Protein AF-A0A2V4DLW7-F1 (afdb_monomer)

Radius of gyration: 50.43 Å; Cα contacts (8 Å, |Δi|>4): 1066; chains: 1; bounding box: 105×83×145 Å

Sequence (759 aa):
MLANIICFIVIPALAFLVLRIGILTQKELDKLSQKKQAEIDPFIRENAIRQLTEEEILLLQPYLDNEDHIPPPYQWQSSLINYDVMRIKAYIEKDYPDKQNNNYYYKMGYIRLFFPYNMSYRILGLRDSFDSELPKNKSDYINTAEVVFTKSYAIVVKINTCELLEAGLNLSGRKEGQIEDYWQTGNLKPIGLSSAEKSNETITQLLTEESEKTPPFEIVNKREKNQFEIAMEDQSNSGKLMIFLFVLGVMGLLVLEHFQSLLLAFFSIICFILAMIVSHIKREIPTEYVNHIKAQKLGIESYFYVNTPEHWRMFISNKSETPIDMEVDINSRKLLSYGGYLSISEEVENYGAPKFIKHNVKLAITGLILVVLIYYFTNAGEKFDFSYQQLTSQATIWNIDDKTNLKKIAIQFMDRVNLDLSSVSCDIQNENEDHSQCNKIFVNTNPIGSTKLNLFSSWPQSTQAIYDSNILRMTKDSEVIVMTALANKYLNQRLENDSKYRNNPKYKQYTKNKNIVELIKIYNIETAIPTFDDSCKHLNLEPCDQIKNSLANLLSEISGVDLNNWSDVVAYAKSHYNIQKIVNLNSAQNIVQLIAQYRKNILKHFIFDAKEKVAMLQNDENNLSLQFTKLIPLYDKNYNYKYNNEIFKEQLDYYNGILMGNNAHLKITGVVTNVSYHNGTVSKLTISTDPIYSIDKNQLFSFLSPILINNFVFLFVILITLINCTLFIWKKAANQLRLEKIISNYSDKILKNHSMVGD

Mean predicted aligned error: 18.92 Å

Foldseek 3Di:
DVVCCCPVPVVVVVVVVVVCVVVVVPPVVPPPPDDDDDDDWDKDKDFQPDFDDPVLVLLCQLQLVDQVQDDPPDDGHNDFPGRGKIKIKTFWDWADPDPVDPGTFIDGPHATEDEPLCLVVPQFQDDPDPPDDRPRDRNVRMKMFIWTGDPHHTYTQDIRPDGSLCSLQVPLVQQLVQVLCCLQPVDRDQRDHDPSQVSRPVSVVVSRVSSPDDAQKHFPDKDWDDPLRVLQVQPQPLLVLLLVLQVQLLVLLLVCLVVVDPVSPVSSVVSNVVSVVSVPDGDDDPTWMKTWMWHFAADDPHSDHAAEDPLCPVVDDRGHPGTWIWIATSPRSYTQATHPFGHSSVLCVVQNHADDQPSLVVLLVSLVVSLVCLCPVVVLVLLVVLVVCVVVHVQEEDEAADPVVQFQDPHDFFHKYWYWYFLKAADPPDPPPDRFWHQKIFRQPDFDDPQVAPDLVNDDPLLNCLPPPVLKDKDCDPVQVVVLVVVLVVLLVVLCPDPVNVVPVVVSVVVSVVPRFHKIKIKNLLVNLVSLVVVCVVPVDPPSVVLLLLSLVQCVVPPPADSVDSVSVNVVSPVDPTDMGMDGPVSVVVSVVRSVVVNVVVLVVSLVVLVVVLNVSVPDLPTEMEGEPDIDGWDWPQDDDDDDPVVSSSSSVQSSCSSRSNTTIDGAIFTWNDFDHDPSTTRYTYTYRPPLRVDDPVCCPPPSHSSVSSNVSSVVSVVSSVVSVVVSVVSVVSSVVSSVVSSVSSVVVVVVVVVVVPD

Solvent-accessible surface area (backbone atoms only — not comparable to full-atom values): 42447 Å² total; per-residue (Å²): 109,69,66,55,42,42,66,68,42,46,50,52,47,50,55,48,44,58,51,38,60,72,46,51,83,74,57,61,80,76,70,76,79,79,80,91,75,94,75,84,82,68,70,47,75,54,65,75,74,46,67,66,50,74,67,58,48,62,71,43,40,41,54,35,78,33,59,89,61,45,61,71,74,58,77,70,53,74,56,63,77,52,60,50,28,26,43,36,35,22,44,70,46,80,44,59,89,42,92,89,47,94,46,48,42,40,28,43,80,92,43,41,46,42,53,60,65,64,43,59,81,64,45,58,77,62,72,96,54,99,82,64,80,74,68,92,55,60,81,84,24,62,37,42,34,32,28,34,40,38,96,84,38,27,42,46,53,27,41,67,89,46,39,57,67,56,31,57,57,40,57,70,65,54,48,39,52,39,51,52,48,22,68,77,68,76,51,81,61,72,72,86,74,54,73,52,42,64,68,30,67,69,55,40,51,55,47,50,60,57,47,69,54,79,68,79,52,46,81,77,47,75,45,72,63,50,75,44,52,52,51,67,64,76,69,63,72,36,51,59,59,22,50,51,26,41,53,51,17,52,51,26,51,58,51,25,52,79,67,72,40,67,68,36,47,54,50,16,51,51,24,45,52,50,19,56,52,38,68,68,57,75,70,88,74,77,93,50,49,28,38,32,32,37,32,36,59,65,50,90,85,48,92,53,76,68,46,66,54,76,89,47,59,89,78,58,70,66,68,45,100,54,70,36,49,31,31,29,32,65,88,77,28,34,54,44,30,47,51,98,78,42,42,50,44,59,47,24,71,77,65,45,58,74,58,84,42,71,55,34,50,51,49,22,54,52,26,50,53,47,47,55,48,46,40,68,76,65,43,41,63,62,44,41,53,44,52,51,44,56,75,76,40,88,63,50,77,44,79,41,59,48,74,73,56,56,28,69,50,90,75,53,70,56,22,35,39,36,39,45,35,64,18,30,41,64,63,81,85,58,89,62,90,62,81,51,54,36,44,37,36,36,41,50,85,76,53,50,61,74,91,82,45,95,43,77,89,68,46,59,68,39,54,51,48,64,71,44,85,62,40,59,38,75,47,78,47,73,66,36,53,52,51,26,53,50,52,42,49,53,51,51,52,53,50,62,70,36,70,80,30,62,79,31,65,69,61,36,51,52,50,47,68,74,65,59,59,52,52,31,30,40,31,42,49,31,57,35,51,50,31,52,51,55,28,37,73,75,65,70,50,67,50,45,70,60,48,51,52,54,57,38,58,70,49,71,87,52,90,90,60,53,68,89,40,63,69,49,48,38,52,51,28,72,78,46,78,86,42,67,43,80,40,49,42,68,62,55,51,48,52,52,50,43,52,54,47,29,57,51,44,54,46,51,52,55,34,50,56,37,47,52,54,48,51,54,55,72,66,36,69,88,38,38,35,42,33,40,80,54,75,39,78,51,69,52,86,74,75,76,98,61,100,51,81,64,42,58,51,44,52,36,51,48,40,48,21,47,44,48,28,65,49,20,62,47,77,52,51,23,32,24,76,39,68,41,70,45,96,88,24,44,19,35,38,28,34,38,64,53,72,80,62,66,53,55,70,72,56,56,71,35,94,81,8,48,54,54,49,50,46,53,51,51,54,48,39,48,50,54,18,51,53,23,47,50,51,31,54,52,34,51,53,52,42,49,57,43,48,54,52,52,52,50,51,49,54,52,52,53,54,50,57,58,62,66,73,75,114

Structure (mmCIF, N/CA/C/O backbone):
data_AF-A0A2V4DLW7-F1
#
_entry.id   AF-A0A2V4DLW7-F1
#
loop_
_atom_site.group_PDB
_atom_site.id
_atom_site.type_symbol
_atom_site.label_atom_id
_atom_site.label_alt_id
_atom_site.label_comp_id
_atom_site.label_asym_id
_atom_site.label_entity_id
_atom_site.label_seq_id
_atom_site.pdbx_PDB_ins_code
_atom_site.Cartn_x
_atom_site.Cartn_y
_atom_site.Cartn_z
_atom_site.occupancy
_atom_site.B_iso_or_equiv
_atom_site.auth_seq_id
_atom_site.auth_comp_id
_atom_site.auth_asym_id
_atom_site.auth_atom_id
_atom_site.pdbx_PDB_model_num
ATOM 1 N N . MET A 1 1 ? 0.558 10.036 15.810 1.00 33.50 1 MET A N 1
ATOM 2 C CA . MET A 1 1 ? 0.952 8.645 15.470 1.00 33.50 1 MET A CA 1
ATOM 3 C C . MET A 1 1 ? 0.763 8.348 13.980 1.00 33.50 1 MET A C 1
ATOM 5 O O . MET A 1 1 ? 1.741 7.984 13.344 1.00 33.50 1 MET A O 1
ATOM 9 N N . LEU A 1 2 ? -0.414 8.609 13.389 1.00 28.41 2 LEU A N 1
ATOM 10 C CA . LEU A 1 2 ? -0.670 8.427 11.945 1.00 28.41 2 LEU A CA 1
ATOM 11 C C . LEU A 1 2 ? 0.252 9.265 11.030 1.00 28.41 2 LEU A C 1
ATOM 13 O O . LEU A 1 2 ? 0.776 8.745 10.055 1.00 28.41 2 LEU A O 1
ATOM 17 N N . ALA A 1 3 ? 0.534 10.526 11.385 1.00 35.06 3 ALA A N 1
ATOM 18 C CA . ALA A 1 3 ? 1.449 11.390 10.628 1.00 35.06 3 ALA A CA 1
ATOM 19 C C . ALA A 1 3 ? 2.908 10.890 10.632 1.00 35.06 3 ALA A C 1
ATOM 21 O O . ALA A 1 3 ? 3.599 10.999 9.625 1.00 35.06 3 ALA A O 1
ATOM 22 N N . ASN A 1 4 ? 3.358 10.256 11.724 1.00 37.72 4 ASN A N 1
ATOM 23 C CA . ASN A 1 4 ? 4.677 9.615 11.767 1.00 37.72 4 ASN A CA 1
ATOM 24 C C . ASN A 1 4 ? 4.700 8.324 10.941 1.00 37.72 4 ASN A C 1
ATOM 26 O O . ASN A 1 4 ? 5.697 8.036 10.292 1.00 37.72 4 ASN A O 1
ATOM 30 N N . ILE A 1 5 ? 3.595 7.576 10.907 1.00 41.41 5 ILE A N 1
ATOM 31 C CA . ILE A 1 5 ? 3.462 6.391 10.053 1.00 41.41 5 ILE A CA 1
ATOM 32 C C . ILE A 1 5 ? 3.477 6.807 8.575 1.00 41.41 5 ILE A C 1
ATOM 34 O O . ILE A 1 5 ? 4.191 6.209 7.780 1.00 41.41 5 ILE A O 1
ATOM 38 N N . ILE A 1 6 ? 2.779 7.877 8.194 1.00 40.25 6 ILE A N 1
ATOM 39 C CA . ILE A 1 6 ? 2.758 8.341 6.802 1.00 40.25 6 ILE A CA 1
ATOM 40 C C . ILE A 1 6 ? 4.129 8.905 6.391 1.00 40.25 6 ILE A C 1
ATOM 42 O O . ILE A 1 6 ? 4.684 8.461 5.387 1.00 40.25 6 ILE A O 1
ATOM 46 N N . CYS A 1 7 ? 4.722 9.804 7.187 1.00 38.44 7 CYS A N 1
ATOM 47 C CA . CYS A 1 7 ? 5.992 10.451 6.842 1.00 38.44 7 CYS A CA 1
ATOM 48 C C . CYS A 1 7 ? 7.223 9.535 6.940 1.00 38.44 7 CYS A C 1
ATOM 50 O O . CYS A 1 7 ? 8.116 9.655 6.104 1.00 38.44 7 CYS A O 1
ATOM 52 N N . PHE A 1 8 ? 7.288 8.622 7.918 1.00 40.53 8 PHE A N 1
ATOM 53 C CA . PHE A 1 8 ? 8.473 7.776 8.143 1.00 40.53 8 PHE A CA 1
ATOM 54 C C . PHE A 1 8 ? 8.319 6.328 7.675 1.00 40.53 8 PHE A C 1
ATOM 56 O O . PHE A 1 8 ? 9.327 5.641 7.536 1.00 40.53 8 PHE A O 1
ATOM 63 N N . ILE A 1 9 ? 7.096 5.851 7.420 1.00 47.16 9 ILE A N 1
ATOM 64 C CA . ILE A 1 9 ? 6.861 4.461 7.004 1.00 47.16 9 ILE A CA 1
ATOM 65 C C . ILE A 1 9 ? 6.266 4.419 5.603 1.00 47.16 9 ILE A C 1
ATOM 67 O O . ILE A 1 9 ? 6.861 3.796 4.736 1.00 47.16 9 ILE A O 1
ATOM 71 N N . VAL A 1 10 ? 5.158 5.113 5.329 1.00 48.25 10 VAL A N 1
ATOM 72 C CA . VAL A 1 10 ? 4.470 5.007 4.030 1.00 48.25 10 VAL A CA 1
ATOM 73 C C . VAL A 1 10 ? 5.257 5.689 2.915 1.00 48.25 10 VAL A C 1
ATOM 75 O O . VAL A 1 10 ? 5.441 5.073 1.874 1.00 48.25 10 VAL A O 1
ATOM 78 N N . ILE A 1 11 ? 5.777 6.906 3.109 1.00 46.84 11 ILE A N 1
ATOM 79 C CA . ILE A 1 11 ? 6.548 7.613 2.067 1.00 46.84 11 ILE A CA 1
ATOM 80 C C . ILE A 1 11 ? 7.848 6.866 1.718 1.00 46.84 11 ILE A C 1
ATOM 82 O O . ILE A 1 11 ? 8.072 6.607 0.530 1.00 46.84 11 ILE A O 1
ATOM 86 N N . PRO A 1 12 ? 8.677 6.436 2.692 1.00 52.81 12 PRO A N 1
ATOM 87 C CA . PRO A 1 12 ? 9.842 5.616 2.395 1.00 52.81 12 PRO A CA 1
ATOM 88 C C . PRO A 1 12 ? 9.445 4.250 1.851 1.00 52.81 12 PRO A C 1
ATOM 90 O O . PRO A 1 12 ? 10.067 3.816 0.897 1.00 52.81 12 PRO A O 1
ATOM 93 N N . ALA A 1 13 ? 8.396 3.595 2.364 1.00 47.16 13 ALA A N 1
ATOM 94 C CA . ALA A 1 13 ? 7.959 2.297 1.852 1.00 47.16 13 ALA A CA 1
ATOM 95 C C . ALA A 1 13 ? 7.419 2.384 0.426 1.00 47.16 13 ALA A C 1
ATOM 97 O O . ALA A 1 13 ? 7.713 1.489 -0.348 1.00 47.16 13 ALA A O 1
ATOM 98 N N . LEU A 1 14 ? 6.701 3.440 0.032 1.00 45.16 14 LEU A N 1
ATOM 99 C CA . LEU A 1 14 ? 6.214 3.618 -1.339 1.00 45.16 14 LEU A CA 1
ATOM 100 C C . LEU A 1 14 ? 7.366 3.968 -2.287 1.00 45.16 14 LEU A C 1
ATOM 102 O O . LEU A 1 14 ? 7.453 3.409 -3.377 1.00 45.16 14 LEU A O 1
ATOM 106 N N . ALA A 1 15 ? 8.294 4.831 -1.856 1.00 50.22 15 ALA A N 1
ATOM 107 C CA . ALA A 1 15 ? 9.520 5.116 -2.598 1.00 50.22 15 ALA A CA 1
ATOM 108 C C . ALA A 1 15 ? 10.373 3.848 -2.756 1.00 50.22 15 ALA A C 1
ATOM 110 O O . ALA A 1 15 ? 10.852 3.563 -3.851 1.00 50.22 15 ALA A O 1
ATOM 111 N N . PHE A 1 16 ? 10.485 3.043 -1.698 1.00 49.47 16 PHE A N 1
ATOM 112 C CA . PHE A 1 16 ? 11.191 1.767 -1.674 1.00 49.47 16 PHE A CA 1
ATOM 113 C C . PHE A 1 16 ? 10.439 0.675 -2.434 1.00 49.47 16 PHE A C 1
ATOM 115 O O . PHE A 1 16 ? 11.103 -0.185 -2.985 1.00 49.47 16 PHE A O 1
ATOM 122 N N . LEU A 1 17 ? 9.103 0.712 -2.527 1.00 46.31 17 LEU A N 1
ATOM 123 C CA . LEU A 1 17 ? 8.262 -0.208 -3.304 1.00 46.31 17 LEU A CA 1
ATOM 124 C C . LEU A 1 17 ? 8.334 0.119 -4.796 1.00 46.31 17 LEU A C 1
ATOM 126 O O . LEU A 1 17 ? 8.421 -0.791 -5.604 1.00 46.31 17 LEU A O 1
ATOM 130 N N . VAL A 1 18 ? 8.392 1.396 -5.178 1.00 48.84 18 VAL A N 1
ATOM 131 C CA . VAL A 1 18 ? 8.657 1.820 -6.563 1.00 48.84 18 VAL A CA 1
ATOM 132 C C . VAL A 1 18 ? 10.104 1.498 -6.960 1.00 48.84 18 VAL A C 1
ATOM 134 O O . VAL A 1 18 ? 10.338 1.011 -8.067 1.00 48.84 18 VAL A O 1
ATOM 137 N N . LEU A 1 19 ? 11.068 1.676 -6.044 1.00 43.75 19 LEU A N 1
ATOM 138 C CA . LEU A 1 19 ? 12.453 1.224 -6.231 1.00 43.75 19 LEU A CA 1
ATOM 139 C C . LEU A 1 19 ? 12.525 -0.309 -6.328 1.00 43.75 19 LEU A C 1
ATOM 141 O O . LEU A 1 19 ? 13.192 -0.841 -7.207 1.00 43.75 19 LEU A O 1
ATOM 145 N N . ARG A 1 20 ? 11.800 -1.023 -5.456 1.00 40.81 20 ARG A N 1
ATOM 146 C CA . ARG A 1 20 ? 11.720 -2.487 -5.394 1.00 40.81 20 ARG A CA 1
ATOM 147 C C . ARG A 1 20 ? 11.015 -3.053 -6.606 1.00 40.81 20 ARG A C 1
ATOM 149 O O . ARG A 1 20 ? 11.556 -3.990 -7.137 1.00 40.81 20 ARG A O 1
ATOM 156 N N . ILE A 1 21 ? 9.908 -2.513 -7.104 1.00 45.25 21 ILE A N 1
ATOM 157 C CA . ILE A 1 21 ? 9.259 -2.988 -8.340 1.00 45.25 21 ILE A CA 1
ATOM 158 C C . ILE A 1 21 ? 10.194 -2.783 -9.542 1.00 45.25 21 ILE A C 1
ATOM 160 O O . ILE A 1 21 ? 10.248 -3.636 -10.419 1.00 45.25 21 ILE A O 1
ATOM 164 N N . GLY A 1 22 ? 11.008 -1.719 -9.538 1.00 38.44 22 GLY A N 1
ATOM 165 C CA . GLY A 1 22 ? 12.081 -1.525 -10.520 1.00 38.44 22 GLY A CA 1
ATOM 166 C C . GLY A 1 22 ? 13.290 -2.465 -10.369 1.00 38.44 22 GLY A C 1
ATOM 167 O O . GLY A 1 22 ? 14.062 -2.591 -11.313 1.00 38.44 22 GLY A O 1
ATOM 168 N N . ILE A 1 23 ? 13.466 -3.120 -9.214 1.00 41.84 23 ILE A N 1
ATOM 169 C CA . ILE A 1 23 ? 14.594 -4.023 -8.901 1.00 41.84 23 ILE A CA 1
ATOM 170 C C . ILE A 1 23 ? 14.150 -5.507 -8.835 1.00 41.84 23 ILE A C 1
ATOM 172 O O . ILE A 1 23 ? 14.937 -6.403 -9.132 1.00 41.84 23 ILE A O 1
ATOM 176 N N . LEU A 1 24 ? 12.892 -5.798 -8.484 1.00 32.41 24 LEU A N 1
ATOM 177 C CA . LEU A 1 24 ? 12.307 -7.134 -8.289 1.00 32.41 24 LEU A CA 1
ATOM 178 C C . LEU A 1 24 ? 12.041 -7.848 -9.606 1.00 32.41 24 LEU A C 1
ATOM 180 O O . LEU A 1 24 ? 12.097 -9.071 -9.627 1.00 32.41 24 LEU A O 1
ATOM 184 N N . THR A 1 25 ? 11.835 -7.121 -10.706 1.00 41.66 25 THR A N 1
ATOM 185 C CA . THR A 1 25 ? 11.739 -7.738 -12.036 1.00 41.66 25 THR A CA 1
ATOM 186 C C . THR A 1 25 ? 13.057 -8.368 -12.495 1.00 41.66 25 THR A C 1
ATOM 188 O O . THR A 1 25 ? 13.044 -9.132 -13.450 1.00 41.66 25 THR A O 1
ATOM 191 N N . GLN A 1 26 ? 14.180 -8.090 -11.816 1.00 39.34 26 GLN A N 1
ATOM 192 C CA . GLN A 1 26 ? 15.503 -8.601 -12.190 1.00 39.34 26 GLN A CA 1
ATOM 193 C C . GLN A 1 26 ? 16.103 -9.589 -11.172 1.00 39.34 26 GLN A C 1
ATOM 195 O O . GLN A 1 26 ? 16.951 -10.385 -11.544 1.00 39.34 26 GLN A O 1
ATOM 200 N N . LYS A 1 27 ? 15.723 -9.530 -9.883 1.00 35.16 27 LYS A N 1
ATOM 201 C CA . LYS A 1 27 ? 16.508 -10.152 -8.790 1.00 35.16 27 LYS A CA 1
ATOM 202 C C . LYS A 1 27 ? 15.872 -11.363 -8.097 1.00 35.16 27 LYS A C 1
ATOM 204 O O . LYS A 1 27 ? 16.579 -12.048 -7.360 1.00 35.16 27 LYS A O 1
ATOM 209 N N . GLU A 1 28 ? 14.573 -11.619 -8.277 1.00 38.16 28 GLU A N 1
ATOM 210 C CA . GLU A 1 28 ? 13.884 -12.740 -7.604 1.00 38.16 28 GLU A CA 1
ATOM 211 C C . GLU A 1 28 ? 13.761 -14.025 -8.432 1.00 38.16 28 GLU A C 1
ATOM 213 O O . GLU A 1 28 ? 13.506 -15.074 -7.846 1.00 38.16 28 GLU A O 1
ATOM 218 N N . LEU A 1 29 ? 14.042 -14.004 -9.741 1.00 40.78 29 LEU A N 1
ATOM 219 C CA . LEU A 1 29 ? 14.107 -15.245 -10.526 1.00 40.78 29 LEU A CA 1
ATOM 220 C C . LEU A 1 29 ? 15.394 -16.048 -10.238 1.00 40.78 29 LEU A C 1
ATOM 222 O O . LEU A 1 29 ? 15.366 -17.275 -10.223 1.00 40.78 29 LEU A O 1
ATOM 226 N N . ASP A 1 30 ? 16.496 -15.367 -9.905 1.00 38.53 30 ASP A N 1
ATOM 227 C CA . ASP A 1 30 ? 17.817 -15.999 -9.742 1.00 38.53 30 ASP A CA 1
ATOM 228 C C . ASP A 1 30 ? 18.088 -16.549 -8.332 1.00 38.53 30 ASP A C 1
ATOM 230 O O . ASP A 1 30 ? 18.996 -17.356 -8.131 1.00 38.53 30 ASP A O 1
ATOM 234 N N . LYS A 1 31 ? 17.302 -16.144 -7.325 1.00 33.28 31 LYS A N 1
ATOM 235 C CA . LYS A 1 31 ? 17.575 -16.476 -5.912 1.00 33.28 31 LYS A CA 1
ATOM 236 C C . LYS A 1 31 ? 16.906 -17.747 -5.387 1.00 33.28 31 LYS A C 1
ATOM 238 O O . LYS A 1 31 ? 17.206 -18.149 -4.264 1.00 33.28 31 LYS A O 1
ATOM 243 N N . LEU A 1 32 ? 16.044 -18.396 -6.169 1.00 36.31 32 LEU A N 1
ATOM 244 C CA . LEU A 1 32 ? 15.303 -19.592 -5.740 1.00 36.31 32 LEU A CA 1
ATOM 245 C C . LEU A 1 32 ? 15.962 -20.933 -6.118 1.00 36.31 32 LEU A C 1
ATOM 247 O O . LEU A 1 32 ? 15.463 -21.969 -5.688 1.00 36.31 32 LEU A O 1
ATOM 251 N N . SER A 1 33 ? 17.082 -20.960 -6.857 1.00 37.56 33 SER A N 1
ATOM 252 C CA . SER A 1 33 ? 17.592 -22.223 -7.427 1.00 37.56 33 SER A CA 1
ATOM 253 C C . SER A 1 33 ? 18.700 -22.954 -6.661 1.00 37.56 33 SER A C 1
ATOM 255 O O . SER A 1 33 ? 19.124 -24.005 -7.129 1.00 37.56 33 SER A O 1
ATOM 257 N N . GLN A 1 34 ? 19.188 -22.492 -5.500 1.00 35.19 34 GLN A N 1
ATOM 258 C CA . GLN A 1 34 ? 20.386 -23.114 -4.898 1.00 35.19 34 GLN A CA 1
ATOM 259 C C . GLN A 1 34 ? 20.291 -23.455 -3.425 1.00 35.19 34 GLN A C 1
ATOM 261 O O . GLN A 1 34 ? 20.687 -22.704 -2.531 1.00 35.19 34 GLN A O 1
ATOM 266 N N . LYS A 1 35 ? 19.875 -24.700 -3.207 1.00 33.31 35 LYS A N 1
ATOM 267 C CA . LYS A 1 35 ? 20.256 -25.489 -2.044 1.00 33.31 35 LYS A CA 1
ATOM 268 C C . LYS A 1 35 ? 21.469 -26.341 -2.428 1.00 33.31 35 LYS A C 1
ATOM 270 O O . LYS A 1 35 ? 21.441 -27.089 -3.394 1.00 33.31 35 LYS A O 1
ATOM 275 N N . LYS A 1 36 ? 22.536 -26.156 -1.658 1.00 35.00 36 LYS A N 1
ATOM 276 C CA . LYS A 1 36 ? 23.867 -26.761 -1.770 1.00 35.00 36 LYS A CA 1
ATOM 277 C C . LYS A 1 36 ? 23.792 -28.291 -1.663 1.00 35.00 36 LYS A C 1
ATOM 279 O O . LYS A 1 36 ? 23.319 -28.794 -0.644 1.00 35.00 36 LYS A O 1
ATOM 284 N N . GLN A 1 37 ? 24.320 -29.006 -2.651 1.00 34.00 37 GLN A N 1
ATOM 285 C CA . GLN A 1 37 ? 24.604 -30.439 -2.569 1.00 34.00 37 GLN A CA 1
ATOM 286 C C . GLN A 1 37 ? 26.103 -30.617 -2.832 1.00 34.00 37 GLN A C 1
ATOM 288 O O . GLN A 1 37 ? 26.644 -30.037 -3.767 1.00 34.00 37 GLN A O 1
ATOM 293 N N . ALA A 1 38 ? 26.798 -31.299 -1.922 1.00 41.09 38 ALA A N 1
ATOM 294 C CA . ALA A 1 38 ? 28.220 -31.581 -2.063 1.00 41.09 38 ALA A CA 1
ATOM 295 C C . ALA A 1 38 ? 28.373 -32.763 -3.026 1.00 41.09 38 ALA A C 1
ATOM 297 O O . ALA A 1 38 ? 27.991 -33.880 -2.679 1.00 41.09 38 ALA A O 1
ATOM 298 N N . GLU A 1 39 ? 28.887 -32.502 -4.225 1.00 42.25 39 GLU A N 1
ATOM 299 C CA . GLU A 1 39 ? 29.129 -33.508 -5.258 1.00 42.25 39 GLU A CA 1
ATOM 300 C C . GLU A 1 39 ? 30.636 -33.754 -5.413 1.00 42.25 39 GLU A C 1
ATOM 302 O O . GLU A 1 39 ? 31.453 -32.839 -5.305 1.00 42.25 39 GLU A O 1
ATOM 307 N N . ILE A 1 40 ? 30.999 -35.023 -5.581 1.00 47.34 40 ILE A N 1
ATOM 308 C CA . ILE A 1 40 ? 32.373 -35.520 -5.684 1.00 47.34 40 ILE A CA 1
ATOM 309 C C . ILE A 1 40 ? 32.867 -35.241 -7.111 1.00 47.34 40 ILE A C 1
ATOM 311 O O . ILE A 1 40 ? 32.284 -35.762 -8.057 1.00 47.34 40 ILE A O 1
ATOM 315 N N . ASP A 1 41 ? 33.930 -34.443 -7.268 1.00 55.38 41 ASP A N 1
ATOM 316 C CA . ASP A 1 41 ? 34.517 -34.106 -8.577 1.00 55.38 41 ASP A CA 1
ATOM 317 C C . ASP A 1 41 ? 35.078 -35.370 -9.282 1.00 55.38 41 ASP A C 1
ATOM 319 O O . ASP A 1 41 ? 36.009 -35.998 -8.761 1.00 55.38 41 ASP A O 1
ATOM 323 N N . PRO A 1 42 ? 34.581 -35.759 -10.474 1.00 64.19 42 PRO A N 1
ATOM 324 C CA . PRO A 1 42 ? 35.137 -36.872 -11.237 1.00 64.19 42 PRO A CA 1
ATOM 325 C C . PRO A 1 42 ? 36.411 -36.427 -11.973 1.00 64.19 42 PRO A C 1
ATOM 327 O O . PRO A 1 42 ? 36.353 -35.709 -12.969 1.00 64.19 42 PRO A O 1
ATOM 330 N N . PHE A 1 43 ? 37.578 -36.866 -11.495 1.00 78.69 43 PHE A N 1
ATOM 331 C CA . PHE A 1 43 ? 38.841 -36.774 -12.235 1.00 78.69 43 PHE A CA 1
ATOM 332 C C . PHE A 1 43 ? 39.139 -38.116 -12.913 1.00 78.69 43 PHE A C 1
ATOM 334 O O . PHE A 1 43 ? 39.358 -39.120 -12.235 1.00 78.69 43 PHE A O 1
ATOM 341 N N . ILE A 1 44 ? 39.168 -38.134 -14.247 1.00 79.31 44 ILE A N 1
ATOM 342 C CA . ILE A 1 44 ? 39.485 -39.323 -15.050 1.00 79.31 44 ILE A CA 1
ATOM 343 C C . ILE A 1 44 ? 40.773 -39.062 -15.830 1.00 79.31 44 ILE A C 1
ATOM 345 O O . ILE A 1 44 ? 40.874 -38.074 -16.555 1.00 79.31 44 ILE A O 1
ATOM 349 N N . ARG A 1 45 ? 41.742 -39.974 -15.717 1.00 83.19 45 ARG A N 1
ATOM 350 C CA . ARG A 1 45 ? 42.965 -39.997 -16.528 1.00 83.19 45 ARG A CA 1
ATOM 351 C C . ARG A 1 45 ? 43.013 -41.306 -17.308 1.00 83.19 45 ARG A C 1
ATOM 353 O O . ARG A 1 45 ? 43.120 -42.371 -16.708 1.00 83.19 45 ARG A O 1
ATOM 360 N N . GLU A 1 46 ? 42.916 -41.214 -18.628 1.00 85.50 46 GLU A N 1
ATOM 361 C CA . GLU A 1 46 ? 43.084 -42.346 -19.542 1.00 85.50 46 GLU A CA 1
ATOM 362 C C . GLU A 1 46 ? 44.591 -42.609 -19.763 1.00 85.50 46 GLU A C 1
ATOM 364 O O . GLU A 1 46 ? 45.423 -41.721 -19.552 1.00 85.50 46 GLU A O 1
ATOM 369 N N . ASN A 1 47 ? 44.959 -43.831 -20.167 1.00 78.69 47 ASN A N 1
ATOM 370 C CA . ASN A 1 47 ? 46.334 -44.156 -20.577 1.00 78.69 47 ASN A CA 1
ATOM 371 C C . ASN A 1 47 ? 46.707 -43.429 -21.885 1.00 78.69 47 ASN A C 1
ATOM 373 O O . ASN A 1 47 ? 45.881 -42.722 -22.458 1.00 78.69 47 ASN A O 1
ATOM 377 N N . ALA A 1 48 ? 47.948 -43.590 -22.360 1.00 85.19 48 ALA A N 1
ATOM 378 C CA . ALA A 1 48 ? 48.357 -43.081 -23.670 1.00 85.19 48 ALA A CA 1
ATOM 379 C C . ALA A 1 48 ? 47.362 -43.540 -24.753 1.00 85.19 48 ALA A C 1
ATOM 381 O O . ALA A 1 48 ? 47.165 -44.740 -24.951 1.00 85.19 48 ALA A O 1
ATOM 382 N N . ILE A 1 49 ? 46.703 -42.579 -25.406 1.00 90.38 49 ILE A N 1
ATOM 383 C CA . ILE A 1 49 ? 45.652 -42.839 -26.402 1.00 90.38 49 ILE A CA 1
ATOM 384 C C . ILE A 1 49 ? 46.191 -42.811 -27.837 1.00 90.38 49 ILE A C 1
ATOM 386 O O . ILE A 1 49 ? 45.607 -43.447 -28.710 1.00 90.38 49 ILE A O 1
ATOM 390 N N . ARG A 1 50 ? 47.282 -42.073 -28.084 1.00 93.19 50 ARG A N 1
ATOM 391 C CA . ARG A 1 50 ? 47.983 -41.939 -29.376 1.00 93.19 50 ARG A CA 1
ATOM 392 C C . ARG A 1 50 ? 49.341 -41.247 -29.186 1.00 93.19 50 ARG A C 1
ATOM 394 O O . ARG A 1 50 ? 49.620 -40.756 -28.098 1.00 93.19 50 ARG A O 1
ATOM 401 N N . GLN A 1 51 ? 50.148 -41.169 -30.244 1.00 92.81 51 GLN A N 1
ATOM 402 C CA . GLN A 1 51 ? 51.319 -40.281 -30.319 1.00 92.81 51 GLN A CA 1
ATOM 403 C C . GLN A 1 51 ? 50.920 -38.891 -30.841 1.00 92.81 51 GLN A C 1
ATOM 405 O O . GLN A 1 51 ? 49.878 -38.745 -31.495 1.00 92.81 51 GLN A O 1
ATOM 410 N N . LEU A 1 52 ? 51.759 -37.889 -30.575 1.00 92.19 52 LEU A N 1
ATOM 411 C CA . LEU A 1 52 ? 51.693 -36.598 -31.257 1.00 92.19 52 LEU A CA 1
ATOM 412 C C . LEU A 1 52 ? 51.857 -36.777 -32.767 1.00 92.19 52 LEU A C 1
ATOM 414 O O . LEU A 1 52 ? 52.693 -37.553 -33.232 1.00 92.19 52 LEU A O 1
ATOM 418 N N . THR A 1 53 ? 51.058 -36.036 -33.521 1.00 92.81 53 THR A N 1
ATOM 419 C CA . THR A 1 53 ? 51.211 -35.920 -34.972 1.00 92.81 53 THR A CA 1
ATOM 420 C C . THR A 1 53 ? 52.358 -34.968 -35.319 1.00 92.81 53 THR A C 1
ATOM 422 O O . THR A 1 53 ? 52.742 -34.125 -34.507 1.00 92.81 53 THR A O 1
ATOM 425 N N . GLU A 1 54 ? 52.905 -35.075 -36.532 1.00 89.69 54 GLU A N 1
ATOM 426 C CA . GLU A 1 54 ? 53.968 -34.173 -37.009 1.00 89.69 54 GLU A CA 1
ATOM 427 C C . GLU A 1 54 ? 53.527 -32.702 -36.974 1.00 89.69 54 GLU A C 1
ATOM 429 O O . GLU A 1 54 ? 54.290 -31.833 -36.560 1.00 89.69 54 GLU A O 1
ATOM 434 N N . GLU A 1 55 ? 52.268 -32.431 -37.319 1.00 88.62 55 GLU A N 1
ATOM 435 C CA . GLU A 1 55 ? 51.676 -31.093 -37.274 1.00 88.62 55 GLU A CA 1
ATOM 436 C C . GLU A 1 55 ? 51.600 -30.534 -35.844 1.00 88.62 55 GLU A C 1
ATOM 438 O O . GLU A 1 55 ? 52.015 -29.402 -35.597 1.00 88.62 55 GLU A O 1
ATOM 443 N N . GLU A 1 56 ? 51.147 -31.330 -34.869 1.00 91.94 56 GLU A N 1
ATOM 444 C CA . GLU A 1 56 ? 51.132 -30.911 -33.461 1.00 91.94 56 GLU A CA 1
ATOM 445 C C . GLU A 1 56 ? 52.548 -30.661 -32.925 1.00 91.94 56 GLU A C 1
ATOM 447 O O . GLU A 1 56 ? 52.745 -29.737 -32.140 1.00 91.94 56 GLU A O 1
ATOM 452 N N . ILE A 1 57 ? 53.547 -31.439 -33.359 1.00 90.56 57 ILE A N 1
ATOM 453 C CA . ILE A 1 57 ? 54.950 -31.215 -32.979 1.00 90.56 57 ILE A CA 1
ATOM 454 C C . ILE A 1 57 ? 55.426 -29.852 -33.494 1.00 90.56 57 ILE A C 1
ATOM 456 O O . ILE 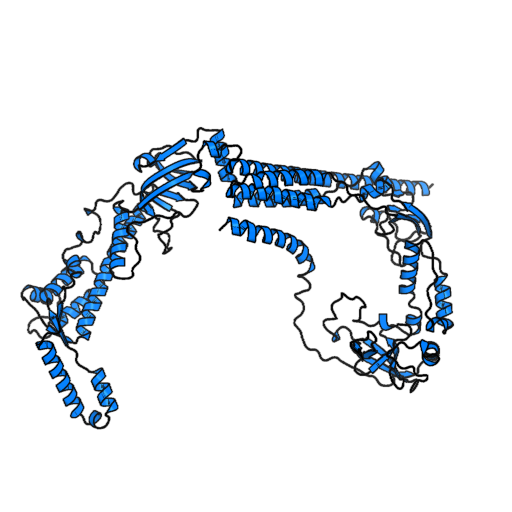A 1 57 ? 55.973 -29.075 -32.711 1.00 90.56 57 ILE A O 1
ATOM 460 N N . LEU A 1 58 ? 55.168 -29.532 -34.766 1.00 90.00 58 LEU A N 1
ATOM 461 C CA . LEU A 1 58 ? 55.510 -28.233 -35.360 1.00 90.00 58 LEU A CA 1
ATOM 462 C C . LEU A 1 58 ? 54.782 -27.064 -34.670 1.00 90.00 58 LEU A C 1
ATOM 464 O O . LEU A 1 58 ? 55.358 -25.995 -34.475 1.00 90.00 58 LEU A O 1
ATOM 468 N N . LEU A 1 59 ? 53.528 -27.256 -34.253 1.00 90.75 59 LEU A N 1
ATOM 469 C CA . LEU A 1 59 ? 52.756 -26.254 -33.504 1.00 90.75 59 LEU A CA 1
ATOM 470 C C . LEU A 1 59 ? 53.246 -26.081 -32.055 1.00 90.75 59 LEU A C 1
ATOM 472 O O . LEU A 1 59 ? 53.053 -25.028 -31.454 1.00 90.75 59 LEU A O 1
ATOM 476 N N . LEU A 1 60 ? 53.898 -27.083 -31.466 1.00 92.00 60 LEU A N 1
ATOM 477 C CA . LEU A 1 60 ? 54.465 -26.975 -30.119 1.00 92.00 60 LEU A CA 1
ATOM 478 C C . LEU A 1 60 ? 55.907 -26.458 -30.098 1.00 92.00 60 LEU A C 1
ATOM 480 O O . LEU A 1 60 ? 56.314 -25.898 -29.079 1.00 92.00 60 LEU A O 1
ATOM 484 N N . GLN A 1 61 ? 56.661 -26.596 -31.194 1.00 90.50 61 GLN A N 1
ATOM 485 C CA . GLN A 1 61 ? 58.056 -26.146 -31.307 1.00 90.50 61 GLN A CA 1
ATOM 486 C C . GLN A 1 61 ? 58.301 -24.723 -30.783 1.00 90.50 61 GLN A C 1
ATOM 488 O O . GLN A 1 61 ? 59.195 -24.573 -29.953 1.00 90.50 61 GLN A O 1
ATOM 493 N N . PRO A 1 62 ? 57.488 -23.692 -31.112 1.00 90.25 62 PRO A N 1
ATOM 494 C CA . PRO A 1 62 ? 57.714 -22.345 -30.589 1.00 90.25 62 PRO A CA 1
ATOM 495 C C . PRO A 1 62 ? 57.776 -22.284 -29.058 1.00 90.25 62 PRO A C 1
ATOM 497 O O . PRO A 1 62 ? 58.537 -21.494 -28.509 1.00 90.25 62 PRO A O 1
ATOM 500 N N . TYR A 1 63 ? 56.995 -23.114 -28.365 1.00 90.75 63 TYR A N 1
ATOM 501 C CA . TYR A 1 63 ? 56.943 -23.167 -26.901 1.00 90.75 63 TYR A CA 1
ATOM 502 C C . TYR A 1 63 ? 58.055 -24.027 -26.286 1.00 90.75 63 TYR A C 1
ATOM 504 O O . TYR A 1 63 ? 58.379 -23.858 -25.110 1.00 90.75 63 TYR A O 1
ATOM 512 N N . LEU A 1 64 ? 58.632 -24.946 -27.063 1.00 90.31 64 LEU A N 1
ATOM 513 C CA . LEU A 1 64 ? 59.744 -25.801 -26.644 1.00 90.31 64 LEU A CA 1
ATOM 514 C C . LEU A 1 64 ? 61.105 -25.161 -26.941 1.00 90.31 64 LEU A C 1
ATOM 516 O O . LEU A 1 64 ? 62.036 -25.365 -26.173 1.00 90.31 64 LEU A O 1
ATOM 520 N N . ASP A 1 65 ? 61.209 -24.340 -27.984 1.00 90.31 65 ASP A N 1
ATOM 521 C CA . ASP A 1 65 ? 62.478 -23.764 -28.439 1.00 90.31 65 ASP A CA 1
ATOM 522 C C . ASP A 1 65 ? 62.789 -22.402 -27.799 1.00 90.31 65 ASP A C 1
ATOM 524 O O . ASP A 1 65 ? 63.953 -22.001 -27.752 1.00 90.31 65 ASP A O 1
ATOM 528 N N . ASN A 1 66 ? 61.776 -21.689 -27.286 1.00 87.81 66 ASN A N 1
ATOM 529 C CA . ASN A 1 66 ? 61.942 -20.349 -26.720 1.00 87.81 66 ASN A CA 1
ATOM 530 C C . ASN A 1 66 ? 61.237 -20.181 -25.360 1.00 87.81 66 ASN A C 1
ATOM 532 O O . ASN A 1 66 ? 60.016 -20.316 -25.257 1.00 87.81 66 ASN A O 1
ATOM 536 N N . GLU A 1 67 ? 62.009 -19.819 -24.331 1.00 88.94 67 GLU A N 1
ATOM 537 C CA . GLU A 1 67 ? 61.519 -19.544 -22.973 1.00 88.94 67 GLU A CA 1
ATOM 538 C C . GLU A 1 67 ? 60.538 -18.368 -22.920 1.00 88.94 67 GLU A C 1
ATOM 540 O O . GLU A 1 67 ? 59.556 -18.433 -22.179 1.00 88.94 67 GLU A O 1
ATOM 545 N N . ASP A 1 68 ? 60.720 -17.348 -23.763 1.00 86.81 68 ASP A N 1
ATOM 546 C CA . ASP A 1 68 ? 59.880 -16.142 -23.770 1.00 86.81 68 ASP A CA 1
ATOM 547 C C . ASP A 1 68 ? 58.412 -16.430 -24.135 1.00 86.81 68 ASP A C 1
ATOM 549 O O . ASP A 1 68 ? 57.522 -15.610 -23.895 1.00 86.81 68 ASP A O 1
ATOM 553 N N . HIS A 1 69 ? 58.133 -17.593 -24.730 1.00 88.19 69 HIS A N 1
ATOM 554 C CA . HIS A 1 69 ? 56.779 -18.019 -25.082 1.00 88.19 69 HIS A CA 1
ATOM 555 C C . HIS A 1 69 ? 56.040 -18.701 -23.919 1.00 88.19 69 HIS A C 1
ATOM 557 O O . HIS A 1 69 ? 54.841 -18.980 -24.035 1.00 88.19 69 HIS A O 1
ATOM 563 N N . ILE A 1 70 ? 56.719 -18.945 -22.792 1.00 88.75 70 ILE A N 1
ATOM 564 C CA . ILE A 1 70 ? 56.148 -19.530 -21.580 1.00 88.75 70 ILE A CA 1
ATOM 565 C C . ILE A 1 70 ? 55.957 -18.435 -20.516 1.00 88.75 70 ILE A C 1
ATOM 567 O O . ILE A 1 70 ? 56.928 -17.921 -19.964 1.00 88.75 70 ILE A O 1
ATOM 571 N N . PRO A 1 71 ? 54.709 -18.068 -20.177 1.00 86.56 71 PRO A N 1
ATOM 572 C CA . PRO A 1 71 ? 54.450 -17.054 -19.168 1.00 86.56 71 PRO A CA 1
ATOM 573 C C . PRO A 1 71 ? 54.707 -17.593 -17.748 1.00 86.56 71 PRO A C 1
ATOM 575 O O . PRO A 1 71 ? 54.464 -18.775 -17.474 1.00 86.56 71 PRO A O 1
ATOM 578 N N . PRO A 1 72 ? 55.097 -16.735 -16.788 1.00 85.00 72 PRO A N 1
ATOM 579 C CA . PRO A 1 72 ? 55.085 -17.112 -15.379 1.00 85.00 72 PRO A CA 1
ATOM 580 C C . PRO A 1 72 ? 53.648 -17.483 -14.951 1.00 85.00 72 PRO A C 1
ATOM 582 O O . PRO A 1 72 ? 52.689 -16.869 -15.418 1.00 85.00 72 PRO A O 1
ATOM 585 N N . PRO A 1 73 ? 53.453 -18.470 -14.057 1.00 88.12 73 PRO A N 1
ATOM 586 C CA . PRO A 1 73 ? 54.451 -19.086 -13.183 1.00 88.12 73 PRO A CA 1
ATOM 587 C C . PRO A 1 73 ? 55.131 -20.344 -13.758 1.00 88.12 73 PRO A C 1
ATOM 589 O O . PRO A 1 73 ? 55.888 -20.992 -13.037 1.00 88.12 73 PRO A O 1
ATOM 592 N N . TYR A 1 74 ? 54.866 -20.718 -15.013 1.00 89.44 74 TYR A N 1
ATOM 593 C CA . TYR A 1 74 ? 55.434 -21.919 -15.629 1.00 89.44 74 TYR A CA 1
ATOM 594 C C . TYR A 1 74 ? 56.951 -21.778 -15.816 1.00 89.44 74 TYR A C 1
ATOM 596 O O . TYR A 1 74 ? 57.445 -20.724 -16.197 1.00 89.44 74 TYR A O 1
ATOM 604 N N . GLN A 1 75 ? 57.693 -22.853 -15.549 1.00 89.25 75 GLN A N 1
ATOM 605 C CA . GLN A 1 75 ? 59.136 -22.915 -15.796 1.00 89.25 75 GLN A CA 1
ATOM 606 C C . GLN A 1 75 ? 59.377 -23.539 -17.165 1.00 89.25 75 GLN A C 1
ATOM 608 O O . GLN A 1 75 ? 58.987 -24.689 -17.357 1.00 89.25 75 GLN A O 1
ATOM 613 N N . TRP A 1 76 ? 60.005 -22.832 -18.103 1.00 92.31 76 TRP A N 1
ATOM 614 C CA . TRP A 1 76 ? 60.235 -23.358 -19.451 1.00 92.31 76 TRP A CA 1
ATOM 615 C C . TRP A 1 76 ? 60.970 -24.709 -19.443 1.00 92.31 76 TRP A C 1
ATOM 617 O O . TRP A 1 76 ? 61.781 -25.011 -18.562 1.00 92.31 76 TRP A O 1
ATOM 627 N N . GLN A 1 77 ? 60.615 -25.565 -20.401 1.00 88.31 77 GLN A N 1
ATOM 628 C CA . GLN A 1 77 ? 61.181 -26.898 -20.583 1.00 88.31 77 GLN A CA 1
ATOM 629 C C . GLN A 1 77 ? 61.428 -27.108 -22.074 1.00 88.31 77 GLN A C 1
ATOM 631 O O . GLN A 1 77 ? 60.488 -27.073 -22.862 1.00 88.31 77 GLN A O 1
ATOM 636 N N . SER A 1 78 ? 62.675 -27.392 -22.443 1.00 85.31 78 SER A N 1
ATOM 637 C CA . SER A 1 78 ? 63.082 -27.560 -23.842 1.00 85.31 78 SER A CA 1
ATOM 638 C C . SER A 1 78 ? 62.729 -28.920 -24.456 1.00 85.31 78 SER A C 1
ATOM 640 O O . SER A 1 78 ? 63.044 -29.186 -25.611 1.00 85.31 78 SER A O 1
ATOM 642 N N . SER A 1 79 ? 62.127 -29.836 -23.688 1.00 87.69 79 SER A N 1
ATOM 643 C CA . SER A 1 79 ? 61.782 -31.183 -24.162 1.00 87.69 79 SER A CA 1
ATOM 644 C C . SER A 1 79 ? 60.591 -31.792 -23.420 1.00 87.69 79 SER A C 1
ATOM 646 O O . SER A 1 79 ? 60.347 -31.516 -22.240 1.00 87.69 79 SER A O 1
ATOM 648 N N . LEU A 1 80 ? 59.860 -32.657 -24.128 1.00 91.06 80 LEU A N 1
ATOM 649 C CA . LEU A 1 80 ? 58.793 -33.496 -23.580 1.00 91.06 80 LEU A CA 1
ATOM 650 C C . LEU A 1 80 ? 59.381 -34.764 -22.935 1.00 91.06 80 LEU A C 1
ATOM 652 O O . LEU A 1 80 ? 60.453 -35.225 -23.321 1.00 91.06 80 LEU A O 1
ATOM 656 N N . ILE A 1 81 ? 58.675 -35.352 -21.963 1.00 88.25 81 ILE A N 1
ATOM 657 C CA . ILE A 1 81 ? 59.050 -36.653 -21.372 1.00 88.25 81 ILE A CA 1
ATOM 658 C C . ILE A 1 81 ? 58.928 -37.767 -22.422 1.00 88.25 81 ILE A C 1
ATOM 660 O O . ILE A 1 81 ? 59.785 -38.644 -22.507 1.00 88.25 81 ILE A O 1
ATOM 664 N N . ASN A 1 82 ? 57.847 -37.728 -23.198 1.00 86.38 82 ASN A N 1
ATOM 665 C CA . ASN A 1 82 ? 57.544 -38.597 -24.327 1.00 86.38 82 ASN A CA 1
ATOM 666 C C . ASN A 1 82 ? 56.570 -37.870 -25.270 1.00 86.38 82 ASN A C 1
ATOM 668 O O . ASN A 1 82 ? 56.040 -36.808 -24.943 1.00 86.38 82 ASN A O 1
ATOM 672 N N . TYR A 1 83 ? 56.327 -38.465 -26.435 1.00 90.19 83 TYR A N 1
ATOM 673 C CA . TYR A 1 83 ? 55.355 -37.970 -27.414 1.00 90.19 83 TYR A CA 1
ATOM 674 C C . TYR A 1 83 ? 53.961 -38.604 -27.228 1.00 90.19 83 TYR A C 1
ATOM 676 O O . TYR A 1 83 ? 53.067 -38.392 -28.048 1.00 90.19 83 TYR A O 1
ATOM 684 N N . ASP A 1 84 ? 53.756 -39.355 -26.136 1.00 91.94 84 ASP A N 1
ATOM 685 C CA . ASP A 1 84 ? 52.484 -40.002 -25.816 1.00 91.94 84 ASP A CA 1
ATOM 686 C C . ASP A 1 84 ? 51.441 -38.960 -25.391 1.00 91.94 84 ASP A C 1
ATOM 688 O O . ASP A 1 84 ? 51.587 -38.273 -24.376 1.00 91.94 84 ASP A O 1
ATOM 692 N N . VAL A 1 85 ? 50.337 -38.893 -26.128 1.00 93.38 85 VAL A N 1
ATOM 693 C CA . VAL A 1 85 ? 49.184 -38.055 -25.801 1.00 93.38 85 VAL A CA 1
ATOM 694 C C . VAL A 1 85 ? 48.282 -38.802 -24.826 1.00 93.38 85 VAL A C 1
ATOM 696 O O . VAL A 1 85 ? 47.850 -39.931 -25.081 1.00 93.38 85 VAL A O 1
ATOM 699 N N . MET A 1 86 ? 47.954 -38.158 -23.709 1.00 92.56 86 MET A N 1
ATOM 700 C CA . MET A 1 86 ? 47.027 -38.678 -22.704 1.00 92.56 86 MET A CA 1
ATOM 701 C C . MET A 1 86 ? 45.752 -37.845 -22.666 1.00 92.56 86 MET A C 1
ATOM 703 O O . MET A 1 86 ? 45.807 -36.621 -22.755 1.00 92.56 86 MET A O 1
ATOM 707 N N . ARG A 1 87 ? 44.606 -38.493 -22.447 1.00 92.75 87 ARG A N 1
ATOM 708 C CA . ARG A 1 87 ? 43.334 -37.796 -22.234 1.00 92.75 87 ARG A CA 1
ATOM 709 C C . ARG A 1 87 ? 43.006 -37.699 -20.748 1.00 92.75 87 ARG A C 1
ATOM 711 O O . ARG A 1 87 ? 42.996 -38.700 -20.033 1.00 92.75 87 ARG A O 1
ATOM 718 N N . ILE A 1 88 ? 42.699 -36.491 -20.295 1.00 93.00 88 ILE A N 1
ATOM 719 C CA . ILE A 1 88 ? 42.241 -36.186 -18.939 1.00 93.00 88 ILE A CA 1
ATOM 720 C C . ILE A 1 88 ? 40.873 -35.502 -18.998 1.00 93.00 88 ILE A C 1
ATOM 722 O O . ILE A 1 88 ? 40.602 -34.706 -19.897 1.00 93.00 88 ILE A O 1
ATOM 726 N N . LYS A 1 89 ? 39.986 -35.836 -18.060 1.00 90.06 89 LYS A N 1
ATOM 727 C CA . LYS A 1 89 ? 38.644 -35.254 -17.953 1.00 90.06 89 LYS A CA 1
ATOM 728 C C . LYS A 1 89 ? 38.389 -34.824 -16.520 1.00 90.06 89 LYS A C 1
ATOM 730 O O . LYS A 1 89 ? 38.431 -35.667 -15.625 1.00 90.06 89 LYS A O 1
ATOM 735 N N . ALA A 1 90 ? 38.155 -33.532 -16.312 1.00 87.94 90 ALA A N 1
ATOM 736 C CA . ALA A 1 90 ? 37.746 -32.971 -15.026 1.00 87.94 90 ALA A CA 1
ATOM 737 C C . ALA A 1 90 ? 37.344 -31.494 -15.172 1.00 87.94 90 ALA A C 1
ATOM 739 O O . ALA A 1 90 ? 37.458 -30.894 -16.243 1.00 87.94 90 ALA A O 1
ATOM 740 N N . TYR A 1 91 ? 36.913 -30.890 -14.070 1.00 87.12 91 TYR A N 1
ATOM 741 C CA . TYR A 1 91 ? 36.830 -29.438 -13.952 1.00 87.12 91 TYR A CA 1
ATOM 742 C C . TYR A 1 91 ? 38.239 -28.811 -13.952 1.00 87.12 91 TYR A C 1
ATOM 744 O O . TYR A 1 91 ? 39.170 -29.368 -13.361 1.00 87.12 91 TYR A O 1
ATOM 752 N N . ILE A 1 92 ? 38.398 -27.658 -14.610 1.00 88.81 92 ILE A N 1
ATOM 753 C CA . ILE A 1 92 ? 39.649 -26.886 -14.609 1.00 88.81 92 ILE A CA 1
ATOM 754 C C . ILE A 1 92 ? 39.509 -25.716 -13.638 1.00 88.81 92 ILE A C 1
ATOM 756 O O . ILE A 1 92 ? 38.533 -24.973 -13.689 1.00 88.81 92 ILE A O 1
ATOM 760 N N . GLU A 1 93 ? 40.504 -25.517 -12.781 1.00 87.12 93 GLU A N 1
ATOM 761 C CA . GLU A 1 93 ? 40.565 -24.397 -11.839 1.00 87.12 93 GLU A CA 1
ATOM 762 C C . GLU A 1 93 ? 41.872 -23.603 -11.970 1.00 87.12 93 GLU A C 1
ATOM 764 O O . GLU A 1 93 ? 42.874 -24.110 -12.481 1.00 87.12 93 GLU A O 1
ATOM 769 N N . LYS A 1 94 ? 41.853 -22.340 -11.524 1.00 87.75 94 LYS A N 1
ATOM 770 C CA . LYS A 1 94 ? 43.053 -21.499 -11.407 1.00 87.75 94 LYS A CA 1
ATOM 771 C C . LYS A 1 94 ? 43.712 -21.771 -10.045 1.00 87.75 94 LYS A C 1
ATOM 773 O O . LYS A 1 94 ? 43.100 -21.529 -9.006 1.00 87.75 94 LYS A O 1
ATOM 778 N N . ASP A 1 95 ? 44.936 -22.288 -10.059 1.00 85.81 95 ASP A N 1
ATOM 779 C CA . ASP A 1 95 ? 45.778 -22.583 -8.894 1.00 85.81 95 ASP A CA 1
ATOM 780 C C . ASP A 1 95 ? 46.810 -21.461 -8.710 1.00 85.81 95 ASP A C 1
ATOM 782 O O . ASP A 1 95 ? 47.730 -21.311 -9.517 1.00 85.81 95 ASP A O 1
ATOM 786 N N . TYR A 1 96 ? 46.632 -20.646 -7.670 1.00 84.69 96 TYR A N 1
ATOM 787 C CA . TYR A 1 96 ? 47.485 -19.492 -7.378 1.00 84.69 96 TYR A CA 1
ATOM 788 C C . TYR A 1 96 ? 48.631 -19.908 -6.440 1.00 84.69 96 TYR A C 1
ATOM 790 O O . TYR A 1 96 ? 48.374 -20.156 -5.258 1.00 84.69 96 TYR A O 1
ATOM 798 N N . PRO A 1 97 ? 49.891 -19.974 -6.918 1.00 78.00 97 PRO A N 1
ATOM 799 C CA . PRO A 1 97 ? 51.037 -20.330 -6.081 1.00 78.00 97 PRO A CA 1
ATOM 800 C C . PRO A 1 97 ? 51.343 -19.277 -5.003 1.00 78.00 97 PRO A C 1
ATOM 802 O O . PRO A 1 97 ? 51.875 -19.628 -3.952 1.00 78.00 97 PRO A O 1
ATOM 805 N N . ASP A 1 98 ? 50.985 -18.011 -5.237 1.00 75.56 98 ASP A N 1
ATOM 806 C CA . ASP A 1 98 ? 51.063 -16.914 -4.270 1.00 75.56 98 ASP A CA 1
ATOM 807 C C . ASP A 1 98 ? 49.769 -16.089 -4.338 1.00 75.56 98 ASP A C 1
ATOM 809 O O . ASP A 1 98 ? 49.311 -15.735 -5.421 1.00 75.56 98 ASP A O 1
ATOM 813 N N . LYS A 1 99 ? 49.172 -15.771 -3.184 1.00 64.25 99 LYS A N 1
ATOM 814 C CA . LYS A 1 99 ? 47.939 -14.970 -3.100 1.00 64.25 99 LYS A CA 1
ATOM 815 C C . LYS A 1 99 ? 48.154 -13.483 -3.401 1.00 64.25 99 LYS A C 1
ATOM 817 O O . LYS A 1 99 ? 47.166 -12.784 -3.607 1.00 64.25 99 LYS A O 1
ATOM 822 N N . GLN A 1 100 ? 49.394 -12.986 -3.374 1.00 64.44 100 GLN A N 1
ATOM 823 C CA . GLN A 1 100 ? 49.707 -11.577 -3.656 1.00 64.44 100 GLN A CA 1
ATOM 824 C C . GLN A 1 100 ? 50.031 -11.305 -5.130 1.00 64.44 100 GLN A C 1
ATOM 826 O O . GLN A 1 100 ? 49.979 -10.153 -5.557 1.00 64.44 100 GLN A O 1
ATOM 831 N N . ASN A 1 101 ? 50.347 -12.343 -5.910 1.00 66.75 101 ASN A N 1
ATOM 832 C CA . ASN A 1 101 ? 50.691 -12.224 -7.321 1.00 66.75 101 ASN A CA 1
ATOM 833 C C . ASN A 1 101 ? 49.551 -12.773 -8.191 1.00 66.75 101 ASN A C 1
ATOM 835 O O . ASN A 1 101 ? 49.004 -13.836 -7.912 1.00 66.75 101 ASN A O 1
ATOM 839 N N . ASN A 1 102 ? 49.203 -12.077 -9.274 1.00 73.75 102 ASN A N 1
ATOM 840 C CA . ASN A 1 102 ? 48.098 -12.476 -10.155 1.00 73.75 102 ASN A CA 1
ATOM 841 C C . ASN A 1 102 ? 48.455 -13.640 -11.101 1.00 73.75 102 ASN A C 1
ATOM 843 O O . ASN A 1 102 ? 47.628 -14.024 -11.926 1.00 73.75 102 ASN A O 1
ATOM 847 N N . ASN A 1 103 ? 49.658 -14.208 -10.988 1.00 82.50 103 ASN A N 1
ATOM 848 C CA . ASN A 1 103 ? 50.106 -15.358 -11.771 1.00 82.50 103 ASN A CA 1
ATOM 849 C C . ASN A 1 103 ? 49.508 -16.655 -11.213 1.00 82.50 103 ASN A C 1
ATOM 851 O O . ASN A 1 103 ? 49.569 -16.901 -10.011 1.00 82.50 103 ASN A O 1
ATOM 855 N N . TYR A 1 104 ? 48.978 -17.512 -12.082 1.00 88.12 104 TYR A N 1
ATOM 856 C CA . TYR A 1 104 ? 48.349 -18.777 -11.700 1.00 88.12 104 TYR A CA 1
ATOM 857 C C . TYR A 1 104 ? 48.683 -19.888 -12.692 1.00 88.12 104 TYR A C 1
ATOM 859 O O . TYR A 1 104 ? 48.982 -19.637 -13.859 1.00 88.12 104 TYR A O 1
ATOM 867 N N . TYR A 1 105 ? 48.602 -21.128 -12.220 1.00 90.31 105 TYR A N 1
ATOM 868 C CA . TYR A 1 105 ? 48.537 -22.302 -13.077 1.00 90.31 105 TYR A CA 1
ATOM 869 C C . TYR A 1 105 ? 47.079 -22.626 -13.374 1.00 90.31 105 TYR A C 1
ATOM 871 O O . TYR A 1 105 ? 46.221 -22.505 -12.503 1.00 90.31 105 TYR A O 1
ATOM 879 N N . TYR A 1 106 ? 46.787 -23.128 -14.564 1.00 91.62 106 TYR A N 1
ATOM 880 C CA . TYR A 1 106 ? 45.577 -23.921 -14.732 1.00 91.62 106 TYR A CA 1
ATOM 881 C C . TYR A 1 106 ? 45.812 -25.330 -14.203 1.00 91.62 106 TYR A C 1
ATOM 883 O O . TYR A 1 106 ? 46.881 -25.907 -14.407 1.00 91.62 106 TYR A O 1
ATOM 891 N N . LYS A 1 107 ? 44.816 -25.900 -13.534 1.00 89.69 107 LYS A N 1
ATOM 892 C CA . LYS A 1 107 ? 44.918 -27.218 -12.916 1.00 89.69 107 LYS A CA 1
ATOM 893 C C . LYS A 1 107 ? 43.689 -28.055 -13.229 1.00 89.69 107 LYS A C 1
ATOM 895 O O . LYS A 1 107 ? 42.566 -27.580 -13.098 1.00 89.69 107 LYS A O 1
ATOM 900 N N . MET A 1 108 ? 43.914 -29.311 -13.599 1.00 89.62 108 MET A N 1
ATOM 901 C CA . MET A 1 108 ? 42.876 -30.332 -13.709 1.00 89.62 108 MET A CA 1
ATOM 902 C C . MET A 1 108 ? 43.247 -31.480 -12.764 1.00 89.62 108 MET A C 1
ATOM 904 O O . MET A 1 108 ? 44.262 -32.157 -12.950 1.00 89.62 108 MET A O 1
ATOM 908 N N . GLY A 1 109 ? 42.473 -31.656 -11.689 1.00 84.00 109 GLY A N 1
ATOM 909 C CA . GLY A 1 109 ? 42.823 -32.572 -10.599 1.00 84.00 109 GLY A CA 1
ATOM 910 C C . GLY A 1 109 ? 44.106 -32.140 -9.885 1.00 84.00 109 GLY A C 1
ATOM 911 O O . GLY A 1 109 ? 44.123 -31.117 -9.209 1.00 84.00 109 GLY A O 1
ATOM 912 N N . TYR A 1 110 ? 45.185 -32.913 -10.022 1.00 84.88 110 TYR A N 1
ATOM 913 C CA . TYR A 1 110 ? 46.525 -32.601 -9.491 1.00 84.88 110 TYR A CA 1
ATOM 914 C C . TYR A 1 110 ? 47.537 -32.207 -10.584 1.00 84.88 110 TYR A C 1
ATOM 916 O O . TYR A 1 110 ? 48.703 -31.965 -10.277 1.00 84.88 110 TYR A O 1
ATOM 924 N N . ILE A 1 111 ? 47.113 -32.138 -11.849 1.00 89.62 111 ILE A N 1
ATOM 925 C CA . ILE A 1 111 ? 47.985 -31.862 -12.996 1.00 89.62 111 ILE A CA 1
ATOM 926 C C . ILE A 1 111 ? 47.894 -30.379 -13.354 1.00 89.62 111 ILE A C 1
ATOM 928 O O . ILE A 1 111 ? 46.799 -29.862 -13.575 1.00 89.62 111 ILE A O 1
ATOM 932 N N . ARG A 1 112 ? 49.045 -29.703 -13.440 1.00 93.38 112 ARG A N 1
ATOM 933 C CA . ARG A 1 112 ? 49.152 -28.335 -13.965 1.00 93.38 112 ARG A CA 1
ATOM 934 C C . ARG A 1 112 ? 49.166 -28.368 -15.488 1.00 93.38 112 ARG A C 1
ATOM 936 O O . ARG A 1 112 ? 49.912 -29.152 -16.070 1.00 93.38 112 ARG A O 1
ATOM 943 N N . LEU A 1 113 ? 48.353 -27.525 -16.107 1.00 93.88 113 LEU A N 1
ATOM 944 C CA . LEU A 1 113 ? 48.118 -27.466 -17.543 1.00 93.88 113 LEU A CA 1
ATOM 945 C C . LEU A 1 113 ? 48.624 -26.145 -18.098 1.00 93.88 113 LEU A C 1
ATOM 947 O O . LEU A 1 113 ? 48.231 -25.097 -17.599 1.00 93.88 113 LEU A O 1
ATOM 951 N N . PHE A 1 114 ? 49.460 -26.182 -19.124 1.00 93.94 114 PHE A N 1
ATOM 952 C CA . PHE A 1 114 ? 49.790 -25.026 -19.947 1.00 93.94 114 PHE A CA 1
ATOM 953 C C . PHE A 1 114 ? 48.940 -25.060 -21.217 1.00 93.94 114 PHE A C 1
ATOM 955 O O . PHE A 1 114 ? 48.778 -26.121 -21.815 1.00 93.94 114 PHE A O 1
ATOM 962 N N . PHE A 1 115 ? 48.406 -23.908 -21.616 1.00 92.69 115 PHE A N 1
ATOM 963 C CA . PHE A 1 115 ? 47.524 -23.758 -22.771 1.00 92.69 115 PHE A CA 1
ATOM 964 C C . PHE A 1 115 ? 48.231 -22.929 -23.857 1.00 92.69 115 PHE A C 1
ATOM 966 O O . PHE A 1 115 ? 48.161 -21.696 -23.808 1.00 92.69 115 PHE A O 1
ATOM 973 N N . PRO A 1 116 ? 48.906 -23.581 -24.824 1.00 91.56 116 PRO A N 1
ATOM 974 C CA . PRO A 1 116 ? 49.472 -22.925 -25.998 1.00 91.56 116 PRO A CA 1
ATOM 975 C C . PRO A 1 116 ? 48.440 -22.076 -26.740 1.00 91.56 116 PRO A C 1
ATOM 977 O O . PRO A 1 116 ? 47.234 -22.322 -26.657 1.00 91.56 116 PRO A O 1
ATOM 980 N N . TYR A 1 117 ? 48.917 -21.060 -27.455 1.00 89.19 117 TYR A N 1
ATOM 981 C CA . TYR A 1 117 ? 48.109 -20.151 -28.273 1.00 89.19 117 TYR A CA 1
ATOM 982 C C . TYR A 1 117 ? 46.926 -19.515 -27.533 1.00 89.19 117 TYR A C 1
ATOM 984 O O . TYR A 1 117 ? 45.899 -19.181 -28.119 1.00 89.19 117 TYR A O 1
ATOM 992 N N . ASN A 1 118 ? 47.060 -19.373 -26.211 1.00 83.25 118 ASN A N 1
ATOM 993 C CA . ASN A 1 118 ? 45.997 -18.927 -25.323 1.00 83.25 118 ASN A CA 1
ATOM 994 C C . ASN A 1 118 ? 44.681 -19.708 -25.508 1.00 83.25 118 ASN A C 1
ATOM 996 O O . ASN A 1 118 ? 43.600 -19.151 -25.335 1.00 83.25 118 ASN A O 1
ATOM 1000 N N . MET A 1 119 ? 44.739 -21.014 -25.798 1.00 88.62 119 MET A N 1
ATOM 1001 C CA . MET A 1 119 ? 43.547 -21.854 -26.012 1.00 88.62 119 MET A CA 1
ATOM 1002 C C . MET A 1 119 ? 42.647 -21.998 -24.760 1.00 88.62 119 MET A C 1
ATOM 1004 O O . MET A 1 119 ? 41.614 -22.666 -24.792 1.00 88.62 119 MET A O 1
ATOM 1008 N N . SER A 1 120 ? 43.016 -21.332 -23.659 1.00 86.12 120 SER A N 1
ATOM 1009 C CA . SER A 1 120 ? 42.270 -21.246 -22.405 1.00 86.12 120 SER A CA 1
ATOM 1010 C C . SER A 1 120 ? 40.864 -20.637 -22.552 1.00 86.12 120 SER A C 1
ATOM 1012 O O . SER A 1 120 ? 39.975 -20.984 -21.778 1.00 86.12 120 SER A O 1
ATOM 1014 N N . TYR A 1 121 ? 40.602 -19.834 -23.595 1.00 81.81 121 TYR A N 1
ATOM 1015 C CA . TYR A 1 121 ? 39.269 -19.265 -23.873 1.00 81.81 121 TYR A CA 1
ATOM 1016 C C . TYR A 1 121 ? 38.183 -20.319 -24.178 1.00 81.81 121 TYR A C 1
ATOM 1018 O O . TYR A 1 121 ? 36.991 -20.011 -24.171 1.00 81.81 121 TYR A O 1
ATOM 1026 N N . ARG A 1 122 ? 38.580 -21.568 -24.461 1.00 85.25 122 ARG A N 1
ATOM 1027 C CA . ARG A 1 122 ? 37.682 -22.704 -24.743 1.00 85.25 122 ARG A CA 1
ATOM 1028 C C . ARG A 1 122 ? 37.383 -23.569 -23.519 1.00 85.25 122 ARG A C 1
ATOM 1030 O O . ARG A 1 122 ? 36.714 -24.598 -23.649 1.00 85.25 122 ARG A O 1
ATOM 1037 N N . ILE A 1 123 ? 37.866 -23.173 -22.344 1.00 87.50 123 ILE A N 1
ATOM 1038 C CA . ILE A 1 123 ? 37.557 -23.858 -21.093 1.00 87.50 123 ILE A CA 1
ATOM 1039 C C . ILE A 1 123 ? 36.106 -23.553 -20.701 1.00 87.50 123 ILE A C 1
ATOM 1041 O O . ILE A 1 123 ? 35.710 -22.405 -20.505 1.00 87.50 123 ILE A O 1
ATOM 1045 N N . LEU A 1 124 ? 35.300 -24.599 -20.556 1.00 83.12 124 LEU A N 1
ATOM 1046 C CA . LEU A 1 124 ? 33.934 -24.499 -20.056 1.00 83.12 124 LEU A CA 1
ATOM 1047 C C . LEU A 1 124 ? 33.965 -24.160 -18.560 1.00 83.12 124 LEU A C 1
ATOM 1049 O O . LEU A 1 124 ? 34.714 -24.774 -17.802 1.00 83.12 124 LEU A O 1
ATOM 1053 N N . GLY A 1 125 ? 33.142 -23.197 -18.136 1.00 74.50 125 GLY A N 1
ATOM 1054 C CA . GLY A 1 125 ? 33.003 -22.801 -16.726 1.00 74.50 125 GLY A CA 1
ATOM 1055 C C . GLY A 1 125 ? 33.976 -21.717 -16.239 1.00 74.50 125 GLY A C 1
ATOM 1056 O O . GLY A 1 125 ? 33.847 -21.258 -15.107 1.00 74.50 125 GLY A O 1
ATOM 1057 N N . LEU A 1 126 ? 34.897 -21.250 -17.086 1.00 71.81 126 LEU A N 1
ATOM 1058 C CA . LEU A 1 126 ? 35.813 -20.137 -16.811 1.00 71.81 126 LEU A CA 1
ATOM 1059 C C . LEU A 1 126 ? 35.491 -18.968 -17.762 1.00 71.81 126 LEU A C 1
ATOM 1061 O O . LEU A 1 126 ? 35.862 -19.003 -18.928 1.00 71.81 126 LEU A O 1
ATOM 1065 N N . ARG A 1 127 ? 34.772 -17.934 -17.294 1.00 57.34 127 ARG A N 1
ATOM 1066 C CA . ARG A 1 127 ? 34.601 -16.661 -18.031 1.00 57.34 127 ARG A CA 1
ATOM 1067 C C . ARG A 1 127 ? 35.405 -15.555 -17.354 1.00 57.34 127 ARG A C 1
ATOM 1069 O O . ARG A 1 127 ? 35.295 -15.373 -16.147 1.00 57.34 127 ARG A O 1
ATOM 1076 N N . ASP A 1 128 ? 36.146 -14.781 -18.141 1.00 47.06 128 ASP A N 1
ATOM 1077 C CA . ASP A 1 128 ? 37.053 -13.715 -17.680 1.00 47.06 128 ASP A CA 1
ATOM 1078 C C . ASP A 1 128 ? 36.360 -12.424 -17.185 1.00 47.06 128 ASP A C 1
ATOM 1080 O O . ASP A 1 128 ? 36.999 -11.379 -17.070 1.00 47.06 128 ASP A O 1
ATOM 1084 N N . SER A 1 129 ? 35.059 -12.447 -16.865 1.00 39.66 129 SER A N 1
ATOM 1085 C CA . SER A 1 129 ? 34.373 -11.248 -16.363 1.00 39.66 129 SER A CA 1
ATOM 1086 C C . SER A 1 129 ? 34.463 -11.160 -14.839 1.00 39.66 129 SER A C 1
ATOM 1088 O O . SER A 1 129 ? 34.046 -12.078 -14.134 1.00 39.66 129 SER A O 1
ATOM 1090 N N . PHE A 1 130 ? 34.963 -10.030 -14.333 1.00 42.72 130 PHE A N 1
ATOM 1091 C CA . PHE A 1 130 ? 35.082 -9.716 -12.902 1.00 42.72 130 PHE A CA 1
ATOM 1092 C C . PHE A 1 130 ? 33.739 -9.702 -12.132 1.00 42.72 130 PHE A C 1
ATOM 1094 O O . PHE A 1 130 ? 33.761 -9.588 -10.911 1.00 42.72 130 PHE A O 1
ATOM 1101 N N . ASP A 1 131 ? 32.595 -9.874 -12.812 1.00 36.66 131 ASP A N 1
ATOM 1102 C CA . ASP A 1 131 ? 31.243 -9.779 -12.237 1.00 36.66 131 ASP A CA 1
ATOM 1103 C C . ASP A 1 131 ? 30.338 -11.012 -12.465 1.00 36.66 131 ASP A C 1
ATOM 1105 O O . ASP A 1 131 ? 29.160 -10.989 -12.106 1.00 36.66 131 ASP A O 1
ATOM 1109 N N . SER A 1 132 ? 30.838 -12.119 -13.027 1.00 43.34 132 SER A N 1
ATOM 1110 C CA . SER A 1 132 ? 30.023 -13.337 -13.189 1.00 43.34 132 SER A CA 1
ATOM 1111 C C . SER A 1 132 ? 30.212 -14.305 -12.021 1.00 43.34 132 SER A C 1
ATOM 1113 O O . SER A 1 132 ? 31.327 -14.757 -11.768 1.00 43.34 132 SER A O 1
ATOM 1115 N N . GLU A 1 133 ? 29.115 -14.644 -11.331 1.00 45.44 133 GLU A N 1
ATOM 1116 C CA . GLU A 1 133 ? 29.077 -15.656 -10.267 1.00 45.44 133 GLU A CA 1
ATOM 1117 C C . GLU A 1 133 ? 29.808 -16.942 -10.703 1.00 45.44 133 GLU A C 1
ATOM 1119 O O . GLU A 1 133 ? 29.493 -17.512 -11.748 1.00 45.44 133 GLU A O 1
ATOM 1124 N N . LEU A 1 134 ? 30.778 -17.402 -9.898 1.00 55.59 134 LEU A N 1
ATOM 1125 C CA . LEU A 1 134 ? 31.444 -18.699 -10.083 1.00 55.59 134 LEU A CA 1
ATOM 1126 C C . LEU A 1 134 ? 30.392 -19.806 -10.306 1.00 55.59 134 LEU A C 1
ATOM 1128 O O . LEU A 1 134 ? 29.375 -19.816 -9.599 1.00 55.59 134 LEU A O 1
ATOM 1132 N N . PRO A 1 135 ? 30.617 -20.743 -11.248 1.00 56.47 135 PRO A N 1
ATOM 1133 C CA . PRO A 1 135 ? 29.668 -21.809 -11.532 1.00 56.47 135 PRO A CA 1
ATOM 1134 C C . PRO A 1 135 ? 29.328 -22.586 -10.259 1.00 56.47 135 PRO A C 1
ATOM 1136 O O . PRO A 1 135 ? 30.191 -22.980 -9.475 1.00 56.47 135 PRO A O 1
ATOM 1139 N N . LYS A 1 136 ? 28.026 -22.754 -10.040 1.00 56.75 136 LYS A N 1
ATOM 1140 C CA . LYS A 1 136 ? 27.449 -23.203 -8.768 1.00 56.75 136 LYS A CA 1
ATOM 1141 C C . LYS A 1 136 ? 27.623 -24.712 -8.561 1.00 56.75 136 LYS A C 1
ATOM 1143 O O . LYS A 1 136 ? 27.604 -25.160 -7.417 1.00 56.75 136 LYS A O 1
ATOM 1148 N N . ASN A 1 137 ? 27.839 -25.456 -9.649 1.00 65.25 137 ASN A N 1
ATOM 1149 C CA . ASN A 1 137 ? 28.190 -26.869 -9.649 1.00 65.25 137 ASN A CA 1
ATOM 1150 C C . ASN A 1 137 ? 29.370 -27.114 -10.607 1.00 65.25 137 ASN A C 1
ATOM 1152 O O . ASN A 1 137 ? 29.301 -26.734 -11.775 1.00 65.25 137 ASN A O 1
ATOM 1156 N N . LYS A 1 138 ? 30.469 -27.705 -10.118 1.00 68.88 138 LYS A N 1
ATOM 1157 C CA . LYS A 1 138 ? 31.673 -27.985 -10.931 1.00 68.88 138 LYS A CA 1
ATOM 1158 C C . LYS A 1 138 ? 31.454 -29.151 -11.905 1.00 68.88 138 LYS A C 1
ATOM 1160 O O . LYS A 1 138 ? 32.061 -29.171 -12.976 1.00 68.88 138 LYS A O 1
ATOM 1165 N N . SER A 1 139 ? 30.560 -30.081 -11.561 1.00 65.94 139 SER A N 1
ATOM 1166 C CA . SER A 1 139 ? 30.210 -31.256 -12.371 1.00 65.94 139 SER A CA 1
ATOM 1167 C C . SER A 1 139 ? 29.501 -30.906 -13.686 1.00 65.94 139 SER A C 1
ATOM 1169 O O . SER A 1 139 ? 29.603 -31.667 -14.644 1.00 65.94 139 SER A O 1
ATOM 1171 N N . ASP A 1 140 ? 28.887 -29.724 -13.788 1.00 70.00 140 ASP A N 1
ATOM 1172 C CA . ASP A 1 140 ? 28.256 -29.240 -15.025 1.00 70.00 140 ASP A CA 1
ATOM 1173 C C . ASP A 1 140 ? 29.280 -28.753 -16.074 1.00 70.00 140 ASP A C 1
ATOM 1175 O O . ASP A 1 140 ? 28.935 -28.534 -17.235 1.00 70.00 140 ASP A O 1
ATOM 1179 N N . TYR A 1 141 ? 30.551 -28.589 -15.683 1.00 81.94 141 TYR A N 1
ATOM 1180 C CA . TYR A 1 141 ? 31.612 -27.998 -16.509 1.00 81.94 141 TYR A CA 1
ATOM 1181 C C . TYR A 1 141 ? 32.850 -28.905 -16.600 1.00 81.94 141 TYR A C 1
ATOM 1183 O O . TYR A 1 141 ? 33.994 -28.460 -16.457 1.00 81.94 141 TYR A O 1
ATOM 1191 N N . ILE A 1 142 ? 32.635 -30.201 -16.841 1.00 86.06 142 ILE A N 1
ATOM 1192 C CA . ILE A 1 142 ? 33.729 -31.146 -17.098 1.00 86.06 142 ILE A CA 1
ATOM 1193 C C . ILE A 1 142 ? 34.344 -30.859 -18.468 1.00 86.06 142 ILE A C 1
ATOM 1195 O O . ILE A 1 142 ? 33.688 -30.942 -19.504 1.00 86.06 142 ILE A O 1
ATOM 1199 N N . ASN A 1 143 ? 35.636 -30.550 -18.459 1.00 89.94 143 ASN A N 1
ATOM 1200 C CA . ASN A 1 143 ? 36.430 -30.337 -19.655 1.00 89.94 143 ASN A CA 1
ATOM 1201 C C . ASN A 1 143 ? 37.195 -31.618 -20.001 1.00 89.94 143 ASN A C 1
ATOM 1203 O O . ASN A 1 143 ? 37.649 -32.335 -19.108 1.00 89.94 143 ASN A O 1
ATOM 1207 N N . THR A 1 144 ? 37.375 -31.892 -21.291 1.00 92.00 144 THR A N 1
ATOM 1208 C CA . THR A 1 144 ? 38.232 -32.982 -21.784 1.00 92.00 144 THR A CA 1
ATOM 1209 C C . THR A 1 144 ? 39.492 -32.381 -22.386 1.00 92.00 144 THR A C 1
ATOM 1211 O O . THR A 1 144 ? 39.393 -31.686 -23.389 1.00 92.00 144 THR A O 1
ATOM 1214 N N . ALA A 1 145 ? 40.665 -32.641 -21.815 1.00 93.56 145 ALA A N 1
ATOM 1215 C CA . ALA A 1 145 ? 41.937 -32.200 -22.380 1.00 93.56 145 ALA A CA 1
ATOM 1216 C C . ALA A 1 145 ? 42.760 -33.396 -22.875 1.00 93.56 145 ALA A C 1
ATOM 1218 O O . ALA A 1 145 ? 42.890 -34.398 -22.172 1.00 93.56 145 ALA A O 1
ATOM 1219 N N . GLU A 1 146 ? 43.333 -33.291 -24.070 1.00 94.88 146 GLU A N 1
ATOM 1220 C CA . GLU A 1 146 ? 44.441 -34.141 -24.506 1.00 94.88 146 GLU A CA 1
ATOM 1221 C C . GLU A 1 146 ? 45.743 -33.392 -24.227 1.00 94.88 146 GLU A C 1
ATOM 1223 O O . GLU A 1 146 ? 45.863 -32.205 -24.544 1.00 94.88 146 GLU A O 1
ATOM 1228 N N . VAL A 1 147 ? 46.690 -34.058 -23.572 1.00 94.62 147 VAL A N 1
ATOM 1229 C CA . VAL A 1 147 ? 47.891 -33.424 -23.026 1.00 94.62 147 VAL A CA 1
ATOM 1230 C C . VAL A 1 147 ? 49.133 -34.275 -23.255 1.00 94.62 147 VAL A C 1
ATOM 1232 O O . VAL A 1 147 ? 49.060 -35.506 -23.266 1.00 94.62 147 VAL A O 1
ATOM 1235 N N . VAL A 1 148 ? 50.278 -33.607 -23.354 1.00 94.88 148 VAL A N 1
ATOM 1236 C CA . VAL A 1 148 ? 51.617 -34.212 -23.319 1.00 94.88 148 VAL A CA 1
ATOM 1237 C C . VAL A 1 148 ? 52.397 -33.672 -22.132 1.00 94.88 148 VAL A C 1
ATOM 1239 O O . VAL A 1 148 ? 52.181 -32.540 -21.699 1.00 94.88 148 VAL A O 1
ATOM 1242 N N . PHE A 1 149 ? 53.284 -34.476 -21.557 1.00 92.00 149 PHE A N 1
ATOM 1243 C CA . PHE A 1 149 ? 53.933 -34.125 -20.294 1.00 92.00 149 PHE A CA 1
ATOM 1244 C C . PHE A 1 149 ? 55.346 -33.588 -20.502 1.00 92.00 149 PHE A C 1
ATOM 1246 O O . PHE A 1 149 ? 56.184 -34.219 -21.143 1.00 92.00 149 PHE A O 1
ATOM 1253 N N . THR A 1 150 ? 55.630 -32.451 -19.870 1.00 92.38 150 THR A N 1
ATOM 1254 C CA . THR A 1 150 ? 56.996 -32.048 -19.517 1.00 92.38 150 THR A CA 1
ATOM 1255 C C . THR A 1 150 ? 57.332 -32.586 -18.123 1.00 92.38 150 THR A C 1
ATOM 1257 O O . THR A 1 150 ? 56.477 -33.157 -17.440 1.00 92.38 150 THR A O 1
ATOM 1260 N N . LYS A 1 151 ? 58.563 -32.361 -17.651 1.00 87.00 151 LYS A N 1
ATOM 1261 C CA . LYS A 1 151 ? 58.968 -32.714 -16.278 1.00 87.00 151 LYS A CA 1
ATOM 1262 C C . LYS A 1 151 ? 58.169 -31.983 -15.187 1.00 87.00 151 LYS A C 1
ATOM 1264 O O . LYS A 1 151 ? 58.107 -32.490 -14.070 1.00 87.00 151 LYS A O 1
ATOM 1269 N N . SER A 1 152 ? 57.554 -30.837 -15.500 1.00 86.06 152 SER A N 1
ATOM 1270 C CA . SER A 1 152 ? 56.983 -29.924 -14.494 1.00 86.06 152 SER A CA 1
ATOM 1271 C C . SER A 1 152 ? 55.482 -29.648 -14.659 1.00 86.06 152 SER A C 1
ATOM 1273 O O . SER A 1 152 ? 54.795 -29.368 -13.677 1.00 86.06 152 SER A O 1
ATOM 1275 N N . TYR A 1 153 ? 54.951 -29.717 -15.879 1.00 92.12 153 TYR A N 1
ATOM 1276 C CA . TYR A 1 153 ? 53.533 -29.499 -16.196 1.00 92.12 153 TYR A CA 1
ATOM 1277 C C . TYR A 1 153 ? 53.151 -30.212 -17.499 1.00 92.12 153 TYR A C 1
ATOM 1279 O O . TYR A 1 153 ? 54.016 -30.644 -18.263 1.00 92.12 153 TYR A O 1
ATOM 1287 N N . ALA A 1 154 ? 51.856 -30.335 -17.770 1.00 93.00 154 ALA A N 1
ATOM 1288 C CA . ALA A 1 154 ? 51.366 -30.882 -19.026 1.00 93.00 154 ALA A CA 1
ATOM 1289 C C . ALA A 1 154 ? 51.034 -29.753 -20.008 1.00 93.00 154 ALA A C 1
ATOM 1291 O O . ALA A 1 154 ? 50.404 -28.766 -19.629 1.00 93.00 154 ALA A O 1
ATOM 1292 N N . ILE A 1 155 ? 51.451 -29.895 -21.259 1.00 94.88 155 ILE A N 1
ATOM 1293 C CA . ILE A 1 155 ? 51.068 -29.010 -22.356 1.00 94.88 155 ILE A CA 1
ATOM 1294 C C . ILE A 1 155 ? 49.785 -29.562 -22.966 1.00 94.88 155 ILE A C 1
ATOM 1296 O O . ILE A 1 155 ? 49.710 -30.744 -23.308 1.00 94.88 155 ILE A O 1
ATOM 1300 N N . VAL A 1 156 ? 48.766 -28.717 -23.074 1.00 95.38 156 VAL A N 1
ATOM 1301 C CA . VAL A 1 156 ? 47.483 -29.083 -23.669 1.00 95.38 156 VAL A CA 1
ATOM 1302 C C . VAL A 1 156 ? 47.594 -29.005 -25.186 1.00 95.38 156 VAL A C 1
ATOM 1304 O O . VAL A 1 156 ? 47.986 -27.977 -25.726 1.00 95.38 156 VAL A O 1
ATOM 1307 N N . VAL A 1 157 ? 47.240 -30.096 -25.860 1.00 94.56 157 VAL A N 1
ATOM 1308 C CA . VAL A 1 157 ? 47.239 -30.196 -27.330 1.00 94.56 157 VAL A CA 1
ATOM 1309 C C . VAL A 1 157 ? 45.825 -30.170 -27.904 1.00 94.56 157 VAL A C 1
ATOM 1311 O O . VAL A 1 157 ? 45.602 -29.786 -29.048 1.00 94.56 157 VAL A O 1
ATOM 1314 N N . LYS A 1 158 ? 44.835 -30.509 -27.079 1.00 94.69 158 LYS A N 1
ATOM 1315 C CA . LYS A 1 158 ? 43.421 -30.352 -27.409 1.00 94.69 158 LYS A CA 1
ATOM 1316 C C . LYS A 1 158 ? 42.630 -30.069 -26.146 1.00 94.69 158 LYS A C 1
ATOM 1318 O O . LYS A 1 158 ? 42.833 -30.746 -25.141 1.00 94.69 158 LYS A O 1
ATOM 1323 N N . ILE A 1 159 ? 41.712 -29.111 -26.191 1.00 93.38 159 ILE A N 1
ATOM 1324 C CA . ILE A 1 159 ? 40.756 -28.851 -25.108 1.00 93.38 159 ILE A CA 1
ATOM 1325 C C . ILE A 1 159 ? 39.339 -28.865 -25.665 1.00 93.38 159 ILE A C 1
ATOM 1327 O O . ILE A 1 159 ? 38.979 -28.075 -26.534 1.00 93.38 159 ILE A O 1
ATOM 1331 N N . ASN A 1 160 ? 38.514 -29.770 -25.151 1.00 90.62 160 ASN A N 1
ATOM 1332 C CA . ASN A 1 160 ? 37.171 -30.044 -25.640 1.00 90.62 160 ASN A CA 1
ATOM 1333 C C . ASN A 1 160 ? 37.199 -30.318 -27.154 1.00 90.62 160 ASN A C 1
ATOM 1335 O O . ASN A 1 160 ? 37.729 -31.340 -27.590 1.00 90.62 160 ASN A O 1
ATOM 1339 N N . THR A 1 161 ? 36.656 -29.405 -27.955 1.00 87.31 161 THR A N 1
ATOM 1340 C CA . THR A 1 161 ? 36.659 -29.487 -29.420 1.00 87.31 161 THR A CA 1
ATOM 1341 C C . THR A 1 161 ? 37.787 -28.693 -30.079 1.00 87.31 161 THR A C 1
ATOM 1343 O O . THR A 1 161 ? 37.949 -28.821 -31.282 1.00 87.31 161 THR A O 1
ATOM 1346 N N . CYS A 1 162 ? 38.550 -27.896 -29.324 1.00 89.06 162 CYS A N 1
ATOM 1347 C CA . CYS A 1 162 ? 39.546 -26.963 -29.848 1.00 89.06 162 CYS A CA 1
ATOM 1348 C C . CYS A 1 162 ? 40.946 -27.586 -29.899 1.00 89.06 162 CYS A C 1
ATOM 1350 O O . CYS A 1 162 ? 41.485 -28.010 -28.871 1.00 89.06 162 CYS A O 1
ATOM 1352 N N . GLU A 1 163 ? 41.527 -27.611 -31.093 1.00 92.19 163 GLU A N 1
ATOM 1353 C CA . GLU A 1 163 ? 42.873 -28.118 -31.385 1.00 92.19 163 GLU A CA 1
ATOM 1354 C C . GLU A 1 163 ? 43.906 -26.978 -31.435 1.00 92.19 163 GLU A C 1
ATOM 1356 O O . GLU A 1 163 ? 43.542 -25.801 -31.488 1.00 92.19 163 GLU A O 1
ATOM 1361 N N . LEU A 1 164 ? 45.204 -27.309 -31.416 1.00 90.19 164 LEU A N 1
ATOM 1362 C CA . LEU A 1 164 ? 46.291 -26.314 -31.428 1.00 90.19 164 LEU A CA 1
ATOM 1363 C C . LEU A 1 164 ? 46.201 -25.342 -32.610 1.00 90.19 164 LEU A C 1
ATOM 1365 O O . LEU A 1 164 ? 46.337 -24.136 -32.408 1.00 90.19 164 LEU A O 1
ATOM 1369 N N . LEU A 1 165 ? 45.936 -25.849 -33.819 1.00 89.50 165 LEU A N 1
ATOM 1370 C CA . LEU A 1 165 ? 45.817 -25.010 -35.012 1.00 89.50 165 LEU A CA 1
ATOM 1371 C C . LEU A 1 165 ? 44.608 -24.069 -34.908 1.00 89.50 165 LEU A C 1
ATOM 1373 O O . LEU A 1 165 ? 44.740 -22.868 -35.131 1.00 89.50 165 LEU A O 1
ATOM 1377 N N . GLU A 1 166 ? 43.441 -24.584 -34.504 1.00 86.50 166 GLU A N 1
ATOM 1378 C CA . GLU A 1 166 ? 42.234 -23.766 -34.312 1.00 86.50 166 GLU A CA 1
ATOM 1379 C C . GLU A 1 166 ? 42.465 -22.660 -33.270 1.00 86.50 166 GLU A C 1
ATOM 1381 O O . GLU A 1 166 ? 42.055 -21.515 -33.475 1.00 86.50 166 GLU A O 1
ATOM 1386 N N . ALA A 1 167 ? 43.151 -22.974 -32.168 1.00 86.31 167 ALA A N 1
ATOM 1387 C CA . ALA A 1 167 ? 43.499 -21.999 -31.141 1.00 86.31 167 ALA A CA 1
ATOM 1388 C C . ALA A 1 167 ? 44.497 -20.941 -31.632 1.00 86.31 167 ALA A C 1
ATOM 1390 O O . ALA A 1 167 ? 44.294 -19.755 -31.368 1.00 86.31 167 ALA A O 1
ATOM 1391 N N . GLY A 1 168 ? 45.536 -21.366 -32.359 1.00 84.44 168 GLY A N 1
ATOM 1392 C CA . GLY A 1 168 ? 46.526 -20.487 -32.986 1.00 84.44 168 GLY A CA 1
ATOM 1393 C C . GLY A 1 168 ? 45.892 -19.488 -33.945 1.00 84.44 168 GLY A C 1
ATOM 1394 O O . GLY A 1 168 ? 46.230 -18.305 -33.922 1.00 84.44 168 GLY A O 1
ATOM 1395 N N . LEU A 1 169 ? 44.914 -19.942 -34.729 1.00 85.56 169 LEU A N 1
ATOM 1396 C CA . LEU A 1 169 ? 44.199 -19.093 -35.672 1.00 85.56 169 LEU A CA 1
ATOM 1397 C C . LEU A 1 169 ? 43.152 -18.200 -34.976 1.00 85.56 169 LEU A C 1
ATOM 1399 O O . LEU A 1 169 ? 43.133 -16.992 -35.199 1.00 85.56 169 LEU A O 1
ATOM 1403 N N . ASN A 1 170 ? 42.270 -18.759 -34.136 1.00 81.12 170 ASN A N 1
ATOM 1404 C CA . ASN A 1 170 ? 41.150 -18.057 -33.478 1.00 81.12 170 ASN A CA 1
ATOM 1405 C C . ASN A 1 170 ? 40.429 -17.045 -34.404 1.00 81.12 170 ASN A C 1
ATOM 1407 O O . ASN A 1 170 ? 40.179 -15.890 -34.039 1.00 81.12 170 ASN A O 1
ATOM 1411 N N . LEU A 1 171 ? 40.146 -17.467 -35.644 1.00 76.12 171 LEU A N 1
ATOM 1412 C CA . LEU A 1 171 ? 39.753 -16.554 -36.723 1.00 76.12 171 LEU A CA 1
ATOM 1413 C C . LEU A 1 171 ? 38.480 -15.777 -36.400 1.00 76.12 171 LEU A C 1
ATOM 1415 O O . LEU A 1 171 ? 38.423 -14.580 -36.659 1.00 76.12 171 LEU A O 1
ATOM 1419 N N . SER A 1 172 ? 37.480 -16.426 -35.797 1.00 73.31 172 SER A N 1
ATOM 1420 C CA . SER A 1 172 ? 36.186 -15.801 -35.509 1.00 73.31 172 SER A CA 1
ATOM 1421 C C . SER A 1 172 ? 36.310 -14.607 -34.561 1.00 73.31 172 SER A C 1
ATOM 1423 O O . SER A 1 172 ? 35.786 -13.537 -34.857 1.00 73.31 172 SER A O 1
ATOM 1425 N N . GLY A 1 173 ? 37.045 -14.758 -33.453 1.00 76.44 173 GLY A N 1
ATOM 1426 C CA . GLY A 1 173 ? 37.213 -13.685 -32.468 1.00 76.44 173 GLY A CA 1
ATOM 1427 C C . GLY A 1 173 ? 38.106 -12.554 -32.981 1.00 76.44 173 GLY A C 1
ATOM 1428 O O . GLY A 1 173 ? 37.808 -11.378 -32.772 1.00 76.44 173 GLY A O 1
ATOM 1429 N N . ARG A 1 174 ? 39.179 -12.890 -33.710 1.00 81.25 174 ARG A N 1
ATOM 1430 C CA . ARG A 1 174 ? 40.078 -11.888 -34.306 1.00 81.25 174 ARG A CA 1
ATOM 1431 C C . ARG A 1 174 ? 39.385 -11.093 -35.414 1.00 81.25 174 ARG A C 1
ATOM 1433 O O . ARG A 1 174 ? 39.573 -9.881 -35.492 1.00 81.25 174 ARG A O 1
ATOM 1440 N N . LYS A 1 175 ? 38.554 -11.748 -36.232 1.00 80.44 175 LYS A N 1
ATOM 1441 C CA . LYS A 1 175 ? 37.758 -11.090 -37.276 1.00 80.44 175 LYS A CA 1
ATOM 1442 C C . LYS A 1 175 ? 36.686 -10.178 -36.705 1.00 80.44 175 LYS A C 1
ATOM 1444 O O . LYS A 1 175 ? 36.528 -9.074 -37.212 1.00 80.44 175 LYS A O 1
ATOM 1449 N N . GLU A 1 176 ? 35.995 -10.597 -35.649 1.00 80.94 176 GLU A N 1
ATOM 1450 C CA . GLU A 1 176 ? 35.028 -9.742 -34.958 1.00 80.94 176 GLU A CA 1
ATOM 1451 C C . GLU A 1 176 ? 35.698 -8.471 -34.412 1.00 80.94 176 GLU A C 1
ATOM 1453 O O . GLU A 1 176 ? 35.225 -7.368 -34.682 1.00 80.94 176 GLU A O 1
ATOM 1458 N N . GLY A 1 177 ? 36.850 -8.609 -33.744 1.00 82.12 177 GLY A N 1
ATOM 1459 C CA . GLY A 1 177 ? 37.626 -7.464 -33.256 1.00 82.12 177 GLY A CA 1
ATOM 1460 C C . GLY A 1 177 ? 38.121 -6.547 -34.380 1.00 82.12 177 GLY A C 1
ATOM 1461 O O . GLY A 1 177 ? 37.989 -5.330 -34.285 1.00 82.12 177 GLY A O 1
ATOM 1462 N N . GLN A 1 178 ? 38.631 -7.117 -35.476 1.00 85.19 178 GLN A N 1
ATOM 1463 C CA . GLN A 1 178 ? 39.069 -6.360 -36.655 1.00 85.19 178 GLN A CA 1
ATOM 1464 C C . GLN A 1 178 ? 37.910 -5.582 -37.306 1.00 85.19 178 GLN A C 1
ATOM 1466 O O . GLN A 1 178 ? 38.089 -4.430 -37.706 1.00 85.19 178 GLN A O 1
ATOM 1471 N N . ILE A 1 179 ? 36.726 -6.196 -37.408 1.00 85.81 179 ILE A N 1
ATOM 1472 C CA . ILE A 1 179 ? 35.522 -5.575 -37.974 1.00 85.81 179 ILE A CA 1
ATOM 1473 C C . ILE A 1 179 ? 34.992 -4.467 -37.059 1.00 85.81 179 ILE A C 1
ATOM 1475 O O . ILE A 1 179 ? 34.571 -3.434 -37.572 1.00 85.81 179 ILE A O 1
ATOM 1479 N N . GLU A 1 180 ? 35.040 -4.635 -35.734 1.00 85.38 180 GLU A N 1
ATOM 1480 C CA . GLU A 1 180 ? 34.642 -3.581 -34.791 1.00 85.38 180 GLU A CA 1
ATOM 1481 C C . GLU A 1 180 ? 35.595 -2.380 -34.842 1.00 85.38 180 GLU A C 1
ATOM 1483 O O . GLU A 1 180 ? 35.151 -1.233 -34.917 1.00 85.38 180 GLU A O 1
ATOM 1488 N N . ASP A 1 181 ? 36.906 -2.627 -34.892 1.00 85.81 181 ASP A N 1
ATOM 1489 C CA . ASP A 1 181 ? 37.901 -1.568 -35.075 1.00 85.81 181 ASP A CA 1
ATOM 1490 C C . ASP A 1 181 ? 37.671 -0.816 -36.397 1.00 85.81 181 ASP A C 1
ATOM 1492 O O . ASP A 1 181 ? 37.698 0.421 -36.426 1.00 85.81 181 ASP A O 1
ATOM 1496 N N . TYR A 1 182 ? 37.395 -1.545 -37.484 1.00 87.50 182 TYR A N 1
ATOM 1497 C CA . TYR A 1 182 ? 37.059 -0.957 -38.781 1.00 87.50 182 TYR A CA 1
ATOM 1498 C C . TYR A 1 182 ? 35.758 -0.144 -38.719 1.00 87.50 182 TYR A C 1
ATOM 1500 O O . TYR A 1 182 ? 35.717 0.978 -39.220 1.00 87.50 182 TYR A O 1
ATOM 1508 N N . TRP A 1 183 ? 34.727 -0.653 -38.042 1.00 87.38 183 TRP A N 1
ATOM 1509 C CA . TRP A 1 183 ? 33.437 0.012 -37.857 1.00 87.38 183 TRP A CA 1
ATOM 1510 C C . TRP A 1 183 ? 33.560 1.371 -37.152 1.00 87.38 183 TRP A C 1
ATOM 1512 O O . TRP A 1 183 ? 32.954 2.358 -37.579 1.00 87.38 183 TRP A O 1
ATOM 1522 N N . GLN A 1 184 ? 34.378 1.439 -36.099 1.00 85.75 184 GLN A N 1
ATOM 1523 C CA . GLN A 1 184 ? 34.571 2.653 -35.301 1.00 85.75 184 GLN A CA 1
ATOM 1524 C C . GLN A 1 184 ? 35.502 3.666 -35.980 1.00 85.75 184 GLN A C 1
ATOM 1526 O O . GLN A 1 184 ? 35.249 4.878 -35.958 1.00 85.75 184 GLN A O 1
ATOM 1531 N N . THR A 1 185 ? 36.604 3.178 -36.561 1.00 84.50 185 THR A N 1
ATOM 1532 C CA . THR A 1 185 ? 37.716 4.028 -37.020 1.00 84.50 185 THR A CA 1
ATOM 1533 C C . THR A 1 185 ? 37.730 4.287 -38.522 1.00 84.50 185 THR A C 1
ATOM 1535 O O . THR A 1 185 ? 38.399 5.222 -38.958 1.00 84.50 185 THR A O 1
ATOM 1538 N N . GLY A 1 186 ? 37.034 3.470 -39.314 1.00 82.75 186 GLY A N 1
ATOM 1539 C CA . GLY A 1 186 ? 37.119 3.473 -40.775 1.00 82.75 186 GLY A CA 1
ATOM 1540 C C . GLY A 1 186 ? 38.407 2.858 -41.333 1.00 82.75 186 GLY A C 1
ATOM 1541 O O . GLY A 1 186 ? 38.556 2.781 -42.549 1.00 82.75 186 GLY A O 1
ATOM 1542 N N . ASN A 1 187 ? 39.335 2.403 -40.480 1.00 84.88 187 ASN A N 1
ATOM 1543 C CA . ASN A 1 187 ? 40.638 1.881 -40.893 1.00 84.88 187 ASN A CA 1
ATOM 1544 C C . ASN A 1 187 ? 40.742 0.384 -40.602 1.00 84.88 187 ASN A C 1
ATOM 1546 O O . ASN A 1 187 ? 40.673 -0.041 -39.447 1.00 84.88 187 ASN A O 1
ATOM 1550 N N . LEU A 1 188 ? 40.932 -0.421 -41.651 1.00 84.06 188 LEU A N 1
ATOM 1551 C CA . LEU A 1 188 ? 41.126 -1.860 -41.506 1.00 84.06 188 LEU A CA 1
ATOM 1552 C C . LEU A 1 188 ? 42.559 -2.120 -41.035 1.00 84.06 188 LEU A C 1
ATOM 1554 O O . LEU A 1 188 ? 43.513 -1.994 -41.802 1.00 84.06 188 LEU A O 1
ATOM 1558 N N . LYS A 1 189 ? 42.719 -2.452 -39.755 1.00 85.19 189 LYS A N 1
ATOM 1559 C CA . LYS A 1 189 ? 44.021 -2.821 -39.191 1.00 85.19 189 LYS A CA 1
ATOM 1560 C C . LYS A 1 189 ? 44.300 -4.307 -39.416 1.00 85.19 189 LYS A C 1
ATOM 1562 O O . LYS A 1 189 ? 43.364 -5.102 -39.329 1.00 85.19 189 LYS A O 1
ATOM 1567 N N . PRO A 1 190 ? 45.558 -4.705 -39.657 1.00 84.06 190 PRO A N 1
ATOM 1568 C CA . PRO A 1 190 ? 45.904 -6.113 -39.776 1.00 84.06 190 PRO A CA 1
ATOM 1569 C C . PRO A 1 190 ? 45.707 -6.851 -38.447 1.00 84.06 190 PRO A C 1
ATOM 1571 O O . PRO A 1 190 ? 45.840 -6.262 -37.370 1.00 84.06 190 PRO A O 1
ATOM 1574 N N . ILE A 1 191 ? 45.413 -8.148 -38.526 1.00 85.38 191 ILE A N 1
ATOM 1575 C CA . ILE A 1 191 ? 45.309 -9.007 -37.344 1.00 85.38 191 ILE A CA 1
ATOM 1576 C C . ILE A 1 191 ? 46.669 -9.045 -36.629 1.00 85.38 191 ILE A C 1
ATOM 1578 O O . ILE A 1 191 ? 47.692 -9.390 -37.218 1.00 85.38 191 ILE A O 1
ATOM 1582 N N . GLY A 1 192 ? 46.682 -8.682 -35.344 1.00 82.00 192 GLY A N 1
ATOM 1583 C CA . GLY A 1 192 ? 47.884 -8.744 -34.517 1.00 82.00 192 GLY A CA 1
ATOM 1584 C C . GLY A 1 192 ? 48.335 -10.187 -34.274 1.00 82.00 192 GLY A C 1
ATOM 1585 O O . GLY A 1 192 ? 47.512 -11.053 -33.981 1.00 82.00 192 GLY A O 1
ATOM 1586 N N . LEU A 1 193 ? 49.646 -10.420 -34.370 1.00 83.81 193 LEU A N 1
ATOM 1587 C CA . LEU A 1 193 ? 50.290 -11.716 -34.135 1.00 83.81 193 LEU A CA 1
ATOM 1588 C C . LEU A 1 193 ? 51.126 -11.673 -32.851 1.00 83.81 193 LEU A C 1
ATOM 1590 O O . LEU A 1 193 ? 51.922 -10.741 -32.663 1.00 83.81 193 LEU A O 1
ATOM 1594 N N . SER A 1 194 ? 50.987 -12.689 -31.999 1.00 83.62 194 SER A N 1
ATOM 1595 C CA . SER A 1 194 ? 51.875 -12.886 -30.844 1.00 83.62 194 SER A CA 1
ATOM 1596 C C . SER A 1 194 ? 53.281 -13.325 -31.284 1.00 83.62 194 SER A C 1
ATOM 1598 O O . SER A 1 194 ? 53.489 -13.729 -32.427 1.00 83.62 194 SER A O 1
ATOM 1600 N N . SER A 1 195 ? 54.277 -13.234 -30.397 1.00 82.19 195 SER A N 1
ATOM 1601 C CA . SER A 1 195 ? 55.644 -13.697 -30.695 1.00 82.19 195 SER A CA 1
ATOM 1602 C C . SER A 1 195 ? 55.680 -15.182 -31.071 1.00 82.19 195 SER A C 1
ATOM 1604 O O . SER A 1 195 ? 56.263 -15.528 -32.094 1.00 82.19 195 SER A O 1
ATOM 1606 N N . ALA A 1 196 ? 54.966 -16.028 -30.322 1.00 83.12 196 ALA A N 1
ATOM 1607 C CA . ALA A 1 196 ? 54.868 -17.463 -30.588 1.00 83.12 196 ALA A CA 1
ATOM 1608 C C . ALA A 1 196 ? 54.187 -17.786 -31.931 1.00 83.12 196 ALA A C 1
ATOM 1610 O O . ALA A 1 196 ? 54.573 -18.737 -32.606 1.00 83.12 196 ALA A O 1
ATOM 1611 N N . GLU A 1 197 ? 53.197 -16.987 -32.340 1.00 85.19 197 GLU A N 1
ATOM 1612 C CA . GLU A 1 197 ? 52.538 -17.129 -33.646 1.00 85.19 197 GLU A CA 1
ATOM 1613 C C . GLU A 1 197 ? 53.467 -16.738 -34.795 1.00 85.19 197 GLU A C 1
ATOM 1615 O O . GLU A 1 197 ? 53.532 -17.462 -35.782 1.00 85.19 197 GLU A O 1
ATOM 1620 N N . LYS A 1 198 ? 54.236 -15.649 -34.645 1.00 85.44 198 LYS A N 1
ATOM 1621 C CA . LYS A 1 198 ? 55.226 -15.213 -35.648 1.00 85.44 198 LYS A CA 1
ATOM 1622 C C . LYS A 1 198 ? 56.327 -16.245 -35.880 1.00 85.44 198 LYS A C 1
ATOM 1624 O O . LYS A 1 198 ? 56.885 -16.302 -36.969 1.00 85.44 198 LYS A O 1
ATOM 1629 N N . SER A 1 199 ? 56.655 -17.035 -34.858 1.00 83.69 199 SER A N 1
ATOM 1630 C CA . SER A 1 199 ? 57.626 -18.128 -34.955 1.00 83.69 199 SER A CA 1
ATOM 1631 C C . SER A 1 199 ? 57.077 -19.376 -35.656 1.00 83.69 199 SER A C 1
ATOM 1633 O O . SER A 1 199 ? 57.847 -20.298 -35.906 1.00 83.69 199 SER A O 1
ATOM 1635 N N . ASN A 1 200 ? 55.779 -19.425 -35.979 1.00 86.69 200 ASN A N 1
ATOM 1636 C CA . ASN A 1 200 ? 55.170 -20.505 -36.748 1.00 86.69 200 ASN A CA 1
ATOM 1637 C C . ASN A 1 200 ? 54.727 -19.990 -38.130 1.00 86.69 200 ASN A C 1
ATOM 1639 O O . ASN A 1 200 ? 53.799 -19.183 -38.248 1.00 86.69 200 ASN A O 1
ATOM 1643 N N . GLU A 1 201 ? 55.383 -20.477 -39.186 1.00 83.69 201 GLU A N 1
ATOM 1644 C CA . GLU A 1 201 ? 55.146 -20.028 -40.566 1.00 83.69 201 GLU A CA 1
ATOM 1645 C C . GLU A 1 201 ? 53.711 -20.308 -41.038 1.00 83.69 201 GLU A C 1
ATOM 1647 O O . GLU A 1 201 ? 53.098 -19.450 -41.671 1.00 83.69 201 GLU A O 1
ATOM 1652 N N . THR A 1 202 ? 53.137 -21.457 -40.659 1.00 84.75 202 THR A N 1
ATOM 1653 C CA . THR A 1 202 ? 51.783 -21.869 -41.078 1.00 84.75 202 THR A CA 1
ATOM 1654 C C . THR A 1 202 ? 50.711 -20.951 -40.487 1.00 84.75 202 THR A C 1
ATOM 1656 O O . THR A 1 202 ? 49.840 -20.461 -41.205 1.00 84.75 202 THR A O 1
ATOM 1659 N N . ILE A 1 203 ? 50.788 -20.666 -39.181 1.00 85.75 203 ILE A N 1
ATOM 1660 C CA . ILE A 1 203 ? 49.851 -19.753 -38.508 1.00 85.75 203 ILE A CA 1
ATOM 1661 C C . ILE A 1 203 ? 50.000 -18.330 -39.053 1.00 85.75 203 ILE A C 1
ATOM 1663 O O . ILE A 1 203 ? 48.996 -17.664 -39.309 1.00 85.75 203 ILE A O 1
ATOM 1667 N N . THR A 1 204 ? 51.240 -17.873 -39.248 1.00 86.69 204 THR A N 1
ATOM 1668 C CA . THR A 1 204 ? 51.519 -16.534 -39.780 1.00 86.69 204 THR A CA 1
ATOM 1669 C C . THR A 1 204 ? 50.912 -16.365 -41.170 1.00 86.69 204 THR A C 1
ATOM 1671 O O . THR A 1 204 ? 50.170 -15.410 -41.384 1.00 86.69 204 THR A O 1
ATOM 1674 N N . GLN A 1 205 ? 51.149 -17.311 -42.084 1.00 86.94 205 GLN A N 1
ATOM 1675 C CA . GLN A 1 205 ? 50.622 -17.252 -43.446 1.00 86.94 205 GLN A CA 1
ATOM 1676 C C . GLN A 1 205 ? 49.087 -17.222 -43.465 1.00 86.94 205 GLN A C 1
ATOM 1678 O O . GLN A 1 205 ? 48.503 -16.315 -44.056 1.00 86.94 205 GLN A O 1
ATOM 1683 N N . LEU A 1 206 ? 48.431 -18.158 -42.769 1.00 85.88 206 LEU A N 1
ATOM 1684 C CA . LEU A 1 206 ? 46.967 -18.248 -42.748 1.00 85.88 206 LEU A CA 1
ATOM 1685 C C . LEU A 1 206 ? 46.312 -16.998 -42.143 1.00 85.88 206 LEU A C 1
ATOM 1687 O O . LEU A 1 206 ? 45.273 -16.549 -42.626 1.00 85.88 206 LEU A O 1
ATOM 1691 N N . LEU A 1 207 ? 46.909 -16.407 -41.102 1.00 85.44 207 LEU A N 1
ATOM 1692 C CA . LEU A 1 207 ? 46.396 -15.176 -40.495 1.00 85.44 207 LEU A CA 1
ATOM 1693 C C . LEU A 1 207 ? 46.631 -13.942 -41.363 1.00 85.44 207 LEU A C 1
ATOM 1695 O O . LEU A 1 207 ? 45.771 -13.059 -41.383 1.00 85.44 207 LEU A O 1
ATOM 1699 N N . THR A 1 208 ? 47.754 -13.866 -42.078 1.00 84.00 208 THR A N 1
ATOM 1700 C CA . THR A 1 208 ? 48.010 -12.789 -43.041 1.00 84.00 208 THR A CA 1
ATOM 1701 C C . THR A 1 208 ? 47.034 -12.869 -44.214 1.00 84.00 208 THR A C 1
ATOM 1703 O O . THR A 1 208 ? 46.351 -11.881 -44.480 1.00 84.00 208 THR A O 1
ATOM 1706 N N . GLU A 1 209 ? 46.870 -14.046 -44.827 1.00 85.00 209 GLU A N 1
ATOM 1707 C CA . GLU A 1 209 ? 45.901 -14.277 -45.912 1.00 85.00 209 GLU A CA 1
ATOM 1708 C C . GLU A 1 209 ? 44.472 -13.933 -45.475 1.00 85.00 209 GLU A C 1
ATOM 1710 O O . GLU A 1 209 ? 43.726 -13.256 -46.185 1.00 85.00 209 GLU A O 1
ATOM 1715 N N . GLU A 1 210 ? 44.080 -14.356 -44.272 1.00 83.25 210 GLU A N 1
ATOM 1716 C CA . GLU A 1 210 ? 42.760 -14.053 -43.735 1.00 83.25 210 GLU A CA 1
ATOM 1717 C C . GLU A 1 210 ? 42.614 -12.556 -43.424 1.00 83.25 210 GLU A C 1
ATOM 1719 O O . GLU A 1 210 ? 41.565 -11.975 -43.699 1.00 83.25 210 GLU A O 1
ATOM 1724 N N . SER A 1 211 ? 43.648 -11.895 -42.896 1.00 82.19 211 SER A N 1
ATOM 1725 C CA . SER A 1 211 ? 43.649 -10.456 -42.598 1.00 82.19 211 SER A CA 1
ATOM 1726 C C . SER A 1 211 ? 43.514 -9.576 -43.845 1.00 82.19 211 SER A C 1
ATOM 1728 O O . SER A 1 211 ? 43.003 -8.462 -43.722 1.00 82.19 211 SER A O 1
ATOM 1730 N N . GLU A 1 212 ? 43.958 -10.050 -45.010 1.00 81.56 212 GLU A N 1
ATOM 1731 C CA . GLU A 1 212 ? 43.867 -9.344 -46.295 1.00 81.56 212 GLU A CA 1
ATOM 1732 C C . GLU A 1 212 ? 42.483 -9.456 -46.954 1.00 81.56 212 GLU A C 1
ATOM 1734 O O . GLU A 1 212 ? 42.159 -8.675 -47.852 1.00 81.56 212 GLU A O 1
ATOM 1739 N N . LYS A 1 213 ? 41.626 -10.380 -46.496 1.00 81.06 213 LYS A N 1
ATOM 1740 C CA . LYS A 1 213 ? 40.259 -10.502 -47.018 1.00 81.06 213 LYS A CA 1
ATOM 1741 C C . LYS A 1 213 ? 39.449 -9.240 -46.745 1.00 81.06 213 LYS A C 1
ATOM 1743 O O . LYS A 1 213 ? 39.374 -8.757 -45.612 1.00 81.06 213 LYS A O 1
ATOM 1748 N N . THR A 1 214 ? 38.772 -8.763 -47.786 1.00 73.00 214 THR A N 1
ATOM 1749 C CA . THR A 1 214 ? 37.904 -7.588 -47.722 1.00 73.00 214 THR A CA 1
ATOM 1750 C C . THR A 1 214 ? 36.778 -7.783 -46.700 1.00 73.00 214 THR A C 1
ATOM 1752 O O . THR A 1 214 ? 36.160 -8.854 -46.677 1.00 73.00 214 THR A O 1
ATOM 1755 N N . PRO A 1 215 ? 36.475 -6.768 -45.871 1.00 78.56 215 PRO A N 1
ATOM 1756 C CA . PRO A 1 215 ? 35.355 -6.825 -44.943 1.00 78.56 215 PRO A CA 1
ATOM 1757 C C . PRO A 1 215 ? 34.019 -7.000 -45.689 1.00 78.56 215 PRO A C 1
ATOM 1759 O O . PRO A 1 215 ? 33.908 -6.662 -46.867 1.00 78.56 215 PRO A O 1
ATOM 1762 N N . PRO A 1 216 ? 32.974 -7.504 -45.008 1.00 77.12 216 PRO A N 1
ATOM 1763 C CA . PRO A 1 216 ? 31.669 -7.764 -45.626 1.00 77.12 216 PRO A CA 1
ATOM 1764 C C . PRO A 1 216 ? 30.896 -6.491 -46.023 1.00 77.12 216 PRO A C 1
ATOM 1766 O O . PRO A 1 216 ? 29.809 -6.585 -46.595 1.00 77.12 216 PRO A O 1
ATOM 1769 N N . PHE A 1 217 ? 31.431 -5.312 -45.699 1.00 84.31 217 PHE A N 1
ATOM 1770 C CA . PHE A 1 217 ? 30.891 -4.006 -46.052 1.00 84.31 217 PHE A CA 1
ATOM 1771 C C . PHE A 1 217 ? 32.026 -3.001 -46.279 1.00 84.31 217 PHE A C 1
ATOM 1773 O O . PHE A 1 217 ? 33.104 -3.127 -45.699 1.00 84.31 217 PHE A O 1
ATOM 1780 N N . GLU A 1 218 ? 31.750 -1.978 -47.081 1.00 87.25 218 GLU A N 1
ATOM 1781 C CA . GLU A 1 218 ? 32.640 -0.840 -47.323 1.00 87.25 218 GLU A CA 1
ATOM 1782 C C . GLU A 1 218 ? 32.063 0.408 -46.650 1.00 87.25 218 GLU A C 1
ATOM 1784 O O . GLU A 1 218 ? 30.887 0.708 -46.851 1.00 87.25 218 GLU A O 1
ATOM 1789 N N . ILE A 1 219 ? 32.869 1.140 -45.873 1.00 87.75 219 ILE A N 1
ATOM 1790 C CA . ILE A 1 219 ? 32.490 2.461 -45.345 1.00 87.75 219 ILE A CA 1
ATOM 1791 C C . ILE A 1 219 ? 32.797 3.517 -46.411 1.00 87.75 219 ILE A C 1
ATOM 1793 O O . ILE A 1 219 ? 33.957 3.814 -46.684 1.00 87.75 219 ILE A O 1
ATOM 1797 N N . VAL A 1 220 ? 31.748 4.091 -46.996 1.00 88.88 220 VAL A N 1
ATOM 1798 C CA . VAL A 1 220 ? 31.826 5.094 -48.067 1.00 88.88 220 VAL A CA 1
ATOM 1799 C C . VAL A 1 220 ? 32.121 6.478 -47.496 1.00 88.88 220 VAL A C 1
ATOM 1801 O O . VAL A 1 220 ? 32.972 7.206 -48.004 1.00 88.88 220 VAL A O 1
ATOM 1804 N N . ASN A 1 221 ? 31.398 6.865 -46.444 1.00 89.38 221 ASN A N 1
ATOM 1805 C CA . ASN A 1 221 ? 31.608 8.125 -45.745 1.00 89.38 221 ASN A CA 1
ATOM 1806 C C . ASN A 1 221 ? 31.097 8.048 -44.300 1.00 89.38 221 ASN A C 1
ATOM 1808 O O . ASN A 1 221 ? 30.406 7.108 -43.900 1.00 89.38 221 ASN A O 1
ATOM 1812 N N . LYS A 1 222 ? 31.443 9.075 -43.525 1.00 89.75 222 LYS A N 1
ATOM 1813 C CA . LYS A 1 222 ? 30.951 9.292 -42.169 1.00 89.75 222 LYS A CA 1
ATOM 1814 C C . LYS A 1 222 ? 30.365 10.695 -42.082 1.00 89.75 222 LYS A C 1
ATOM 1816 O O . LYS A 1 222 ? 31.019 11.657 -42.486 1.00 89.75 222 LYS A O 1
ATOM 1821 N N . ARG A 1 223 ? 29.152 10.807 -41.544 1.00 90.50 223 ARG A N 1
ATOM 1822 C CA . ARG A 1 223 ? 28.454 12.085 -41.336 1.00 90.50 223 ARG A CA 1
ATOM 1823 C C . ARG A 1 223 ? 27.854 12.175 -39.940 1.00 90.50 223 ARG A C 1
ATOM 1825 O O . ARG A 1 223 ? 27.695 11.169 -39.255 1.00 90.50 223 ARG A O 1
ATOM 1832 N N . GLU A 1 224 ? 27.506 13.382 -39.520 1.00 89.25 224 GLU A N 1
ATOM 1833 C CA . GLU A 1 224 ? 26.688 13.586 -38.323 1.00 89.25 224 GLU A CA 1
ATOM 1834 C C . GLU A 1 224 ? 25.224 13.213 -38.606 1.00 89.25 224 GLU A C 1
ATOM 1836 O O . GLU A 1 224 ? 24.755 13.285 -39.754 1.00 89.25 224 GLU A O 1
ATOM 1841 N N . LYS A 1 225 ? 24.489 12.809 -37.561 1.00 86.62 225 LYS A N 1
ATOM 1842 C CA . LYS A 1 225 ? 23.032 12.654 -37.659 1.00 86.62 225 LYS A CA 1
ATOM 1843 C C . LYS A 1 225 ? 22.386 13.968 -38.081 1.00 86.62 225 LYS A C 1
ATOM 1845 O O . LYS A 1 225 ? 22.717 15.037 -37.571 1.00 86.62 225 LYS A O 1
ATOM 1850 N N . ASN A 1 226 ? 21.413 13.884 -38.977 1.00 86.88 226 ASN A N 1
ATOM 1851 C CA . ASN A 1 226 ? 20.637 15.050 -39.372 1.00 86.88 226 ASN A CA 1
ATOM 1852 C C . ASN A 1 226 ? 19.518 15.355 -38.358 1.00 86.88 226 ASN A C 1
ATOM 1854 O O . ASN A 1 226 ? 19.166 14.540 -37.502 1.00 86.88 226 ASN A O 1
ATOM 1858 N N . GLN A 1 227 ? 18.919 16.543 -38.472 1.00 85.06 227 GLN A N 1
ATOM 1859 C CA . GLN A 1 227 ? 17.870 17.007 -37.554 1.00 85.06 227 GLN A CA 1
ATOM 1860 C C . GLN A 1 227 ? 16.655 16.064 -37.459 1.00 85.06 227 GLN A C 1
ATOM 1862 O O . GLN A 1 227 ? 16.019 15.984 -36.408 1.00 85.06 227 GLN A O 1
ATOM 1867 N N . PHE A 1 228 ? 16.335 15.335 -38.531 1.00 86.44 228 PHE A N 1
ATOM 1868 C CA . PHE A 1 228 ? 15.195 14.420 -38.579 1.00 86.44 228 PHE A CA 1
ATOM 1869 C C . PHE A 1 228 ? 15.489 13.098 -37.856 1.00 86.44 228 PHE A C 1
ATOM 1871 O O . PHE A 1 228 ? 14.634 12.582 -37.137 1.00 86.44 228 PHE A O 1
ATOM 1878 N N . GLU A 1 229 ? 16.711 12.583 -37.987 1.00 86.44 229 GLU A N 1
ATOM 1879 C CA . GLU A 1 229 ? 17.195 11.402 -37.260 1.00 86.44 229 GLU A CA 1
ATOM 1880 C C . GLU A 1 229 ? 17.279 11.679 -35.756 1.00 86.44 229 GLU A C 1
ATOM 1882 O O . GLU A 1 229 ? 16.799 10.876 -34.954 1.00 86.44 229 GLU A O 1
ATOM 1887 N N . ILE A 1 230 ? 17.788 12.857 -35.377 1.00 82.00 230 ILE A N 1
ATOM 1888 C CA . ILE A 1 230 ? 17.857 13.308 -33.977 1.00 82.00 230 ILE A CA 1
ATOM 1889 C C . ILE A 1 230 ? 16.448 13.442 -33.381 1.00 82.00 230 ILE A C 1
ATOM 1891 O O . ILE A 1 230 ? 16.201 13.028 -32.246 1.00 82.00 230 ILE A O 1
ATOM 1895 N N . ALA A 1 231 ? 15.483 13.958 -34.150 1.00 78.56 231 ALA A N 1
ATOM 1896 C CA . ALA A 1 231 ? 14.095 14.086 -33.703 1.00 78.56 231 ALA A CA 1
ATOM 1897 C C . ALA A 1 231 ? 13.425 12.732 -33.392 1.00 78.56 231 ALA A C 1
ATOM 1899 O O . ALA A 1 231 ? 12.428 12.694 -32.666 1.00 78.56 231 ALA A O 1
ATOM 1900 N N . MET A 1 232 ? 13.964 11.616 -33.898 1.00 77.69 232 MET A N 1
ATOM 1901 C CA . MET A 1 232 ? 13.488 10.269 -33.575 1.00 77.69 232 MET A CA 1
ATOM 1902 C C . MET A 1 232 ? 13.929 9.785 -32.182 1.00 77.69 232 MET A C 1
ATOM 1904 O O . MET A 1 232 ? 13.331 8.850 -31.641 1.00 77.69 232 MET A O 1
ATOM 1908 N N . GLU A 1 233 ? 14.960 10.405 -31.603 1.00 68.12 233 GLU A N 1
ATOM 1909 C CA . GLU A 1 233 ? 15.638 9.967 -30.377 1.00 68.12 233 GLU A CA 1
ATOM 1910 C C . GLU A 1 233 ? 15.399 10.862 -29.161 1.00 68.12 233 GLU A C 1
ATOM 1912 O O . GLU A 1 233 ? 15.824 10.494 -28.064 1.00 68.12 233 GLU A O 1
ATOM 1917 N N . ASP A 1 234 ? 14.684 11.985 -29.303 1.00 62.16 234 ASP A N 1
ATOM 1918 C CA . ASP A 1 234 ? 14.387 12.887 -28.183 1.00 62.16 234 ASP A CA 1
ATOM 1919 C C . ASP A 1 234 ? 13.495 12.206 -27.123 1.00 62.16 234 ASP A C 1
ATOM 1921 O O . ASP A 1 234 ? 12.260 12.251 -27.123 1.00 62.16 234 ASP A O 1
ATOM 1925 N N . GLN A 1 235 ? 14.164 11.519 -26.199 1.00 59.31 235 GLN A N 1
ATOM 1926 C CA . GLN A 1 235 ? 13.617 10.885 -25.012 1.00 59.31 235 GLN A CA 1
ATOM 1927 C C . GLN A 1 235 ? 13.991 11.742 -23.803 1.00 59.31 235 GLN A C 1
ATOM 1929 O O . GLN A 1 235 ? 14.866 11.371 -23.011 1.00 59.31 235 GLN A O 1
ATOM 1934 N N . SER A 1 236 ? 13.359 12.907 -23.646 1.00 55.22 236 SER A N 1
ATOM 1935 C CA . SER A 1 236 ? 13.652 13.784 -22.510 1.00 55.22 236 SER A CA 1
ATOM 1936 C C . SER A 1 236 ? 13.501 13.025 -21.173 1.00 55.22 236 SER A C 1
ATOM 1938 O O . SER A 1 236 ? 12.442 12.527 -20.778 1.00 55.22 236 SER A O 1
ATOM 1940 N N . ASN A 1 237 ? 14.621 12.869 -20.460 1.00 55.16 237 ASN A N 1
ATOM 1941 C CA . ASN A 1 237 ? 14.688 12.137 -19.187 1.00 55.16 237 ASN A CA 1
ATOM 1942 C C . ASN A 1 237 ? 14.158 12.989 -18.009 1.00 55.16 237 ASN A C 1
ATOM 1944 O O . ASN A 1 237 ? 14.064 12.510 -16.876 1.00 55.16 237 ASN A O 1
ATOM 1948 N N . SER A 1 238 ? 13.769 14.243 -18.281 1.00 61.56 238 SER A N 1
ATOM 1949 C CA . SER A 1 238 ? 13.197 15.199 -17.324 1.00 61.56 238 SER A CA 1
ATOM 1950 C C . SER A 1 238 ? 11.879 14.716 -16.711 1.00 61.56 238 SER A C 1
ATOM 1952 O O . SER A 1 238 ? 11.534 15.099 -15.593 1.00 61.56 238 SER A O 1
ATOM 1954 N N . GLY A 1 239 ? 11.188 13.780 -17.370 1.00 68.94 239 GLY A N 1
ATOM 1955 C CA . GLY A 1 239 ? 9.936 13.220 -16.875 1.00 68.94 239 GLY A CA 1
ATOM 1956 C C . GLY A 1 239 ? 10.034 12.546 -15.501 1.00 68.94 239 GLY A C 1
ATOM 1957 O O . GLY A 1 239 ? 9.055 12.564 -14.762 1.00 68.94 239 GLY A O 1
ATOM 1958 N N . LYS A 1 240 ? 11.190 11.977 -15.117 1.00 79.19 240 LYS A N 1
ATOM 1959 C CA . LYS A 1 240 ? 11.369 11.390 -13.771 1.00 79.19 240 LYS A CA 1
ATOM 1960 C C . LYS A 1 240 ? 11.442 12.465 -12.684 1.00 79.19 240 LYS A C 1
ATOM 1962 O O . LYS A 1 240 ? 10.778 12.334 -11.660 1.00 79.19 240 LYS A O 1
ATOM 1967 N N . LEU A 1 241 ? 12.224 13.519 -12.921 1.00 81.38 241 LEU A N 1
ATOM 1968 C CA . LEU A 1 241 ? 12.384 14.634 -11.986 1.00 81.38 241 LEU A CA 1
ATOM 1969 C C . LEU A 1 241 ? 11.076 15.422 -11.840 1.00 81.38 241 LEU A C 1
ATOM 1971 O O . LEU A 1 241 ? 10.689 15.753 -10.725 1.00 81.38 241 LEU A O 1
ATOM 1975 N N . MET A 1 242 ? 10.351 15.636 -12.942 1.00 83.75 242 MET A N 1
ATOM 1976 C CA . MET A 1 242 ? 9.020 16.247 -12.912 1.00 83.75 242 MET A CA 1
ATOM 1977 C C . MET A 1 242 ? 8.044 15.443 -12.043 1.00 83.75 242 MET A C 1
ATOM 1979 O O . MET A 1 242 ? 7.374 16.023 -11.196 1.00 83.75 242 MET A O 1
ATOM 1983 N N . ILE A 1 243 ? 7.971 14.118 -12.230 1.00 86.38 243 ILE A N 1
ATOM 1984 C CA . ILE A 1 243 ? 7.095 13.252 -11.423 1.00 86.38 243 ILE A CA 1
ATOM 1985 C C . ILE A 1 243 ? 7.470 13.340 -9.944 1.00 86.38 243 ILE A C 1
ATOM 1987 O O . ILE A 1 243 ? 6.588 13.462 -9.099 1.00 86.38 243 ILE A O 1
ATOM 1991 N N . PHE A 1 244 ? 8.766 13.307 -9.631 1.00 87.62 244 PHE A N 1
ATOM 1992 C CA . PHE A 1 244 ? 9.245 13.433 -8.259 1.00 87.62 244 PHE A CA 1
ATOM 1993 C C . PHE A 1 244 ? 8.809 14.759 -7.621 1.00 87.62 244 PHE A C 1
ATOM 1995 O O . PHE A 1 244 ? 8.210 14.749 -6.550 1.00 87.62 244 PHE A O 1
ATOM 2002 N N . LEU A 1 245 ? 9.037 15.885 -8.303 1.00 87.81 245 LEU A N 1
ATOM 2003 C CA . LEU A 1 245 ? 8.638 17.214 -7.832 1.00 87.81 245 LEU A CA 1
ATOM 2004 C C . LEU A 1 245 ? 7.115 17.351 -7.696 1.00 87.81 245 LEU A C 1
ATOM 2006 O O . LEU A 1 245 ? 6.638 17.941 -6.730 1.00 87.81 245 LEU A O 1
ATOM 2010 N N . PHE A 1 246 ? 6.349 16.761 -8.617 1.00 88.38 246 PHE A N 1
ATOM 2011 C CA . PHE A 1 246 ? 4.888 16.732 -8.5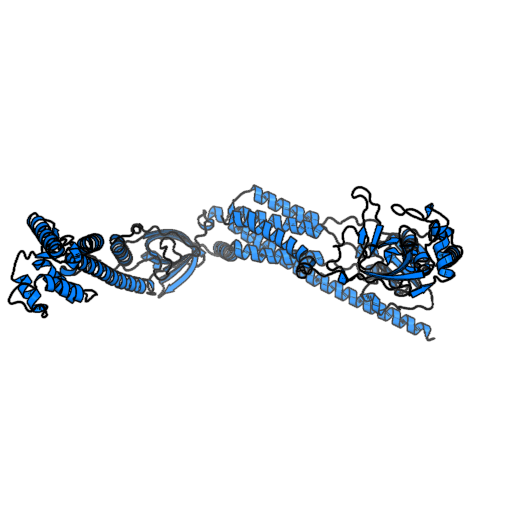51 1.00 88.38 246 PHE A CA 1
ATOM 2012 C C . PHE A 1 246 ? 4.384 15.974 -7.317 1.00 88.38 246 PHE A C 1
ATOM 2014 O O . PHE A 1 246 ? 3.581 16.509 -6.556 1.00 88.38 246 PHE A O 1
ATOM 2021 N N . VAL A 1 247 ? 4.891 14.758 -7.082 1.00 89.69 247 VAL A N 1
ATOM 2022 C CA . VAL A 1 247 ? 4.547 13.959 -5.893 1.00 89.69 247 VAL A CA 1
ATOM 2023 C C . VAL A 1 247 ? 4.909 14.720 -4.622 1.00 89.69 247 VAL A C 1
ATOM 2025 O O . VAL A 1 247 ? 4.107 14.791 -3.695 1.00 89.69 247 VAL A O 1
ATOM 2028 N N . LEU A 1 248 ? 6.094 15.326 -4.585 1.00 88.44 248 LEU A N 1
ATOM 2029 C CA . LEU A 1 248 ? 6.581 16.062 -3.425 1.00 88.44 248 LEU A CA 1
ATOM 2030 C C . LEU A 1 248 ? 5.722 17.302 -3.119 1.00 88.44 248 LEU A C 1
ATOM 2032 O O . LEU A 1 248 ? 5.411 17.553 -1.956 1.00 88.44 248 LEU A O 1
ATOM 2036 N N . GLY A 1 249 ? 5.268 18.017 -4.153 1.00 86.50 249 GLY A N 1
ATOM 2037 C CA . GLY A 1 249 ? 4.320 19.125 -4.017 1.00 86.50 249 GLY A CA 1
ATOM 2038 C C . GLY A 1 249 ? 2.954 18.681 -3.483 1.00 86.50 249 GLY A C 1
ATOM 2039 O O . GLY A 1 249 ? 2.414 19.313 -2.578 1.00 86.50 249 GLY A O 1
ATOM 2040 N N . VAL A 1 250 ? 2.418 17.559 -3.975 1.00 86.88 250 VAL A N 1
ATOM 2041 C CA . VAL A 1 250 ? 1.156 16.990 -3.462 1.00 86.88 250 VAL A CA 1
ATOM 2042 C C . VAL A 1 250 ? 1.305 16.576 -1.998 1.00 86.88 250 VAL A C 1
ATOM 2044 O O . VAL A 1 250 ? 0.478 16.946 -1.168 1.00 86.88 250 VAL A O 1
ATOM 2047 N N . MET A 1 251 ? 2.385 15.871 -1.650 1.00 82.50 251 MET A N 1
ATOM 2048 C CA . MET A 1 251 ? 2.632 15.444 -0.271 1.00 82.50 251 MET A CA 1
ATOM 2049 C C . MET A 1 251 ? 2.816 16.629 0.679 1.00 82.50 251 MET A C 1
ATOM 2051 O O . MET A 1 251 ? 2.297 16.591 1.792 1.00 82.50 251 MET A O 1
ATOM 2055 N N . GLY A 1 252 ? 3.501 17.693 0.254 1.00 79.81 252 GLY A N 1
ATOM 2056 C CA . GLY A 1 252 ? 3.653 18.903 1.062 1.00 79.81 252 GLY A CA 1
ATOM 2057 C C . GLY A 1 252 ? 2.310 19.561 1.405 1.00 79.81 252 GLY A C 1
ATOM 2058 O O . GLY A 1 252 ? 2.110 19.964 2.552 1.00 79.81 252 GLY A O 1
ATOM 2059 N N . LEU A 1 253 ? 1.355 19.582 0.466 1.00 76.62 253 LEU A N 1
ATOM 2060 C CA . LEU A 1 253 ? 0.002 20.098 0.713 1.00 76.62 253 LEU A CA 1
ATOM 2061 C C . LEU A 1 253 ? -0.860 19.162 1.572 1.00 76.62 253 LEU A C 1
ATOM 2063 O O . LEU A 1 253 ? -1.703 19.639 2.327 1.00 76.62 253 LEU A O 1
ATOM 2067 N N . LEU A 1 254 ? -0.627 17.850 1.529 1.00 74.56 254 LEU A N 1
ATOM 2068 C CA . LEU A 1 254 ? -1.283 16.908 2.444 1.00 74.56 254 LEU A CA 1
ATOM 2069 C C . LEU A 1 254 ? -0.742 17.019 3.873 1.00 74.56 254 LEU A C 1
ATOM 2071 O O . LEU A 1 254 ? -1.493 16.942 4.840 1.00 74.56 254 LEU A O 1
ATOM 2075 N N . VAL A 1 255 ? 0.562 17.243 4.031 1.00 72.69 255 VAL A N 1
ATOM 2076 C CA . VAL A 1 255 ? 1.180 17.472 5.347 1.00 72.69 255 VAL A CA 1
ATOM 2077 C C . VAL A 1 255 ? 0.756 18.828 5.922 1.00 72.69 255 VAL A C 1
ATOM 2079 O O . VAL A 1 255 ? 0.554 18.946 7.133 1.00 72.69 255 VAL A O 1
ATOM 2082 N N . LEU A 1 256 ? 0.553 19.837 5.068 1.00 71.94 256 LEU A N 1
ATOM 2083 C CA . LEU A 1 256 ? -0.041 21.119 5.450 1.00 71.94 256 LEU A CA 1
ATOM 2084 C C . LEU A 1 256 ? -1.410 20.941 6.119 1.00 71.94 256 LEU A C 1
ATOM 2086 O O . LEU A 1 256 ? -1.692 21.651 7.081 1.00 71.94 256 LEU A O 1
ATOM 2090 N N . GLU A 1 257 ? -2.217 19.974 5.675 1.00 66.12 257 GLU A N 1
ATOM 2091 C CA . GLU A 1 257 ? -3.513 19.674 6.290 1.00 66.12 257 GLU A CA 1
ATOM 2092 C C . GLU A 1 257 ? -3.385 19.349 7.788 1.00 66.12 257 GLU A C 1
ATOM 2094 O O . GLU A 1 257 ? -4.212 19.765 8.597 1.00 66.12 257 GLU A O 1
ATOM 2099 N N . HIS A 1 258 ? -2.316 18.645 8.167 1.00 65.44 258 HIS A N 1
ATOM 2100 C CA . HIS A 1 258 ? -2.103 18.193 9.539 1.00 65.44 258 HIS A CA 1
ATOM 2101 C C . HIS A 1 258 ? -1.418 19.236 10.431 1.00 65.44 258 HIS A C 1
ATOM 2103 O O . HIS A 1 258 ? -1.701 19.299 11.625 1.00 65.44 258 HIS A O 1
ATOM 2109 N N . PHE A 1 259 ? -0.505 20.038 9.871 1.00 67.00 259 PHE A N 1
ATOM 2110 C CA . PHE A 1 259 ? 0.353 20.944 10.649 1.00 67.00 259 PHE A CA 1
ATOM 2111 C C . PHE A 1 259 ? 0.053 22.436 10.458 1.00 67.00 259 PHE A C 1
ATOM 2113 O O . PHE A 1 259 ? 0.649 23.251 11.158 1.00 67.00 259 PHE A O 1
ATOM 2120 N N . GLN A 1 260 ? -0.813 22.811 9.507 1.00 68.38 260 GLN A N 1
ATOM 2121 C CA . GLN A 1 260 ? -1.168 24.205 9.191 1.00 68.38 260 GLN A CA 1
ATOM 2122 C C . GLN A 1 260 ? 0.054 25.132 8.980 1.00 68.38 260 GLN A C 1
ATOM 2124 O O . GLN A 1 260 ? 0.034 26.319 9.299 1.00 68.38 260 GLN A O 1
ATOM 2129 N N . SER A 1 261 ? 1.154 24.596 8.441 1.00 72.62 261 SER A N 1
ATOM 2130 C CA . SER A 1 261 ? 2.421 25.317 8.268 1.00 72.62 261 SER A CA 1
ATOM 2131 C C . SER A 1 261 ? 2.530 26.023 6.914 1.00 72.62 261 SER A C 1
ATOM 2133 O O . SER A 1 261 ? 2.727 25.386 5.881 1.00 72.62 261 SER A O 1
ATOM 2135 N N . LEU A 1 262 ? 2.520 27.359 6.913 1.00 71.69 262 LEU A N 1
ATOM 2136 C CA . LEU A 1 262 ? 2.714 28.175 5.702 1.00 71.69 262 LEU A CA 1
ATOM 2137 C C . LEU A 1 262 ? 3.996 27.828 4.922 1.00 71.69 262 LEU A C 1
ATOM 2139 O O . LEU A 1 262 ? 4.002 27.881 3.694 1.00 71.69 262 LEU A O 1
ATOM 2143 N N . LEU A 1 263 ? 5.068 27.424 5.610 1.00 76.56 263 LEU A N 1
ATOM 2144 C CA .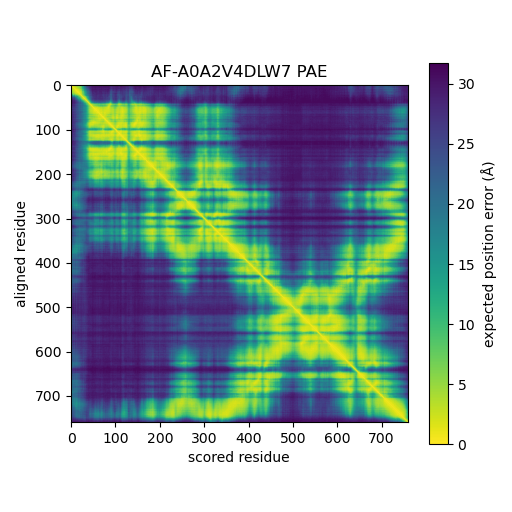 LEU A 1 263 ? 6.336 27.045 4.977 1.00 76.56 263 LEU A CA 1
ATOM 2145 C C . LEU A 1 263 ? 6.185 25.809 4.071 1.00 76.56 263 LEU A C 1
ATOM 2147 O O . LEU A 1 263 ? 6.756 25.767 2.982 1.00 76.56 263 LEU A O 1
ATOM 2151 N N . LEU A 1 264 ? 5.362 24.837 4.478 1.00 77.62 264 LEU A N 1
ATOM 2152 C CA . LEU A 1 264 ? 5.026 23.658 3.671 1.00 77.62 264 LEU A CA 1
ATOM 2153 C C . LEU A 1 264 ? 4.192 24.026 2.434 1.00 77.62 264 LEU A C 1
ATOM 2155 O O . LEU A 1 264 ? 4.389 23.438 1.368 1.00 77.62 264 LEU A O 1
ATOM 2159 N N . ALA A 1 265 ? 3.319 25.033 2.540 1.00 75.38 265 ALA A N 1
ATOM 2160 C CA . ALA A 1 265 ? 2.571 25.555 1.397 1.00 75.38 265 ALA A CA 1
ATOM 2161 C C . ALA A 1 265 ? 3.511 26.183 0.353 1.00 75.38 265 ALA A C 1
ATOM 2163 O O . ALA A 1 265 ? 3.468 25.809 -0.821 1.00 75.38 265 ALA A O 1
ATOM 2164 N N . PHE A 1 266 ? 4.418 27.071 0.783 1.00 81.56 266 PHE A N 1
ATOM 2165 C CA . PHE A 1 266 ? 5.419 27.685 -0.099 1.00 81.56 266 PHE A CA 1
ATOM 2166 C C . PHE A 1 266 ? 6.315 26.644 -0.766 1.00 81.56 266 PHE A C 1
ATOM 2168 O O . PHE A 1 266 ? 6.527 26.692 -1.977 1.00 81.56 266 PHE A O 1
ATOM 2175 N N . PHE A 1 267 ? 6.793 25.669 0.006 1.00 84.88 267 PHE A N 1
ATOM 2176 C CA . PHE A 1 267 ? 7.603 24.576 -0.516 1.00 84.88 267 PHE A CA 1
ATOM 2177 C C . PHE A 1 267 ? 6.867 23.778 -1.599 1.00 84.88 267 PHE A C 1
ATOM 2179 O O . PHE A 1 267 ? 7.433 23.491 -2.654 1.00 84.88 267 PHE A O 1
ATOM 2186 N N . SER A 1 268 ? 5.584 23.484 -1.383 1.00 86.06 268 SER A N 1
ATOM 2187 C CA . SER A 1 268 ? 4.760 22.759 -2.353 1.00 86.06 268 SER A CA 1
ATOM 2188 C C . SER A 1 268 ? 4.572 23.541 -3.653 1.00 86.06 268 SER A C 1
ATOM 2190 O O . SER A 1 268 ? 4.729 22.981 -4.737 1.00 86.06 268 SER A O 1
ATOM 2192 N N . ILE A 1 269 ? 4.308 24.849 -3.557 1.00 85.25 269 ILE A N 1
ATOM 2193 C CA . ILE A 1 269 ? 4.187 25.746 -4.718 1.00 85.25 269 ILE A CA 1
ATOM 2194 C C . ILE A 1 269 ? 5.497 25.777 -5.513 1.00 85.25 269 ILE A C 1
ATOM 2196 O O . ILE A 1 269 ? 5.475 25.615 -6.734 1.00 85.25 269 ILE A O 1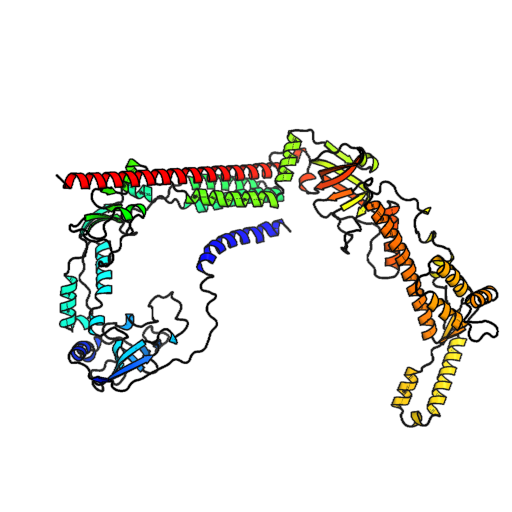
ATOM 2200 N N . ILE A 1 270 ? 6.641 25.916 -4.832 1.00 88.88 270 ILE A N 1
ATOM 2201 C CA . ILE A 1 270 ? 7.966 25.878 -5.468 1.00 88.88 270 ILE A CA 1
ATOM 2202 C C . ILE A 1 270 ? 8.160 24.555 -6.217 1.00 88.88 270 ILE A C 1
ATOM 2204 O O . ILE A 1 270 ? 8.625 24.559 -7.355 1.00 88.88 270 ILE A O 1
ATOM 2208 N N . CYS A 1 271 ? 7.751 23.429 -5.631 1.00 89.50 271 CYS A N 1
ATOM 2209 C CA . CYS A 1 271 ? 7.866 22.124 -6.280 1.00 89.50 271 CYS A CA 1
ATOM 2210 C C . CYS A 1 271 ? 7.017 22.019 -7.551 1.00 89.50 271 CYS A C 1
ATOM 2212 O O . CYS A 1 271 ? 7.506 21.505 -8.557 1.00 89.50 271 CYS A O 1
ATOM 2214 N N . PHE A 1 272 ? 5.794 22.555 -7.557 1.00 87.44 272 PHE A N 1
ATOM 2215 C CA . PHE A 1 272 ? 4.974 22.597 -8.772 1.00 87.44 272 PHE A CA 1
ATOM 2216 C C . PHE A 1 272 ? 5.573 23.506 -9.854 1.00 87.44 272 PHE A C 1
ATOM 2218 O O . PHE A 1 272 ? 5.597 23.118 -11.024 1.00 87.44 272 PHE A O 1
ATOM 2225 N N . ILE A 1 273 ? 6.117 24.670 -9.481 1.00 88.00 273 ILE A N 1
ATOM 2226 C CA . ILE A 1 273 ? 6.803 25.574 -10.421 1.00 88.00 273 ILE A CA 1
ATOM 2227 C C . ILE A 1 273 ? 8.032 24.884 -11.025 1.00 88.00 273 ILE A C 1
ATOM 2229 O O . ILE A 1 273 ? 8.205 24.878 -12.244 1.00 88.00 273 ILE A O 1
ATOM 2233 N N . LEU A 1 274 ? 8.859 24.242 -10.196 1.00 87.50 274 LEU A N 1
ATOM 2234 C CA . LEU A 1 274 ? 10.026 23.495 -10.663 1.00 87.50 274 LEU A CA 1
ATOM 2235 C C . LEU A 1 274 ? 9.621 22.315 -11.554 1.00 87.50 274 LEU A C 1
ATOM 2237 O O . LEU A 1 274 ? 10.267 22.087 -12.574 1.00 87.50 274 LEU A O 1
ATOM 2241 N N . ALA A 1 275 ? 8.539 21.599 -11.231 1.00 86.19 275 ALA A N 1
ATOM 2242 C CA . ALA A 1 275 ? 8.018 20.527 -12.080 1.00 86.19 275 ALA A CA 1
ATOM 2243 C C . ALA A 1 275 ? 7.621 21.054 -13.471 1.00 86.19 275 ALA A C 1
ATOM 2245 O O . ALA A 1 275 ? 7.960 20.438 -14.484 1.00 86.19 275 ALA A O 1
ATOM 2246 N N . MET A 1 276 ? 6.968 22.220 -13.532 1.00 82.75 276 MET A N 1
ATOM 2247 C CA . MET A 1 276 ? 6.614 22.884 -14.791 1.00 82.75 276 MET A CA 1
ATOM 2248 C C . MET A 1 276 ? 7.853 23.291 -15.594 1.00 82.75 276 MET A C 1
ATOM 2250 O O . MET A 1 276 ? 7.925 22.977 -16.782 1.00 82.75 276 MET A O 1
ATOM 2254 N N . ILE A 1 277 ? 8.856 23.905 -14.963 1.00 84.12 277 ILE A N 1
ATOM 2255 C CA . ILE A 1 277 ? 10.107 24.295 -15.636 1.00 84.12 277 ILE A CA 1
ATOM 2256 C C . ILE A 1 277 ? 10.827 23.059 -16.189 1.00 84.12 277 ILE A C 1
ATOM 2258 O O . ILE A 1 277 ? 11.160 23.007 -17.372 1.00 84.12 277 ILE A O 1
ATOM 2262 N N . VAL A 1 278 ? 10.996 22.021 -15.367 1.00 81.06 278 VAL A N 1
ATOM 2263 C CA . VAL A 1 278 ? 11.660 20.765 -15.752 1.00 81.06 278 VAL A CA 1
ATOM 2264 C C . VAL A 1 278 ? 10.946 20.078 -16.920 1.00 81.06 278 VAL A C 1
ATOM 2266 O O . VAL A 1 278 ? 11.608 19.471 -17.761 1.00 81.06 278 VAL A O 1
ATOM 2269 N N . SER A 1 279 ? 9.620 20.206 -17.027 1.00 74.62 279 SER A N 1
ATOM 2270 C CA . SER A 1 279 ? 8.862 19.648 -18.156 1.00 74.62 279 SER A CA 1
ATOM 2271 C C . SER A 1 279 ? 9.175 20.310 -19.509 1.00 74.62 279 SER A C 1
ATOM 2273 O O . SER A 1 279 ? 8.964 19.680 -20.544 1.00 74.62 279 SER A O 1
ATOM 2275 N N . HIS A 1 280 ? 9.707 21.539 -19.510 1.00 71.44 280 HIS A N 1
ATOM 2276 C CA . HIS A 1 280 ? 10.025 22.310 -20.720 1.00 71.44 280 HIS A CA 1
ATOM 2277 C C . HIS A 1 280 ? 11.515 22.290 -21.094 1.00 71.44 280 HIS A C 1
ATOM 2279 O O . HIS A 1 280 ? 11.865 22.670 -22.212 1.00 71.44 280 HIS A O 1
ATOM 2285 N N . ILE A 1 281 ? 12.399 21.839 -20.198 1.00 70.25 281 ILE A N 1
ATOM 2286 C CA . ILE A 1 281 ? 13.834 21.738 -20.486 1.00 70.25 281 ILE A CA 1
ATOM 2287 C C . ILE A 1 281 ? 14.070 20.580 -21.465 1.00 70.25 281 ILE A C 1
ATOM 2289 O O . ILE A 1 281 ? 13.887 19.406 -21.124 1.00 70.25 281 ILE A O 1
ATOM 2293 N N . LYS A 1 282 ? 14.498 20.920 -22.685 1.00 62.72 282 LYS A N 1
ATOM 2294 C CA . LYS A 1 282 ? 14.995 19.959 -23.676 1.00 62.72 282 LYS A CA 1
ATOM 2295 C C . LYS A 1 282 ? 16.423 19.554 -23.318 1.00 62.72 282 LYS A C 1
ATOM 2297 O O . LYS A 1 282 ? 17.216 20.390 -22.894 1.00 62.72 282 LYS A O 1
ATOM 2302 N N . ARG A 1 283 ? 16.741 18.267 -23.459 1.00 63.25 283 ARG A N 1
ATOM 2303 C CA . ARG A 1 283 ? 18.099 17.761 -23.236 1.00 63.25 283 ARG A CA 1
ATOM 2304 C C . ARG A 1 283 ? 18.941 18.044 -24.479 1.00 63.25 283 ARG A C 1
ATOM 2306 O O . ARG A 1 283 ? 18.476 17.802 -25.586 1.00 63.25 283 ARG A O 1
ATOM 2313 N N . GLU A 1 284 ? 20.181 18.482 -24.288 1.00 60.94 284 GLU A N 1
ATOM 2314 C CA . GLU A 1 284 ? 21.186 18.444 -25.351 1.00 60.94 284 GLU A CA 1
ATOM 2315 C C . GLU A 1 284 ? 21.535 16.981 -25.649 1.00 60.94 284 GLU A C 1
ATOM 2317 O O . GLU A 1 284 ? 22.005 16.240 -24.778 1.00 60.94 284 GLU A O 1
ATOM 2322 N N . ILE A 1 285 ? 21.220 16.541 -26.864 1.00 63.72 285 ILE A N 1
ATOM 2323 C CA . ILE A 1 285 ? 21.581 15.213 -27.356 1.00 63.72 285 ILE A CA 1
ATOM 2324 C C . ILE A 1 285 ? 23.027 15.327 -27.858 1.00 63.72 285 ILE A C 1
ATOM 2326 O O . ILE A 1 285 ? 23.304 16.240 -28.639 1.00 63.72 285 ILE A O 1
ATOM 2330 N N . PRO A 1 286 ? 23.961 14.481 -27.383 1.00 63.06 286 PRO A N 1
ATOM 2331 C CA . PRO A 1 286 ? 25.333 14.502 -27.879 1.00 63.06 286 PRO A CA 1
ATOM 2332 C C . PRO A 1 286 ? 25.349 14.263 -29.391 1.00 63.06 286 PRO A C 1
ATOM 2334 O O . PRO A 1 286 ? 24.484 13.568 -29.923 1.00 63.06 286 PRO A O 1
ATOM 2337 N N . THR A 1 287 ? 26.328 14.838 -30.086 1.00 65.88 287 THR A N 1
ATOM 2338 C CA . THR A 1 287 ? 26.503 14.598 -31.518 1.00 65.88 287 THR A CA 1
ATOM 2339 C C . THR A 1 287 ? 26.850 13.131 -31.752 1.00 65.88 287 THR A C 1
ATOM 2341 O O . THR A 1 287 ? 27.871 12.625 -31.288 1.00 65.88 287 THR A O 1
ATOM 2344 N N . GLU A 1 288 ? 25.965 12.434 -32.458 1.00 79.38 288 GLU A N 1
ATOM 2345 C CA . GLU A 1 288 ? 26.150 11.043 -32.856 1.00 79.38 288 GLU A CA 1
ATOM 2346 C C . GLU A 1 288 ? 26.443 10.966 -34.358 1.00 79.38 288 GLU A C 1
ATOM 2348 O O . GLU A 1 288 ? 25.952 11.771 -35.156 1.00 79.38 288 GLU A O 1
ATOM 2353 N N . TYR A 1 289 ? 27.283 10.000 -34.732 1.00 86.94 289 TYR A N 1
ATOM 2354 C CA . TYR A 1 289 ? 27.776 9.827 -36.094 1.00 86.94 289 TYR A CA 1
ATOM 2355 C C . TYR A 1 289 ? 27.133 8.617 -36.769 1.00 86.94 289 TYR A C 1
ATOM 2357 O O . TYR A 1 289 ? 26.792 7.620 -36.129 1.00 86.94 289 TYR A O 1
ATOM 2365 N N . VAL A 1 290 ? 27.041 8.705 -38.088 1.00 89.75 290 VAL A N 1
ATOM 2366 C CA . VAL A 1 290 ? 26.444 7.718 -38.980 1.00 89.75 290 VAL A CA 1
ATOM 2367 C C . VAL A 1 290 ? 27.490 7.305 -40.009 1.00 89.75 290 VAL A C 1
ATOM 2369 O O . VAL A 1 290 ? 28.127 8.164 -40.624 1.00 89.75 290 VAL A O 1
ATOM 2372 N N . ASN A 1 291 ? 27.656 5.998 -40.199 1.00 91.06 291 ASN A N 1
ATOM 2373 C CA . ASN A 1 291 ? 28.441 5.451 -41.301 1.00 91.06 291 ASN A CA 1
ATOM 2374 C C . ASN A 1 291 ? 27.511 5.204 -42.494 1.00 91.06 291 ASN A C 1
ATOM 2376 O O . ASN A 1 291 ? 26.515 4.486 -42.368 1.00 91.06 291 ASN A O 1
ATOM 2380 N N . HIS A 1 292 ? 27.857 5.760 -43.654 1.00 91.12 292 HIS A N 1
ATOM 2381 C CA . HIS A 1 292 ? 27.309 5.325 -44.937 1.00 91.12 292 HIS A CA 1
ATOM 2382 C C . HIS A 1 292 ? 28.122 4.123 -45.399 1.00 91.12 292 HIS A C 1
ATOM 2384 O O . HIS A 1 292 ? 29.333 4.229 -45.600 1.00 91.12 292 HIS A O 1
ATOM 2390 N N . ILE A 1 293 ? 27.462 2.979 -45.540 1.00 89.38 293 ILE A N 1
ATOM 2391 C CA . ILE A 1 293 ? 28.081 1.726 -45.949 1.00 89.38 293 ILE A CA 1
ATOM 2392 C C . ILE A 1 293 ? 27.452 1.153 -47.215 1.00 89.38 293 ILE A C 1
ATOM 2394 O O . ILE A 1 293 ? 26.272 1.365 -47.489 1.00 89.38 293 ILE A O 1
ATOM 2398 N N . LYS A 1 294 ? 28.231 0.352 -47.941 1.00 87.81 294 LYS A N 1
ATOM 2399 C CA . LYS A 1 294 ? 27.739 -0.553 -48.985 1.00 87.81 294 LYS A CA 1
ATOM 2400 C C . LYS A 1 294 ? 27.896 -1.993 -48.527 1.00 87.81 294 LYS A C 1
ATOM 2402 O O . LYS A 1 294 ? 29.004 -2.417 -48.203 1.00 87.81 294 LYS A O 1
ATOM 2407 N N . ALA A 1 295 ? 26.796 -2.745 -48.506 1.00 84.12 295 ALA A N 1
ATOM 2408 C CA . ALA A 1 295 ? 26.794 -4.141 -48.067 1.00 84.12 295 ALA A CA 1
ATOM 2409 C C . ALA A 1 295 ? 25.841 -5.009 -48.905 1.00 84.12 295 ALA A C 1
ATOM 2411 O O . ALA A 1 295 ? 24.759 -4.570 -49.290 1.00 84.12 295 ALA A O 1
ATOM 2412 N N . GLN A 1 296 ? 26.227 -6.260 -49.178 1.00 75.50 296 GLN A N 1
ATOM 2413 C CA . GLN A 1 296 ? 25.406 -7.226 -49.936 1.00 75.50 296 GLN A CA 1
ATOM 2414 C C . GLN A 1 296 ? 24.473 -8.067 -49.046 1.00 75.50 296 GLN A C 1
ATOM 2416 O O . GLN A 1 296 ? 23.485 -8.629 -49.525 1.00 75.50 296 GLN A O 1
ATOM 2421 N N . LYS A 1 297 ? 24.770 -8.170 -47.744 1.00 70.06 297 LYS A N 1
ATOM 2422 C CA . LYS A 1 297 ? 24.045 -9.033 -46.805 1.00 70.06 297 LYS A CA 1
ATOM 2423 C C . LYS A 1 297 ? 23.885 -8.370 -45.440 1.00 70.06 297 LYS A C 1
ATOM 2425 O O . LYS A 1 297 ? 24.844 -7.839 -44.887 1.00 70.06 297 LYS A O 1
ATOM 2430 N N . LEU A 1 298 ? 22.676 -8.462 -44.887 1.00 64.25 298 LEU A N 1
ATOM 2431 C CA . LEU A 1 298 ? 22.357 -8.095 -43.508 1.00 64.25 298 LEU A CA 1
ATOM 2432 C C . LEU A 1 298 ? 22.266 -9.372 -42.660 1.00 64.25 298 LEU A C 1
ATOM 2434 O O . LEU A 1 298 ? 21.252 -10.064 -42.671 1.00 64.25 298 LEU A O 1
ATOM 2438 N N . GLY A 1 299 ? 23.329 -9.675 -41.914 1.00 56.03 299 GLY A N 1
ATOM 2439 C CA . GLY A 1 299 ? 23.313 -10.653 -40.822 1.00 56.03 299 GLY A CA 1
ATOM 2440 C C . GLY A 1 299 ? 23.438 -12.148 -41.181 1.00 56.03 299 GLY A C 1
ATOM 2441 O O . GLY A 1 299 ? 23.098 -12.618 -42.266 1.00 56.03 299 GLY A O 1
ATOM 2442 N N . ILE A 1 300 ? 23.914 -12.891 -40.172 1.00 38.44 300 ILE A N 1
ATOM 2443 C CA . ILE A 1 300 ? 24.091 -14.353 -40.001 1.00 38.44 300 ILE A CA 1
ATOM 2444 C C . ILE A 1 300 ? 25.392 -14.968 -40.550 1.00 38.44 300 ILE A C 1
ATOM 2446 O O . ILE A 1 300 ? 25.963 -15.808 -39.867 1.00 38.44 300 ILE A O 1
ATOM 2450 N N . GLU A 1 301 ? 25.935 -14.532 -41.688 1.00 44.84 301 GLU A N 1
ATOM 2451 C CA . GLU A 1 301 ? 27.272 -15.004 -42.143 1.00 44.84 301 GLU A CA 1
ATOM 2452 C C . GLU A 1 301 ? 28.373 -13.943 -42.014 1.00 44.84 301 GLU A C 1
ATOM 2454 O O . GLU A 1 301 ? 29.556 -14.264 -42.021 1.00 44.84 301 GLU A O 1
ATOM 2459 N N . SER A 1 302 ? 27.992 -12.675 -41.858 1.00 53.12 302 SER A N 1
ATOM 2460 C CA . SER A 1 302 ? 28.900 -11.577 -41.547 1.00 53.12 302 SER A CA 1
ATOM 2461 C C . SER A 1 302 ? 28.915 -11.362 -40.035 1.00 53.12 302 SER A C 1
ATOM 2463 O O . SER A 1 302 ? 27.848 -11.221 -39.437 1.00 53.12 302 SER A O 1
ATOM 2465 N N . TYR A 1 303 ? 30.092 -11.240 -39.418 1.00 61.53 303 TYR A N 1
ATOM 2466 C CA . TYR A 1 303 ? 30.300 -10.819 -38.017 1.00 61.53 303 TYR A CA 1
ATOM 2467 C C . TYR A 1 303 ? 29.826 -9.369 -37.724 1.00 61.53 303 TYR A C 1
ATOM 2469 O O . TYR A 1 303 ? 30.335 -8.684 -36.845 1.00 61.53 303 TYR A O 1
ATOM 2477 N N . PHE A 1 304 ? 28.856 -8.871 -38.491 1.00 68.56 304 PHE A N 1
ATOM 2478 C CA . PHE A 1 304 ? 28.319 -7.522 -38.490 1.00 68.56 304 PHE A CA 1
ATOM 2479 C C . PHE A 1 304 ? 26.791 -7.596 -38.387 1.00 68.56 304 PHE A C 1
ATOM 2481 O O . PHE A 1 304 ? 26.123 -8.128 -39.278 1.00 68.56 304 PHE A O 1
ATOM 2488 N N . TYR A 1 305 ? 26.247 -7.092 -37.277 1.00 74.12 305 TYR A N 1
ATOM 2489 C CA . TYR A 1 305 ? 24.814 -7.097 -36.975 1.00 74.12 305 TYR A CA 1
ATOM 2490 C C . TYR A 1 305 ? 24.290 -5.668 -36.851 1.00 74.12 305 TYR A C 1
ATOM 2492 O O . TYR A 1 305 ? 24.843 -4.872 -36.087 1.00 74.12 305 TYR A O 1
ATOM 2500 N N . VAL A 1 306 ? 23.207 -5.378 -37.577 1.00 80.38 306 VAL A N 1
ATOM 2501 C CA . VAL A 1 306 ? 22.554 -4.066 -37.635 1.00 80.38 306 VAL A CA 1
ATOM 2502 C C . VAL A 1 306 ? 21.135 -4.167 -37.076 1.00 80.38 306 VAL A C 1
ATOM 2504 O O . VAL A 1 306 ? 20.336 -5.019 -37.475 1.00 80.38 306 VAL A O 1
ATOM 2507 N N . ASN A 1 307 ? 20.798 -3.253 -36.170 1.00 85.19 307 ASN A N 1
ATOM 2508 C CA . ASN A 1 307 ? 19.481 -3.121 -35.567 1.00 85.19 307 ASN A CA 1
ATOM 2509 C C . ASN A 1 307 ? 18.500 -2.483 -36.555 1.00 85.19 307 ASN A C 1
ATOM 2511 O O . ASN A 1 307 ? 18.466 -1.268 -36.749 1.00 85.19 307 ASN A O 1
ATOM 2515 N N . THR A 1 308 ? 17.673 -3.322 -37.167 1.00 84.62 308 THR A N 1
ATOM 2516 C CA . THR A 1 308 ? 16.683 -2.898 -38.161 1.00 84.62 308 THR A CA 1
ATOM 2517 C C . THR A 1 308 ? 15.373 -2.459 -37.490 1.00 84.62 308 THR A C 1
ATOM 2519 O O . THR A 1 308 ? 14.867 -3.205 -36.642 1.00 84.62 308 THR A O 1
ATOM 2522 N N . PRO A 1 309 ? 14.786 -1.298 -37.861 1.00 87.94 309 PRO A N 1
ATOM 2523 C CA . PRO A 1 309 ? 13.447 -0.905 -37.428 1.00 87.94 309 PRO A CA 1
ATOM 2524 C C . PRO A 1 309 ? 12.412 -2.000 -37.697 1.00 87.94 309 PRO A C 1
ATOM 2526 O O . PRO A 1 309 ? 12.379 -2.609 -38.763 1.00 87.94 309 PRO A O 1
ATOM 2529 N N . GLU A 1 310 ? 11.547 -2.264 -36.723 1.00 86.19 310 GLU A N 1
ATOM 2530 C CA . GLU A 1 310 ? 10.671 -3.437 -36.765 1.00 86.19 310 GLU A CA 1
ATOM 2531 C C . GLU A 1 310 ? 9.679 -3.393 -37.937 1.00 86.19 310 GLU A C 1
ATOM 2533 O O . GLU A 1 310 ? 9.457 -4.410 -38.593 1.00 86.19 310 GLU A O 1
ATOM 2538 N N . HIS A 1 311 ? 9.171 -2.203 -38.275 1.00 87.19 311 HIS A N 1
ATOM 2539 C CA . HIS A 1 311 ? 8.275 -1.991 -39.416 1.00 87.19 311 HIS A CA 1
ATOM 2540 C C . HIS A 1 311 ? 8.965 -2.073 -40.782 1.00 87.19 311 HIS A C 1
ATOM 2542 O O . HIS A 1 311 ? 8.275 -2.113 -41.796 1.00 87.19 311 HIS A O 1
ATOM 2548 N N . TRP A 1 312 ? 10.300 -2.126 -40.829 1.00 88.31 312 TRP A N 1
ATOM 2549 C CA . TRP A 1 312 ? 11.064 -2.316 -42.068 1.00 88.31 312 TRP A CA 1
ATOM 2550 C C . TRP A 1 312 ? 11.345 -3.779 -42.387 1.00 88.31 312 TRP A C 1
ATOM 2552 O O . TRP A 1 312 ? 11.672 -4.100 -43.526 1.00 88.31 312 TRP A O 1
ATOM 2562 N N . ARG A 1 313 ? 11.200 -4.687 -41.412 1.00 84.62 313 ARG A N 1
ATOM 2563 C CA . ARG A 1 313 ? 11.591 -6.099 -41.565 1.00 84.62 313 ARG A CA 1
ATOM 2564 C C . ARG A 1 313 ? 10.928 -6.801 -42.750 1.00 84.62 313 ARG A C 1
ATOM 2566 O O . ARG A 1 313 ? 11.543 -7.676 -43.338 1.00 84.62 313 ARG A O 1
ATOM 2573 N N . MET A 1 314 ? 9.701 -6.421 -43.106 1.00 83.31 314 MET A N 1
ATOM 2574 C CA . MET A 1 314 ? 8.978 -7.007 -44.243 1.00 83.31 314 MET A CA 1
ATOM 2575 C C . MET A 1 314 ? 9.394 -6.451 -45.613 1.00 83.31 314 MET A C 1
ATOM 2577 O O . MET A 1 314 ? 8.995 -7.002 -46.632 1.00 83.31 314 MET A O 1
ATOM 2581 N N . PHE A 1 315 ? 10.180 -5.373 -45.638 1.00 83.19 315 PHE A N 1
ATOM 2582 C CA . PHE A 1 315 ? 10.636 -4.696 -46.854 1.00 83.19 315 PHE A CA 1
ATOM 2583 C C . PHE A 1 315 ? 12.122 -4.925 -47.153 1.00 83.19 315 PHE A C 1
ATOM 2585 O O . PHE A 1 315 ? 12.598 -4.542 -48.217 1.00 83.19 315 PHE A O 1
ATOM 2592 N N . ILE A 1 316 ? 12.863 -5.526 -46.221 1.00 81.44 316 ILE A N 1
ATOM 2593 C CA . ILE A 1 316 ? 14.303 -5.757 -46.341 1.00 81.44 316 ILE A CA 1
ATOM 2594 C C . ILE A 1 316 ? 14.546 -7.205 -46.760 1.00 81.44 316 ILE A C 1
ATOM 2596 O O . ILE A 1 316 ? 14.053 -8.138 -46.126 1.00 81.44 316 ILE A O 1
ATOM 2600 N N . SER A 1 317 ? 15.342 -7.395 -47.814 1.00 69.44 317 SER A N 1
ATOM 2601 C CA . SER A 1 317 ? 15.809 -8.723 -48.216 1.00 69.44 317 SER A CA 1
ATOM 2602 C C . SER A 1 317 ? 17.065 -9.113 -47.437 1.00 69.44 317 SER A C 1
ATOM 2604 O O . SER A 1 317 ? 18.004 -8.326 -47.304 1.00 69.44 317 SER A O 1
ATOM 2606 N N . ASN A 1 318 ? 17.122 -10.369 -46.991 1.00 63.34 318 ASN A N 1
ATOM 2607 C CA . ASN A 1 318 ? 18.300 -10.936 -46.327 1.00 63.34 318 ASN A CA 1
ATOM 2608 C C . ASN A 1 318 ? 19.456 -11.234 -47.300 1.00 63.34 318 ASN A C 1
ATOM 2610 O O . ASN A 1 318 ? 20.560 -11.545 -46.854 1.00 63.34 318 ASN A O 1
ATOM 2614 N N . LYS A 1 319 ? 19.220 -11.183 -48.618 1.00 63.22 319 LYS A N 1
ATOM 2615 C CA . LYS A 1 319 ? 20.242 -11.382 -49.656 1.00 63.22 319 LYS A CA 1
ATOM 2616 C C . LYS A 1 319 ? 19.994 -10.427 -50.821 1.00 63.22 319 LYS A C 1
ATOM 2618 O O . LYS A 1 319 ? 18.877 -10.367 -51.334 1.00 63.22 319 LYS A O 1
ATOM 2623 N N . SER A 1 320 ? 21.033 -9.714 -51.235 1.00 64.75 320 SER A N 1
ATOM 2624 C CA . SER A 1 320 ? 21.032 -8.894 -52.444 1.00 64.75 320 SER A CA 1
ATOM 2625 C C . SER A 1 320 ? 22.181 -9.325 -53.348 1.00 64.75 320 SER A C 1
ATOM 2627 O O . SER A 1 320 ? 23.287 -9.553 -52.864 1.00 64.75 320 SER A O 1
ATOM 2629 N N . GLU A 1 321 ? 21.924 -9.443 -54.651 1.00 67.00 321 GLU A N 1
ATOM 2630 C CA . GLU A 1 321 ? 22.962 -9.747 -55.649 1.00 67.00 321 GLU A CA 1
ATOM 2631 C C . GLU A 1 321 ? 23.918 -8.560 -55.849 1.00 67.00 321 GLU A C 1
ATOM 2633 O O . GLU A 1 321 ? 25.091 -8.742 -56.170 1.00 67.00 321 GLU A O 1
ATOM 2638 N N . THR A 1 322 ? 23.442 -7.339 -55.590 1.00 77.75 322 THR A N 1
ATOM 2639 C CA . THR A 1 322 ? 24.230 -6.105 -55.668 1.00 77.75 322 THR A CA 1
ATOM 2640 C C . THR A 1 322 ? 24.421 -5.479 -54.285 1.00 77.75 322 THR A C 1
ATOM 2642 O O . THR A 1 322 ? 23.500 -5.540 -53.464 1.00 77.75 322 THR A O 1
ATOM 2645 N N . PRO A 1 323 ? 25.570 -4.835 -53.999 1.00 79.94 323 PRO A N 1
ATOM 2646 C CA . PRO A 1 323 ? 25.735 -4.052 -52.777 1.00 79.94 323 PRO A CA 1
ATOM 2647 C C . PRO A 1 323 ? 24.643 -2.981 -52.660 1.00 79.94 323 PRO A C 1
ATOM 2649 O O . PRO A 1 323 ? 24.383 -2.257 -53.619 1.00 79.94 323 PRO A O 1
ATOM 2652 N N . ILE A 1 324 ? 24.008 -2.892 -51.493 1.00 84.56 324 ILE A N 1
ATOM 2653 C CA . ILE A 1 324 ? 22.981 -1.896 -51.182 1.00 84.56 324 ILE A CA 1
ATOM 2654 C C . ILE A 1 324 ? 23.614 -0.802 -50.323 1.00 84.56 324 ILE A C 1
ATOM 2656 O O . ILE A 1 324 ? 24.323 -1.102 -49.359 1.00 84.56 324 ILE A O 1
ATOM 2660 N N . ASP A 1 325 ? 23.339 0.455 -50.672 1.00 88.69 325 ASP A N 1
ATOM 2661 C CA . ASP A 1 325 ? 23.686 1.622 -49.861 1.00 88.69 325 ASP A CA 1
ATOM 2662 C C . ASP A 1 325 ? 22.837 1.664 -48.584 1.00 88.69 325 ASP A C 1
ATOM 2664 O O . ASP A 1 325 ? 21.611 1.541 -48.631 1.00 88.69 325 ASP A O 1
ATOM 2668 N N . MET A 1 326 ? 23.483 1.834 -47.435 1.00 89.81 326 MET A N 1
ATOM 2669 C CA . MET A 1 326 ? 22.830 1.895 -46.130 1.00 89.81 326 MET A CA 1
ATOM 2670 C C . MET A 1 326 ? 23.471 2.972 -45.269 1.00 89.81 326 MET A C 1
ATOM 2672 O O . MET A 1 326 ? 24.681 3.182 -45.321 1.00 89.81 326 MET A O 1
ATOM 2676 N N . GLU A 1 327 ? 22.684 3.593 -44.404 1.00 91.00 327 GLU A N 1
ATOM 2677 C CA . GLU A 1 327 ? 23.205 4.460 -43.352 1.00 91.00 327 GLU A CA 1
ATOM 2678 C C . GLU A 1 327 ? 22.890 3.848 -41.996 1.00 91.00 327 GLU A C 1
ATOM 2680 O O . GLU A 1 327 ? 21.745 3.491 -41.706 1.00 91.00 327 GLU A O 1
ATOM 2685 N N . VAL A 1 328 ? 23.916 3.697 -41.164 1.00 90.06 328 VAL A N 1
ATOM 2686 C CA . VAL A 1 328 ? 23.813 3.004 -39.881 1.00 90.06 328 VAL A CA 1
ATOM 2687 C C . VAL A 1 328 ? 24.511 3.822 -38.800 1.00 90.06 328 VAL A C 1
ATOM 2689 O O . VAL A 1 328 ? 25.639 4.289 -38.964 1.00 90.06 328 VAL A O 1
ATOM 2692 N N . ASP A 1 329 ? 23.822 3.987 -37.678 1.00 89.06 329 ASP A N 1
ATOM 2693 C CA . ASP A 1 329 ? 24.346 4.667 -36.499 1.00 89.06 329 ASP A CA 1
ATOM 2694 C C . ASP A 1 329 ? 25.539 3.913 -35.895 1.00 89.06 329 ASP A C 1
ATOM 2696 O O . ASP A 1 329 ? 25.455 2.706 -35.665 1.00 89.06 329 ASP A O 1
ATOM 2700 N N . ILE A 1 330 ? 26.635 4.613 -35.592 1.00 87.50 330 ILE A N 1
ATOM 2701 C CA . ILE A 1 330 ? 27.884 3.969 -35.153 1.00 87.50 330 ILE A CA 1
ATOM 2702 C C . ILE A 1 330 ? 27.734 3.264 -33.797 1.00 87.50 330 ILE A C 1
ATOM 2704 O O . ILE A 1 330 ? 28.235 2.152 -33.627 1.00 87.50 330 ILE A O 1
ATOM 2708 N N . ASN A 1 331 ? 27.025 3.871 -32.842 1.00 84.38 331 ASN A N 1
ATOM 2709 C CA . ASN A 1 331 ? 26.977 3.391 -31.458 1.00 84.38 331 ASN A CA 1
ATOM 2710 C C . ASN A 1 331 ? 25.891 2.330 -31.249 1.00 84.38 331 ASN A C 1
ATOM 2712 O O . ASN A 1 331 ? 26.135 1.242 -30.735 1.00 84.38 331 ASN A O 1
ATOM 2716 N N . SER A 1 332 ? 24.664 2.656 -31.641 1.00 82.81 332 SER A N 1
ATOM 2717 C CA . SER A 1 332 ? 23.480 1.808 -31.492 1.00 82.81 332 SER A CA 1
ATOM 2718 C C . SER A 1 332 ? 23.353 0.757 -32.595 1.00 82.81 332 SER A C 1
ATOM 2720 O O . SER A 1 332 ? 22.499 -0.131 -32.492 1.00 82.81 332 SER A O 1
ATOM 2722 N N . ARG A 1 333 ? 24.160 0.868 -33.662 1.00 86.25 333 ARG A N 1
ATOM 2723 C CA . ARG A 1 333 ? 24.067 0.058 -34.885 1.00 86.25 333 ARG A CA 1
ATOM 2724 C C . ARG A 1 333 ? 22.668 0.059 -35.495 1.00 86.25 333 ARG A C 1
ATOM 2726 O O . ARG A 1 333 ? 22.261 -0.922 -36.112 1.00 86.25 333 ARG A O 1
ATOM 2733 N N . LYS A 1 334 ? 21.889 1.119 -35.281 1.00 88.50 334 LYS A N 1
ATOM 2734 C CA . LYS A 1 334 ? 20.528 1.243 -35.806 1.00 88.50 334 LYS A CA 1
ATOM 2735 C C . LYS A 1 334 ? 20.566 1.636 -37.280 1.00 88.50 334 LYS A C 1
ATOM 2737 O O . LYS A 1 334 ? 21.253 2.585 -37.643 1.00 88.50 334 LYS A O 1
ATOM 2742 N N . LEU A 1 335 ? 19.801 0.929 -38.107 1.00 89.69 335 LEU A N 1
ATOM 2743 C CA . LEU A 1 335 ? 19.627 1.247 -39.524 1.00 89.69 335 LEU A CA 1
ATOM 2744 C C . LEU A 1 335 ? 18.773 2.516 -39.669 1.00 89.69 335 LEU A C 1
ATOM 2746 O O . LEU A 1 335 ? 17.653 2.575 -39.152 1.00 89.69 335 LEU A O 1
ATOM 2750 N N . LEU A 1 336 ? 19.323 3.522 -40.346 1.00 90.00 336 LEU A N 1
ATOM 2751 C CA . LEU A 1 336 ? 18.708 4.830 -40.591 1.00 90.00 336 LEU A CA 1
ATOM 2752 C C . LEU A 1 336 ? 18.234 4.984 -42.038 1.00 90.00 336 LEU A C 1
ATOM 2754 O O . LEU A 1 336 ? 17.230 5.657 -42.271 1.00 90.00 336 LEU A O 1
ATOM 2758 N N . SER A 1 337 ? 18.887 4.321 -42.992 1.00 89.94 337 SER A N 1
ATOM 2759 C CA . SER A 1 337 ? 18.407 4.193 -44.370 1.00 89.94 337 SER A CA 1
ATOM 2760 C C . SER A 1 337 ? 18.851 2.876 -45.006 1.00 89.94 337 SER A C 1
ATOM 2762 O O . SER A 1 337 ? 19.856 2.284 -44.604 1.00 89.94 337 SER A O 1
ATOM 2764 N N . TYR A 1 338 ? 18.062 2.390 -45.964 1.00 87.94 338 TYR A N 1
ATOM 2765 C CA . TYR A 1 338 ? 18.316 1.159 -46.710 1.00 87.94 338 TYR A CA 1
ATOM 2766 C C . TYR A 1 338 ? 17.877 1.323 -48.168 1.00 87.94 338 TYR A C 1
ATOM 2768 O O . TYR A 1 338 ? 16.686 1.450 -48.474 1.00 87.94 338 TYR A O 1
ATOM 2776 N N . GLY A 1 339 ? 18.857 1.317 -49.070 1.00 84.38 339 GLY A N 1
ATOM 2777 C CA . GLY A 1 339 ? 18.665 1.599 -50.486 1.00 84.38 339 GLY A CA 1
ATOM 2778 C C . GLY A 1 339 ? 18.078 2.991 -50.739 1.00 84.38 339 GLY A C 1
ATOM 2779 O O . GLY A 1 339 ? 18.096 3.871 -49.885 1.00 84.38 339 GLY A O 1
ATOM 2780 N N . GLY A 1 340 ? 17.516 3.187 -51.933 1.00 78.06 340 GLY A N 1
ATOM 2781 C CA . GLY A 1 340 ? 16.893 4.457 -52.329 1.00 78.06 340 GLY A CA 1
ATOM 2782 C C . GLY A 1 340 ? 15.433 4.635 -51.897 1.00 78.06 340 GLY A C 1
ATOM 2783 O O . GLY A 1 340 ? 14.774 5.538 -52.404 1.00 78.06 340 GLY A O 1
ATOM 2784 N N . TYR A 1 341 ? 14.884 3.754 -51.050 1.00 77.88 341 TYR A N 1
ATOM 2785 C CA . TYR A 1 341 ? 13.437 3.715 -50.786 1.00 77.88 341 TYR A CA 1
ATOM 2786 C C . TYR A 1 341 ? 13.022 3.600 -49.313 1.00 77.88 341 TYR A C 1
ATOM 2788 O O . TYR A 1 341 ? 11.861 3.890 -49.028 1.00 77.88 341 TYR A O 1
ATOM 2796 N N . LEU A 1 342 ? 13.919 3.232 -48.386 1.00 88.44 342 LEU A N 1
ATOM 2797 C CA . LEU A 1 342 ? 13.667 3.274 -46.938 1.00 88.44 342 LEU A CA 1
ATOM 2798 C C . LEU A 1 342 ? 14.588 4.305 -46.281 1.00 88.44 342 LEU A C 1
ATOM 2800 O O . LEU A 1 342 ? 15.811 4.187 -46.358 1.00 88.44 342 LEU A O 1
ATOM 2804 N N . SER A 1 343 ? 14.015 5.298 -45.604 1.00 91.12 343 SER A N 1
ATOM 2805 C CA . SER A 1 343 ? 14.787 6.328 -44.902 1.00 91.12 343 SER A CA 1
ATOM 2806 C C . SER A 1 343 ? 14.018 6.876 -43.706 1.00 91.12 343 SER A C 1
ATOM 2808 O O . SER A 1 343 ? 12.902 7.374 -43.844 1.00 91.12 343 SER A O 1
ATOM 2810 N N . ILE A 1 344 ? 14.632 6.832 -42.521 1.00 90.12 344 ILE A N 1
ATOM 2811 C CA . ILE A 1 344 ? 14.068 7.419 -41.299 1.00 90.12 344 ILE A CA 1
ATOM 2812 C C . ILE A 1 344 ? 13.920 8.935 -41.446 1.00 90.12 344 ILE A C 1
ATOM 2814 O O . ILE A 1 344 ? 12.936 9.498 -40.964 1.00 90.12 344 ILE A O 1
ATOM 2818 N N . SER A 1 345 ? 14.855 9.602 -42.127 1.00 89.75 345 SER A N 1
ATOM 2819 C CA . SER A 1 345 ? 14.752 11.040 -42.387 1.00 89.75 345 SER A CA 1
ATOM 2820 C C . SER A 1 345 ? 13.531 11.363 -43.242 1.00 89.75 345 SER A C 1
ATOM 2822 O O . SER A 1 345 ? 12.762 12.243 -42.867 1.00 89.75 345 SER A O 1
ATOM 2824 N N . GLU A 1 346 ? 13.291 10.595 -44.310 1.00 89.19 346 GLU A N 1
ATOM 2825 C CA . GLU A 1 346 ? 12.121 10.775 -45.180 1.00 89.19 346 GLU A CA 1
ATOM 2826 C C . GLU A 1 346 ? 10.801 10.479 -44.435 1.00 89.19 346 GLU A C 1
ATOM 2828 O O . GLU A 1 346 ? 9.798 11.169 -44.639 1.00 89.19 346 GLU A O 1
ATOM 2833 N N . GLU A 1 347 ? 10.778 9.495 -43.526 1.00 91.25 347 GLU A N 1
ATOM 2834 C CA . GLU A 1 347 ? 9.605 9.237 -42.677 1.00 91.25 347 GLU A CA 1
ATOM 2835 C C . GLU A 1 347 ? 9.272 10.415 -41.768 1.00 91.25 347 GLU A C 1
ATOM 2837 O O . GLU A 1 347 ? 8.101 10.759 -41.582 1.00 91.25 347 GLU A O 1
ATOM 2842 N N . VAL A 1 348 ? 10.292 10.980 -41.125 1.00 89.25 348 VAL A N 1
ATOM 2843 C CA . VAL A 1 348 ? 10.119 12.076 -40.172 1.00 89.25 348 VAL A CA 1
ATOM 2844 C C . VAL A 1 348 ? 9.789 13.374 -40.902 1.00 89.25 348 VAL A C 1
ATOM 2846 O O . VAL A 1 348 ? 8.960 14.135 -40.409 1.00 89.25 348 VAL A O 1
ATOM 2849 N N . GLU A 1 349 ? 10.360 13.605 -42.080 1.00 90.31 349 GLU A N 1
ATOM 2850 C CA . GLU A 1 349 ? 10.049 14.758 -42.924 1.00 90.31 349 GLU A CA 1
ATOM 2851 C C . GLU A 1 349 ? 8.592 14.726 -43.416 1.00 90.31 349 GLU A C 1
ATOM 2853 O O . GLU A 1 349 ? 7.858 15.698 -43.236 1.00 90.31 349 GLU A O 1
ATOM 2858 N N . ASN A 1 350 ? 8.131 13.589 -43.951 1.00 89.44 350 ASN A N 1
ATOM 2859 C CA . ASN A 1 350 ? 6.793 13.481 -44.546 1.00 89.44 350 ASN A CA 1
ATOM 2860 C C . ASN A 1 350 ? 5.664 13.253 -43.529 1.00 89.44 350 ASN A C 1
ATOM 2862 O O . ASN A 1 350 ? 4.526 13.671 -43.758 1.00 89.44 350 ASN A O 1
ATOM 2866 N N . TYR A 1 351 ? 5.941 12.570 -42.413 1.00 89.75 351 TYR A N 1
ATOM 2867 C CA . TYR A 1 351 ? 4.913 12.164 -41.442 1.00 89.75 351 TYR A CA 1
ATOM 2868 C C . TYR A 1 351 ? 5.154 12.681 -40.018 1.00 89.75 351 TYR A C 1
ATOM 2870 O O . TYR A 1 351 ? 4.361 12.391 -39.114 1.00 89.75 351 TYR A O 1
ATOM 2878 N N . GLY A 1 352 ? 6.222 13.450 -39.800 1.00 87.12 352 GLY A N 1
ATOM 2879 C CA . GLY A 1 352 ? 6.625 13.956 -38.492 1.00 87.12 352 GLY A CA 1
ATOM 2880 C C . GLY A 1 352 ? 7.335 12.915 -37.621 1.00 87.12 352 GLY A C 1
ATOM 2881 O O . GLY A 1 352 ? 7.324 11.709 -37.886 1.00 87.12 352 GLY A O 1
ATOM 2882 N N . ALA A 1 353 ? 7.943 13.382 -36.528 1.00 85.31 353 ALA A N 1
ATOM 2883 C CA . ALA A 1 353 ? 8.587 12.524 -35.535 1.00 85.31 353 ALA A CA 1
ATOM 2884 C C . ALA A 1 353 ? 7.556 11.737 -34.693 1.00 85.31 353 ALA A C 1
ATOM 2886 O O . ALA A 1 353 ? 6.443 12.224 -34.451 1.00 85.31 353 ALA A O 1
ATOM 2887 N N . PRO A 1 354 ? 7.897 10.527 -34.208 1.00 84.69 354 PRO A N 1
ATOM 2888 C CA . PRO A 1 354 ? 7.016 9.768 -33.326 1.00 84.69 354 PRO A CA 1
ATOM 2889 C C . PRO A 1 354 ? 6.751 10.529 -32.019 1.00 84.69 354 PRO A C 1
ATOM 2891 O O . PRO A 1 354 ? 7.659 11.037 -31.363 1.00 84.69 354 PRO A O 1
ATOM 2894 N N . LYS A 1 355 ? 5.489 10.574 -31.585 1.00 84.56 355 LYS A N 1
ATOM 2895 C CA . LYS A 1 355 ? 5.109 11.250 -30.341 1.00 84.56 355 LYS A CA 1
ATOM 2896 C C . LYS A 1 355 ? 5.509 10.408 -29.133 1.00 84.56 355 LYS A C 1
ATOM 2898 O O . LYS A 1 355 ? 5.047 9.278 -28.972 1.00 84.56 355 LYS A O 1
ATOM 2903 N N . PHE A 1 356 ? 6.290 10.977 -28.220 1.00 79.50 356 PHE A N 1
ATOM 2904 C CA . PHE A 1 356 ? 6.717 10.273 -27.011 1.00 79.50 356 PHE A CA 1
ATOM 2905 C C . PHE A 1 356 ? 5.570 10.101 -25.998 1.00 79.50 356 PHE A C 1
ATOM 2907 O O . PHE A 1 356 ? 5.008 11.086 -25.504 1.00 79.50 356 PHE A O 1
ATOM 2914 N N . ILE A 1 357 ? 5.236 8.844 -25.672 1.00 81.62 357 ILE A N 1
ATOM 2915 C CA . ILE A 1 357 ? 4.123 8.474 -24.772 1.00 81.62 357 ILE A CA 1
ATOM 2916 C C . ILE A 1 357 ? 4.553 8.136 -23.341 1.00 81.62 357 ILE A C 1
ATOM 2918 O O . ILE A 1 357 ? 3.761 8.265 -22.409 1.00 81.62 357 ILE A O 1
ATOM 2922 N N . LYS A 1 358 ? 5.805 7.706 -23.141 1.00 80.00 358 LYS A N 1
ATOM 2923 C CA . LYS A 1 358 ? 6.266 7.076 -21.890 1.00 80.00 358 LYS A CA 1
ATOM 2924 C C . LYS A 1 358 ? 6.120 7.995 -20.676 1.00 80.00 358 LYS A C 1
ATOM 2926 O O . LYS A 1 358 ? 5.839 7.519 -19.581 1.00 80.00 358 LYS A O 1
ATOM 2931 N N . HIS A 1 359 ? 6.298 9.302 -20.858 1.00 77.81 359 HIS A N 1
ATOM 2932 C CA . HIS A 1 359 ? 6.137 10.280 -19.785 1.00 77.81 359 HIS A CA 1
ATOM 2933 C C . HIS A 1 359 ? 4.671 10.463 -19.362 1.00 77.81 359 HIS A C 1
ATOM 2935 O O . HIS A 1 359 ? 4.377 10.363 -18.173 1.00 77.81 359 HIS A O 1
ATOM 2941 N N . ASN A 1 360 ? 3.754 10.646 -20.320 1.00 83.75 360 ASN A N 1
ATOM 2942 C CA . ASN A 1 360 ? 2.325 10.798 -20.029 1.00 83.75 360 ASN A CA 1
ATOM 2943 C C . ASN A 1 360 ? 1.752 9.548 -19.354 1.00 83.75 360 ASN A C 1
ATOM 2945 O O . ASN A 1 360 ? 0.981 9.676 -18.411 1.00 83.75 360 ASN A O 1
ATOM 2949 N N . VAL A 1 361 ? 2.188 8.352 -19.770 1.00 84.75 361 VAL A N 1
ATOM 2950 C CA . VAL A 1 361 ? 1.806 7.090 -19.110 1.00 84.75 361 VAL A CA 1
ATOM 2951 C C . VAL A 1 361 ? 2.244 7.083 -17.648 1.00 84.75 361 VAL A C 1
ATOM 2953 O O . VAL A 1 361 ? 1.446 6.781 -16.766 1.00 84.75 361 VAL A O 1
ATOM 2956 N N . LYS A 1 362 ? 3.502 7.447 -17.368 1.00 85.44 362 LYS A N 1
ATOM 2957 C CA . LYS A 1 362 ? 4.006 7.486 -15.992 1.00 85.44 362 LYS A CA 1
ATOM 2958 C C . LYS A 1 362 ? 3.257 8.508 -15.135 1.00 85.44 362 LYS A C 1
ATOM 2960 O O . LYS A 1 362 ? 2.865 8.164 -14.029 1.00 85.44 362 LYS A O 1
ATOM 2965 N N . LEU A 1 363 ? 3.015 9.718 -15.646 1.00 84.75 363 LEU A N 1
ATOM 2966 C CA . LEU A 1 363 ? 2.236 10.739 -14.935 1.00 84.75 363 LEU A CA 1
ATOM 2967 C C . LEU A 1 363 ? 0.789 10.308 -14.690 1.00 84.75 363 LEU A C 1
ATOM 2969 O O . LEU A 1 363 ? 0.280 10.536 -13.599 1.00 84.75 363 LEU A O 1
ATOM 2973 N N . ALA A 1 364 ? 0.141 9.670 -15.666 1.00 86.88 364 ALA A N 1
ATOM 2974 C CA . ALA A 1 364 ? -1.216 9.155 -15.514 1.00 86.88 364 ALA A CA 1
ATOM 2975 C C . ALA A 1 364 ? -1.295 8.089 -14.410 1.00 86.88 364 ALA A C 1
ATOM 2977 O O . ALA A 1 364 ? -2.156 8.169 -13.539 1.00 86.88 364 ALA A O 1
ATOM 2978 N N . ILE A 1 365 ? -0.361 7.131 -14.397 1.00 88.81 365 ILE A N 1
ATOM 2979 C CA . ILE A 1 365 ? -0.302 6.092 -13.357 1.00 88.81 365 ILE A CA 1
ATOM 2980 C C . ILE A 1 365 ? -0.025 6.716 -11.985 1.00 88.81 365 ILE A C 1
ATOM 2982 O O . ILE A 1 365 ? -0.727 6.413 -11.022 1.00 88.81 365 ILE A O 1
ATOM 2986 N N . THR A 1 366 ? 0.969 7.604 -11.880 1.00 89.12 366 THR A N 1
ATOM 2987 C CA . THR A 1 366 ? 1.287 8.277 -10.612 1.00 89.12 366 THR A CA 1
ATOM 2988 C C . THR A 1 366 ? 0.118 9.121 -10.112 1.00 89.12 366 THR A C 1
ATOM 2990 O O . THR A 1 366 ? -0.208 9.061 -8.930 1.00 89.12 366 THR A O 1
ATOM 2993 N N . GLY A 1 367 ? -0.535 9.872 -10.999 1.00 89.12 367 GLY A N 1
ATOM 2994 C CA . GLY A 1 367 ? -1.710 10.669 -10.675 1.00 89.12 367 GLY A CA 1
ATOM 2995 C C . GLY A 1 367 ? -2.868 9.810 -10.168 1.00 89.12 367 GLY A C 1
ATOM 2996 O O . GLY A 1 367 ? -3.411 10.106 -9.110 1.00 89.12 367 GLY A O 1
ATOM 2997 N N . LEU A 1 368 ? -3.169 8.688 -10.829 1.00 90.06 368 LEU A N 1
ATOM 2998 C CA . LEU A 1 368 ? -4.217 7.755 -10.397 1.00 90.06 368 LEU A CA 1
ATOM 2999 C C . LEU A 1 368 ? -3.936 7.179 -9.003 1.00 90.06 368 LEU A C 1
ATOM 3001 O O . LEU A 1 368 ? -4.834 7.149 -8.162 1.00 90.06 368 LEU A O 1
ATOM 3005 N N . ILE A 1 369 ? -2.688 6.782 -8.731 1.00 89.31 369 ILE A N 1
ATOM 3006 C CA . ILE A 1 369 ? -2.273 6.329 -7.394 1.00 89.31 369 ILE A CA 1
ATOM 3007 C C . ILE A 1 369 ? -2.49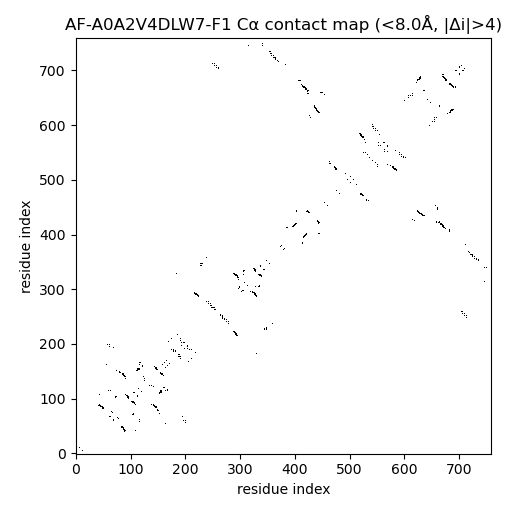5 7.443 -6.363 1.00 89.31 369 ILE A C 1
ATOM 3009 O O . ILE A 1 369 ? -3.069 7.189 -5.307 1.00 89.31 369 ILE A O 1
ATOM 3013 N N . LEU A 1 370 ? -2.090 8.680 -6.667 1.00 88.38 370 LEU A N 1
ATOM 3014 C CA . LEU A 1 370 ? -2.279 9.819 -5.765 1.00 88.38 370 LEU A CA 1
ATOM 3015 C C . LEU A 1 370 ? -3.759 10.134 -5.516 1.00 88.38 370 LEU A C 1
ATOM 3017 O O . LEU A 1 370 ? -4.109 10.394 -4.371 1.00 88.38 370 LEU A O 1
ATOM 3021 N N . VAL A 1 371 ? -4.635 10.063 -6.526 1.00 90.19 371 VAL A N 1
ATOM 3022 C CA . VAL A 1 371 ? -6.091 10.235 -6.345 1.00 90.19 371 VAL A CA 1
ATOM 3023 C C . VAL A 1 371 ? -6.622 9.226 -5.330 1.00 90.19 371 VAL A C 1
ATOM 3025 O O . VAL A 1 371 ? -7.293 9.615 -4.377 1.00 90.19 371 VAL A O 1
ATOM 3028 N N . VAL A 1 372 ? -6.285 7.943 -5.490 1.00 86.12 372 VAL A N 1
ATOM 3029 C CA . VAL A 1 372 ? -6.722 6.886 -4.565 1.00 86.12 372 VAL A CA 1
ATOM 3030 C C . VAL A 1 372 ? -6.194 7.146 -3.154 1.00 86.12 372 VAL A C 1
ATOM 3032 O O . VAL A 1 372 ? -6.957 7.087 -2.190 1.00 86.12 372 VAL A O 1
ATOM 3035 N N . LEU A 1 373 ? -4.907 7.482 -3.021 1.00 85.50 373 LEU A N 1
ATOM 3036 C CA . LEU A 1 373 ? -4.301 7.773 -1.722 1.00 85.50 373 LEU A CA 1
ATOM 3037 C C . LEU A 1 373 ? -4.967 8.974 -1.042 1.00 85.50 373 LEU A C 1
ATOM 3039 O O . LEU A 1 373 ? -5.341 8.875 0.123 1.00 85.50 373 LEU A O 1
ATOM 3043 N N . ILE A 1 374 ? -5.165 10.083 -1.757 1.00 85.69 374 ILE A N 1
ATOM 3044 C CA . ILE A 1 374 ? -5.827 11.273 -1.209 1.00 85.69 374 ILE A CA 1
ATOM 3045 C C . ILE A 1 374 ? -7.251 10.921 -0.781 1.00 85.69 374 ILE A C 1
ATOM 3047 O O . ILE A 1 374 ? -7.633 11.231 0.346 1.00 85.69 374 ILE A O 1
ATOM 3051 N N . TYR A 1 375 ? -8.017 10.226 -1.626 1.00 85.75 375 TYR A N 1
ATOM 3052 C CA . TYR A 1 375 ? -9.402 9.865 -1.332 1.00 85.75 375 TYR A CA 1
ATOM 3053 C C . TYR A 1 375 ? -9.539 9.107 -0.003 1.00 85.75 375 TYR A C 1
ATOM 3055 O O . TYR A 1 375 ? -10.336 9.510 0.845 1.00 85.75 375 TYR A O 1
ATOM 3063 N N . TYR A 1 376 ? -8.716 8.073 0.207 1.00 81.25 376 TYR A N 1
ATOM 3064 C CA . TYR A 1 376 ? -8.768 7.244 1.414 1.00 81.25 376 TYR A CA 1
ATOM 3065 C C . TYR A 1 376 ? -8.122 7.890 2.643 1.00 81.25 376 TYR A C 1
ATOM 3067 O O . TYR A 1 376 ? -8.686 7.815 3.730 1.00 81.25 376 TYR A O 1
ATOM 3075 N N . PHE A 1 377 ? -6.941 8.503 2.513 1.00 80.69 377 PHE A N 1
ATOM 3076 C CA . PHE A 1 377 ? -6.207 9.004 3.683 1.00 80.69 377 PHE A CA 1
ATOM 3077 C C . PHE A 1 377 ? -6.729 10.341 4.201 1.00 80.69 377 PHE A C 1
ATOM 3079 O O . PHE A 1 377 ? -6.522 10.655 5.372 1.00 80.69 377 PHE A O 1
ATOM 3086 N N . THR A 1 378 ? -7.400 11.121 3.353 1.00 78.69 378 THR A N 1
ATOM 3087 C CA . THR A 1 378 ? -7.907 12.448 3.727 1.00 78.69 378 THR A CA 1
ATOM 3088 C C . THR A 1 378 ? -9.423 12.484 3.887 1.00 78.69 378 THR A C 1
ATOM 3090 O O . THR A 1 378 ? -9.945 13.534 4.247 1.00 78.69 378 THR A O 1
ATOM 3093 N N . ASN A 1 379 ? -10.147 11.392 3.619 1.00 80.75 379 ASN A N 1
ATOM 3094 C CA . ASN A 1 379 ? -11.609 11.405 3.484 1.00 80.75 379 ASN A CA 1
ATOM 3095 C C . ASN A 1 379 ? -12.080 12.515 2.525 1.00 80.75 379 ASN A C 1
ATOM 3097 O O . ASN A 1 379 ? -12.974 13.301 2.845 1.00 80.75 379 ASN A O 1
ATOM 3101 N N . ALA A 1 380 ? -11.450 12.603 1.346 1.00 83.69 380 ALA A N 1
ATOM 3102 C CA . ALA A 1 380 ? -11.701 13.688 0.396 1.00 83.69 380 ALA A CA 1
ATOM 3103 C C . ALA A 1 380 ? -13.180 13.789 -0.010 1.00 83.69 380 ALA A C 1
ATOM 3105 O O . ALA A 1 380 ? -13.667 14.896 -0.198 1.00 83.69 380 ALA A O 1
ATOM 3106 N N . GLY A 1 381 ? -13.900 12.661 -0.086 1.00 83.25 381 GLY A N 1
ATOM 3107 C CA . GLY A 1 381 ? -15.344 12.643 -0.348 1.00 83.25 381 GLY A CA 1
ATOM 3108 C C . GLY A 1 381 ? -16.148 13.413 0.703 1.00 83.25 381 GLY A C 1
ATOM 3109 O O . GLY A 1 381 ? -16.854 14.351 0.359 1.00 83.25 381 GLY A O 1
ATOM 3110 N N . GLU A 1 382 ? -15.956 13.104 1.990 1.00 83.25 382 GLU A N 1
ATOM 3111 C CA . GLU A 1 382 ? -16.645 13.786 3.100 1.00 83.25 382 GLU A CA 1
ATOM 3112 C C . GLU A 1 382 ? -16.336 15.293 3.122 1.00 83.25 382 GLU A C 1
ATOM 3114 O O . GLU A 1 382 ? -17.224 16.127 3.287 1.00 83.25 382 GLU A O 1
ATOM 3119 N N . LYS A 1 383 ? -15.071 15.659 2.884 1.00 84.00 383 LYS A N 1
ATOM 3120 C CA . LYS A 1 383 ? -14.624 17.059 2.799 1.00 84.00 383 LYS A CA 1
ATOM 3121 C C . LYS A 1 383 ? -15.199 17.800 1.595 1.00 84.00 383 LYS A C 1
ATOM 3123 O O . LYS A 1 383 ? -15.446 19.012 1.674 1.00 84.00 383 LYS A O 1
ATOM 3128 N N . PHE A 1 384 ? -15.367 17.103 0.476 1.00 84.56 384 PHE A N 1
ATOM 3129 C CA . PHE A 1 384 ? -15.978 17.644 -0.729 1.00 84.56 384 PHE A CA 1
ATOM 3130 C C . PHE A 1 384 ? -17.470 17.884 -0.506 1.00 84.56 384 PHE A C 1
ATOM 3132 O O . PHE A 1 384 ? -17.925 19.006 -0.720 1.00 84.56 384 PHE A O 1
ATOM 3139 N N . ASP A 1 385 ? -18.187 16.895 0.030 1.00 83.25 385 ASP A N 1
ATOM 3140 C CA . ASP A 1 385 ? -19.606 16.991 0.387 1.00 83.25 385 ASP A CA 1
ATOM 3141 C C . ASP A 1 385 ? -19.856 18.122 1.392 1.00 83.25 385 ASP A C 1
ATOM 3143 O O . ASP A 1 385 ? -20.737 18.960 1.185 1.00 83.25 385 ASP A O 1
ATOM 3147 N N . PHE A 1 386 ? -19.019 18.221 2.430 1.00 81.25 386 PHE A N 1
ATOM 3148 C CA . PHE A 1 386 ? -19.081 19.304 3.409 1.00 81.25 386 PHE A CA 1
ATOM 3149 C C . PHE A 1 386 ? -18.903 20.683 2.755 1.00 81.25 386 PHE A C 1
ATOM 3151 O O . PHE A 1 386 ? -19.667 21.611 3.028 1.00 81.25 386 PHE A O 1
ATOM 3158 N N . SER A 1 387 ? -17.910 20.832 1.871 1.00 80.75 387 SER A N 1
ATOM 3159 C CA . SER A 1 387 ? -17.660 22.104 1.174 1.00 80.75 387 SER A CA 1
ATOM 3160 C C . SER A 1 387 ? -18.787 22.454 0.206 1.00 80.75 387 SER A C 1
ATOM 3162 O O . SER A 1 387 ? -19.233 23.600 0.172 1.00 80.75 387 SER A O 1
ATOM 3164 N N . TYR A 1 388 ? -19.270 21.473 -0.555 1.00 82.56 388 TYR A N 1
ATOM 3165 C CA . TYR A 1 388 ? -20.377 21.636 -1.489 1.00 82.56 388 TYR A CA 1
ATOM 3166 C C . TYR A 1 388 ? -21.649 22.081 -0.766 1.00 82.56 388 TYR A C 1
ATOM 3168 O O . TYR A 1 388 ? -22.284 23.057 -1.169 1.00 82.56 388 TYR A O 1
ATOM 3176 N N . GLN A 1 389 ? -21.997 21.426 0.341 1.00 78.25 389 GLN A N 1
ATOM 3177 C CA . GLN A 1 389 ? -23.202 21.764 1.085 1.00 78.25 389 GLN A CA 1
ATOM 3178 C C . GLN A 1 389 ? -23.138 23.162 1.702 1.00 78.25 389 GLN A C 1
ATOM 3180 O O . GLN A 1 389 ? -24.128 23.885 1.681 1.00 78.25 389 GLN A O 1
ATOM 3185 N N . GLN A 1 390 ? -21.979 23.578 2.204 1.00 74.50 390 GLN A N 1
ATOM 3186 C CA . GLN A 1 390 ? -21.803 24.914 2.780 1.00 74.50 390 GLN A CA 1
ATOM 3187 C C . GLN A 1 390 ? -21.851 26.033 1.732 1.00 74.50 390 GLN A C 1
ATOM 3189 O O . GLN A 1 390 ? -22.226 27.159 2.056 1.00 74.50 390 GLN A O 1
ATOM 3194 N N . LEU A 1 391 ? -21.487 25.733 0.482 1.00 76.00 391 LEU A N 1
ATOM 3195 C CA . LEU A 1 391 ? -21.620 26.662 -0.642 1.00 76.00 391 LEU A CA 1
ATOM 3196 C C . LEU A 1 391 ? -23.054 26.731 -1.182 1.00 76.00 391 LEU A C 1
ATOM 3198 O O . LEU A 1 391 ? -23.462 27.772 -1.689 1.00 76.00 391 LEU A O 1
ATOM 3202 N N . THR A 1 392 ? -23.807 25.632 -1.101 1.00 78.12 392 THR A N 1
ATOM 3203 C CA . THR A 1 392 ? -25.142 25.510 -1.714 1.00 78.12 392 THR A CA 1
ATOM 3204 C C . THR A 1 392 ? -26.305 25.690 -0.737 1.00 78.12 392 THR A C 1
ATOM 3206 O O . THR A 1 392 ? -27.420 25.977 -1.166 1.00 78.12 392 THR A O 1
ATOM 3209 N N . SER A 1 393 ? -26.066 25.575 0.570 1.00 68.38 393 SER A N 1
ATOM 3210 C CA . SER A 1 393 ? -27.077 25.710 1.621 1.00 68.38 393 SER A CA 1
ATOM 3211 C C . SER A 1 393 ? -26.508 26.405 2.863 1.00 68.38 393 SER A C 1
ATOM 3213 O O . SER A 1 393 ? -25.308 26.346 3.138 1.00 68.38 393 SER A O 1
ATOM 3215 N N . GLN A 1 394 ? -27.367 27.059 3.654 1.00 63.88 394 GLN A N 1
ATOM 3216 C CA . GLN A 1 394 ? -26.983 27.514 4.992 1.00 63.88 394 GLN A CA 1
ATOM 3217 C C . GLN A 1 394 ? -26.840 26.293 5.903 1.00 63.88 394 GLN A C 1
ATOM 3219 O O . GLN A 1 394 ? -27.795 25.875 6.551 1.00 63.88 394 GLN A O 1
ATOM 3224 N N . ALA A 1 395 ? -25.640 25.718 5.962 1.00 64.81 395 ALA A N 1
ATOM 3225 C CA . ALA A 1 395 ? -25.356 24.686 6.945 1.00 64.81 395 ALA A CA 1
ATOM 3226 C C . ALA A 1 395 ? -25.568 25.258 8.350 1.00 64.81 395 ALA A C 1
ATOM 3228 O O . ALA A 1 395 ? -24.979 26.293 8.718 1.00 64.81 395 ALA A O 1
ATOM 3229 N N . THR A 1 396 ? -26.422 24.584 9.110 1.00 76.94 396 THR A N 1
ATOM 3230 C CA . THR A 1 396 ? -26.836 25.046 10.428 1.00 76.94 396 THR A CA 1
ATOM 3231 C C . THR A 1 396 ? -25.899 24.451 11.471 1.00 76.94 396 THR A C 1
ATOM 3233 O O . THR A 1 396 ? -25.460 23.303 11.371 1.00 76.94 396 THR A O 1
ATOM 3236 N N . ILE A 1 397 ? -25.520 25.270 12.452 1.00 81.44 397 ILE A N 1
ATOM 3237 C CA . ILE A 1 397 ? -24.786 24.804 13.627 1.00 81.44 397 ILE A CA 1
ATOM 3238 C C . ILE A 1 397 ? -25.823 24.572 14.715 1.00 81.44 397 ILE A C 1
ATOM 3240 O O . ILE A 1 397 ? -26.407 25.524 15.233 1.00 81.44 397 ILE A O 1
ATOM 3244 N N . TRP A 1 398 ? -26.046 23.310 15.053 1.00 84.75 398 TRP A N 1
ATOM 3245 C CA . TRP A 1 398 ? -26.960 22.913 16.108 1.00 84.75 398 TRP A CA 1
ATOM 3246 C C . TRP A 1 398 ? -26.194 22.735 17.414 1.00 84.75 398 TRP A C 1
ATOM 3248 O O . TRP A 1 398 ? -25.357 21.841 17.530 1.00 84.75 398 TRP A O 1
ATOM 3258 N N . ASN A 1 399 ? -26.493 23.570 18.406 1.00 85.69 399 ASN A N 1
ATOM 3259 C CA . ASN A 1 399 ? -26.091 23.329 19.789 1.00 85.69 399 ASN A CA 1
ATOM 3260 C C . ASN A 1 399 ? -27.235 22.585 20.476 1.00 85.69 399 ASN A C 1
ATOM 3262 O O . ASN A 1 399 ? -28.337 23.124 20.574 1.00 85.69 399 ASN A O 1
ATOM 3266 N N . ILE A 1 400 ? -26.990 21.343 20.881 1.00 85.69 400 ILE A N 1
ATOM 3267 C CA . ILE A 1 400 ? -28.023 20.439 21.381 1.00 85.69 400 ILE A CA 1
ATOM 3268 C C . ILE A 1 400 ? -27.574 19.892 22.730 1.00 85.69 400 ILE A C 1
ATOM 3270 O O . ILE A 1 400 ? -26.694 19.038 22.809 1.00 85.69 400 ILE A O 1
ATOM 3274 N N . ASP A 1 401 ? -28.215 20.382 23.779 1.00 83.25 401 ASP A N 1
ATOM 3275 C CA . ASP A 1 401 ? -28.031 19.979 25.174 1.00 83.25 401 ASP A CA 1
ATOM 3276 C C . ASP A 1 401 ? -29.164 19.066 25.684 1.00 83.25 401 ASP A C 1
ATOM 3278 O O . ASP A 1 401 ? -29.011 18.332 26.661 1.00 83.25 401 ASP A O 1
ATOM 3282 N N . ASP A 1 402 ? -30.306 19.064 24.992 1.00 79.81 402 ASP A N 1
ATOM 3283 C CA . ASP A 1 402 ? -31.475 18.264 25.346 1.00 79.81 402 ASP A CA 1
ATOM 3284 C C . ASP A 1 402 ? -31.783 17.151 24.329 1.00 79.81 402 ASP A C 1
ATOM 3286 O O . ASP A 1 402 ? -31.982 17.369 23.128 1.00 79.81 402 ASP A O 1
ATOM 3290 N N . LYS A 1 403 ? -31.923 15.930 24.855 1.00 78.25 403 LYS A N 1
ATOM 3291 C CA . LYS A 1 403 ? -32.317 14.725 24.116 1.00 78.25 403 LYS A CA 1
ATOM 3292 C C . LYS A 1 403 ? -33.710 14.822 23.486 1.00 78.25 403 LYS A C 1
ATOM 3294 O O . LYS A 1 403 ? -33.940 14.194 22.451 1.00 78.25 403 LYS A O 1
ATOM 3299 N N . THR A 1 404 ? -34.643 15.582 24.072 1.00 77.12 404 THR A N 1
ATOM 3300 C CA . THR A 1 404 ? -35.989 15.739 23.486 1.00 77.12 404 THR A CA 1
ATOM 3301 C C . THR A 1 404 ? -35.991 16.706 22.307 1.00 77.12 404 THR A C 1
ATOM 3303 O O . THR A 1 404 ? -36.675 16.449 21.312 1.00 77.12 404 THR A O 1
ATOM 3306 N N . ASN A 1 405 ? -35.163 17.752 22.374 1.00 80.31 405 ASN A N 1
ATOM 3307 C CA . ASN A 1 405 ? -34.902 18.646 21.251 1.00 80.31 405 ASN A CA 1
ATOM 3308 C C . ASN A 1 405 ? -34.229 17.898 20.094 1.00 80.31 405 ASN A C 1
ATOM 3310 O O . ASN A 1 405 ? -34.704 17.992 18.965 1.00 80.31 405 ASN A O 1
ATOM 3314 N N . LEU A 1 406 ? -33.219 17.065 20.367 1.00 81.81 406 LEU A N 1
ATOM 3315 C CA . LEU A 1 406 ? -32.515 16.282 19.339 1.00 81.81 406 LEU A CA 1
ATOM 3316 C C . LEU A 1 406 ? -33.454 15.441 18.457 1.00 81.81 406 LEU A C 1
ATOM 3318 O O . LEU A 1 406 ? -33.280 15.391 17.244 1.00 81.81 406 LEU A O 1
ATOM 3322 N N . LYS A 1 407 ? -34.488 14.823 19.043 1.00 81.19 407 LYS A N 1
ATOM 3323 C CA . LYS A 1 407 ? -35.473 14.017 18.299 1.00 81.19 407 LYS A CA 1
ATOM 3324 C C . LYS A 1 407 ? -36.369 14.831 17.362 1.00 81.19 407 LYS A C 1
ATOM 3326 O O . LYS A 1 407 ? -36.884 14.270 16.397 1.00 81.19 407 LYS A O 1
ATOM 3331 N N . LYS A 1 408 ? -36.595 16.112 17.666 1.00 80.31 408 LYS A N 1
ATOM 3332 C CA . LYS A 1 408 ? -37.543 16.992 16.959 1.00 80.31 408 LYS A CA 1
ATOM 3333 C C . LYS A 1 408 ? -36.875 17.902 15.929 1.00 80.31 408 LYS A C 1
ATOM 3335 O O . LYS A 1 408 ? -37.572 18.507 15.120 1.00 80.31 408 LYS A O 1
ATOM 3340 N N . ILE A 1 409 ? -35.551 18.030 15.976 1.00 82.62 409 ILE A N 1
ATOM 3341 C CA . ILE A 1 409 ? -34.801 18.876 15.049 1.00 82.62 409 ILE A CA 1
ATOM 3342 C C . ILE A 1 409 ? -34.695 18.180 13.688 1.00 82.62 409 ILE A C 1
ATOM 3344 O O . ILE A 1 409 ? -34.372 16.997 13.597 1.00 82.62 409 ILE A O 1
ATOM 3348 N N . ALA A 1 410 ? -34.926 18.943 12.620 1.00 83.75 410 ALA A N 1
ATOM 3349 C CA . ALA A 1 410 ? -34.720 18.506 11.243 1.00 83.75 410 ALA A CA 1
ATOM 3350 C C . ALA A 1 410 ? -33.234 18.623 10.862 1.00 83.75 410 ALA A C 1
ATOM 3352 O O . ALA A 1 410 ? -32.843 19.510 10.105 1.00 83.75 410 ALA A O 1
ATOM 3353 N N . ILE A 1 411 ? -32.404 17.750 11.435 1.00 85.75 411 ILE A N 1
ATOM 3354 C CA . ILE A 1 411 ? -30.967 17.703 11.155 1.00 85.75 411 ILE A CA 1
ATOM 3355 C C . ILE A 1 411 ? -30.744 17.174 9.739 1.00 85.75 411 ILE A C 1
ATOM 3357 O O . ILE A 1 411 ? -31.257 16.113 9.370 1.00 85.75 411 ILE A O 1
ATOM 3361 N N . GLN A 1 412 ? -29.956 17.888 8.945 1.00 85.38 412 GLN A N 1
ATOM 3362 C CA . GLN A 1 412 ? -29.614 17.468 7.592 1.00 85.38 412 GLN A CA 1
ATOM 3363 C C . GLN A 1 412 ? -28.245 16.781 7.551 1.00 85.38 412 GLN A C 1
ATOM 3365 O O . GLN A 1 412 ? -27.431 16.879 8.471 1.00 85.38 412 GLN A O 1
ATOM 3370 N N . PHE A 1 413 ? -27.988 16.060 6.458 1.00 85.44 413 PHE A N 1
ATOM 3371 C CA . PHE A 1 413 ? -26.635 15.629 6.102 1.00 85.44 413 PHE A CA 1
ATOM 3372 C C . PHE A 1 413 ? -25.682 16.840 6.138 1.00 85.44 413 PHE A C 1
ATOM 3374 O O . PHE A 1 413 ? -26.127 17.952 5.914 1.00 85.44 413 PHE A O 1
ATOM 3381 N N . MET A 1 414 ? -24.423 16.650 6.521 1.00 85.06 414 MET A N 1
ATOM 3382 C CA . MET A 1 414 ? -23.366 17.650 6.770 1.00 85.06 414 MET A CA 1
ATOM 3383 C C . MET A 1 414 ? -23.689 18.846 7.684 1.00 85.06 414 MET A C 1
ATOM 3385 O O . MET A 1 414 ? -22.867 19.766 7.791 1.00 85.06 414 MET A O 1
ATOM 3389 N N . ASP A 1 415 ? -24.809 18.833 8.411 1.00 85.81 415 ASP A N 1
ATOM 3390 C CA . ASP A 1 415 ? -25.021 19.798 9.488 1.00 85.81 415 ASP A CA 1
ATOM 3391 C C . ASP A 1 415 ? -23.964 19.623 10.582 1.00 85.81 415 ASP A C 1
ATOM 3393 O O . ASP A 1 415 ? -23.488 18.518 10.877 1.00 85.81 415 ASP A O 1
ATOM 3397 N N . ARG A 1 416 ? -23.600 20.742 11.210 1.00 85.19 416 ARG A N 1
ATOM 3398 C CA . ARG A 1 416 ? -22.703 20.732 12.363 1.00 85.19 416 ARG A CA 1
ATOM 3399 C C . ARG A 1 416 ? -23.510 20.542 13.620 1.00 85.19 416 ARG A C 1
ATOM 3401 O O . ARG A 1 416 ? -24.460 21.280 13.869 1.00 85.19 416 ARG A O 1
ATOM 3408 N N . VAL A 1 417 ? -23.078 19.598 14.438 1.00 88.06 417 VAL A N 1
ATOM 3409 C CA . VAL A 1 417 ? -23.706 19.310 15.720 1.00 88.06 417 VAL A CA 1
ATOM 3410 C C . VAL A 1 417 ? -22.682 19.468 16.830 1.00 88.06 417 VAL A C 1
ATOM 3412 O O . VAL A 1 417 ? -21.576 18.927 16.778 1.00 88.06 417 VAL A O 1
ATOM 3415 N N . ASN A 1 418 ? -23.063 20.238 17.835 1.00 87.62 418 ASN A N 1
ATOM 3416 C CA . ASN A 1 418 ? -22.400 20.320 19.118 1.00 87.62 418 ASN A CA 1
ATOM 3417 C C . ASN A 1 418 ? -23.352 19.691 20.132 1.00 87.62 418 ASN A C 1
ATOM 3419 O O . ASN A 1 418 ? -24.364 20.292 20.493 1.00 87.62 418 ASN A O 1
ATOM 3423 N N . LEU A 1 419 ? -23.070 18.442 20.492 1.00 88.06 419 LEU A N 1
ATOM 3424 C CA . LEU A 1 419 ? -23.905 17.652 21.383 1.00 88.06 419 LEU A CA 1
ATOM 3425 C C . LEU A 1 419 ? -23.334 17.716 22.795 1.00 88.06 419 LEU A C 1
ATOM 3427 O O . LEU A 1 419 ? -22.162 17.388 22.992 1.00 88.06 419 LEU A O 1
ATOM 3431 N N . ASP A 1 420 ? -24.180 18.084 23.751 1.00 88.31 420 ASP A N 1
ATOM 3432 C CA . ASP A 1 420 ? -23.892 18.091 25.185 1.00 88.31 420 ASP A CA 1
ATOM 3433 C C . ASP A 1 420 ? -24.988 17.303 25.919 1.00 88.31 420 ASP A C 1
ATOM 3435 O O . ASP A 1 420 ? -25.902 17.856 26.521 1.00 88.31 420 ASP A O 1
ATOM 3439 N N . LEU A 1 421 ? -24.977 15.978 25.758 1.00 86.31 421 LEU A N 1
ATOM 3440 C CA . LEU A 1 421 ? -26.087 15.106 26.143 1.00 86.31 421 LEU A CA 1
ATOM 3441 C C . LEU A 1 421 ? -25.796 14.347 27.435 1.00 86.31 421 LEU A C 1
ATOM 3443 O O . LEU A 1 421 ? -24.745 13.728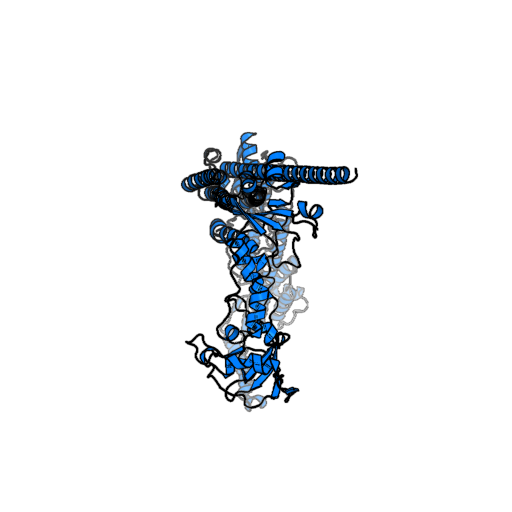 27.600 1.00 86.31 421 LEU A O 1
ATOM 3447 N N . SER A 1 422 ? -26.786 14.298 28.321 1.00 82.44 422 SER A N 1
ATOM 3448 C CA . SER A 1 422 ? -26.794 13.431 29.503 1.00 82.44 422 SER A CA 1
ATOM 3449 C C . SER A 1 422 ? -27.531 12.109 29.241 1.00 82.44 422 SER A C 1
ATOM 3451 O O . SER A 1 422 ? -28.204 11.942 28.221 1.00 82.44 422 SER A O 1
ATOM 3453 N N . SER A 1 423 ? -27.415 11.156 30.173 1.00 81.62 423 SER A N 1
ATOM 3454 C CA . SER A 1 423 ? -28.097 9.850 30.108 1.00 81.62 423 SER A CA 1
ATOM 3455 C C . SER A 1 423 ? -27.685 8.990 28.909 1.00 81.62 423 SER A C 1
ATOM 3457 O O . SER A 1 423 ? -28.518 8.305 28.306 1.00 81.62 423 SER A O 1
ATOM 3459 N N . VAL A 1 424 ? -26.401 9.027 28.555 1.00 83.56 424 VAL A N 1
ATOM 3460 C CA . VAL A 1 424 ? -25.849 8.245 27.447 1.00 83.56 424 VAL A CA 1
ATOM 3461 C C . VAL A 1 424 ? -25.173 6.965 27.928 1.00 83.56 424 VAL A C 1
ATOM 3463 O O . VAL A 1 424 ? -24.645 6.900 29.040 1.00 83.56 424 VAL A O 1
ATOM 3466 N N . SER A 1 425 ? -25.183 5.943 27.076 1.00 82.75 425 SER A N 1
ATOM 3467 C CA . SER A 1 425 ? -24.545 4.649 27.336 1.00 82.75 425 SER A CA 1
ATOM 3468 C C . SER A 1 425 ? -23.982 4.045 26.055 1.00 82.75 425 SER A C 1
ATOM 3470 O O . SER A 1 425 ? -24.468 4.338 24.964 1.00 82.75 425 SER A O 1
ATOM 3472 N N . CYS A 1 426 ? -22.959 3.208 26.183 1.00 81.19 426 CYS A N 1
ATOM 3473 C CA . CYS A 1 426 ? -22.396 2.483 25.051 1.00 81.19 426 CYS A CA 1
ATOM 3474 C C . CYS A 1 426 ? -23.244 1.269 24.676 1.00 81.19 426 CYS A C 1
ATOM 3476 O O . CYS A 1 426 ? -23.958 0.714 25.513 1.00 81.19 426 CYS A O 1
ATOM 3478 N N . ASP A 1 427 ? -23.154 0.856 23.414 1.00 77.94 427 ASP A N 1
ATOM 3479 C CA . ASP A 1 427 ? -23.752 -0.396 22.951 1.00 77.94 427 ASP A CA 1
ATOM 3480 C C . ASP A 1 427 ? -23.170 -1.592 23.719 1.00 77.94 427 ASP A C 1
ATOM 3482 O O . ASP A 1 427 ? -21.952 -1.783 23.755 1.00 77.94 427 ASP A O 1
ATOM 3486 N N . ILE A 1 428 ? -24.045 -2.383 24.340 1.00 73.38 428 ILE A N 1
ATOM 3487 C CA . ILE A 1 428 ? -23.656 -3.544 25.150 1.00 73.38 428 ILE A CA 1
ATOM 3488 C C . ILE A 1 428 ? -23.531 -4.838 24.326 1.00 73.38 428 ILE A C 1
ATOM 3490 O O . ILE A 1 428 ? -23.155 -5.872 24.882 1.00 73.38 428 ILE A O 1
ATOM 3494 N N . GLN A 1 429 ? -23.861 -4.811 23.027 1.00 64.50 429 GLN A N 1
ATOM 3495 C CA . GLN A 1 429 ? -23.805 -5.986 22.142 1.00 64.50 429 GLN A CA 1
ATOM 3496 C C . GLN A 1 429 ? -22.409 -6.265 21.560 1.00 64.50 429 GLN A C 1
ATOM 3498 O O . GLN A 1 429 ? -22.203 -7.331 20.987 1.00 64.50 429 GLN A O 1
ATOM 3503 N N . ASN A 1 430 ? -21.435 -5.362 21.726 1.00 53.75 430 ASN A N 1
ATOM 3504 C CA . ASN A 1 430 ? -20.047 -5.633 21.343 1.00 53.75 430 ASN A CA 1
ATOM 3505 C C . ASN A 1 430 ? -19.316 -6.337 22.495 1.00 53.75 430 ASN A C 1
ATOM 3507 O O . ASN A 1 430 ? -19.070 -5.733 23.534 1.00 53.75 430 ASN A O 1
ATOM 3511 N N . GLU A 1 431 ? -18.931 -7.599 22.292 1.00 47.28 431 GLU A N 1
ATOM 3512 C CA . GLU A 1 431 ? -18.226 -8.470 23.255 1.00 47.28 431 GLU A CA 1
ATOM 3513 C C . GLU A 1 431 ? -16.799 -8.012 23.633 1.00 47.28 431 GLU A C 1
ATOM 3515 O O . GLU A 1 431 ? -16.053 -8.759 24.262 1.00 47.28 431 GLU A O 1
ATOM 3520 N N . ASN A 1 432 ? -16.390 -6.793 23.271 1.00 45.88 432 ASN A N 1
ATOM 3521 C CA . ASN A 1 432 ? -15.089 -6.274 23.673 1.00 45.88 432 ASN A CA 1
ATOM 3522 C C . ASN A 1 432 ? -15.148 -5.852 25.145 1.00 45.88 432 ASN A C 1
ATOM 3524 O O . ASN A 1 432 ? -15.910 -4.963 25.515 1.00 45.88 432 ASN A O 1
ATOM 3528 N N . GLU A 1 433 ? -14.304 -6.475 25.969 1.00 48.09 433 GLU A N 1
ATOM 3529 C CA . GLU A 1 433 ? -14.215 -6.275 27.426 1.00 48.09 433 GLU A CA 1
ATOM 3530 C C . GLU A 1 433 ? -13.856 -4.833 27.850 1.00 48.09 433 GLU A C 1
ATOM 3532 O O . GLU A 1 433 ? -13.913 -4.504 29.035 1.00 48.09 433 GLU A O 1
ATOM 3537 N N . ASP A 1 434 ? -13.507 -3.958 26.901 1.00 52.31 434 ASP A N 1
ATOM 3538 C CA . ASP A 1 434 ? -13.103 -2.578 27.153 1.00 52.31 434 ASP A CA 1
ATOM 3539 C C . ASP A 1 434 ? -14.240 -1.589 26.830 1.00 52.31 434 ASP A C 1
ATOM 3541 O O . ASP A 1 434 ? -14.343 -1.038 25.733 1.00 52.31 434 ASP A O 1
ATOM 3545 N N . HIS A 1 435 ? -15.115 -1.356 27.813 1.00 57.50 435 HIS A N 1
ATOM 3546 C CA . HIS A 1 435 ? -16.246 -0.417 27.732 1.00 57.50 435 HIS A CA 1
ATOM 3547 C C . HIS A 1 435 ? -15.839 1.071 27.689 1.00 57.50 435 HIS A C 1
ATOM 3549 O O . HIS A 1 435 ? -16.704 1.946 27.705 1.00 57.50 435 HIS A O 1
ATOM 3555 N N . SER A 1 436 ? -14.540 1.386 27.658 1.00 60.31 436 SER A N 1
ATOM 3556 C CA . SER A 1 436 ? -14.043 2.768 27.712 1.00 60.31 436 SER A CA 1
ATOM 3557 C C . SER A 1 436 ? -14.149 3.525 26.381 1.00 60.31 436 SER A C 1
ATOM 3559 O O . SER A 1 436 ? -14.176 4.760 26.383 1.00 60.31 436 SER A O 1
ATOM 3561 N N . GLN A 1 437 ? -14.233 2.816 25.248 1.00 69.44 437 GLN A N 1
ATOM 3562 C CA . GLN A 1 437 ? -14.304 3.402 23.907 1.00 69.44 437 GLN A CA 1
ATOM 3563 C C . GLN A 1 437 ? -15.480 2.851 23.112 1.00 69.44 437 GLN A C 1
ATOM 3565 O O . GLN A 1 437 ? -15.646 1.643 22.960 1.00 69.44 437 GLN A O 1
ATOM 3570 N N . CYS A 1 438 ? -16.280 3.755 22.555 1.00 76.06 438 CYS A N 1
ATOM 3571 C CA . CYS A 1 438 ? -17.568 3.409 21.979 1.00 76.06 438 CYS A CA 1
ATOM 3572 C C . CYS A 1 438 ? -17.701 3.997 20.576 1.00 76.06 438 CYS A C 1
ATOM 3574 O O . CYS A 1 438 ? -17.385 5.160 20.330 1.00 76.06 438 CYS A O 1
ATOM 3576 N N . ASN A 1 439 ? -18.160 3.177 19.633 1.00 78.31 439 ASN A N 1
ATOM 3577 C CA . ASN A 1 439 ? -18.515 3.599 18.274 1.00 78.31 439 ASN A CA 1
ATOM 3578 C C . ASN A 1 439 ? -20.020 3.870 18.134 1.00 78.31 439 ASN A C 1
ATOM 3580 O O . ASN A 1 439 ? -20.447 4.513 17.177 1.00 78.31 439 ASN A O 1
ATOM 3584 N N . LYS A 1 440 ? -20.824 3.378 19.079 1.00 85.38 440 LYS A N 1
ATOM 3585 C CA . LYS A 1 440 ? -22.272 3.525 19.102 1.00 85.38 440 LYS A CA 1
ATOM 3586 C C . LYS A 1 440 ? -22.725 3.833 20.523 1.00 85.38 440 LYS A C 1
ATOM 3588 O O . LYS A 1 440 ? -22.417 3.100 21.463 1.00 85.38 440 LYS A O 1
ATOM 3593 N N . ILE A 1 441 ? -23.417 4.955 20.652 1.00 86.12 441 ILE A N 1
ATOM 3594 C CA . ILE A 1 441 ? -23.980 5.466 21.892 1.00 86.12 441 ILE A CA 1
ATOM 3595 C C . ILE A 1 441 ? -25.493 5.469 21.772 1.00 86.12 441 ILE A C 1
ATOM 3597 O O . ILE A 1 441 ? -26.051 5.870 20.754 1.00 86.12 441 ILE A O 1
ATOM 3601 N N . PHE A 1 442 ? -26.154 5.090 22.850 1.00 85.69 442 PHE A N 1
ATOM 3602 C CA . PHE A 1 442 ? -27.589 5.208 23.002 1.00 85.69 442 PHE A CA 1
ATOM 3603 C C . PHE A 1 442 ? -27.924 6.290 24.009 1.00 85.69 442 PHE A C 1
ATOM 3605 O O . PHE A 1 442 ? -27.346 6.348 25.099 1.00 85.69 442 PHE A O 1
ATOM 3612 N N . VAL A 1 443 ? -28.884 7.132 23.640 1.00 84.19 443 VAL A N 1
ATOM 3613 C CA . VAL A 1 443 ? -29.434 8.163 24.515 1.00 84.19 443 VAL A CA 1
ATOM 3614 C C . VAL A 1 443 ? -30.706 7.600 25.136 1.00 84.19 443 VAL A C 1
ATOM 3616 O O . VAL A 1 443 ? -31.695 7.372 24.435 1.00 84.19 443 VAL A O 1
ATOM 3619 N N . ASN A 1 444 ? -30.705 7.377 26.452 1.00 82.25 444 ASN A N 1
ATOM 3620 C CA . ASN A 1 444 ? -31.907 6.901 27.128 1.00 82.25 444 ASN A CA 1
ATOM 3621 C C . ASN A 1 444 ? -32.941 8.036 27.199 1.00 82.25 444 ASN A C 1
ATOM 3623 O O . ASN A 1 444 ? -32.831 8.964 28.010 1.00 82.25 444 ASN A O 1
ATOM 3627 N N . THR A 1 445 ? -33.951 7.968 26.330 1.00 75.56 445 THR A N 1
ATOM 3628 C CA . THR A 1 445 ? -35.012 8.984 26.264 1.00 75.56 445 THR A CA 1
ATOM 3629 C C . THR A 1 445 ? -36.155 8.743 27.247 1.00 75.56 445 THR A C 1
ATOM 3631 O O . THR A 1 445 ? -36.788 9.714 27.652 1.00 75.56 445 THR A O 1
ATOM 3634 N N . ASN A 1 446 ? -36.340 7.504 27.713 1.00 78.69 446 ASN A N 1
ATOM 3635 C CA . ASN A 1 446 ? -37.425 7.089 28.603 1.00 78.69 446 ASN A CA 1
ATOM 3636 C C . ASN A 1 446 ? -36.857 6.305 29.802 1.00 78.69 446 ASN A C 1
ATOM 3638 O O . ASN A 1 446 ? -36.921 5.073 29.815 1.00 78.69 446 ASN A O 1
ATOM 3642 N N . PRO A 1 447 ? -36.280 6.990 30.806 1.00 80.00 447 PRO A N 1
ATOM 3643 C CA . PRO A 1 447 ? -35.695 6.315 31.954 1.00 80.00 447 PRO A CA 1
ATOM 3644 C C . PRO A 1 447 ? -36.753 5.526 32.729 1.00 80.00 447 PRO A C 1
ATOM 3646 O O . PRO A 1 447 ? -37.872 5.990 32.964 1.00 80.00 447 PRO A O 1
ATOM 3649 N N . ILE A 1 448 ? -36.384 4.319 33.144 1.00 82.06 448 ILE A N 1
ATOM 3650 C CA . ILE A 1 448 ? -37.234 3.451 33.950 1.00 82.06 448 ILE A CA 1
ATOM 3651 C C . ILE A 1 448 ? -37.159 3.923 35.404 1.00 82.06 448 ILE A C 1
ATOM 3653 O O . ILE A 1 448 ? -36.078 4.113 35.960 1.00 82.06 448 ILE A O 1
ATOM 3657 N N . GLY A 1 449 ? -38.322 4.104 36.035 1.00 76.00 449 GLY A N 1
ATOM 3658 C CA . GLY A 1 449 ? -38.399 4.455 37.452 1.00 76.00 449 GLY A CA 1
ATOM 3659 C C . GLY A 1 449 ? -37.736 3.399 38.343 1.00 76.00 449 GLY A C 1
ATOM 3660 O O . GLY A 1 449 ? -37.858 2.200 38.093 1.00 76.00 449 GLY A O 1
ATOM 3661 N N . SER A 1 450 ? -37.081 3.844 39.417 1.00 73.19 450 SER A N 1
ATOM 3662 C CA . SER A 1 450 ? -36.319 2.996 40.348 1.00 73.19 450 SER A CA 1
ATOM 3663 C C . SER A 1 450 ? -37.108 1.823 40.935 1.00 73.19 450 SER A C 1
ATOM 3665 O O . SER A 1 450 ? -36.525 0.790 41.243 1.00 73.19 450 SER A O 1
ATOM 3667 N N . THR A 1 451 ? -38.432 1.947 41.041 1.00 72.81 451 THR A N 1
ATOM 3668 C CA . THR A 1 451 ? -39.336 0.906 41.554 1.00 72.81 451 THR A CA 1
ATOM 3669 C C . THR A 1 451 ? -39.516 -0.291 40.619 1.00 72.81 451 THR A C 1
ATOM 3671 O O . THR A 1 451 ? -40.004 -1.327 41.057 1.00 72.81 451 THR A O 1
ATOM 3674 N N . LYS A 1 452 ? -39.144 -0.165 39.339 1.00 74.50 452 LYS A N 1
ATOM 3675 C CA . LYS A 1 452 ? -39.240 -1.231 38.325 1.00 74.50 452 LYS A CA 1
ATOM 3676 C C . LYS A 1 452 ? -37.887 -1.892 38.021 1.00 74.50 452 LYS A C 1
ATOM 3678 O O . LYS A 1 452 ? -37.793 -2.695 37.092 1.00 74.50 452 LYS A O 1
ATOM 3683 N N . LEU A 1 453 ? -36.841 -1.526 38.761 1.00 78.62 453 LEU A N 1
ATOM 3684 C CA . LEU A 1 453 ? -35.468 -1.989 38.563 1.00 78.62 453 LEU A CA 1
ATOM 3685 C C . LEU A 1 453 ? -35.041 -2.915 39.696 1.00 78.62 453 LEU A C 1
ATOM 3687 O O . LEU A 1 453 ? -35.494 -2.762 40.826 1.00 78.62 453 LEU A O 1
ATOM 3691 N N . ASN A 1 454 ? -34.117 -3.831 39.402 1.00 75.25 454 ASN A N 1
ATOM 3692 C CA . ASN A 1 454 ? -33.582 -4.776 40.384 1.00 75.25 454 ASN A CA 1
ATOM 3693 C C . ASN A 1 454 ? -32.493 -4.119 41.236 1.00 75.25 454 ASN A C 1
ATOM 3695 O O . ASN A 1 454 ? -31.339 -4.554 41.251 1.00 75.25 454 ASN A O 1
ATOM 3699 N N . LEU A 1 455 ? -32.850 -3.050 41.938 1.00 78.19 455 LEU A N 1
ATOM 3700 C CA . LEU A 1 455 ? -31.968 -2.427 42.915 1.00 78.19 455 LEU A CA 1
ATOM 3701 C C . LEU A 1 455 ? -31.813 -3.345 44.117 1.00 78.19 455 LEU A C 1
ATOM 3703 O O . LEU A 1 455 ? -32.784 -3.967 44.540 1.00 78.19 455 LEU A O 1
ATOM 3707 N N . PHE A 1 456 ? -30.633 -3.368 44.730 1.00 78.12 456 PHE A N 1
ATOM 3708 C CA . PHE A 1 456 ? -30.405 -4.186 45.923 1.00 78.12 456 PHE A CA 1
ATOM 3709 C C . PHE A 1 456 ? -31.456 -3.933 47.024 1.00 78.12 456 PHE A C 1
ATOM 3711 O O . PHE A 1 456 ? -31.949 -4.871 47.641 1.00 78.12 456 PHE A O 1
ATOM 3718 N N . SER A 1 457 ? -31.872 -2.674 47.209 1.00 74.88 457 SER A N 1
ATOM 3719 C CA . SER A 1 457 ? -32.922 -2.277 48.161 1.00 74.88 457 SER A CA 1
ATOM 3720 C C . SER A 1 457 ? -34.325 -2.792 47.816 1.00 74.88 457 SER A C 1
ATOM 3722 O O . SER A 1 457 ? -35.181 -2.847 48.695 1.00 74.88 457 SER A O 1
ATOM 3724 N N . SER A 1 458 ? -34.567 -3.157 46.556 1.00 77.94 458 SER A N 1
ATOM 3725 C CA . SER A 1 458 ? -35.846 -3.684 46.061 1.00 77.94 458 SER A CA 1
ATOM 3726 C C . SER A 1 458 ? -35.938 -5.211 46.113 1.00 77.94 458 SER A C 1
ATOM 3728 O O . SER A 1 458 ? -37.007 -5.770 45.877 1.00 77.94 458 SER A O 1
ATOM 3730 N N . TRP A 1 459 ? -34.835 -5.903 46.417 1.00 83.62 459 TRP A N 1
ATOM 3731 C CA . TRP A 1 459 ? -34.830 -7.362 46.500 1.00 83.62 459 TRP A CA 1
ATOM 3732 C C . TRP A 1 459 ? -35.687 -7.849 47.675 1.00 83.62 459 TRP A C 1
ATOM 3734 O O . TRP A 1 459 ? -35.806 -7.134 48.673 1.00 83.62 459 TRP A O 1
ATOM 3744 N N . PRO A 1 460 ? -36.237 -9.077 47.629 1.00 85.25 460 PRO A N 1
ATOM 3745 C CA . PRO A 1 460 ? -36.923 -9.656 48.780 1.00 85.25 460 PRO A CA 1
ATOM 3746 C C . PRO A 1 460 ? -36.044 -9.595 50.036 1.00 85.25 460 PRO A C 1
ATOM 3748 O O . PRO A 1 460 ? -34.844 -9.872 49.965 1.00 85.25 460 PRO A O 1
ATOM 3751 N N . GLN A 1 461 ? -36.629 -9.267 51.192 1.00 84.31 461 GLN A N 1
ATOM 3752 C CA . GLN A 1 461 ? -35.883 -9.070 52.444 1.00 84.31 461 GLN A CA 1
ATOM 3753 C C . GLN A 1 461 ? -35.024 -10.292 52.818 1.00 84.31 461 GLN A C 1
ATOM 3755 O O . GLN A 1 461 ? -33.889 -10.138 53.262 1.00 84.31 461 GLN A O 1
ATOM 3760 N N . SER A 1 462 ? -35.520 -11.504 52.554 1.00 84.12 462 SER A N 1
ATOM 3761 C CA . SER A 1 462 ? -34.780 -12.762 52.726 1.00 84.12 462 SER A CA 1
ATOM 3762 C C . SER A 1 462 ? -33.540 -12.861 51.830 1.00 84.12 462 SER A C 1
ATOM 3764 O O . SER A 1 462 ? -32.501 -13.363 52.249 1.00 84.12 462 SER A O 1
ATOM 3766 N N . THR A 1 463 ? -33.613 -12.332 50.608 1.00 86.25 463 THR A N 1
ATOM 3767 C CA . THR A 1 463 ? -32.491 -12.307 49.659 1.00 86.25 463 THR A CA 1
ATOM 3768 C C . THR A 1 463 ? -31.446 -11.273 50.068 1.00 86.25 463 THR A C 1
ATOM 3770 O O . THR A 1 463 ? -30.252 -11.553 49.988 1.00 86.25 463 THR A O 1
ATOM 3773 N N . GLN A 1 464 ? -31.871 -10.112 50.577 1.00 86.25 464 GLN A N 1
ATOM 3774 C CA . GLN A 1 464 ? -30.956 -9.113 51.141 1.00 86.25 464 GLN A CA 1
ATOM 3775 C C . GLN A 1 464 ? -30.230 -9.655 52.382 1.00 86.25 464 GLN A C 1
ATOM 3777 O O . GLN A 1 464 ? -29.012 -9.519 52.492 1.00 86.25 464 GLN A O 1
ATOM 3782 N N . ALA A 1 465 ? -30.960 -10.325 53.280 1.00 86.81 465 ALA A N 1
ATOM 3783 C CA . ALA A 1 465 ? -30.431 -10.873 54.530 1.00 86.81 465 ALA A CA 1
ATOM 3784 C C . ALA A 1 465 ? -29.319 -11.914 54.318 1.00 86.81 465 ALA A C 1
ATOM 3786 O O . ALA A 1 465 ? -28.414 -12.024 55.143 1.00 86.81 465 ALA A O 1
ATOM 3787 N N . ILE A 1 466 ? -29.304 -12.621 53.182 1.00 88.25 466 ILE A N 1
ATOM 3788 C CA . ILE A 1 466 ? -28.201 -13.533 52.846 1.00 88.25 466 ILE A CA 1
ATOM 3789 C C . ILE A 1 466 ? -26.871 -12.801 52.731 1.00 88.25 466 ILE A C 1
ATOM 3791 O O . ILE A 1 466 ? -25.845 -13.427 52.973 1.00 88.25 466 ILE A O 1
ATOM 3795 N N . TYR A 1 467 ? -26.842 -11.516 52.371 1.00 86.44 467 TYR A N 1
ATOM 3796 C CA . TYR A 1 467 ? -25.604 -10.736 52.261 1.00 86.44 467 TYR A CA 1
ATOM 3797 C C . TYR A 1 467 ? -25.106 -10.193 53.602 1.00 86.44 467 TYR A C 1
ATOM 3799 O O . TYR A 1 467 ? -23.999 -9.655 53.641 1.00 86.44 467 TYR A O 1
ATOM 3807 N N . ASP A 1 468 ? -25.850 -10.380 54.697 1.00 83.38 468 ASP A N 1
ATOM 3808 C CA . ASP A 1 468 ? -25.365 -10.064 56.038 1.00 83.38 468 ASP A CA 1
ATOM 3809 C C . ASP A 1 468 ? -24.106 -10.896 56.342 1.00 83.38 468 ASP A C 1
ATOM 3811 O O . ASP A 1 468 ? -24.065 -12.122 56.166 1.00 83.38 468 ASP A O 1
ATOM 3815 N N . SER A 1 469 ? -23.044 -10.229 56.791 1.00 75.88 469 SER A N 1
ATOM 3816 C CA . SER A 1 469 ? -21.800 -10.883 57.201 1.00 75.88 469 SER A CA 1
ATOM 3817 C C . SER A 1 469 ? -21.997 -11.802 58.413 1.00 75.88 469 SER A C 1
ATOM 3819 O O . SER A 1 469 ? -21.189 -12.708 58.612 1.00 75.88 469 SER A O 1
ATOM 3821 N N . ASN A 1 470 ? -23.088 -11.627 59.165 1.00 81.25 470 ASN A N 1
ATOM 3822 C CA . ASN A 1 470 ? -23.450 -12.416 60.340 1.00 81.25 470 ASN A CA 1
ATOM 3823 C C . ASN A 1 470 ? -24.534 -13.475 60.083 1.00 81.25 470 ASN A C 1
ATOM 3825 O O . ASN A 1 470 ? -25.009 -14.072 61.054 1.00 81.25 470 ASN A O 1
ATOM 3829 N N . ILE A 1 471 ? -24.908 -13.746 58.821 1.00 88.56 471 ILE A N 1
ATOM 3830 C CA . ILE A 1 471 ? -25.910 -14.781 58.493 1.00 88.56 471 ILE A CA 1
ATOM 3831 C C . ILE A 1 471 ? -25.564 -16.138 59.123 1.00 88.56 471 ILE A C 1
ATOM 3833 O O . ILE A 1 471 ? -26.439 -16.843 59.604 1.00 88.56 471 ILE A O 1
ATOM 3837 N N . LEU A 1 472 ? -24.270 -16.463 59.188 1.00 87.94 472 LEU A N 1
ATOM 3838 C CA . LEU A 1 472 ? -23.710 -17.507 60.038 1.00 87.94 472 LEU A CA 1
ATOM 3839 C C . LEU A 1 472 ? -22.460 -16.942 60.698 1.00 87.94 472 LEU A C 1
ATOM 3841 O O . LEU A 1 472 ? -21.471 -16.646 60.023 1.00 87.94 472 LEU A O 1
ATOM 3845 N N . ARG A 1 473 ? -22.480 -16.799 62.022 1.00 88.12 473 ARG A N 1
ATOM 3846 C CA . ARG A 1 473 ? -21.318 -16.308 62.766 1.00 88.12 473 ARG A CA 1
ATOM 3847 C C . ARG A 1 473 ? -20.484 -17.494 63.230 1.00 88.12 473 ARG A C 1
ATOM 3849 O O . ARG A 1 473 ? -20.973 -18.354 63.951 1.00 88.12 473 ARG A O 1
ATOM 3856 N N . MET A 1 474 ? -19.214 -17.527 62.839 1.00 89.44 474 MET A N 1
ATOM 3857 C CA . MET A 1 474 ? -18.277 -18.577 63.244 1.00 89.44 474 MET A CA 1
ATOM 3858 C C . MET A 1 474 ? -17.270 -18.032 64.256 1.00 89.44 474 MET A C 1
ATOM 3860 O O . MET A 1 474 ? -16.694 -16.965 64.046 1.00 89.44 474 MET A O 1
ATOM 3864 N N . THR A 1 475 ? -17.047 -18.718 65.375 1.00 89.44 475 THR A N 1
ATOM 3865 C CA . THR A 1 475 ? -16.130 -18.245 66.427 1.00 89.44 475 THR A CA 1
ATOM 3866 C C . THR A 1 475 ? -15.369 -19.406 67.071 1.00 89.44 475 THR A C 1
ATOM 3868 O O . THR A 1 475 ? -15.890 -20.513 67.212 1.00 89.44 475 THR A O 1
ATOM 3871 N N . LYS A 1 476 ? -14.110 -19.151 67.448 1.00 87.25 476 LYS A N 1
ATOM 3872 C CA . LYS A 1 476 ? -13.296 -20.032 68.298 1.00 87.25 476 LYS A CA 1
ATOM 3873 C C . LYS A 1 476 ? -13.342 -19.494 69.727 1.00 87.25 476 LYS A C 1
ATOM 3875 O O . LYS A 1 476 ? -12.494 -18.694 70.110 1.00 87.25 476 LYS A O 1
ATOM 3880 N N . ASP A 1 477 ? -14.380 -19.860 70.470 1.00 86.12 477 ASP A N 1
ATOM 3881 C CA . ASP A 1 477 ? -14.510 -19.500 71.883 1.00 86.12 477 ASP A CA 1
ATOM 3882 C C . ASP A 1 477 ? -13.717 -20.468 72.785 1.00 86.12 477 ASP A C 1
ATOM 3884 O O . ASP A 1 477 ? -13.078 -21.417 72.316 1.00 86.12 477 ASP A O 1
ATOM 3888 N N . SER A 1 478 ? -13.710 -20.210 74.096 1.00 85.56 478 SER A N 1
ATOM 3889 C CA . SER A 1 478 ? -12.983 -21.040 75.067 1.00 85.56 478 SER A CA 1
ATOM 3890 C C . SER A 1 478 ? -13.451 -22.499 75.061 1.00 85.56 478 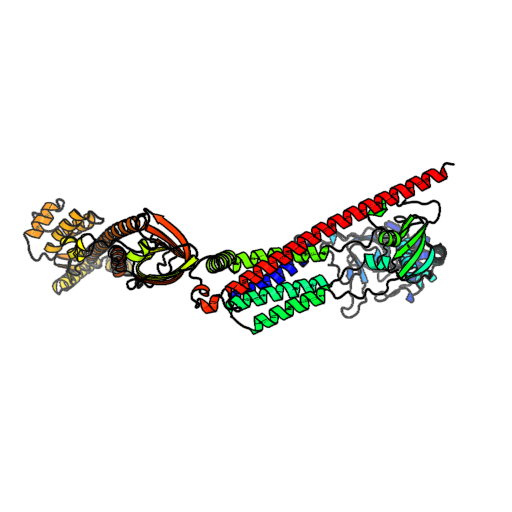SER A C 1
ATOM 3892 O O . SER A 1 478 ? -12.627 -23.403 75.194 1.00 85.56 478 SER A O 1
ATOM 3894 N N . GLU A 1 479 ? -14.745 -22.737 74.840 1.00 88.56 479 GLU A N 1
ATOM 3895 C CA . GLU A 1 479 ? -15.339 -24.070 74.734 1.00 88.56 479 GLU A CA 1
ATOM 3896 C C . GLU A 1 479 ? -14.790 -24.836 73.519 1.00 88.56 479 GLU A C 1
ATOM 3898 O O . GLU A 1 479 ? -14.325 -25.971 73.657 1.00 88.56 479 GLU A O 1
ATOM 3903 N N . VAL A 1 480 ? -14.739 -24.196 72.345 1.00 90.31 480 VAL A N 1
ATOM 3904 C CA . VAL A 1 480 ? -14.135 -24.768 71.130 1.00 90.31 480 VAL A CA 1
ATOM 3905 C C . VAL A 1 480 ? -12.663 -25.101 71.341 1.00 90.31 480 VAL A C 1
ATOM 3907 O O . VAL A 1 480 ? -12.218 -26.168 70.912 1.00 90.31 480 VAL A O 1
ATOM 3910 N N . ILE A 1 481 ? -11.896 -24.222 71.994 1.00 88.06 481 ILE A N 1
ATOM 3911 C CA . ILE A 1 481 ? -10.464 -24.447 72.250 1.00 88.06 481 ILE A CA 1
ATOM 3912 C C . ILE A 1 481 ? -10.270 -25.699 73.113 1.00 88.06 481 ILE A C 1
ATOM 3914 O O . ILE A 1 481 ? -9.461 -26.565 72.767 1.00 88.06 481 ILE A O 1
ATOM 3918 N N . VAL A 1 482 ? -11.044 -25.829 74.195 1.00 88.62 482 VAL A N 1
ATOM 3919 C CA . VAL A 1 482 ? -10.986 -26.992 75.094 1.00 88.62 482 VAL A CA 1
ATOM 3920 C C . VAL A 1 482 ? -11.400 -28.269 74.362 1.00 88.62 482 VAL A C 1
ATOM 3922 O O . VAL A 1 482 ? -10.669 -29.259 74.404 1.00 88.62 482 VAL A O 1
ATOM 3925 N N . MET A 1 483 ? -12.517 -28.247 73.632 1.00 88.12 483 MET A N 1
ATOM 3926 C CA . MET A 1 483 ? -13.011 -29.408 72.882 1.00 88.12 483 MET A CA 1
ATOM 3927 C C . MET A 1 483 ? -12.042 -29.839 71.776 1.00 88.12 483 MET A C 1
ATOM 3929 O O . MET A 1 483 ? -11.792 -31.032 71.599 1.00 88.12 483 MET A O 1
ATOM 3933 N N . THR A 1 484 ? -11.423 -28.882 71.082 1.00 89.69 484 THR A N 1
ATOM 3934 C CA . THR A 1 484 ? -10.388 -29.142 70.070 1.00 89.69 484 THR A CA 1
ATOM 3935 C C . THR A 1 484 ? -9.154 -29.789 70.701 1.00 89.69 484 THR A C 1
ATOM 3937 O O . THR A 1 484 ? -8.621 -30.771 70.176 1.00 89.69 484 THR A O 1
ATOM 3940 N N . ALA A 1 485 ? -8.701 -29.281 71.851 1.00 87.19 485 ALA A N 1
ATOM 3941 C CA . ALA A 1 485 ? -7.567 -29.846 72.578 1.00 87.19 485 ALA A CA 1
ATOM 3942 C C . ALA A 1 485 ? -7.859 -31.273 73.074 1.00 87.19 485 ALA A C 1
ATOM 3944 O O . ALA A 1 485 ? -7.012 -32.160 72.930 1.00 87.19 485 ALA A O 1
ATOM 3945 N N . LEU A 1 486 ? -9.064 -31.521 73.598 1.00 88.94 486 LEU A N 1
ATOM 3946 C CA . LEU A 1 486 ? -9.507 -32.847 74.034 1.00 88.94 486 LEU A CA 1
ATOM 3947 C C . LEU A 1 486 ? -9.594 -33.833 72.864 1.00 88.94 486 LEU A C 1
ATOM 3949 O O . LEU A 1 486 ? -9.038 -34.928 72.957 1.00 88.94 486 LEU A O 1
ATOM 3953 N N . ALA A 1 487 ? -10.215 -33.447 71.748 1.00 86.38 487 ALA A N 1
ATOM 3954 C CA . ALA A 1 487 ? -10.325 -34.291 70.557 1.00 86.38 487 ALA A CA 1
ATOM 3955 C C . ALA A 1 487 ? -8.942 -34.689 70.013 1.00 86.38 487 ALA A C 1
ATOM 3957 O O . ALA A 1 487 ? -8.682 -35.866 69.748 1.00 86.38 487 ALA A O 1
ATOM 3958 N N . ASN A 1 488 ? -8.012 -33.734 69.937 1.00 88.19 488 ASN A N 1
ATOM 3959 C CA . ASN A 1 488 ? -6.642 -34.007 69.509 1.00 88.19 488 ASN A CA 1
ATOM 3960 C C . ASN A 1 488 ? -5.852 -34.839 70.534 1.00 88.19 488 ASN A C 1
ATOM 3962 O O . ASN A 1 488 ? -5.007 -35.649 70.143 1.00 88.19 488 ASN A O 1
ATOM 3966 N N . LYS A 1 489 ? -6.136 -34.709 71.838 1.00 88.12 489 LYS A N 1
ATOM 3967 C CA . LYS A 1 489 ? -5.569 -35.585 72.877 1.00 88.12 489 LYS A CA 1
ATOM 3968 C C . LYS A 1 489 ? -6.037 -37.032 72.701 1.00 88.12 489 LYS A C 1
ATOM 3970 O O . LYS A 1 489 ? -5.194 -37.928 72.710 1.00 88.12 489 LYS A O 1
ATOM 3975 N N . TYR A 1 490 ? -7.330 -37.261 72.471 1.00 86.00 490 TYR A N 1
ATOM 3976 C CA . TYR A 1 490 ? -7.868 -38.597 72.191 1.00 86.00 490 TYR A CA 1
ATOM 3977 C C . TYR A 1 490 ? -7.306 -39.197 70.898 1.00 86.00 490 TYR A C 1
ATOM 3979 O O . TYR A 1 490 ? -6.942 -40.374 70.875 1.00 86.00 490 TYR A O 1
ATOM 3987 N N . LEU A 1 491 ? -7.162 -38.392 69.838 1.00 85.75 491 LEU A N 1
ATOM 3988 C CA . LEU A 1 491 ? -6.501 -38.816 68.602 1.00 85.75 491 LEU A CA 1
ATOM 3989 C C . LEU A 1 491 ? -5.060 -39.273 68.871 1.00 85.75 491 LEU A C 1
ATOM 3991 O O . LEU A 1 491 ? -4.661 -40.344 68.418 1.00 85.75 491 LEU A O 1
ATOM 3995 N N . ASN A 1 492 ? -4.295 -38.493 69.643 1.00 83.12 492 ASN A N 1
ATOM 3996 C CA . ASN A 1 492 ? -2.924 -38.848 70.011 1.00 83.12 492 ASN A CA 1
ATOM 3997 C C . ASN A 1 492 ? -2.872 -40.160 70.810 1.00 83.12 492 ASN A C 1
ATOM 3999 O O . ASN A 1 492 ? -2.078 -41.033 70.466 1.00 83.12 492 ASN A O 1
ATOM 4003 N N . GLN A 1 493 ? -3.749 -40.333 71.805 1.00 84.75 493 GLN A N 1
ATOM 4004 C CA . GLN A 1 493 ? -3.837 -41.566 72.599 1.00 84.75 493 GLN A CA 1
ATOM 4005 C C . GLN A 1 493 ? -4.191 -42.786 71.736 1.00 84.75 493 GLN A C 1
ATOM 4007 O O . GLN A 1 493 ? -3.576 -43.843 71.866 1.00 84.75 493 GLN A O 1
ATOM 4012 N N . ARG A 1 494 ? -5.140 -42.647 70.802 1.00 82.75 494 ARG A N 1
ATOM 4013 C CA . ARG A 1 494 ? -5.511 -43.727 69.875 1.00 82.75 494 ARG A CA 1
ATOM 4014 C C . ARG A 1 494 ? -4.341 -44.127 68.974 1.00 82.75 494 ARG A C 1
ATOM 4016 O O . ARG A 1 494 ? -4.078 -45.314 68.812 1.00 82.75 494 ARG A O 1
ATOM 4023 N N . LEU A 1 495 ? -3.613 -43.146 68.437 1.00 83.75 495 LEU A N 1
ATOM 4024 C CA . LEU A 1 495 ? -2.415 -43.379 67.622 1.00 83.75 495 LEU A CA 1
ATOM 4025 C C . LEU A 1 495 ? -1.233 -43.951 68.432 1.00 83.75 495 LEU A C 1
ATOM 4027 O O . LEU A 1 495 ? -0.313 -44.515 67.847 1.00 83.75 495 LEU A O 1
ATOM 4031 N N . GLU A 1 496 ? -1.215 -43.795 69.757 1.00 81.12 496 GLU A N 1
ATOM 4032 C CA . GLU A 1 496 ? -0.200 -44.373 70.657 1.00 81.12 496 GLU A CA 1
ATOM 4033 C C . GLU A 1 496 ? -0.490 -45.819 71.068 1.00 81.12 496 GLU A C 1
ATOM 4035 O O . GLU A 1 496 ? 0.444 -46.602 71.297 1.00 81.12 496 GLU A O 1
ATOM 4040 N N . ASN A 1 497 ? -1.772 -46.171 71.148 1.00 82.12 497 ASN A N 1
ATOM 4041 C CA . ASN A 1 497 ? -2.236 -47.493 71.561 1.00 82.12 497 ASN A CA 1
ATOM 4042 C C . ASN A 1 497 ? -2.312 -48.495 70.402 1.00 82.12 497 ASN A C 1
ATOM 4044 O O . ASN A 1 497 ? -2.266 -49.700 70.637 1.00 82.12 497 ASN A O 1
ATOM 4048 N N . ASP A 1 498 ? -2.381 -48.024 69.158 1.00 79.00 498 ASP A N 1
ATOM 4049 C CA . ASP A 1 498 ? -2.414 -48.889 67.982 1.00 79.00 498 ASP A CA 1
ATOM 4050 C C . ASP A 1 498 ? -0.992 -49.300 67.539 1.00 79.00 498 ASP A C 1
ATOM 4052 O O . ASP A 1 498 ? -0.146 -48.478 67.159 1.00 79.00 498 ASP A O 1
ATOM 4056 N N . SER A 1 499 ? -0.738 -50.614 67.587 1.00 75.75 499 SER A N 1
ATOM 4057 C CA . SER A 1 499 ? 0.552 -51.244 67.263 1.00 75.75 499 SER A CA 1
ATOM 4058 C C . SER A 1 499 ? 1.096 -50.873 65.875 1.00 75.75 499 SER A C 1
ATOM 4060 O O . SER A 1 499 ? 2.315 -50.764 65.707 1.00 75.75 499 SER A O 1
ATOM 4062 N N . LYS A 1 500 ? 0.215 -50.585 64.903 1.00 77.69 500 LYS A N 1
ATOM 4063 C CA . LYS A 1 500 ? 0.576 -50.197 63.530 1.00 77.69 500 LYS A CA 1
ATOM 4064 C C . LYS A 1 500 ? 1.333 -48.867 63.478 1.00 77.69 500 LYS A C 1
ATOM 4066 O O . LYS A 1 500 ? 2.217 -48.688 62.641 1.00 77.69 500 LYS A O 1
ATOM 4071 N N . TYR A 1 501 ? 0.996 -47.933 64.365 1.00 76.62 501 TYR A N 1
ATOM 4072 C CA . TYR A 1 501 ? 1.565 -46.582 64.394 1.00 76.62 501 TYR A CA 1
ATOM 4073 C C . TYR A 1 501 ? 2.707 -46.450 65.404 1.00 76.62 501 TYR A C 1
ATOM 4075 O O . TYR A 1 501 ? 3.589 -45.609 65.223 1.00 76.62 501 TYR A O 1
ATOM 4083 N N . ARG A 1 502 ? 2.733 -47.307 66.434 1.00 69.06 502 ARG A N 1
ATOM 4084 C CA . ARG A 1 502 ? 3.817 -47.364 67.426 1.00 69.06 502 ARG A CA 1
ATOM 4085 C C . ARG A 1 502 ? 5.170 -47.717 66.792 1.00 69.06 502 ARG A C 1
ATOM 4087 O O . ARG A 1 502 ? 6.176 -47.118 67.155 1.00 69.06 502 ARG A O 1
ATOM 4094 N N . ASN A 1 503 ? 5.176 -48.608 65.798 1.00 75.44 503 ASN A N 1
ATOM 4095 C CA . ASN A 1 503 ? 6.399 -49.091 65.142 1.00 75.44 503 ASN A CA 1
ATOM 4096 C C . ASN A 1 503 ? 6.821 -48.268 63.905 1.00 75.44 503 ASN A C 1
ATOM 4098 O O . ASN A 1 503 ? 7.867 -48.539 63.321 1.00 75.44 503 ASN A O 1
ATOM 4102 N N . ASN A 1 504 ? 6.031 -47.268 63.483 1.00 79.25 504 ASN A N 1
ATOM 4103 C CA . ASN A 1 504 ? 6.329 -46.440 62.308 1.00 79.25 504 ASN A CA 1
ATOM 4104 C C . ASN A 1 504 ? 6.071 -44.942 62.589 1.00 79.25 504 ASN A C 1
ATOM 4106 O O . ASN A 1 504 ? 4.989 -44.423 62.286 1.00 79.25 504 ASN A O 1
ATOM 4110 N N . PRO A 1 505 ? 7.060 -44.215 63.145 1.00 78.06 505 PRO A N 1
ATOM 4111 C CA . PRO A 1 505 ? 6.880 -42.833 63.593 1.00 78.06 505 PRO A CA 1
ATOM 4112 C C . PRO A 1 505 ? 6.561 -41.861 62.448 1.00 78.06 505 PRO A C 1
ATOM 4114 O O . PRO A 1 505 ? 5.769 -40.938 62.638 1.00 78.06 505 PRO A O 1
ATOM 4117 N N . LYS A 1 506 ? 7.091 -42.099 61.236 1.00 79.38 506 LYS A N 1
ATOM 4118 C CA . LYS A 1 506 ? 6.768 -41.290 60.047 1.00 79.38 506 LYS A CA 1
ATOM 4119 C C . LYS A 1 506 ? 5.295 -41.435 59.655 1.00 79.38 506 LYS A C 1
ATOM 4121 O O . LYS A 1 506 ? 4.621 -40.436 59.410 1.00 79.38 506 LYS A O 1
ATOM 4126 N N . TYR A 1 507 ? 4.771 -42.663 59.655 1.00 78.06 507 TYR A N 1
ATOM 4127 C CA . TYR A 1 507 ? 3.359 -42.922 59.354 1.00 78.06 507 TYR A CA 1
ATOM 4128 C C . TYR A 1 507 ? 2.421 -42.399 60.455 1.00 78.06 507 TYR A C 1
ATOM 4130 O O . TYR A 1 507 ? 1.358 -41.855 60.144 1.00 78.06 507 TYR A O 1
ATOM 4138 N N . LYS A 1 508 ? 2.830 -42.472 61.732 1.00 80.31 508 LYS A N 1
ATOM 4139 C CA . LYS A 1 508 ? 2.119 -41.852 62.866 1.00 80.31 508 LYS A CA 1
ATOM 4140 C C . LYS A 1 508 ? 2.009 -40.336 62.700 1.00 80.31 508 LYS A C 1
ATOM 4142 O O . LYS A 1 508 ? 0.915 -39.795 62.838 1.00 80.31 508 LYS A O 1
ATOM 4147 N N . GLN A 1 509 ? 3.108 -39.656 62.371 1.00 78.50 509 GLN A N 1
ATOM 4148 C CA . GLN A 1 509 ? 3.122 -38.201 62.194 1.00 78.50 509 GLN A CA 1
ATOM 4149 C C . GLN A 1 509 ? 2.315 -37.757 60.967 1.00 78.50 509 GLN A C 1
ATOM 4151 O O . GLN A 1 509 ? 1.533 -36.814 61.065 1.00 78.50 509 GLN A O 1
ATOM 4156 N N . TYR A 1 510 ? 2.421 -38.477 59.845 1.00 79.88 510 TYR A N 1
ATOM 4157 C CA . TYR A 1 510 ? 1.580 -38.244 58.668 1.00 79.88 510 TYR A CA 1
ATOM 4158 C C . TYR A 1 510 ? 0.086 -38.400 58.993 1.00 79.88 510 TYR A C 1
ATOM 4160 O O . TYR A 1 510 ? -0.714 -37.521 58.682 1.00 79.88 510 TYR A O 1
ATOM 4168 N N . THR A 1 511 ? -0.290 -39.485 59.678 1.00 79.69 511 THR A N 1
ATOM 4169 C CA . THR A 1 511 ? -1.688 -39.758 60.057 1.00 79.69 511 THR A CA 1
ATOM 4170 C C . THR A 1 511 ? -2.212 -38.733 61.063 1.00 79.69 511 THR A C 1
ATOM 4172 O O . THR A 1 511 ? -3.356 -38.302 60.957 1.00 79.69 511 THR A O 1
ATOM 4175 N N . LYS A 1 512 ? -1.369 -38.294 62.004 1.00 80.50 512 LYS A N 1
ATOM 4176 C CA . LYS A 1 512 ? -1.685 -37.232 62.965 1.00 80.50 512 LYS A CA 1
ATOM 4177 C C . LYS A 1 512 ? -1.959 -35.899 62.270 1.00 80.50 512 LYS A C 1
ATOM 4179 O O . LYS A 1 512 ? -2.969 -35.277 62.566 1.00 80.50 512 LYS A O 1
ATOM 4184 N N . ASN A 1 513 ? -1.098 -35.488 61.339 1.00 78.12 513 ASN A N 1
ATOM 4185 C CA . ASN A 1 513 ? -1.285 -34.239 60.598 1.00 78.12 513 ASN A CA 1
ATOM 4186 C C . ASN A 1 513 ? -2.512 -34.305 59.681 1.00 78.12 513 ASN A C 1
ATOM 4188 O O . ASN A 1 513 ? -3.246 -33.331 59.571 1.00 78.12 513 ASN A O 1
ATOM 4192 N N . LYS A 1 514 ? -2.761 -35.460 59.052 1.00 80.50 514 LYS A N 1
ATOM 4193 C CA . LYS A 1 514 ? -3.919 -35.667 58.174 1.00 80.50 514 LYS A CA 1
ATOM 4194 C C . LYS A 1 514 ? -5.254 -35.648 58.925 1.00 80.50 514 LYS A C 1
ATOM 4196 O O . LYS A 1 514 ? -6.243 -35.180 58.377 1.00 80.50 514 LYS A O 1
ATOM 4201 N N . ASN A 1 515 ? -5.283 -36.170 60.151 1.00 80.50 515 ASN A N 1
ATOM 4202 C CA . ASN A 1 515 ? -6.512 -36.351 60.925 1.00 80.50 515 ASN A CA 1
ATOM 4203 C C . ASN A 1 515 ? -6.653 -35.342 62.071 1.00 80.50 515 ASN A C 1
ATOM 4205 O O . ASN A 1 515 ? -7.448 -35.583 62.980 1.00 80.50 515 ASN A O 1
ATOM 4209 N N . ILE A 1 516 ? -5.868 -34.258 62.069 1.00 84.12 516 ILE A N 1
ATOM 4210 C CA . ILE A 1 516 ? -5.962 -33.231 63.104 1.00 84.12 516 ILE A CA 1
ATOM 4211 C C . ILE A 1 516 ? -7.389 -32.679 63.136 1.00 84.12 516 ILE A C 1
ATOM 4213 O O . ILE A 1 516 ? -7.977 -32.353 62.104 1.00 84.12 516 ILE A O 1
ATOM 4217 N N . VAL A 1 517 ? -7.974 -32.642 64.328 1.00 86.06 517 VAL A N 1
ATOM 4218 C CA . VAL A 1 517 ? -9.339 -32.166 64.508 1.00 86.06 517 VAL A CA 1
ATOM 4219 C C . VAL A 1 517 ? -9.259 -30.673 64.767 1.00 86.06 517 VAL A C 1
ATOM 4221 O O . VAL A 1 517 ? -8.690 -30.250 65.770 1.00 86.06 517 VAL A O 1
ATOM 4224 N N . GLU A 1 518 ? -9.837 -29.881 63.874 1.00 89.31 518 GLU A N 1
ATOM 4225 C CA . GLU A 1 518 ? -10.053 -28.454 64.084 1.00 89.31 518 GLU A CA 1
ATOM 4226 C C . GLU A 1 518 ? -11.551 -28.207 64.197 1.00 89.31 518 GLU A C 1
ATOM 4228 O O . GLU A 1 518 ? -12.310 -28.572 63.297 1.00 89.31 518 GLU A O 1
ATOM 4233 N N . LEU A 1 519 ? -11.983 -27.619 65.312 1.00 92.12 519 LEU A N 1
ATOM 4234 C CA . LEU A 1 519 ? -13.388 -27.315 65.555 1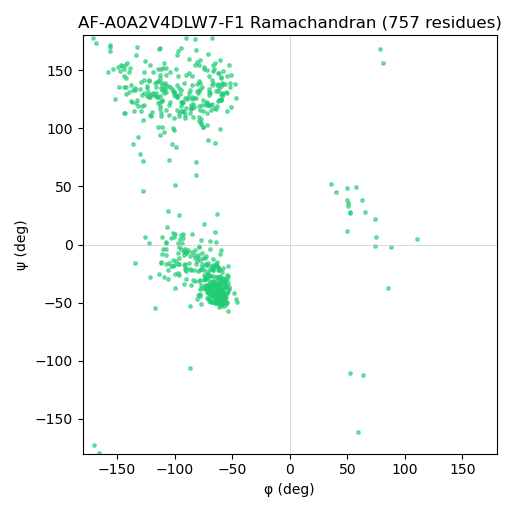.00 92.12 519 LEU A CA 1
ATOM 4235 C C . LEU A 1 519 ? -13.641 -25.810 65.498 1.00 92.12 519 LEU A C 1
ATOM 4237 O O . LEU A 1 519 ? -12.746 -24.986 65.716 1.00 92.12 519 LEU A O 1
ATOM 4241 N N . ILE A 1 520 ? -14.888 -25.459 65.215 1.00 92.69 520 ILE A N 1
ATOM 4242 C CA . ILE A 1 520 ? -15.398 -24.094 65.246 1.00 92.69 520 ILE A CA 1
ATOM 4243 C C . ILE A 1 520 ? -16.862 -24.107 65.669 1.00 92.69 520 ILE A C 1
ATOM 4245 O O . ILE A 1 520 ? -17.582 -25.066 65.393 1.00 92.69 520 ILE A O 1
ATOM 4249 N N . LYS A 1 521 ? -17.307 -23.045 66.337 1.00 93.38 521 LYS A N 1
ATOM 4250 C CA . LYS A 1 521 ? -18.703 -22.888 66.735 1.00 93.38 521 LYS A CA 1
ATOM 4251 C C . LYS A 1 521 ? -19.429 -21.987 65.754 1.00 93.38 521 LYS A C 1
ATOM 4253 O O . LYS A 1 521 ? -18.951 -20.889 65.471 1.00 93.38 521 LYS A O 1
ATOM 4258 N N . ILE A 1 522 ? -20.551 -22.469 65.238 1.00 92.06 522 ILE A N 1
ATOM 4259 C CA . ILE A 1 522 ? -21.464 -21.746 64.356 1.00 92.06 522 ILE A CA 1
ATOM 4260 C C . ILE A 1 522 ? -22.643 -21.257 65.196 1.00 92.06 522 ILE A C 1
ATOM 4262 O O . ILE A 1 522 ? -23.227 -22.039 65.944 1.00 92.06 522 ILE A O 1
ATOM 4266 N N . TYR A 1 523 ? -22.976 -19.980 65.055 1.00 91.12 523 TYR A N 1
ATOM 4267 C CA . TYR A 1 523 ? -24.124 -19.300 65.653 1.00 91.12 523 TYR A CA 1
ATOM 4268 C C . TYR A 1 523 ? -25.111 -18.867 64.565 1.00 91.12 523 TYR A C 1
ATOM 4270 O O . TYR A 1 523 ? -24.748 -18.829 63.384 1.00 91.12 523 TYR A O 1
ATOM 4278 N N . ASN A 1 524 ? -26.308 -18.447 64.988 1.00 90.94 524 ASN A N 1
ATOM 4279 C CA . ASN A 1 524 ? -27.374 -17.911 64.136 1.00 90.94 524 ASN A CA 1
ATOM 4280 C C . ASN A 1 524 ? -27.948 -18.953 63.156 1.00 90.94 524 ASN A C 1
ATOM 4282 O O . ASN A 1 524 ? -28.423 -18.615 62.073 1.00 90.94 524 ASN A O 1
ATOM 4286 N N . ILE A 1 525 ? -27.906 -20.239 63.510 1.00 91.75 525 ILE A N 1
ATOM 4287 C CA . ILE A 1 525 ? -28.431 -21.309 62.646 1.00 91.75 525 ILE A CA 1
ATOM 4288 C C . ILE A 1 525 ? -29.956 -21.162 62.494 1.00 91.75 525 ILE A C 1
ATOM 4290 O O . ILE A 1 525 ? -30.498 -21.357 61.404 1.00 91.75 525 ILE A O 1
ATOM 4294 N N . GLU A 1 526 ? -30.634 -20.748 63.566 1.00 89.25 526 GLU A N 1
ATOM 4295 C CA . GLU A 1 526 ? -32.075 -20.496 63.624 1.00 89.25 526 GLU A CA 1
ATOM 4296 C C . GLU A 1 526 ? -32.539 -19.370 62.697 1.00 89.25 526 GLU A C 1
ATOM 4298 O O . GLU A 1 526 ? -33.675 -19.398 62.231 1.00 89.25 526 GLU A O 1
ATOM 4303 N N . THR A 1 527 ? -31.676 -18.393 62.397 1.00 90.00 527 THR A N 1
ATOM 4304 C CA . THR A 1 527 ? -31.996 -17.305 61.462 1.00 90.00 527 THR A CA 1
ATOM 4305 C C . THR A 1 527 ? -31.573 -17.655 60.038 1.00 90.00 527 THR A C 1
ATOM 4307 O O . THR A 1 527 ? -32.283 -17.317 59.089 1.00 90.00 527 THR A O 1
ATOM 4310 N N . ALA A 1 528 ? -30.469 -18.389 59.866 1.00 91.56 528 ALA A N 1
ATOM 4311 C CA . ALA A 1 528 ? -29.992 -18.828 58.559 1.00 91.56 528 ALA A CA 1
ATOM 4312 C C . ALA A 1 528 ? -30.995 -19.752 57.850 1.00 91.56 528 ALA A C 1
ATOM 4314 O O . ALA A 1 528 ? -31.333 -19.507 56.693 1.00 91.56 528 ALA A O 1
ATOM 4315 N N . ILE A 1 529 ? -31.507 -20.780 58.536 1.00 93.06 529 ILE A N 1
ATOM 4316 C CA . ILE A 1 529 ? -32.436 -21.773 57.965 1.00 93.06 529 ILE A CA 1
ATOM 4317 C C . ILE A 1 529 ? -33.675 -21.127 57.309 1.00 93.06 529 ILE A C 1
ATOM 4319 O O . ILE A 1 529 ? -33.873 -21.341 56.110 1.00 93.06 529 ILE A O 1
ATOM 4323 N N . PRO A 1 530 ? -34.494 -20.316 58.010 1.00 91.12 530 PRO A N 1
ATOM 4324 C CA . PRO A 1 530 ? -35.663 -19.684 57.401 1.00 91.12 530 PRO A CA 1
ATOM 4325 C C . PRO A 1 530 ? -35.282 -18.651 56.329 1.00 91.12 530 PRO A C 1
ATOM 4327 O O . PRO A 1 530 ? -35.990 -18.523 55.335 1.00 91.12 530 PRO A O 1
ATOM 4330 N N . THR A 1 531 ? -34.142 -17.966 56.470 1.00 92.25 531 THR A N 1
ATOM 4331 C CA . THR A 1 531 ? -33.666 -17.000 55.464 1.00 92.25 531 THR A CA 1
ATOM 4332 C C . THR A 1 531 ? -33.339 -17.682 54.130 1.00 92.25 531 THR A C 1
ATOM 4334 O O . THR A 1 531 ? -33.744 -17.200 53.068 1.00 92.25 531 THR A O 1
ATOM 4337 N N . PHE A 1 532 ? -32.642 -18.824 54.166 1.00 92.75 532 PHE A N 1
ATOM 4338 C CA . PHE A 1 532 ? -32.366 -19.616 52.966 1.00 92.75 532 PHE A CA 1
ATOM 4339 C C . PHE A 1 532 ? -33.615 -20.313 52.428 1.00 92.75 532 PHE A C 1
ATOM 4341 O O . PHE A 1 532 ? -33.756 -20.400 51.213 1.00 92.75 532 PHE A O 1
ATOM 4348 N N . ASP A 1 533 ? -34.540 -20.760 53.282 1.00 92.62 533 ASP A N 1
ATOM 4349 C CA . ASP A 1 533 ? -35.831 -21.297 52.835 1.00 92.62 533 ASP A CA 1
ATOM 4350 C C . ASP A 1 533 ? -36.598 -20.272 51.987 1.00 92.62 533 ASP A C 1
ATOM 4352 O O . ASP A 1 533 ? -36.954 -20.548 50.838 1.00 92.62 533 ASP A O 1
ATOM 4356 N N . ASP A 1 534 ? -36.768 -19.061 52.518 1.00 90.88 534 ASP A N 1
ATOM 4357 C CA . ASP A 1 534 ? -37.514 -17.999 51.851 1.00 90.88 534 ASP A CA 1
ATOM 4358 C C . ASP A 1 534 ? -36.803 -17.508 50.585 1.00 90.88 534 ASP A C 1
ATOM 4360 O O . ASP A 1 534 ? -37.453 -17.311 49.556 1.00 90.88 534 ASP A O 1
ATOM 4364 N N . SER A 1 535 ? -35.479 -17.329 50.609 1.00 91.19 535 SER A N 1
ATOM 4365 C CA . SER A 1 535 ? -34.740 -16.903 49.413 1.00 91.19 535 SER A CA 1
ATOM 4366 C C . SER A 1 535 ? -34.722 -17.976 48.323 1.00 91.19 535 SER A C 1
ATOM 4368 O O . SER A 1 535 ? -34.960 -17.661 47.156 1.00 91.19 535 SER A O 1
ATOM 4370 N N . CYS A 1 536 ? -34.495 -19.243 48.681 1.00 91.31 536 CYS A N 1
ATOM 4371 C CA . CYS A 1 536 ? -34.475 -20.338 47.714 1.00 91.31 536 CYS A CA 1
ATOM 4372 C C . CYS A 1 536 ? -35.846 -20.566 47.071 1.00 91.31 536 CYS A C 1
ATOM 4374 O O . CYS A 1 536 ? -35.903 -20.932 45.901 1.00 91.31 536 CYS A O 1
ATOM 4376 N N . LYS A 1 537 ? -36.948 -20.306 47.788 1.00 89.56 537 LYS A N 1
ATOM 4377 C CA . LYS A 1 537 ? -38.298 -20.308 47.200 1.00 89.56 537 LYS A CA 1
ATOM 4378 C C . LYS A 1 537 ? -38.499 -19.194 46.172 1.00 89.56 537 LYS A C 1
ATOM 4380 O O . LYS A 1 537 ? -39.227 -19.401 45.209 1.00 89.56 537 LYS A O 1
ATOM 4385 N N . HIS A 1 538 ? -37.867 -18.035 46.369 1.00 85.50 538 HIS A N 1
ATOM 4386 C CA . HIS A 1 538 ? -38.001 -16.892 45.462 1.00 85.50 538 HIS A CA 1
ATOM 4387 C C . HIS A 1 538 ? -37.130 -17.006 44.206 1.00 85.50 538 HIS A C 1
ATOM 4389 O O . HIS A 1 538 ? -37.601 -16.667 43.126 1.00 85.50 538 HIS A O 1
ATOM 4395 N N . LEU A 1 539 ? -35.870 -17.438 44.335 1.00 83.88 539 LEU A N 1
ATOM 4396 C CA . LEU A 1 539 ? -34.896 -17.381 43.234 1.00 83.88 539 LEU A CA 1
ATOM 4397 C C . LEU A 1 539 ? -34.476 -18.753 42.690 1.00 83.88 539 LEU A C 1
ATOM 4399 O O . LEU A 1 539 ? -33.944 -18.806 41.589 1.00 83.88 539 LEU A O 1
ATOM 4403 N N . ASN A 1 540 ? -34.734 -19.848 43.413 1.00 86.62 540 ASN A N 1
ATOM 4404 C CA . ASN A 1 540 ? -34.422 -21.231 43.028 1.00 86.62 540 ASN A CA 1
ATOM 4405 C C . ASN A 1 540 ? -33.098 -21.405 42.244 1.00 86.62 540 ASN A C 1
ATOM 4407 O O . ASN A 1 540 ? -33.077 -21.978 41.155 1.00 86.62 540 ASN A O 1
ATOM 4411 N N . LEU A 1 541 ? -31.991 -20.875 42.783 1.00 90.94 541 LEU A N 1
ATOM 4412 C CA . LEU A 1 541 ? -30.659 -20.968 42.170 1.00 90.94 541 LEU A CA 1
ATOM 4413 C C . LEU A 1 541 ? -29.799 -22.014 42.887 1.00 90.94 541 LEU A C 1
ATOM 4415 O O . LEU A 1 541 ? -29.869 -22.186 44.104 1.00 90.94 541 LEU A O 1
ATOM 4419 N N . GLU A 1 542 ? -28.901 -22.672 42.158 1.00 90.69 542 GLU A N 1
ATOM 4420 C CA . GLU A 1 542 ? -27.858 -23.479 42.794 1.00 90.69 542 GLU A CA 1
ATOM 4421 C C . GLU A 1 542 ? -26.943 -22.602 43.679 1.00 90.69 542 GLU A C 1
ATOM 4423 O O . GLU A 1 542 ? -26.681 -21.445 43.328 1.00 90.69 542 GLU A O 1
ATOM 4428 N N . PRO A 1 543 ? -26.385 -23.113 44.794 1.00 92.75 543 PRO A N 1
ATOM 4429 C CA . PRO A 1 543 ? -26.513 -24.466 45.335 1.00 92.75 543 PRO A CA 1
ATOM 4430 C C . PRO A 1 543 ? -27.540 -24.560 46.491 1.00 92.75 543 PRO A C 1
ATOM 4432 O O . PRO A 1 543 ? -27.215 -25.089 47.556 1.00 92.75 543 PRO A O 1
ATOM 4435 N N . CYS A 1 544 ? -28.770 -24.052 46.313 1.00 92.06 544 CYS A N 1
ATOM 4436 C CA . CYS A 1 544 ? -29.820 -24.050 47.347 1.00 92.06 544 CYS A CA 1
ATOM 4437 C C . CYS A 1 544 ? -29.987 -25.390 48.079 1.00 92.06 544 CYS A C 1
ATOM 4439 O O . CYS A 1 544 ? -29.961 -25.416 49.307 1.00 92.06 544 CYS A O 1
ATOM 4441 N N . ASP A 1 545 ? -30.089 -26.506 47.358 1.00 91.00 545 ASP A N 1
ATOM 4442 C CA . ASP A 1 545 ? -30.286 -27.821 47.984 1.00 91.00 545 ASP A CA 1
ATOM 4443 C C . ASP A 1 545 ? -29.075 -28.266 48.813 1.00 91.00 545 ASP A C 1
ATOM 4445 O O . ASP A 1 545 ? -29.224 -28.851 49.883 1.00 91.00 545 ASP A O 1
ATOM 4449 N N . GLN A 1 546 ? -27.859 -27.925 48.378 1.00 92.88 546 GLN A N 1
ATOM 4450 C CA . GLN A 1 546 ? -26.639 -28.246 49.124 1.00 92.88 546 GLN A CA 1
ATOM 4451 C C . GLN A 1 546 ? -26.530 -27.401 50.397 1.00 92.88 546 GLN A C 1
ATOM 4453 O O . GLN A 1 546 ? -26.087 -27.908 51.430 1.00 92.88 546 GLN A O 1
ATOM 4458 N N . ILE A 1 547 ? -26.960 -26.134 50.347 1.00 92.75 547 ILE A N 1
ATOM 4459 C CA . ILE A 1 547 ? -27.039 -25.265 51.529 1.00 92.75 547 ILE A CA 1
ATOM 4460 C C . ILE A 1 547 ? -28.077 -25.814 52.505 1.00 92.75 547 ILE A C 1
ATOM 4462 O O . ILE A 1 547 ? -27.752 -25.995 53.676 1.00 92.75 547 ILE A O 1
ATOM 4466 N N . LYS A 1 548 ? -29.287 -26.137 52.027 1.00 92.38 548 LYS A N 1
ATOM 4467 C CA . LYS A 1 548 ? -30.360 -26.728 52.841 1.00 92.38 548 LYS A CA 1
ATOM 4468 C C . LYS A 1 548 ? -29.895 -28.007 53.531 1.00 92.38 548 LYS A C 1
ATOM 4470 O O . LYS A 1 548 ? -29.975 -28.100 54.752 1.00 92.38 548 LYS A O 1
ATOM 4475 N N . ASN A 1 549 ? -29.299 -28.933 52.781 1.00 90.81 549 ASN A N 1
ATOM 4476 C CA . ASN A 1 549 ? -28.750 -30.173 53.330 1.00 90.81 549 ASN A CA 1
ATOM 4477 C C . ASN A 1 549 ? -27.639 -29.908 54.356 1.00 90.81 549 ASN A C 1
ATOM 4479 O O . ASN A 1 549 ? -27.603 -30.533 55.414 1.00 90.81 549 ASN A O 1
ATOM 4483 N N . SER A 1 550 ? -26.738 -28.962 54.079 1.00 90.62 550 SER A N 1
ATOM 4484 C CA . SER A 1 550 ? -25.642 -28.659 55.004 1.00 90.62 550 SER A CA 1
ATOM 4485 C C . SER A 1 550 ? -26.129 -27.987 56.289 1.00 90.62 550 SER A C 1
ATOM 4487 O O . SER A 1 550 ? -25.584 -28.275 57.351 1.00 90.62 550 SER A O 1
ATOM 4489 N N . LEU A 1 551 ? -27.160 -27.140 56.216 1.00 91.62 551 LEU A N 1
ATOM 4490 C CA . LEU A 1 551 ? -27.800 -26.532 57.384 1.00 91.62 551 LEU A CA 1
ATOM 4491 C C . LEU A 1 551 ? -28.611 -27.558 58.186 1.00 91.62 551 LEU A C 1
ATOM 4493 O O . LEU A 1 551 ? -28.502 -27.578 59.409 1.00 91.62 551 LEU A O 1
ATOM 4497 N N . ALA A 1 552 ? -29.356 -28.447 57.520 1.00 90.12 552 ALA A N 1
ATOM 4498 C CA . ALA A 1 552 ? -30.080 -29.539 58.173 1.00 90.12 552 ALA A CA 1
ATOM 4499 C C . ALA A 1 552 ? -29.121 -30.463 58.942 1.00 90.12 552 ALA A C 1
ATOM 4501 O O . ALA A 1 552 ? -29.369 -30.799 60.099 1.00 90.12 552 ALA A O 1
ATOM 4502 N N . ASN A 1 553 ? -27.960 -30.780 58.359 1.00 89.00 553 ASN A N 1
ATOM 4503 C CA . ASN A 1 553 ? -26.930 -31.593 59.009 1.00 89.00 553 ASN A CA 1
ATOM 4504 C C . ASN A 1 553 ? -26.356 -30.962 60.292 1.00 89.00 553 ASN A C 1
ATOM 4506 O O . ASN A 1 553 ? -25.844 -31.691 61.138 1.00 89.00 553 ASN A O 1
ATOM 4510 N N . LEU A 1 554 ? -26.458 -29.640 60.492 1.00 88.50 554 LEU A N 1
ATOM 4511 C CA . LEU A 1 554 ? -26.057 -29.013 61.762 1.00 88.50 554 LEU A CA 1
ATOM 4512 C C . LEU A 1 554 ? -26.978 -29.405 62.932 1.00 88.50 554 LEU A C 1
ATOM 4514 O O . LEU A 1 554 ? -26.578 -29.276 64.091 1.00 88.50 554 LEU A O 1
ATOM 4518 N N . LEU A 1 555 ? -28.183 -29.904 62.638 1.00 87.75 555 LEU A N 1
ATOM 4519 C CA . LEU A 1 555 ? -29.199 -30.315 63.608 1.00 87.75 555 LEU A CA 1
ATOM 4520 C C . LEU A 1 555 ? -29.234 -31.837 63.840 1.00 87.75 555 LEU A C 1
ATOM 4522 O O . LEU A 1 555 ? -30.130 -32.328 64.521 1.00 87.75 555 LEU A O 1
ATOM 4526 N N . SER A 1 556 ? -28.262 -32.598 63.321 1.00 78.25 556 SER A N 1
ATOM 4527 C CA . SER A 1 556 ? -28.349 -34.065 63.234 1.00 78.25 556 SER A CA 1
ATOM 4528 C C . SER A 1 556 ? -28.411 -34.826 64.562 1.00 78.25 556 SER A C 1
ATOM 4530 O O . SER A 1 556 ? -28.755 -36.003 64.585 1.00 78.25 556 SER A O 1
ATOM 4532 N N . GLU A 1 557 ? -28.045 -34.184 65.668 1.00 70.19 557 GLU A N 1
ATOM 4533 C CA . GLU A 1 557 ? -28.039 -34.785 67.009 1.00 70.19 557 GLU A CA 1
ATOM 4534 C C . GLU A 1 557 ? -29.342 -34.533 67.789 1.00 70.19 557 GLU A C 1
ATOM 4536 O O . GLU A 1 557 ? -29.461 -34.945 68.942 1.00 70.19 557 GLU A O 1
ATOM 4541 N N . ILE A 1 558 ? -30.317 -33.845 67.188 1.00 74.56 558 ILE A N 1
ATOM 4542 C CA . ILE A 1 558 ? -31.561 -33.451 67.850 1.00 74.56 558 ILE A CA 1
ATOM 4543 C C . ILE A 1 558 ? -32.620 -34.532 67.624 1.00 74.56 558 ILE A C 1
ATOM 4545 O O . ILE A 1 558 ? -33.083 -34.762 66.508 1.00 74.56 558 ILE A O 1
ATOM 4549 N N . SER A 1 559 ? -33.025 -35.198 68.704 1.00 61.62 559 SER A N 1
ATOM 4550 C CA . SER A 1 559 ? -34.095 -36.194 68.673 1.00 61.62 559 SER A CA 1
ATOM 4551 C C . SER A 1 559 ? -35.444 -35.534 68.366 1.00 61.62 559 SER A C 1
ATOM 4553 O O . SER A 1 559 ? -35.893 -34.691 69.141 1.00 61.62 559 SER A O 1
ATOM 4555 N N . GLY A 1 560 ? -36.104 -35.949 67.280 1.00 68.81 560 GLY A N 1
ATOM 4556 C CA . GLY A 1 560 ? -37.474 -35.531 66.950 1.00 68.81 560 GLY A CA 1
ATOM 4557 C C . GLY A 1 560 ? -37.631 -34.616 65.731 1.00 68.81 560 GLY A C 1
ATOM 4558 O O . GLY A 1 560 ? -38.751 -34.192 65.466 1.00 68.81 560 GLY A O 1
ATOM 4559 N N . VAL A 1 561 ? -36.560 -34.332 64.980 1.00 79.00 561 VAL A N 1
ATOM 4560 C CA . VAL A 1 561 ? -36.623 -33.606 63.695 1.00 79.00 561 VAL A CA 1
ATOM 4561 C C . VAL A 1 561 ? -36.282 -34.564 62.553 1.00 79.00 561 VAL A C 1
ATOM 4563 O O . VAL A 1 561 ? -35.210 -35.169 62.567 1.00 79.00 561 VAL A O 1
ATOM 4566 N N . ASP A 1 562 ? -37.163 -34.698 61.556 1.00 81.69 562 ASP A N 1
ATOM 4567 C CA . ASP A 1 562 ? -36.825 -35.409 60.317 1.00 81.69 562 ASP A CA 1
ATOM 4568 C C . ASP A 1 562 ? -35.961 -34.510 59.425 1.00 81.69 562 ASP A C 1
ATOM 4570 O O . ASP A 1 562 ? -36.442 -33.587 58.770 1.00 81.69 562 ASP A O 1
ATOM 4574 N N . LEU A 1 563 ? -34.658 -34.789 59.400 1.00 82.56 563 LEU A N 1
ATOM 4575 C CA . LEU A 1 563 ? -33.675 -34.024 58.629 1.00 82.56 563 LEU A CA 1
ATOM 4576 C C . LEU A 1 563 ? -33.883 -34.139 57.111 1.00 82.56 563 LEU A C 1
ATOM 4578 O O . LEU A 1 563 ? -33.384 -33.290 56.372 1.00 82.56 563 LEU A O 1
ATOM 4582 N N . ASN A 1 564 ? -34.605 -35.165 56.642 1.00 82.25 564 ASN A N 1
ATOM 4583 C CA . ASN A 1 564 ? -34.932 -35.330 55.224 1.00 82.25 564 ASN A CA 1
ATOM 4584 C C . ASN A 1 564 ? -36.132 -34.467 54.808 1.00 82.25 564 ASN A C 1
ATOM 4586 O O . ASN A 1 564 ? -36.328 -34.223 53.616 1.00 82.25 564 ASN A O 1
ATOM 4590 N N . ASN A 1 565 ? -36.919 -33.980 55.772 1.00 87.81 565 ASN A N 1
ATOM 4591 C CA . ASN A 1 565 ? -38.032 -33.077 55.531 1.00 87.81 565 ASN A CA 1
ATOM 4592 C C . ASN A 1 565 ? -37.630 -31.632 55.858 1.00 87.81 565 ASN A C 1
ATOM 4594 O O . ASN A 1 565 ? -37.689 -31.175 57.000 1.00 87.81 565 ASN A O 1
ATOM 4598 N N . TRP A 1 566 ? -37.272 -30.868 54.824 1.00 90.12 566 TRP A N 1
ATOM 4599 C CA . TRP A 1 566 ? -36.876 -29.464 54.978 1.00 90.12 566 TRP A CA 1
ATOM 4600 C C . TRP A 1 566 ? -37.939 -28.602 55.682 1.00 90.12 566 TRP A C 1
ATOM 4602 O O . TRP A 1 566 ? -37.592 -27.678 56.415 1.00 90.12 566 TRP A O 1
ATOM 4612 N N . SER A 1 567 ? -39.230 -28.913 55.518 1.00 89.81 567 SER A N 1
ATOM 4613 C CA . SER A 1 567 ? -40.300 -28.183 56.208 1.00 89.81 567 SER A CA 1
ATOM 4614 C C . SER A 1 567 ? -40.224 -28.352 57.729 1.00 89.81 567 SER A C 1
ATOM 4616 O O . SER A 1 567 ? -40.454 -27.386 58.460 1.00 89.81 567 SER A O 1
ATOM 4618 N N . ASP A 1 568 ? -39.853 -29.542 58.205 1.00 88.25 568 ASP A N 1
ATOM 4619 C CA . ASP A 1 568 ? -39.719 -29.834 59.636 1.00 88.25 568 ASP A CA 1
ATOM 4620 C C . ASP A 1 568 ? -38.476 -29.148 60.215 1.00 88.25 568 ASP A C 1
ATOM 4622 O O . ASP A 1 568 ? -38.529 -28.567 61.300 1.00 88.25 568 ASP A O 1
ATOM 4626 N N . VAL A 1 569 ? -37.382 -29.111 59.444 1.00 90.38 569 VAL A N 1
ATOM 4627 C CA . VAL A 1 569 ? -36.159 -28.358 59.775 1.00 90.38 569 VAL A CA 1
ATOM 4628 C C . VAL A 1 569 ? -36.450 -26.859 59.927 1.00 90.38 569 VAL A C 1
ATOM 4630 O O . VAL A 1 569 ? -36.010 -26.231 60.894 1.00 90.38 569 VAL A O 1
ATOM 4633 N N . VAL A 1 570 ? -37.226 -26.275 59.009 1.00 91.12 570 VAL A N 1
ATOM 4634 C CA . VAL A 1 570 ? -37.620 -24.857 59.068 1.00 91.12 570 VAL A CA 1
ATOM 4635 C C . VAL A 1 570 ? -38.565 -24.586 60.239 1.00 91.12 570 VAL A C 1
ATOM 4637 O O . VAL A 1 570 ? -38.390 -23.583 60.935 1.00 91.12 570 VAL A O 1
ATOM 4640 N N . ALA A 1 571 ? -39.548 -25.457 60.481 1.00 89.62 571 ALA A N 1
ATOM 4641 C CA . ALA A 1 571 ? -40.463 -25.327 61.615 1.00 89.62 571 ALA A CA 1
ATOM 4642 C C . ALA A 1 571 ? -39.703 -25.355 62.950 1.00 89.62 571 ALA A C 1
ATOM 4644 O O . ALA A 1 571 ? -39.931 -24.496 63.803 1.00 89.62 571 ALA A O 1
ATOM 4645 N N . TYR A 1 572 ? -38.739 -26.271 63.082 1.00 89.88 572 TYR A N 1
ATOM 4646 C CA . TYR A 1 572 ? -37.874 -26.369 64.253 1.00 89.88 572 TYR A CA 1
ATOM 4647 C C . TYR A 1 572 ? -37.032 -25.105 64.464 1.00 89.88 572 TYR A C 1
ATOM 4649 O O . TYR A 1 572 ? -36.987 -24.575 65.575 1.00 89.88 572 TYR A O 1
ATOM 4657 N N . ALA A 1 573 ? -36.392 -24.597 63.405 1.00 89.88 573 ALA A N 1
ATOM 4658 C CA . ALA A 1 573 ? -35.587 -23.379 63.470 1.00 89.88 573 ALA A CA 1
ATOM 4659 C C . ALA A 1 573 ? -36.418 -22.144 63.859 1.00 89.88 573 ALA A C 1
ATOM 4661 O O . ALA A 1 573 ? -35.923 -21.275 64.566 1.00 89.88 573 ALA A O 1
ATOM 4662 N N . LYS A 1 574 ? -37.693 -22.075 63.452 1.00 90.12 574 LYS A N 1
ATOM 4663 C CA . LYS A 1 574 ? -38.601 -20.979 63.832 1.00 90.12 574 LYS A CA 1
ATOM 4664 C C . LYS A 1 574 ? -39.066 -21.053 65.289 1.00 90.12 574 LYS A C 1
ATOM 4666 O O . LYS A 1 574 ? -39.360 -20.012 65.871 1.00 90.12 574 LYS A O 1
ATOM 4671 N N . SER A 1 575 ? -39.164 -22.251 65.870 1.00 87.62 575 SER A N 1
ATOM 4672 C CA . SER A 1 575 ? -39.659 -22.446 67.240 1.00 87.62 575 SER A CA 1
ATOM 4673 C C . SER A 1 575 ? -38.564 -22.437 68.314 1.00 87.62 575 SER A C 1
ATOM 4675 O O . SER A 1 575 ? -38.888 -22.494 69.499 1.00 87.62 575 SER A O 1
ATOM 4677 N N . HIS A 1 576 ? -37.286 -22.383 67.928 1.00 86.56 576 HIS A N 1
ATOM 4678 C CA . HIS A 1 576 ? -36.143 -22.418 68.843 1.00 86.56 576 HIS A CA 1
ATOM 4679 C C . HIS A 1 576 ? -35.205 -21.237 68.596 1.00 86.56 576 HIS A C 1
ATOM 4681 O O . HIS A 1 576 ? -34.947 -20.857 67.460 1.00 86.56 576 HIS A O 1
ATOM 4687 N N . TYR A 1 577 ? -34.656 -20.677 69.673 1.00 86.00 577 TYR A N 1
ATOM 4688 C CA . TYR A 1 577 ? -33.787 -19.499 69.622 1.00 86.00 577 TYR A CA 1
ATOM 4689 C C . TYR A 1 577 ? -32.344 -19.852 70.000 1.00 86.00 577 TYR A C 1
ATOM 4691 O O . TYR A 1 577 ? -32.126 -20.746 70.820 1.00 86.00 577 TYR A O 1
ATOM 4699 N N . ASN A 1 578 ? -31.370 -19.105 69.462 1.00 84.19 578 ASN A N 1
ATOM 4700 C CA . ASN A 1 578 ? -29.944 -19.207 69.795 1.00 84.19 578 ASN A CA 1
ATOM 4701 C C . ASN A 1 578 ? -29.355 -20.611 69.555 1.00 84.19 578 ASN A C 1
ATOM 4703 O O . ASN A 1 578 ? -28.707 -21.201 70.427 1.00 84.19 578 ASN A O 1
ATOM 4707 N N . ILE A 1 579 ? -29.603 -21.166 68.367 1.00 88.62 579 ILE A N 1
ATOM 4708 C CA . ILE A 1 579 ? -29.075 -22.471 67.981 1.00 88.62 579 ILE A CA 1
ATOM 4709 C C . ILE A 1 579 ? -27.590 -22.297 67.643 1.00 88.62 579 ILE A C 1
ATOM 4711 O O . ILE A 1 579 ? -27.212 -21.644 66.667 1.00 88.62 579 ILE A O 1
ATOM 4715 N N . GLN A 1 580 ? -26.741 -22.926 68.454 1.00 89.69 580 GLN A N 1
ATOM 4716 C CA . GLN A 1 580 ? -25.290 -22.930 68.290 1.00 89.69 580 GLN A CA 1
ATOM 4717 C C . GLN A 1 580 ? -24.759 -24.359 68.173 1.00 89.69 580 GLN A C 1
ATOM 4719 O O . GLN A 1 580 ? -25.204 -25.259 68.890 1.00 89.69 580 GLN A O 1
ATOM 4724 N N . LYS A 1 581 ? -23.773 -24.575 67.297 1.00 90.44 581 LYS A N 1
ATOM 4725 C CA . LYS A 1 581 ? -23.188 -25.904 67.085 1.00 90.44 581 LYS A CA 1
ATOM 4726 C C . LYS A 1 581 ? -21.677 -25.850 66.917 1.00 90.44 581 LYS A C 1
ATOM 4728 O O . LYS A 1 581 ? -21.170 -25.073 66.115 1.00 90.44 581 LYS A O 1
ATOM 4733 N N . ILE A 1 582 ? -20.963 -26.704 67.651 1.00 89.25 582 ILE A N 1
ATOM 4734 C CA . ILE A 1 582 ? -19.531 -26.945 67.443 1.00 89.25 582 ILE A CA 1
ATOM 4735 C C . ILE A 1 582 ? -19.384 -28.022 66.368 1.00 89.25 582 ILE A C 1
ATOM 4737 O O . ILE A 1 582 ? -19.873 -29.137 66.539 1.00 89.25 582 ILE A O 1
ATOM 4741 N N . VAL A 1 583 ? -18.719 -27.689 65.266 1.00 90.44 583 VAL A N 1
ATOM 4742 C CA . VAL A 1 583 ? -18.510 -28.582 64.118 1.00 90.44 583 VAL A CA 1
ATOM 4743 C C . VAL A 1 583 ? -17.054 -28.572 63.664 1.00 90.44 583 VAL A C 1
ATOM 4745 O O . VAL A 1 583 ? -16.262 -27.737 64.102 1.00 90.44 583 VAL A O 1
ATOM 4748 N N . ASN A 1 584 ? -16.692 -29.490 62.765 1.00 89.19 584 ASN A N 1
ATOM 4749 C CA . ASN A 1 584 ? -15.386 -29.465 62.109 1.00 89.19 584 ASN A CA 1
ATOM 4750 C C . ASN A 1 584 ? -15.237 -28.194 61.252 1.00 89.19 584 ASN A C 1
ATOM 4752 O O . ASN A 1 584 ? -16.161 -27.818 60.524 1.00 89.19 584 ASN A O 1
ATOM 4756 N N . LEU A 1 585 ? -14.064 -27.560 61.307 1.00 88.38 585 LEU A N 1
ATOM 4757 C CA . LEU A 1 585 ? -13.757 -26.349 60.549 1.00 88.38 585 LEU A CA 1
ATOM 4758 C C . LEU A 1 585 ? -14.003 -26.524 59.045 1.00 88.38 585 LEU A C 1
ATOM 4760 O O . LEU A 1 585 ? -14.585 -25.636 58.430 1.00 88.38 585 LEU A O 1
ATOM 4764 N N . ASN A 1 586 ? -13.631 -27.669 58.466 1.00 86.19 586 ASN A N 1
ATOM 4765 C CA . ASN A 1 586 ? -13.821 -27.939 57.039 1.00 86.19 586 ASN A CA 1
ATOM 4766 C C . ASN A 1 586 ? -15.310 -27.978 56.664 1.00 86.19 586 ASN A C 1
ATOM 4768 O O . ASN A 1 586 ? -15.705 -27.451 55.626 1.00 86.19 586 ASN A O 1
ATOM 4772 N N . SER A 1 587 ? -16.154 -28.555 57.525 1.00 85.81 587 SER A N 1
ATOM 4773 C CA . SER A 1 587 ? -17.608 -28.582 57.328 1.00 85.81 587 SER A CA 1
ATOM 4774 C C . SER A 1 587 ? -18.204 -27.175 57.388 1.00 85.81 587 SER A C 1
ATOM 4776 O O . SER A 1 587 ? -19.019 -26.820 56.541 1.00 85.81 587 SER A O 1
ATOM 4778 N N . ALA A 1 588 ? -17.758 -26.350 58.339 1.00 88.31 588 ALA A N 1
ATOM 4779 C CA . ALA A 1 588 ? -18.187 -24.956 58.446 1.00 88.31 588 ALA A CA 1
ATOM 4780 C C . ALA A 1 588 ? -17.737 -24.113 57.237 1.00 88.31 588 ALA A C 1
ATOM 4782 O O . ALA A 1 588 ? -18.524 -23.349 56.679 1.00 88.31 588 ALA A O 1
ATOM 4783 N N . GLN A 1 589 ? -16.491 -24.291 56.788 1.00 87.62 589 GLN A N 1
ATOM 4784 C CA . GLN A 1 589 ? -15.953 -23.623 55.601 1.00 87.62 589 GLN A CA 1
ATOM 4785 C C . GLN A 1 589 ? -16.711 -24.012 54.330 1.00 87.62 589 GLN A C 1
ATOM 4787 O O . GLN A 1 589 ? -16.972 -23.139 53.505 1.00 87.62 589 GLN A O 1
ATOM 4792 N N . ASN A 1 590 ? -17.114 -25.279 54.193 1.00 90.25 590 ASN A N 1
ATOM 4793 C CA . ASN A 1 590 ? -17.935 -25.728 53.070 1.00 90.25 590 ASN A CA 1
ATOM 4794 C C . ASN A 1 590 ? -19.273 -24.971 53.018 1.00 90.25 590 ASN A C 1
ATOM 4796 O O . ASN A 1 590 ? -19.639 -24.442 51.974 1.00 90.25 590 ASN A O 1
ATOM 4800 N N . ILE A 1 591 ? -19.964 -24.818 54.156 1.00 90.62 591 ILE A N 1
ATOM 4801 C CA . ILE A 1 591 ? -21.216 -24.041 54.218 1.00 90.62 591 ILE A CA 1
ATOM 4802 C C . ILE A 1 591 ? -20.977 -22.595 53.768 1.00 90.62 591 ILE A C 1
ATOM 4804 O O . ILE A 1 591 ? -21.720 -22.074 52.940 1.00 90.62 591 ILE A O 1
ATOM 4808 N N . VAL A 1 592 ? -19.912 -21.952 54.250 1.00 89.19 592 VAL A N 1
ATOM 4809 C CA . VAL A 1 592 ? -19.573 -20.576 53.849 1.00 89.19 592 VAL A CA 1
ATOM 4810 C C . VAL A 1 592 ? -19.255 -20.466 52.356 1.00 89.19 592 VAL A C 1
ATOM 4812 O O . VAL A 1 592 ? -19.669 -19.495 51.721 1.00 89.19 592 VAL A O 1
ATOM 4815 N N . GLN A 1 593 ? -18.569 -21.452 51.774 1.00 89.81 593 GLN A N 1
ATOM 4816 C CA . GLN A 1 593 ? -18.301 -21.502 50.334 1.00 89.81 593 GLN A CA 1
ATOM 4817 C C . GLN A 1 593 ? -19.591 -21.637 49.521 1.00 89.81 593 GLN A C 1
ATOM 4819 O O . GLN A 1 593 ? -19.775 -20.894 48.555 1.00 89.81 593 GLN A O 1
ATOM 4824 N N . LEU A 1 594 ? -20.512 -22.508 49.943 1.00 92.25 594 LEU A N 1
ATOM 4825 C CA . LEU A 1 594 ? -21.820 -22.660 49.304 1.00 92.25 594 LEU A CA 1
ATOM 4826 C C . LEU A 1 594 ? -22.631 -21.358 49.366 1.00 92.25 594 LEU A C 1
ATOM 4828 O O . LEU A 1 594 ? -23.188 -20.930 48.356 1.00 92.25 594 LEU A O 1
ATOM 4832 N N . ILE A 1 595 ? -22.637 -20.672 50.514 1.00 90.69 595 ILE A N 1
ATOM 4833 C CA . ILE A 1 595 ? -23.295 -19.365 50.674 1.00 90.69 595 ILE A CA 1
ATOM 4834 C C . ILE A 1 595 ? -22.659 -18.311 49.762 1.00 90.69 595 ILE A C 1
ATOM 4836 O O . ILE A 1 595 ? -23.370 -17.543 49.112 1.00 90.69 595 ILE A O 1
ATOM 4840 N N . ALA A 1 596 ? -21.327 -18.269 49.676 1.00 87.31 596 ALA A N 1
ATOM 4841 C CA . ALA A 1 596 ? -20.623 -17.356 48.780 1.00 87.31 596 ALA A CA 1
ATOM 4842 C C . ALA A 1 596 ? -20.960 -17.630 47.303 1.00 87.31 596 ALA A C 1
ATOM 4844 O O . ALA A 1 596 ? -21.177 -16.690 46.534 1.00 87.31 596 ALA A O 1
ATOM 4845 N N . GLN A 1 597 ? -21.064 -18.902 46.913 1.00 89.94 597 GLN A N 1
ATOM 4846 C CA . GLN A 1 597 ? -21.487 -19.305 45.574 1.00 89.94 597 GLN A CA 1
ATOM 4847 C C . GLN A 1 597 ? -22.939 -18.902 45.290 1.00 89.94 597 GLN A C 1
ATOM 4849 O O . GLN A 1 597 ? -23.214 -18.348 44.226 1.00 89.94 597 GLN A O 1
ATOM 4854 N N . TYR A 1 598 ? -23.849 -19.092 46.248 1.00 91.50 598 TYR A N 1
ATOM 4855 C CA . TYR A 1 598 ? -25.245 -18.669 46.115 1.00 91.50 598 TYR A CA 1
ATOM 4856 C C . TYR A 1 598 ? -25.370 -17.150 45.946 1.00 91.50 598 TYR A C 1
ATOM 4858 O O . TYR A 1 598 ? -26.001 -16.685 44.998 1.00 91.50 598 TYR A O 1
ATOM 4866 N N . ARG A 1 599 ? -24.674 -16.361 46.781 1.00 88.81 599 ARG A N 1
ATOM 4867 C CA . ARG A 1 599 ? -24.580 -14.892 46.650 1.00 88.81 599 ARG A CA 1
ATOM 4868 C C . ARG A 1 599 ? -24.094 -14.470 45.259 1.00 88.81 599 ARG A C 1
ATOM 4870 O O . ARG A 1 599 ? -24.610 -13.517 44.679 1.00 88.81 599 ARG A O 1
ATOM 4877 N N . LYS A 1 600 ? -23.103 -15.171 44.702 1.00 87.56 600 LYS A N 1
ATOM 4878 C CA . LYS A 1 600 ? -22.603 -14.904 43.345 1.00 87.56 600 LYS A CA 1
ATOM 4879 C C . LYS A 1 600 ? -23.659 -15.211 42.280 1.00 87.56 600 LYS A C 1
ATOM 4881 O O . LYS A 1 600 ? -23.806 -14.441 41.334 1.00 87.56 600 LYS A O 1
ATOM 4886 N N . ASN A 1 601 ? -24.389 -16.312 42.426 1.00 89.31 601 ASN A N 1
ATOM 4887 C CA . ASN A 1 601 ? -25.418 -16.721 41.473 1.00 89.31 601 ASN A CA 1
ATOM 4888 C C . ASN A 1 601 ? -26.640 -15.792 41.498 1.00 89.31 601 ASN A C 1
ATOM 4890 O O . ASN A 1 601 ? -27.127 -15.435 40.427 1.00 89.31 601 ASN A O 1
ATOM 4894 N N . ILE A 1 602 ? -27.064 -15.322 42.677 1.00 88.31 602 ILE A N 1
ATOM 4895 C CA . ILE A 1 602 ? -28.107 -14.291 42.815 1.00 88.31 602 ILE A CA 1
ATOM 4896 C C . ILE A 1 602 ? -27.729 -13.035 42.019 1.00 88.31 602 ILE A C 1
ATOM 4898 O O . ILE A 1 602 ? -28.507 -12.563 41.193 1.00 88.31 602 ILE A O 1
ATOM 4902 N N . LEU A 1 603 ? -26.511 -12.517 42.215 1.00 86.31 603 LEU A N 1
ATOM 4903 C CA . LEU A 1 603 ? -26.039 -11.334 41.488 1.00 86.31 603 LEU A CA 1
ATOM 4904 C C . LEU A 1 603 ? -26.004 -11.567 39.975 1.00 86.31 603 LEU A C 1
ATOM 4906 O O . LEU A 1 603 ? -26.491 -10.730 39.223 1.00 86.31 603 LEU A O 1
ATOM 4910 N N . LYS A 1 604 ? -25.485 -12.714 39.522 1.00 86.94 604 LYS A N 1
ATOM 4911 C CA . LYS A 1 604 ? -25.478 -13.071 38.094 1.00 86.94 604 LYS A CA 1
ATOM 4912 C C . LYS A 1 604 ? -26.877 -13.084 37.485 1.00 86.94 604 LYS A C 1
ATOM 4914 O O . LYS A 1 604 ? -27.038 -12.601 36.370 1.00 86.94 604 LYS A O 1
ATOM 4919 N N . HIS A 1 605 ? -27.862 -13.621 38.202 1.00 88.38 605 HIS A N 1
ATOM 4920 C CA . HIS A 1 605 ? -29.248 -13.658 37.743 1.00 88.38 605 HIS A CA 1
ATOM 4921 C C . HIS A 1 605 ? -29.801 -12.242 37.524 1.00 88.38 605 HIS A C 1
ATOM 4923 O O . HIS A 1 605 ? -30.314 -11.937 36.451 1.00 88.38 605 HIS A O 1
ATOM 4929 N N . PHE A 1 606 ? -29.613 -11.344 38.495 1.00 87.69 606 PHE A N 1
ATOM 4930 C CA . PHE A 1 606 ? -30.076 -9.961 38.363 1.00 87.69 606 PHE A CA 1
ATOM 4931 C C . PHE A 1 606 ? -29.306 -9.154 37.311 1.00 87.69 606 PHE A C 1
ATOM 4933 O O . PHE A 1 606 ? -29.912 -8.332 36.626 1.00 87.69 606 PHE A O 1
ATOM 4940 N N . ILE A 1 607 ? -28.000 -9.394 37.146 1.00 86.12 607 ILE A N 1
ATOM 4941 C CA . ILE A 1 607 ? -27.197 -8.790 36.069 1.00 86.12 607 ILE A CA 1
ATOM 4942 C C . ILE A 1 607 ? -27.709 -9.243 34.703 1.00 86.12 607 ILE A C 1
ATOM 4944 O O . ILE A 1 607 ? -27.810 -8.423 33.796 1.00 86.12 607 ILE A O 1
ATOM 4948 N N . PHE A 1 608 ? -28.035 -10.528 34.552 1.00 86.56 608 PHE A N 1
ATOM 4949 C CA . PHE A 1 608 ? -28.574 -11.068 33.307 1.00 86.56 608 PHE A CA 1
ATOM 4950 C C . PHE A 1 608 ? -29.895 -10.382 32.927 1.00 86.56 608 PHE A C 1
ATOM 4952 O O . PHE A 1 608 ? -29.994 -9.850 31.824 1.00 86.56 608 PHE A O 1
ATOM 4959 N N . ASP A 1 609 ? -30.850 -10.286 33.858 1.00 86.31 609 ASP A N 1
ATOM 4960 C CA . ASP A 1 609 ? -32.127 -9.586 33.626 1.00 86.31 609 ASP A CA 1
ATOM 4961 C C . ASP A 1 609 ? -31.926 -8.090 33.312 1.00 86.31 609 ASP A C 1
ATOM 4963 O O . ASP A 1 609 ? -32.526 -7.550 32.381 1.00 86.31 609 ASP A O 1
ATOM 4967 N N . ALA A 1 610 ? -31.036 -7.406 34.042 1.00 86.06 610 ALA A N 1
ATOM 4968 C CA . ALA A 1 610 ? -30.720 -6.003 33.770 1.00 86.06 610 ALA A CA 1
ATOM 4969 C C . ALA A 1 610 ? -30.091 -5.820 32.376 1.00 86.06 610 ALA A C 1
ATOM 4971 O O . ALA A 1 610 ? -30.464 -4.898 31.648 1.00 86.06 610 ALA A O 1
ATOM 4972 N N . LYS A 1 611 ? -29.185 -6.720 31.975 1.00 86.06 611 LYS A N 1
ATOM 4973 C CA . LYS A 1 611 ? -28.555 -6.720 30.650 1.00 86.06 611 LYS A CA 1
ATOM 4974 C C . LYS A 1 611 ? -29.578 -6.959 29.537 1.00 86.06 611 LYS A C 1
ATOM 4976 O O . LYS A 1 611 ? -29.539 -6.242 28.538 1.00 86.06 611 LYS A O 1
ATOM 4981 N N . GLU A 1 612 ? -30.507 -7.902 29.701 1.00 85.75 612 GLU A N 1
ATOM 4982 C CA . GLU A 1 612 ? -31.585 -8.134 28.726 1.00 85.75 612 GLU A CA 1
ATOM 4983 C C . GLU A 1 612 ? -32.481 -6.903 28.565 1.00 85.75 612 GLU A C 1
ATOM 4985 O O . GLU A 1 612 ? -32.760 -6.485 27.440 1.00 85.75 612 GLU A O 1
ATOM 4990 N N . LYS A 1 613 ? -32.860 -6.254 29.672 1.00 87.06 613 LYS A N 1
ATOM 4991 C CA . LYS A 1 613 ? -33.641 -5.008 29.636 1.00 87.06 613 LYS A CA 1
ATOM 4992 C C . LYS A 1 613 ? -32.898 -3.879 28.924 1.00 87.06 613 LYS A C 1
ATOM 4994 O O . LYS A 1 613 ? -33.511 -3.145 28.149 1.00 87.06 613 LYS A O 1
ATOM 4999 N N . VAL A 1 614 ? -31.588 -3.745 29.146 1.00 85.62 614 VAL A N 1
ATOM 5000 C CA . VAL A 1 614 ? -30.762 -2.772 28.414 1.00 85.62 614 VAL A CA 1
ATOM 5001 C C . VAL A 1 614 ? -30.697 -3.126 26.928 1.00 85.62 614 VAL A C 1
ATOM 5003 O O . VAL A 1 614 ? -30.841 -2.234 26.097 1.00 85.62 614 VAL A O 1
ATOM 5006 N N . ALA A 1 615 ? -30.547 -4.402 26.569 1.00 85.12 615 ALA A N 1
ATOM 5007 C CA . ALA A 1 615 ? -30.515 -4.828 25.171 1.00 85.12 615 ALA A CA 1
ATOM 5008 C C . ALA A 1 615 ? -31.847 -4.538 24.458 1.00 85.12 615 ALA A C 1
ATOM 5010 O O . ALA A 1 615 ? -31.843 -4.036 23.336 1.00 85.12 615 ALA A O 1
ATOM 5011 N N . MET A 1 616 ? -32.981 -4.784 25.121 1.00 84.31 616 MET A N 1
ATOM 5012 C CA . MET A 1 616 ? -34.307 -4.418 24.610 1.00 84.31 616 MET A CA 1
ATOM 5013 C C . MET A 1 616 ? -34.441 -2.903 24.420 1.00 84.31 616 MET A C 1
ATOM 5015 O O . MET A 1 616 ? -34.897 -2.465 23.368 1.00 84.31 616 MET A O 1
ATOM 5019 N N . LEU A 1 617 ? -33.992 -2.103 25.395 1.00 83.62 617 LEU A N 1
ATOM 5020 C CA . LEU A 1 617 ? -33.978 -0.640 25.295 1.00 83.62 617 LEU A CA 1
ATOM 5021 C C . LEU A 1 617 ? -33.135 -0.169 24.097 1.00 83.62 617 LEU A C 1
ATOM 5023 O O . LEU A 1 617 ? -33.564 0.695 23.338 1.00 83.62 617 LEU A O 1
ATOM 5027 N N . GLN A 1 618 ? -31.939 -0.728 23.916 1.00 83.56 618 GLN A N 1
ATOM 5028 C CA . GLN A 1 618 ? -31.018 -0.345 22.844 1.00 83.56 618 GLN A CA 1
ATOM 5029 C C . GLN A 1 618 ? -31.495 -0.788 21.449 1.00 83.56 618 GLN A C 1
ATOM 5031 O O . GLN A 1 618 ? -31.147 -0.149 20.459 1.00 83.56 618 GLN A O 1
ATOM 5036 N N . ASN A 1 619 ? -32.308 -1.842 21.358 1.00 81.00 619 ASN A N 1
ATOM 5037 C CA . ASN A 1 619 ? -32.873 -2.329 20.097 1.00 81.00 619 ASN A CA 1
ATOM 5038 C C . ASN A 1 619 ? -34.221 -1.683 19.722 1.00 81.00 619 ASN A C 1
ATOM 5040 O O . ASN A 1 619 ? -34.728 -1.947 18.635 1.00 81.00 619 ASN A O 1
ATOM 5044 N N . ASP A 1 620 ? -34.815 -0.861 20.590 1.00 79.06 620 ASP A N 1
ATOM 5045 C CA . ASP A 1 620 ? -36.069 -0.161 20.292 1.00 79.06 620 ASP A CA 1
ATOM 5046 C C . ASP A 1 620 ? -35.844 0.921 19.222 1.00 79.06 620 ASP A C 1
ATOM 5048 O O . ASP A 1 620 ? -35.080 1.867 19.425 1.00 79.06 620 ASP A O 1
ATOM 5052 N N . GLU A 1 621 ? -36.538 0.803 18.088 1.00 70.81 621 GLU A N 1
ATOM 5053 C CA . GLU A 1 621 ? -36.458 1.741 16.957 1.00 70.81 621 GLU A CA 1
ATOM 5054 C C . GLU A 1 621 ? -36.886 3.172 17.322 1.00 70.81 621 GLU A C 1
ATOM 5056 O O . GLU A 1 621 ? -36.503 4.133 16.648 1.00 70.81 621 GLU A O 1
ATOM 5061 N N . ASN A 1 622 ? -37.652 3.334 18.405 1.00 72.00 622 ASN A N 1
ATOM 5062 C CA . ASN A 1 622 ? -38.041 4.642 18.919 1.00 72.00 622 ASN A CA 1
ATOM 5063 C C . ASN A 1 622 ? -36.919 5.327 19.702 1.00 72.00 622 ASN A C 1
ATOM 5065 O O . ASN A 1 622 ? -37.046 6.514 20.017 1.00 72.00 622 ASN A O 1
ATOM 5069 N N . ASN A 1 623 ? -35.847 4.623 20.068 1.00 76.56 623 ASN A N 1
ATOM 5070 C CA . ASN A 1 623 ? -34.739 5.203 20.812 1.00 76.56 623 ASN A CA 1
ATOM 5071 C C . ASN A 1 623 ? -33.697 5.835 19.895 1.00 76.56 623 ASN A C 1
ATOM 5073 O O . ASN A 1 623 ? -33.461 5.416 18.767 1.00 76.56 623 ASN A O 1
ATOM 5077 N N . LEU A 1 624 ? -33.076 6.895 20.410 1.00 84.50 624 LEU A N 1
ATOM 5078 C CA . LEU A 1 624 ? -32.080 7.651 19.673 1.00 84.50 624 LEU A CA 1
ATOM 5079 C C . LEU A 1 624 ? -30.712 6.972 19.804 1.00 84.50 624 LEU A C 1
ATOM 5081 O O . LEU A 1 624 ? -30.173 6.855 20.911 1.00 84.50 624 LEU A O 1
ATOM 5085 N N . SER A 1 625 ? -30.132 6.595 18.666 1.00 88.25 625 SER A N 1
ATOM 5086 C CA . SER A 1 625 ? -28.762 6.086 18.586 1.00 88.25 625 SER A CA 1
ATOM 5087 C C . SER A 1 625 ? -27.828 7.059 17.863 1.00 88.25 625 SER A C 1
ATOM 5089 O O . SER A 1 625 ? -28.161 7.649 16.835 1.00 88.25 625 SER A O 1
ATOM 5091 N N . LEU A 1 626 ? -26.632 7.229 18.414 1.00 88.12 626 LEU A N 1
ATOM 5092 C CA . LEU A 1 626 ? -25.554 8.043 17.872 1.00 88.12 626 LEU A CA 1
ATOM 5093 C C . LEU A 1 626 ? -24.416 7.109 17.463 1.00 88.12 626 LEU A C 1
ATOM 5095 O O . LEU A 1 626 ? -23.846 6.413 18.300 1.00 88.12 626 LEU A O 1
ATOM 5099 N N . GLN A 1 627 ? -24.094 7.073 16.177 1.00 89.38 627 GLN A N 1
ATOM 5100 C CA . GLN A 1 627 ? -22.986 6.295 15.636 1.00 89.38 627 GLN A CA 1
ATOM 5101 C C . GLN A 1 627 ? -21.830 7.227 15.277 1.00 89.38 627 GLN A C 1
ATOM 5103 O O . GLN A 1 627 ? -22.040 8.264 14.655 1.00 89.38 627 GLN A O 1
ATOM 5108 N N . PHE A 1 628 ? -20.606 6.845 15.614 1.00 86.12 628 PHE A N 1
ATOM 5109 C CA . PHE A 1 628 ? -19.409 7.634 15.345 1.00 86.12 628 PHE A CA 1
ATOM 5110 C C . PHE A 1 628 ? -18.531 6.950 14.308 1.00 86.12 628 PHE A C 1
ATOM 5112 O O . PHE A 1 628 ? -18.363 5.730 14.327 1.00 86.12 628 PHE A O 1
ATOM 5119 N N . THR A 1 629 ? -17.954 7.740 13.400 1.00 81.62 629 THR A N 1
ATOM 5120 C CA . THR A 1 629 ? -17.004 7.230 12.393 1.00 81.62 629 THR A CA 1
ATOM 5121 C C . THR A 1 629 ? -15.669 6.808 13.014 1.00 81.62 629 THR A C 1
ATOM 5123 O O . THR A 1 629 ? -14.953 5.986 12.446 1.00 81.62 629 THR A O 1
ATOM 5126 N N . LYS A 1 630 ? -15.343 7.339 14.199 1.00 78.75 630 LYS A N 1
ATOM 5127 C CA . LYS A 1 630 ? -14.167 7.000 15.010 1.00 78.75 630 LYS A CA 1
ATOM 5128 C C . LYS A 1 630 ? -14.614 6.631 16.428 1.00 78.75 630 LYS A C 1
ATOM 5130 O O . LYS A 1 630 ? -15.599 7.176 16.919 1.00 78.75 630 LYS A O 1
ATOM 5135 N N . LEU A 1 631 ? -13.885 5.723 17.081 1.00 77.81 631 LEU A N 1
ATOM 5136 C CA . LEU A 1 631 ? -14.109 5.385 18.491 1.00 77.81 631 LEU A CA 1
ATOM 5137 C C . LEU A 1 631 ? -13.947 6.637 19.355 1.00 77.81 631 LEU A C 1
ATOM 5139 O O . LEU A 1 631 ? -12.947 7.348 19.230 1.00 77.81 631 LEU A O 1
ATOM 5143 N N . ILE A 1 632 ? -14.916 6.890 20.232 1.00 77.12 632 ILE A N 1
ATOM 5144 C CA . ILE A 1 632 ? -14.857 7.996 21.185 1.00 77.12 632 ILE A CA 1
ATOM 5145 C C . ILE A 1 632 ? -14.781 7.466 22.617 1.00 77.12 632 ILE A C 1
ATOM 5147 O O . ILE A 1 632 ? -15.448 6.480 22.937 1.00 77.12 632 ILE A O 1
ATOM 5151 N N . PRO A 1 633 ? -13.976 8.095 23.488 1.00 72.38 633 PRO A N 1
ATOM 5152 C CA . PRO A 1 633 ? -13.971 7.746 24.895 1.00 72.38 633 PRO A CA 1
ATOM 5153 C C . PRO A 1 633 ? -15.281 8.209 25.540 1.00 72.38 633 PRO A C 1
ATOM 5155 O O . PRO A 1 633 ? -15.676 9.367 25.380 1.00 72.38 633 PRO A O 1
ATOM 5158 N N . LEU A 1 634 ? -15.935 7.326 26.293 1.00 72.12 634 LEU A N 1
ATOM 5159 C CA . LEU A 1 634 ? -17.064 7.697 27.143 1.00 72.12 634 LEU A CA 1
ATOM 5160 C C . LEU A 1 634 ? -16.632 7.548 28.599 1.00 72.12 634 LEU A C 1
ATOM 5162 O O . LEU A 1 634 ? -16.406 6.440 29.077 1.00 72.12 634 LEU A O 1
ATOM 5166 N N . TYR A 1 635 ? -16.481 8.668 29.306 1.00 56.09 635 TYR A N 1
ATOM 5167 C CA . TYR A 1 635 ? -16.127 8.625 30.721 1.00 56.09 635 TYR A CA 1
ATOM 5168 C C . TYR A 1 635 ? -17.358 8.222 31.538 1.00 56.09 635 TYR A C 1
ATOM 5170 O O . TYR A 1 635 ? -18.248 9.042 31.779 1.00 56.09 635 TYR A O 1
ATOM 5178 N N . ASP A 1 636 ? -17.419 6.957 31.947 1.00 57.72 636 ASP A N 1
ATOM 5179 C CA . ASP A 1 636 ? -18.426 6.481 32.888 1.00 57.72 636 ASP A CA 1
ATOM 5180 C C . ASP A 1 636 ? -17.959 6.751 34.325 1.00 57.72 636 ASP A C 1
ATOM 5182 O O . ASP A 1 636 ? -16.869 6.347 34.732 1.00 57.72 636 ASP A O 1
ATOM 5186 N N . LYS A 1 637 ? -18.783 7.453 35.110 1.00 52.97 637 LYS A N 1
ATOM 5187 C CA . LYS A 1 637 ? -18.482 7.763 36.516 1.00 52.97 637 LYS A CA 1
ATOM 5188 C C . LYS A 1 637 ? -18.455 6.514 37.407 1.00 52.97 637 LYS A C 1
ATOM 5190 O O . LYS A 1 637 ? -17.896 6.591 38.499 1.00 52.97 637 LYS A O 1
ATOM 5195 N N . ASN A 1 638 ? -19.031 5.397 36.958 1.00 49.75 638 ASN A N 1
ATOM 5196 C CA . ASN A 1 638 ? -19.293 4.222 37.789 1.00 49.75 638 ASN A CA 1
ATOM 5197 C C . ASN A 1 638 ? -18.369 3.023 37.508 1.00 49.75 638 ASN A C 1
ATOM 5199 O O . ASN A 1 638 ? -18.528 1.992 38.153 1.00 49.75 638 ASN A O 1
ATOM 5203 N N . TYR A 1 639 ? -17.408 3.123 36.579 1.00 49.94 639 TYR A N 1
ATOM 5204 C CA . TYR A 1 639 ? -16.599 1.971 36.155 1.00 49.94 639 TYR A CA 1
ATOM 5205 C C . TYR A 1 639 ? -15.148 2.083 36.648 1.00 49.94 639 TYR A C 1
ATOM 5207 O O . TYR A 1 639 ? -14.320 2.748 36.025 1.00 49.94 639 TYR A O 1
ATOM 5215 N N . ASN A 1 640 ? -14.819 1.441 37.776 1.00 40.69 640 ASN A N 1
ATOM 5216 C CA . ASN A 1 640 ? -13.446 1.373 38.286 1.00 40.69 640 ASN A CA 1
ATOM 5217 C C . ASN A 1 640 ? -13.062 -0.085 38.586 1.00 40.69 640 ASN A C 1
ATOM 5219 O O . ASN A 1 640 ? -13.687 -0.759 39.391 1.00 40.69 640 ASN A O 1
ATOM 5223 N N . TYR A 1 641 ? -12.034 -0.597 37.911 1.00 40.38 641 TYR A N 1
ATOM 5224 C CA . TYR A 1 641 ? -11.716 -2.028 37.886 1.00 40.38 641 TYR A CA 1
ATOM 5225 C C . TYR A 1 641 ? -11.022 -2.492 39.185 1.00 40.38 641 TYR A C 1
ATOM 5227 O O . TYR A 1 641 ? -9.837 -2.208 39.378 1.00 40.38 641 TYR A O 1
ATOM 5235 N N . LYS A 1 642 ? -11.700 -3.254 40.062 1.00 33.62 642 LYS A N 1
ATOM 5236 C CA . LYS A 1 642 ? -11.047 -4.061 41.123 1.00 33.62 642 LYS A CA 1
ATOM 5237 C C . LYS A 1 642 ? -11.762 -5.391 41.384 1.00 33.62 642 LYS A C 1
ATOM 5239 O O . LYS A 1 642 ? -12.855 -5.422 41.925 1.00 33.62 642 LYS A O 1
ATOM 5244 N N . TYR A 1 643 ? -11.100 -6.505 41.056 1.00 35.03 643 TYR A N 1
ATOM 5245 C CA . TYR A 1 643 ? -11.594 -7.885 41.209 1.00 35.03 643 TYR A CA 1
ATOM 5246 C C . TYR A 1 643 ? -11.913 -8.285 42.657 1.00 35.03 643 TYR A C 1
ATOM 5248 O O . TYR A 1 643 ? -11.010 -8.660 43.394 1.00 35.03 643 TYR A O 1
ATOM 5256 N N . ASN A 1 644 ? -13.205 -8.234 43.024 1.00 42.31 644 ASN A N 1
ATOM 5257 C CA . ASN A 1 644 ? -13.862 -8.860 44.187 1.00 42.31 644 ASN A CA 1
ATOM 5258 C C . ASN A 1 644 ? -15.403 -8.845 44.022 1.00 42.31 644 ASN A C 1
ATOM 5260 O O . ASN A 1 644 ? -15.898 -8.364 43.012 1.00 42.31 644 ASN A O 1
ATOM 5264 N N . ASN A 1 645 ? -16.187 -9.363 44.983 1.00 49.72 645 ASN A N 1
ATOM 5265 C CA . ASN A 1 645 ? -17.671 -9.333 44.963 1.00 49.72 645 ASN A CA 1
ATOM 5266 C C . ASN A 1 645 ? -18.278 -7.924 44.768 1.00 49.72 645 ASN A C 1
ATOM 5268 O O . ASN A 1 645 ? -19.437 -7.816 44.370 1.00 49.72 645 ASN A O 1
ATOM 5272 N N . GLU A 1 646 ? -17.497 -6.870 45.010 1.00 59.00 646 GLU A N 1
ATOM 5273 C CA . GLU A 1 646 ? -17.823 -5.487 44.648 1.00 59.00 646 GLU A CA 1
ATOM 5274 C C . GLU A 1 646 ? -18.033 -5.324 43.127 1.00 59.00 646 GLU A C 1
ATOM 5276 O O . GLU A 1 646 ? -18.988 -4.658 42.744 1.00 59.00 646 GLU A O 1
ATOM 5281 N N . ILE A 1 647 ? -17.307 -6.065 42.269 1.00 63.84 647 ILE A N 1
ATOM 5282 C CA . ILE A 1 647 ? -17.471 -6.054 40.798 1.00 63.84 647 ILE A CA 1
ATOM 5283 C C . ILE A 1 647 ? -18.890 -6.397 40.369 1.00 63.84 647 ILE A C 1
ATOM 5285 O O . ILE A 1 647 ? -19.449 -5.735 39.507 1.00 63.84 647 ILE A O 1
ATOM 5289 N N . PHE A 1 648 ? -19.481 -7.465 40.909 1.00 67.12 648 PHE A N 1
ATOM 5290 C CA . PHE A 1 648 ? -20.803 -7.897 40.443 1.00 67.12 648 PHE A CA 1
ATOM 5291 C C . PHE A 1 648 ? -21.885 -6.886 40.832 1.00 67.12 648 PHE A C 1
ATOM 5293 O O . PHE A 1 648 ? -22.843 -6.683 40.090 1.00 67.12 648 PHE A O 1
ATOM 5300 N N . LYS A 1 649 ? -21.720 -6.229 41.982 1.00 71.38 649 LYS A N 1
ATOM 5301 C CA . LYS A 1 649 ? -22.607 -5.146 42.396 1.00 71.38 649 LYS A CA 1
ATOM 5302 C C . LYS A 1 649 ? -22.414 -3.915 41.508 1.00 71.38 649 LYS A C 1
ATOM 5304 O O . LYS A 1 649 ? -23.401 -3.404 41.001 1.00 71.38 649 LYS A O 1
ATOM 5309 N N . GLU A 1 650 ? -21.172 -3.515 41.248 1.00 72.88 650 GLU A N 1
ATOM 5310 C CA . GLU A 1 650 ? -20.839 -2.414 40.332 1.00 72.88 650 GLU A CA 1
ATOM 5311 C C . GLU A 1 650 ? -21.358 -2.669 38.908 1.00 72.88 650 GLU A C 1
ATOM 5313 O O . GLU A 1 650 ? -21.895 -1.765 38.276 1.00 72.88 650 GLU A O 1
ATOM 5318 N N . GLN A 1 651 ? -21.288 -3.911 38.417 1.00 76.56 651 GLN A N 1
ATOM 5319 C CA . GLN A 1 651 ? -21.858 -4.310 37.125 1.00 76.56 651 GLN A CA 1
ATOM 5320 C C . GLN A 1 651 ? -23.385 -4.199 37.104 1.00 76.56 651 GLN A C 1
ATOM 5322 O O . GLN A 1 651 ? -23.956 -3.707 36.131 1.00 76.56 651 GLN A O 1
ATOM 5327 N N . LEU A 1 652 ? -24.064 -4.651 38.161 1.00 81.25 652 LEU A N 1
ATOM 5328 C CA . LEU A 1 652 ? -25.514 -4.498 38.270 1.00 81.25 652 LEU A CA 1
ATOM 5329 C C . LEU A 1 652 ? -25.910 -3.017 38.357 1.00 81.25 652 LEU A C 1
ATOM 5331 O O . LEU A 1 652 ? -26.852 -2.593 37.687 1.00 81.25 652 LEU A O 1
ATOM 5335 N N . ASP A 1 653 ? -25.177 -2.233 39.145 1.00 79.25 653 ASP A N 1
ATOM 5336 C CA . ASP A 1 653 ? -25.374 -0.792 39.293 1.00 79.25 653 ASP A CA 1
ATOM 5337 C C . ASP A 1 653 ? -25.118 -0.058 37.966 1.00 79.25 653 ASP A C 1
ATOM 5339 O O . ASP A 1 653 ? -25.864 0.861 37.636 1.00 79.25 653 ASP A O 1
ATOM 5343 N N . TYR A 1 654 ? -24.157 -0.510 37.152 1.00 79.25 654 TYR A N 1
ATOM 5344 C CA . TYR A 1 654 ? -23.919 -0.009 35.796 1.00 79.25 654 TYR A CA 1
ATOM 5345 C C . TYR A 1 654 ? -25.130 -0.224 34.876 1.00 79.25 654 TYR A C 1
ATOM 5347 O O . TYR A 1 654 ? -25.640 0.740 34.302 1.00 79.25 654 TYR A O 1
ATOM 5355 N N . TYR A 1 655 ? -25.648 -1.454 34.759 1.00 83.38 655 TYR A N 1
ATOM 5356 C CA . TYR A 1 655 ? -26.818 -1.715 33.906 1.00 83.38 655 TYR A CA 1
ATOM 5357 C C . TYR A 1 655 ? -28.078 -1.008 34.427 1.00 83.38 655 TYR A C 1
ATOM 5359 O O . TYR A 1 655 ? -28.838 -0.435 33.644 1.00 83.38 655 TYR A O 1
ATOM 5367 N N . ASN A 1 656 ? -28.285 -0.977 35.747 1.00 84.19 656 ASN A N 1
ATOM 5368 C CA . ASN A 1 656 ? -29.375 -0.213 36.355 1.00 84.19 656 ASN A CA 1
ATOM 5369 C C . ASN A 1 656 ? -29.218 1.295 36.099 1.00 84.19 656 ASN A C 1
ATOM 5371 O O . ASN A 1 656 ? -30.209 1.969 35.819 1.00 84.19 656 ASN A O 1
ATOM 5375 N N . GLY A 1 657 ? -27.992 1.821 36.130 1.00 80.00 657 GLY A N 1
ATOM 5376 C CA . GLY A 1 657 ? -27.674 3.203 35.782 1.00 80.00 657 GLY A CA 1
ATOM 5377 C C . GLY A 1 657 ? -28.063 3.548 34.342 1.00 80.00 657 GLY A C 1
ATOM 5378 O O . GLY A 1 657 ? -28.671 4.602 34.120 1.00 80.00 657 GLY A O 1
ATOM 5379 N N . ILE A 1 658 ? -27.821 2.638 33.382 1.00 82.88 658 ILE A N 1
ATOM 5380 C CA . ILE A 1 658 ? -28.265 2.801 31.986 1.00 82.88 658 ILE A CA 1
ATOM 5381 C C . ILE A 1 658 ? -29.784 2.953 31.954 1.00 82.88 658 ILE A C 1
ATOM 5383 O O . ILE A 1 658 ? -30.297 3.914 31.375 1.00 82.88 658 ILE A O 1
ATOM 5387 N N . LEU A 1 659 ? -30.503 2.037 32.609 1.00 84.88 659 LEU A N 1
ATOM 5388 C CA . LEU A 1 659 ? -31.967 2.015 32.622 1.00 84.88 659 LEU A CA 1
ATOM 5389 C C . LEU A 1 659 ? -32.568 3.249 33.313 1.00 84.88 659 LEU A C 1
ATOM 5391 O O . LEU A 1 659 ? -33.592 3.757 32.856 1.00 84.88 659 LEU A O 1
ATOM 5395 N N . MET A 1 660 ? -31.914 3.772 34.353 1.00 82.50 660 MET A N 1
ATOM 5396 C CA . MET A 1 660 ? -32.297 5.015 35.039 1.00 82.50 660 MET A CA 1
ATOM 5397 C C . MET A 1 660 ? -31.938 6.289 34.269 1.00 82.50 660 MET A C 1
ATOM 5399 O O . MET A 1 660 ? -32.439 7.360 34.602 1.00 82.50 660 MET A O 1
ATOM 5403 N N . GLY A 1 661 ? -31.049 6.205 33.276 1.00 77.12 661 GLY A N 1
ATOM 5404 C CA . GLY A 1 661 ? -30.485 7.379 32.613 1.00 77.12 661 GLY A CA 1
ATOM 5405 C C . GLY A 1 661 ? -29.445 8.131 33.458 1.00 77.12 661 GLY A C 1
ATOM 5406 O O . GLY A 1 661 ? -29.184 9.301 33.186 1.00 77.12 661 GLY A O 1
ATOM 5407 N N . ASN A 1 662 ? -28.826 7.477 34.445 1.00 73.94 662 ASN A N 1
ATOM 5408 C CA . ASN A 1 662 ? -27.840 8.061 35.367 1.00 73.94 662 ASN A CA 1
ATOM 5409 C C . ASN A 1 662 ? -26.392 7.623 35.061 1.00 73.94 662 ASN A C 1
ATOM 5411 O O . ASN A 1 662 ? -25.569 7.547 35.970 1.00 73.94 662 ASN A O 1
ATOM 5415 N N . ASN A 1 663 ? -26.080 7.320 33.797 1.00 71.94 663 ASN A N 1
ATOM 5416 C CA . ASN A 1 663 ? -24.742 6.886 33.382 1.00 71.94 663 ASN A CA 1
ATOM 5417 C C . ASN A 1 663 ? -23.816 8.065 33.071 1.00 71.94 663 ASN A C 1
ATOM 5419 O O . ASN A 1 663 ? -23.331 8.756 33.968 1.00 71.94 663 ASN A O 1
ATOM 5423 N N . ALA A 1 664 ? -23.559 8.295 31.785 1.00 77.62 664 ALA A N 1
ATOM 5424 C CA . ALA A 1 664 ? -22.501 9.164 31.325 1.00 77.62 664 ALA A CA 1
ATOM 5425 C C . ALA A 1 664 ? -23.060 10.416 30.652 1.00 77.62 664 ALA A C 1
ATOM 5427 O O . ALA A 1 664 ? -24.259 10.553 30.374 1.00 77.62 664 ALA A O 1
ATOM 5428 N N . HIS A 1 665 ? -22.141 11.340 30.413 1.00 82.50 665 HIS A N 1
ATOM 5429 C CA . HIS A 1 665 ? -22.376 12.590 29.723 1.00 82.50 665 HIS A CA 1
ATOM 5430 C C . HIS A 1 665 ? -21.493 12.630 28.477 1.00 82.50 665 HIS A C 1
ATOM 5432 O O . HIS A 1 665 ? -20.290 12.374 28.557 1.00 82.50 665 HIS A O 1
ATOM 5438 N N . LEU A 1 666 ? -22.090 12.931 27.332 1.00 84.81 666 LEU A N 1
ATOM 5439 C CA . LEU A 1 666 ? -21.424 13.028 26.045 1.00 84.81 666 LEU A CA 1
ATOM 5440 C C . LEU A 1 666 ? -21.271 14.496 25.678 1.00 84.81 666 LEU A C 1
ATOM 5442 O O . LEU A 1 666 ? -22.271 15.172 25.467 1.00 84.81 666 LEU A O 1
ATOM 5446 N N . LYS A 1 667 ? -20.026 14.940 25.506 1.00 85.94 667 LYS A N 1
ATOM 5447 C CA . LYS A 1 667 ? -19.721 16.242 24.918 1.00 85.94 667 LYS A CA 1
ATOM 5448 C C . LYS A 1 667 ? -18.879 16.067 23.668 1.00 85.94 667 LYS A C 1
ATOM 5450 O O . LYS A 1 667 ? -17.719 15.665 23.765 1.00 85.94 667 LYS A O 1
ATOM 5455 N N . ILE A 1 668 ? -19.453 16.356 22.506 1.00 86.38 668 ILE A N 1
ATOM 5456 C CA . ILE A 1 668 ? -18.773 16.208 21.217 1.00 86.38 668 ILE A CA 1
ATOM 5457 C C . ILE A 1 668 ? -19.177 17.298 20.235 1.00 86.38 668 ILE A C 1
ATOM 5459 O O . ILE A 1 668 ? -20.304 17.786 20.229 1.00 86.38 668 ILE A O 1
ATOM 5463 N N . THR A 1 669 ? -18.257 17.616 19.335 1.00 85.44 669 THR A N 1
ATOM 5464 C CA . THR A 1 669 ? -18.522 18.467 18.180 1.00 85.44 669 THR A CA 1
ATOM 5465 C C . THR A 1 669 ? -18.136 17.701 16.926 1.00 85.44 669 THR A C 1
ATOM 5467 O O . THR A 1 669 ? -17.079 17.070 16.884 1.00 85.44 669 THR A O 1
ATOM 5470 N N . GLY A 1 670 ? -18.997 17.730 15.915 1.00 87.81 670 GLY A N 1
ATOM 5471 C CA . GLY A 1 670 ? -18.766 17.002 14.676 1.00 87.81 670 GLY A CA 1
ATOM 5472 C C . GLY A 1 670 ? -19.747 17.369 13.573 1.00 87.81 670 GLY A C 1
ATOM 5473 O O . GLY A 1 670 ? -20.538 18.308 13.696 1.00 87.81 670 GLY A O 1
ATOM 5474 N N . VAL A 1 671 ? -19.675 16.612 12.483 1.00 88.06 671 VAL A N 1
ATOM 5475 C CA . VAL A 1 671 ? -20.520 16.780 11.295 1.00 88.06 671 VAL A CA 1
ATOM 5476 C C . VAL A 1 671 ? -21.368 15.536 11.082 1.00 88.06 671 VAL A C 1
ATOM 5478 O O . VAL A 1 671 ? -20.893 14.412 11.248 1.00 88.06 671 VAL A O 1
ATOM 5481 N N . VAL A 1 672 ? -22.630 15.726 10.716 1.00 89.19 672 VAL A N 1
ATOM 5482 C CA . VAL A 1 672 ? -23.576 14.635 10.477 1.00 89.19 672 VAL A CA 1
ATOM 5483 C C . VAL A 1 672 ? -23.307 14.017 9.109 1.00 89.19 672 VAL A C 1
ATOM 5485 O O . VAL A 1 672 ? -23.463 14.659 8.082 1.00 89.19 672 VAL A O 1
ATOM 5488 N N . THR A 1 673 ? -22.910 12.752 9.074 1.00 87.38 673 THR A N 1
ATOM 5489 C CA . THR A 1 673 ? -22.663 12.005 7.825 1.00 87.38 673 THR A CA 1
ATOM 5490 C C . THR A 1 673 ? -23.851 11.146 7.418 1.00 87.38 673 THR A C 1
ATOM 5492 O O . THR A 1 673 ? -23.942 10.718 6.275 1.00 87.38 673 THR A O 1
ATOM 5495 N N . ASN A 1 674 ? -24.781 10.880 8.333 1.00 88.31 674 ASN A N 1
ATOM 5496 C CA . ASN A 1 674 ? -26.040 10.230 8.005 1.00 88.31 674 ASN A CA 1
ATOM 5497 C C . ASN A 1 674 ? -27.085 10.541 9.076 1.00 88.31 674 ASN A C 1
ATOM 5499 O O . ASN A 1 674 ? -26.757 10.673 10.258 1.00 88.31 674 ASN A O 1
ATOM 5503 N N . VAL A 1 675 ? -28.344 10.616 8.670 1.00 89.25 675 VAL A N 1
ATOM 5504 C CA . VAL A 1 675 ? -29.486 10.792 9.560 1.00 89.25 675 VAL A CA 1
ATOM 5505 C C . VAL A 1 675 ? -30.603 9.872 9.097 1.00 89.25 675 VAL A C 1
ATOM 5507 O O . VAL A 1 675 ? -30.880 9.734 7.908 1.00 89.25 675 VAL A O 1
ATOM 5510 N N . SER A 1 676 ? -31.246 9.226 10.054 1.00 88.12 676 SER A N 1
ATOM 5511 C CA . SER A 1 676 ? -32.388 8.354 9.813 1.00 88.12 676 SER A CA 1
ATOM 5512 C C . SER A 1 676 ? -33.521 8.748 10.738 1.00 88.12 676 SER A C 1
ATOM 5514 O O . SER A 1 676 ? -33.306 9.111 11.899 1.00 88.12 676 SER A O 1
ATOM 5516 N N . TYR A 1 677 ? -34.721 8.708 10.171 1.00 85.25 677 TYR A N 1
ATOM 5517 C CA . TYR A 1 677 ? -35.942 9.160 10.807 1.00 85.25 677 TYR A CA 1
ATOM 5518 C C . TYR A 1 677 ? -36.894 7.982 10.989 1.00 85.25 677 TYR A C 1
ATOM 5520 O O . TYR A 1 677 ? -37.108 7.205 10.059 1.00 85.25 677 TYR A O 1
ATOM 5528 N N . HIS A 1 678 ? -37.499 7.886 12.168 1.00 83.12 678 HIS A N 1
ATOM 5529 C CA . HIS A 1 678 ? -38.615 6.991 12.451 1.00 83.12 678 HIS A CA 1
ATOM 5530 C C . HIS A 1 678 ? -39.794 7.839 12.936 1.00 83.12 678 HIS A C 1
ATOM 5532 O O . HIS A 1 678 ? -39.641 8.677 13.829 1.00 83.12 678 HIS A O 1
ATOM 5538 N N . ASN A 1 679 ? -40.960 7.682 12.302 1.00 81.94 679 ASN A N 1
ATOM 5539 C CA . ASN A 1 679 ? -42.173 8.463 12.588 1.00 81.94 679 ASN A CA 1
ATOM 5540 C C . ASN A 1 679 ? -41.949 9.992 12.620 1.00 81.94 679 ASN A C 1
ATOM 5542 O O . ASN A 1 679 ? -42.502 10.696 13.460 1.00 81.94 679 ASN A O 1
ATOM 5546 N N . GLY A 1 680 ? -41.103 10.512 11.721 1.00 78.06 680 GLY A N 1
ATOM 5547 C CA . GLY A 1 680 ? -40.792 11.946 11.636 1.00 78.06 680 GLY A CA 1
ATOM 5548 C C . GLY A 1 680 ? -39.857 12.478 12.730 1.00 78.06 680 GLY A C 1
ATOM 5549 O O . GLY A 1 680 ? -39.626 13.681 12.788 1.00 78.06 680 GLY A O 1
ATOM 5550 N N . THR A 1 681 ? -39.297 11.605 13.572 1.00 83.75 681 THR A N 1
ATOM 5551 C CA . THR A 1 681 ? -38.306 11.955 14.602 1.00 83.75 681 THR A CA 1
ATOM 5552 C C . THR A 1 681 ? -36.959 11.311 14.310 1.00 83.75 681 THR A C 1
ATOM 5554 O O . THR A 1 681 ? -36.904 10.251 13.685 1.00 83.75 681 THR A O 1
ATOM 5557 N N . VAL A 1 682 ? -35.865 11.939 14.743 1.00 84.69 682 VAL A N 1
ATOM 5558 C CA . VAL A 1 682 ? -34.514 11.385 14.560 1.00 84.69 682 VAL A CA 1
ATOM 5559 C C . VAL A 1 682 ? -34.376 10.096 15.378 1.00 84.69 682 VAL A C 1
ATOM 5561 O O . VAL A 1 682 ? -34.454 10.129 16.607 1.00 84.69 682 VAL A O 1
ATOM 5564 N N . SER A 1 683 ? -34.155 8.967 14.702 1.00 86.06 683 SER A N 1
ATOM 5565 C CA . SER A 1 683 ? -33.933 7.656 15.334 1.00 86.06 683 SER A CA 1
ATOM 5566 C C . SER A 1 683 ? -32.451 7.295 15.389 1.00 86.06 683 SER A C 1
ATOM 5568 O O . SER A 1 683 ? -31.958 6.762 16.384 1.00 86.06 683 SER A O 1
ATOM 5570 N N . LYS A 1 684 ? -31.694 7.639 14.345 1.00 88.75 684 LYS A N 1
ATOM 5571 C CA . LYS A 1 684 ? -30.253 7.397 14.316 1.00 88.75 684 LYS A CA 1
ATOM 5572 C C . LYS A 1 684 ? -29.500 8.508 13.600 1.00 88.75 684 LYS A C 1
ATOM 5574 O O . LYS A 1 684 ? -29.885 8.934 12.511 1.00 88.75 684 LYS A O 1
ATOM 5579 N N . LEU A 1 685 ? -28.399 8.929 14.214 1.00 89.56 685 LEU A N 1
ATOM 5580 C CA . LEU A 1 685 ? -27.502 9.970 13.727 1.00 89.56 685 LEU A CA 1
ATOM 5581 C C . LEU A 1 685 ? -26.084 9.403 13.619 1.00 89.56 685 LEU A C 1
ATOM 5583 O O . LEU A 1 685 ? -25.567 8.844 14.584 1.00 89.56 685 LEU A O 1
ATOM 5587 N N . THR A 1 686 ? -25.438 9.545 12.467 1.00 90.19 686 THR A N 1
ATOM 5588 C CA . THR A 1 686 ? -24.021 9.206 12.293 1.00 90.19 686 THR A CA 1
ATOM 5589 C C . THR A 1 686 ? -23.194 10.484 12.258 1.00 90.19 686 THR A C 1
ATOM 5591 O O . THR A 1 686 ? -23.446 11.353 11.429 1.00 90.19 686 THR A O 1
ATOM 5594 N N . ILE A 1 687 ? -22.213 10.609 13.152 1.00 89.44 687 ILE A N 1
ATOM 5595 C CA . ILE A 1 687 ? -21.393 11.812 13.323 1.00 89.44 687 ILE A CA 1
ATOM 5596 C C . ILE A 1 687 ? -19.923 11.499 13.042 1.00 89.44 687 ILE A C 1
ATOM 5598 O O . ILE A 1 687 ? -19.342 10.567 13.603 1.00 89.44 687 ILE A O 1
ATOM 5602 N N . SER A 1 688 ? -19.308 12.329 12.205 1.00 87.81 688 SER A N 1
ATOM 5603 C CA . SER A 1 688 ? -17.863 12.406 12.042 1.00 87.81 688 SER A CA 1
ATOM 5604 C C . SER A 1 688 ? -17.275 13.355 13.080 1.00 87.81 688 SER A C 1
ATOM 5606 O O . SER A 1 688 ? -17.599 14.543 13.107 1.00 87.81 688 SER A O 1
ATOM 5608 N N . THR A 1 689 ? -16.425 12.822 13.957 1.00 83.88 689 THR A N 1
ATOM 5609 C CA . THR A 1 689 ? -15.738 13.562 15.032 1.00 83.88 689 THR A CA 1
ATOM 5610 C C . THR A 1 689 ? -14.333 13.996 14.620 1.00 83.88 689 THR A C 1
ATOM 5612 O O . THR A 1 689 ? -13.446 14.151 15.462 1.00 83.88 689 THR A O 1
ATOM 5615 N N . ASP A 1 690 ? -14.088 14.152 13.315 1.00 80.19 690 ASP A N 1
ATOM 5616 C CA . ASP A 1 690 ? -12.785 14.597 12.839 1.00 80.19 690 ASP A CA 1
ATOM 5617 C C . ASP A 1 690 ? -12.436 15.980 13.430 1.00 80.19 690 ASP A C 1
ATOM 5619 O O . ASP A 1 690 ? -13.247 16.908 13.318 1.00 80.19 690 ASP A O 1
ATOM 5623 N N . PRO A 1 691 ? -11.247 16.145 14.050 1.00 74.19 691 PRO A N 1
ATOM 5624 C CA . PRO A 1 691 ? -10.837 17.405 14.665 1.00 74.19 691 PRO A CA 1
ATOM 5625 C C . PRO A 1 691 ? -10.899 18.601 13.717 1.00 74.19 691 PRO A C 1
ATOM 5627 O O . PRO A 1 691 ? -11.079 19.726 14.171 1.00 74.19 691 PRO A O 1
ATOM 5630 N N . ILE A 1 692 ? -10.783 18.377 12.405 1.00 74.31 692 ILE A N 1
ATOM 5631 C CA . ILE A 1 692 ? -10.878 19.446 11.412 1.00 74.31 692 ILE A CA 1
ATOM 5632 C C . ILE A 1 692 ? -12.213 20.200 11.500 1.00 74.31 692 ILE A C 1
ATOM 5634 O O . ILE A 1 692 ? -12.263 21.394 11.219 1.00 74.31 692 ILE A O 1
ATOM 5638 N N . TYR A 1 693 ? -13.295 19.551 11.941 1.00 75.88 693 TYR A N 1
ATOM 5639 C CA . TYR A 1 693 ? -14.615 20.172 11.997 1.00 75.88 693 TYR A CA 1
ATOM 5640 C C . TYR A 1 693 ? -14.898 20.960 13.279 1.00 75.88 693 TYR A C 1
ATOM 5642 O O . TYR A 1 693 ? -15.889 21.689 13.311 1.00 75.88 693 TYR A O 1
ATOM 5650 N N . SER A 1 694 ? -14.045 20.873 14.305 1.00 69.50 694 SER A N 1
ATOM 5651 C CA . SER A 1 694 ? -14.187 21.679 15.529 1.00 69.50 694 SER A CA 1
ATOM 5652 C C . SER A 1 694 ? -13.664 23.114 15.371 1.00 69.50 694 SER A C 1
ATOM 5654 O O . SER A 1 694 ? -13.900 23.956 16.235 1.00 69.50 694 SER A O 1
ATOM 5656 N N . ILE A 1 695 ? -12.985 23.404 14.257 1.00 70.94 695 ILE A N 1
ATOM 5657 C CA . ILE A 1 695 ? -12.480 24.733 13.904 1.00 70.94 695 ILE A CA 1
ATOM 5658 C C . ILE A 1 695 ? -13.658 25.695 13.636 1.00 70.94 695 ILE A C 1
ATOM 5660 O O . ILE A 1 695 ? -14.731 25.284 13.176 1.00 70.94 695 ILE A O 1
ATOM 5664 N N . ASP A 1 696 ? -13.460 26.987 13.919 1.00 67.81 696 ASP A N 1
ATOM 5665 C CA . ASP A 1 696 ? -14.431 28.052 13.637 1.00 67.81 696 ASP A CA 1
ATOM 5666 C C . ASP A 1 696 ? -14.809 28.078 12.144 1.00 67.81 696 ASP A C 1
ATOM 5668 O O . ASP A 1 696 ? -13.946 27.969 11.264 1.00 67.81 696 ASP A O 1
ATOM 5672 N N . LYS A 1 697 ? -16.106 28.260 11.852 1.00 67.25 697 LYS A N 1
ATOM 5673 C CA . LYS A 1 697 ? -16.658 28.365 10.492 1.00 67.25 697 LYS A CA 1
ATOM 5674 C C . LYS A 1 697 ? -15.862 29.345 9.621 1.00 67.25 697 LYS A C 1
ATOM 5676 O O . LYS A 1 697 ? -15.566 29.023 8.474 1.00 67.25 697 LYS A O 1
ATOM 5681 N N . ASN A 1 698 ? -15.455 30.495 10.156 1.00 68.12 698 ASN A N 1
ATOM 5682 C CA . ASN A 1 698 ? -14.711 31.506 9.399 1.00 68.12 698 ASN A CA 1
ATOM 5683 C C . ASN A 1 698 ? -13.301 31.033 9.006 1.00 68.12 698 ASN A C 1
ATOM 5685 O O . ASN A 1 698 ? -12.802 31.372 7.934 1.00 68.12 698 ASN A O 1
ATOM 5689 N N . GLN A 1 699 ? -12.662 30.212 9.839 1.00 66.75 699 GLN A N 1
ATOM 5690 C CA . GLN A 1 699 ? -11.336 29.656 9.557 1.00 66.75 699 GLN A CA 1
ATOM 5691 C C . GLN A 1 699 ? -11.408 28.486 8.563 1.00 66.75 699 GLN A C 1
ATOM 5693 O O . GLN A 1 699 ? -10.507 28.318 7.739 1.00 66.75 699 GLN A O 1
ATOM 5698 N N . LEU A 1 700 ? -12.514 27.740 8.562 1.00 67.00 700 LEU A N 1
ATOM 5699 C CA . LEU A 1 700 ? -12.773 26.623 7.645 1.00 67.00 700 LEU A CA 1
ATOM 5700 C C . LEU A 1 700 ? -13.079 27.014 6.206 1.00 67.00 700 LEU A C 1
ATOM 5702 O O . LEU A 1 700 ? -12.976 26.166 5.324 1.00 67.00 700 LEU A O 1
ATOM 5706 N N . PHE A 1 701 ? -13.432 28.271 5.963 1.00 65.44 701 PHE A N 1
ATOM 5707 C CA . PHE A 1 701 ? -13.585 28.817 4.612 1.00 65.44 701 PHE A CA 1
ATOM 5708 C C . PHE A 1 701 ? -12.510 29.844 4.265 1.00 65.44 701 PHE A C 1
ATOM 5710 O O . PHE A 1 701 ? -12.553 30.452 3.199 1.00 65.44 701 PHE A O 1
ATOM 5717 N N . SER A 1 702 ? -11.518 30.027 5.139 1.00 68.50 702 SER A N 1
ATOM 5718 C CA . SER A 1 702 ? -10.345 30.819 4.794 1.00 68.50 702 SER A CA 1
ATOM 5719 C C . SER A 1 702 ? -9.554 30.139 3.673 1.00 68.50 702 SER A C 1
ATOM 5721 O O . SER A 1 702 ? -9.599 28.920 3.508 1.00 68.50 702 SER A O 1
ATOM 5723 N N . PHE A 1 703 ? -8.770 30.914 2.924 1.00 63.81 703 PHE A N 1
ATOM 5724 C CA . PHE A 1 703 ? -7.883 30.384 1.879 1.00 63.81 703 PHE A CA 1
ATOM 5725 C C . PHE A 1 703 ? -6.861 29.359 2.416 1.00 63.81 703 PHE A C 1
ATOM 5727 O O . PHE A 1 703 ? -6.333 28.545 1.666 1.00 63.81 703 PHE A O 1
ATOM 5734 N N . LEU A 1 704 ? -6.610 29.377 3.729 1.00 65.44 704 LEU A N 1
ATOM 5735 C CA . LEU A 1 704 ? -5.738 28.442 4.440 1.00 65.44 704 LEU A CA 1
ATOM 5736 C C . LEU A 1 704 ? -6.499 27.259 5.057 1.00 65.44 704 LEU A C 1
ATOM 5738 O O . LEU A 1 704 ? -5.917 26.488 5.818 1.00 65.44 704 LEU A O 1
ATOM 5742 N N . SER A 1 705 ? -7.789 27.106 4.749 1.00 75.06 705 SER A N 1
ATOM 5743 C CA . SER A 1 705 ? -8.593 25.996 5.241 1.00 75.06 705 SER A CA 1
ATOM 5744 C C . SER A 1 705 ? -8.031 24.660 4.756 1.00 75.06 705 SER A C 1
ATOM 5746 O O . SER A 1 705 ? -7.958 24.433 3.542 1.00 75.06 705 SER A O 1
ATOM 5748 N N . PRO A 1 706 ? -7.716 23.730 5.674 1.00 76.44 706 PRO A N 1
ATOM 5749 C CA . PRO A 1 706 ? -7.255 22.398 5.306 1.00 76.44 706 PRO A CA 1
ATOM 5750 C C . PRO A 1 706 ? -8.268 21.630 4.436 1.00 76.44 706 PRO A C 1
ATOM 5752 O O . PRO A 1 706 ? -7.871 20.868 3.558 1.00 76.44 706 PRO A O 1
ATOM 5755 N N . ILE A 1 707 ? -9.575 21.881 4.612 1.00 79.75 707 ILE A N 1
ATOM 5756 C CA . ILE A 1 707 ? -10.644 21.262 3.808 1.00 79.75 707 ILE A CA 1
ATOM 5757 C C . ILE A 1 707 ? -10.590 21.762 2.360 1.00 79.75 707 ILE A C 1
ATOM 5759 O O . ILE A 1 707 ? -10.599 20.957 1.427 1.00 79.75 707 ILE A O 1
ATOM 5763 N N . LEU A 1 708 ? -10.506 23.083 2.163 1.00 79.88 708 LEU A N 1
ATOM 5764 C CA . LEU A 1 708 ? -10.457 23.666 0.820 1.00 79.88 708 LEU A CA 1
ATOM 5765 C C . LEU A 1 708 ? -9.173 23.272 0.097 1.00 79.88 708 LEU A C 1
ATOM 5767 O O . LEU A 1 708 ? -9.237 22.861 -1.059 1.00 79.88 708 LEU A O 1
ATOM 5771 N N . ILE A 1 709 ? -8.027 23.336 0.781 1.00 79.56 709 ILE A N 1
ATOM 5772 C CA . ILE A 1 709 ? -6.737 22.911 0.226 1.00 79.56 709 ILE A CA 1
ATOM 5773 C C . ILE A 1 709 ? -6.819 21.456 -0.238 1.00 79.56 709 ILE A C 1
ATOM 5775 O O . ILE A 1 709 ? -6.456 21.171 -1.378 1.00 79.56 709 ILE A O 1
ATOM 5779 N N . ASN A 1 710 ? -7.350 20.554 0.593 1.00 84.06 710 ASN A N 1
ATOM 5780 C CA . ASN A 1 710 ? -7.504 19.152 0.216 1.00 84.06 710 ASN A CA 1
ATOM 5781 C C . ASN A 1 710 ? -8.371 18.985 -1.040 1.00 84.06 710 ASN A C 1
ATOM 5783 O O . ASN A 1 710 ? -7.975 18.288 -1.971 1.00 84.06 710 ASN A O 1
ATOM 5787 N N . ASN A 1 711 ? -9.515 19.669 -1.106 1.00 86.38 711 ASN A N 1
ATOM 5788 C CA . ASN A 1 711 ? -10.410 19.592 -2.261 1.00 86.38 711 ASN A CA 1
ATOM 5789 C C . ASN A 1 711 ? -9.759 20.150 -3.536 1.00 86.38 711 ASN A C 1
ATOM 5791 O O . ASN A 1 711 ? -9.845 19.522 -4.592 1.00 86.38 711 ASN A O 1
ATOM 5795 N N . PHE A 1 712 ? -9.060 21.287 -3.448 1.00 84.81 712 PHE A N 1
ATOM 5796 C CA . PHE A 1 712 ? -8.326 21.858 -4.580 1.00 84.81 712 PHE A CA 1
ATOM 5797 C C . PHE A 1 712 ? -7.219 20.926 -5.070 1.00 84.81 712 PHE A C 1
ATOM 5799 O O . PHE A 1 712 ? -7.101 20.702 -6.274 1.00 84.81 712 PHE A O 1
ATOM 5806 N N . VAL A 1 713 ? -6.435 20.351 -4.156 1.00 85.75 713 VAL A N 1
ATOM 5807 C CA . VAL A 1 713 ? -5.373 19.396 -4.496 1.00 85.75 713 VAL A CA 1
ATOM 5808 C C . VAL A 1 713 ? -5.959 18.145 -5.131 1.00 85.75 713 VAL A C 1
ATOM 5810 O O . VAL A 1 713 ? -5.471 17.703 -6.169 1.00 85.75 713 VAL A O 1
ATOM 5813 N N . PHE A 1 714 ? -7.030 17.603 -4.558 1.00 89.06 714 PHE A N 1
ATOM 5814 C CA . PHE A 1 714 ? -7.701 16.421 -5.081 1.00 89.06 714 PHE A CA 1
ATOM 5815 C C . PHE A 1 714 ? -8.199 16.646 -6.516 1.00 89.06 714 PHE A C 1
ATOM 5817 O O . PHE A 1 714 ? -7.867 15.867 -7.413 1.00 89.06 714 PHE A O 1
ATOM 5824 N N . LEU A 1 715 ? -8.896 17.759 -6.767 1.00 89.88 715 LEU A N 1
ATOM 5825 C CA . LEU A 1 715 ? -9.352 18.141 -8.108 1.00 89.88 715 LEU A CA 1
ATOM 5826 C C . LEU A 1 715 ? -8.187 18.388 -9.075 1.00 89.88 715 LEU A C 1
ATOM 5828 O O . LEU A 1 715 ? -8.240 17.957 -10.228 1.00 89.88 715 LEU A O 1
ATOM 5832 N N . PHE A 1 716 ? -7.121 19.043 -8.616 1.00 87.88 716 PHE A N 1
ATOM 5833 C CA . PHE A 1 716 ? -5.934 19.320 -9.423 1.00 87.88 716 PHE A CA 1
ATOM 5834 C C . PHE A 1 716 ? -5.230 18.033 -9.873 1.00 87.88 716 PHE A C 1
ATOM 5836 O O . PHE A 1 716 ? -4.885 17.891 -11.049 1.00 87.88 716 PHE A O 1
ATOM 5843 N N . VAL A 1 717 ? -5.070 17.060 -8.971 1.00 90.12 717 VAL A N 1
ATOM 5844 C CA . VAL A 1 717 ? -4.477 15.755 -9.294 1.00 90.12 717 VAL A CA 1
ATOM 5845 C C . VAL A 1 717 ? -5.375 14.973 -10.260 1.00 90.12 717 VAL A C 1
ATOM 5847 O O . VAL A 1 717 ? -4.859 14.403 -11.227 1.00 90.12 717 VAL A O 1
ATOM 5850 N N . ILE A 1 718 ? -6.702 14.987 -10.069 1.00 90.44 718 ILE A N 1
ATOM 5851 C CA . ILE A 1 718 ? -7.658 14.380 -11.015 1.00 90.44 718 ILE A CA 1
ATOM 5852 C C . ILE A 1 718 ? -7.498 15.002 -12.406 1.00 90.44 718 ILE A C 1
ATOM 5854 O O . ILE A 1 718 ? -7.346 14.277 -13.391 1.00 90.44 718 ILE A O 1
ATOM 5858 N N . LEU A 1 719 ? -7.470 16.333 -12.494 1.00 91.81 719 LEU A N 1
ATOM 5859 C CA . LEU A 1 719 ? -7.357 17.054 -13.759 1.00 91.81 719 LEU A CA 1
ATOM 5860 C C . LEU A 1 719 ? -6.055 16.712 -14.496 1.00 91.81 719 LEU A C 1
ATOM 5862 O O . LEU A 1 719 ? -6.087 16.365 -15.677 1.00 91.81 719 LEU A O 1
ATOM 5866 N N . ILE A 1 720 ? -4.914 16.741 -13.800 1.00 87.69 720 ILE A N 1
ATOM 5867 C CA . ILE A 1 720 ? -3.614 16.367 -14.380 1.00 87.69 720 ILE A CA 1
ATOM 5868 C C . ILE A 1 720 ? -3.631 14.922 -14.874 1.00 87.69 720 ILE A C 1
ATOM 5870 O O . ILE A 1 720 ? -3.107 14.633 -15.955 1.00 87.69 720 ILE A O 1
ATOM 5874 N N . THR A 1 721 ? -4.242 14.017 -14.110 1.00 90.00 721 THR A N 1
ATOM 5875 C CA . THR A 1 721 ? -4.366 12.605 -14.484 1.00 90.00 721 THR A CA 1
ATOM 5876 C C . THR A 1 721 ? -5.181 12.456 -15.768 1.00 90.00 721 THR A C 1
ATOM 5878 O O . THR A 1 721 ? -4.712 11.831 -16.719 1.00 90.00 721 THR A O 1
ATOM 5881 N N . LEU A 1 722 ? -6.354 13.093 -15.846 1.00 90.81 722 LEU A N 1
ATOM 5882 C CA . LEU A 1 722 ? -7.236 13.049 -17.018 1.00 90.81 722 LEU A CA 1
ATOM 5883 C C . LEU A 1 722 ? -6.582 13.643 -18.270 1.00 90.81 722 LEU A C 1
ATOM 5885 O O . LEU A 1 722 ? -6.656 13.042 -19.348 1.00 90.81 722 LEU A O 1
ATOM 5889 N N . ILE A 1 723 ? -5.890 14.778 -18.135 1.00 90.31 723 ILE A N 1
ATOM 5890 C CA . ILE A 1 723 ? -5.139 15.396 -19.236 1.00 90.31 723 ILE A CA 1
ATOM 5891 C C . ILE A 1 723 ? -4.068 14.427 -19.750 1.00 90.31 723 ILE A C 1
ATOM 5893 O O . ILE A 1 723 ? -3.964 14.200 -20.955 1.00 90.31 723 ILE A O 1
ATOM 5897 N N . ASN A 1 724 ? -3.297 13.803 -18.855 1.00 87.56 724 ASN A N 1
ATOM 5898 C CA . ASN A 1 724 ? -2.237 12.875 -19.251 1.00 87.56 724 ASN A CA 1
ATOM 5899 C C . ASN A 1 724 ? -2.772 11.573 -19.862 1.00 87.56 724 ASN A C 1
ATOM 5901 O O . ASN A 1 724 ? -2.183 11.090 -20.830 1.00 87.56 724 ASN A O 1
ATOM 5905 N N . CYS A 1 725 ? -3.895 11.044 -19.369 1.00 87.31 725 CYS A N 1
ATOM 5906 C CA . CYS A 1 725 ? -4.595 9.918 -19.990 1.00 87.31 725 CYS A CA 1
ATOM 5907 C C . CYS A 1 725 ? -5.045 10.263 -21.416 1.00 87.31 725 CYS A C 1
ATOM 5909 O O . CYS A 1 725 ? -4.783 9.504 -22.350 1.00 87.31 725 CYS A O 1
ATOM 5911 N N . THR A 1 726 ? -5.657 11.435 -21.599 1.00 88.69 726 THR A N 1
ATOM 5912 C CA . THR A 1 726 ? -6.131 11.902 -22.910 1.00 88.69 726 THR A CA 1
ATOM 5913 C C . THR A 1 726 ? -4.967 12.090 -23.884 1.00 88.69 726 THR A C 1
ATOM 5915 O O . THR A 1 726 ? -5.004 11.587 -25.008 1.00 88.69 726 THR A O 1
ATOM 5918 N N . LEU A 1 727 ? -3.885 12.741 -23.439 1.00 86.69 727 LEU A N 1
ATOM 5919 C CA . LEU A 1 727 ? -2.666 12.916 -24.232 1.00 86.69 727 LEU A CA 1
ATOM 5920 C C . LEU A 1 727 ? -2.023 11.578 -24.598 1.00 86.69 727 LEU A C 1
ATOM 5922 O O . LEU A 1 727 ? -1.562 11.417 -25.726 1.00 86.69 727 LEU A O 1
ATOM 5926 N N . PHE A 1 728 ? -1.992 10.617 -23.675 1.00 87.88 728 PHE A N 1
ATOM 5927 C CA . PHE A 1 728 ? -1.488 9.276 -23.950 1.00 87.88 728 PHE A CA 1
ATOM 5928 C C . PHE A 1 728 ? -2.284 8.592 -25.071 1.00 87.88 728 PHE A C 1
ATOM 5930 O O . PHE A 1 728 ? -1.678 8.139 -26.046 1.00 87.88 728 PHE A O 1
ATOM 5937 N N . ILE A 1 729 ? -3.616 8.562 -24.963 1.00 87.56 729 ILE A N 1
ATOM 5938 C CA . ILE A 1 729 ? -4.499 7.937 -25.960 1.00 87.56 729 ILE A CA 1
ATOM 5939 C C . ILE A 1 729 ? -4.315 8.610 -27.323 1.00 87.56 729 ILE A C 1
ATOM 5941 O O . ILE A 1 729 ? -4.064 7.931 -28.320 1.00 87.56 729 ILE A O 1
ATOM 5945 N N . TRP A 1 730 ? -4.349 9.945 -27.361 1.00 90.94 730 TRP A N 1
ATOM 5946 C CA . TRP A 1 730 ? -4.177 10.708 -28.595 1.00 90.94 730 TRP A CA 1
ATOM 5947 C C . TRP A 1 730 ? -2.809 10.478 -29.248 1.00 90.94 730 TRP A C 1
ATOM 5949 O O . TRP A 1 730 ? -2.725 10.248 -30.455 1.00 90.94 730 TRP A O 1
ATOM 5959 N N . LYS A 1 731 ? -1.721 10.503 -28.466 1.00 89.31 731 LYS A N 1
ATOM 5960 C CA . LYS A 1 731 ? -0.366 10.252 -28.980 1.00 89.31 731 LYS A CA 1
ATOM 5961 C C . LYS A 1 731 ? -0.215 8.826 -29.512 1.00 89.31 731 LYS A C 1
ATOM 5963 O O . LYS A 1 731 ? 0.410 8.644 -30.553 1.00 89.31 731 LYS A O 1
ATOM 5968 N N . LYS A 1 732 ? -0.796 7.832 -28.831 1.00 89.44 732 LYS A N 1
ATOM 5969 C CA . LYS A 1 732 ? -0.785 6.433 -29.279 1.00 89.44 732 LYS A CA 1
ATOM 5970 C C . LYS A 1 732 ? -1.517 6.275 -30.614 1.00 89.44 732 LYS A C 1
ATOM 5972 O O . LYS A 1 732 ? -0.928 5.734 -31.545 1.00 89.44 732 LYS A O 1
ATOM 5977 N N . ALA A 1 733 ? -2.732 6.813 -30.726 1.00 89.44 733 ALA A N 1
ATOM 5978 C CA . ALA A 1 733 ? -3.509 6.779 -31.965 1.00 89.44 733 ALA A CA 1
ATOM 5979 C C . ALA A 1 733 ? -2.780 7.492 -33.118 1.00 89.44 733 ALA A C 1
ATOM 5981 O O . ALA A 1 733 ? -2.671 6.955 -34.216 1.00 89.44 733 ALA A O 1
ATOM 5982 N N . ALA A 1 734 ? -2.197 8.667 -32.857 1.00 90.19 734 ALA A N 1
ATOM 5983 C CA . ALA A 1 734 ? -1.423 9.396 -33.859 1.00 90.19 734 ALA A CA 1
ATOM 5984 C C . ALA A 1 734 ? -0.188 8.614 -34.343 1.00 90.19 734 ALA A C 1
ATOM 5986 O O . ALA A 1 734 ? 0.107 8.630 -35.535 1.00 90.19 734 ALA A O 1
ATOM 5987 N N . ASN A 1 735 ? 0.518 7.918 -33.446 1.00 89.62 735 ASN A N 1
ATOM 5988 C CA . ASN A 1 735 ? 1.667 7.090 -33.822 1.00 89.62 735 ASN A CA 1
ATOM 5989 C C . ASN A 1 735 ? 1.260 5.855 -34.635 1.00 89.62 735 ASN A C 1
ATOM 5991 O O . ASN A 1 735 ? 1.986 5.488 -35.553 1.00 89.62 735 ASN A O 1
ATOM 5995 N N . GLN A 1 736 ? 0.117 5.237 -34.320 1.00 90.88 736 GLN A N 1
ATOM 5996 C CA . GLN A 1 736 ? -0.422 4.115 -35.096 1.00 90.88 736 GLN A CA 1
ATOM 5997 C C . GLN A 1 7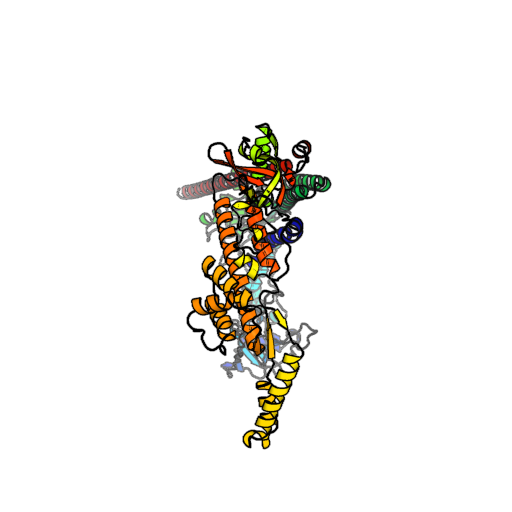36 ? -0.802 4.556 -36.512 1.00 90.88 736 GLN A C 1
ATOM 5999 O O . GLN A 1 736 ? -0.293 3.991 -37.473 1.00 90.88 736 GLN A O 1
ATOM 6004 N N . LEU A 1 737 ? -1.575 5.639 -36.644 1.00 91.62 737 LEU A N 1
ATOM 6005 C CA . LEU A 1 737 ? -1.943 6.203 -37.950 1.00 91.62 737 LEU A CA 1
ATOM 6006 C C . LEU A 1 737 ? -0.717 6.626 -38.771 1.00 91.62 737 LEU A C 1
ATOM 6008 O O . LEU A 1 737 ? -0.684 6.448 -39.987 1.00 91.62 737 LEU A O 1
ATOM 6012 N N . ARG A 1 738 ? 0.303 7.194 -38.116 1.00 92.38 738 ARG A N 1
ATOM 6013 C CA . ARG A 1 738 ? 1.592 7.503 -38.751 1.00 92.38 738 ARG A CA 1
ATOM 6014 C C . ARG A 1 738 ? 2.245 6.234 -39.300 1.00 92.38 738 ARG A C 1
ATOM 6016 O O . ARG A 1 738 ? 2.673 6.232 -40.447 1.00 92.38 738 ARG A O 1
ATOM 6023 N N . LEU A 1 739 ? 2.320 5.176 -38.495 1.00 91.75 739 LEU A N 1
ATOM 6024 C CA . LEU A 1 739 ? 2.954 3.918 -38.884 1.00 91.75 739 LEU A CA 1
ATOM 6025 C C . LEU A 1 739 ? 2.224 3.241 -40.052 1.00 91.75 739 LEU A C 1
ATOM 6027 O O . LEU A 1 739 ? 2.876 2.800 -40.991 1.00 91.75 739 LEU A O 1
ATOM 6031 N N . GLU A 1 740 ? 0.891 3.217 -40.029 1.00 92.06 740 GLU A N 1
ATOM 6032 C CA . GLU A 1 740 ? 0.065 2.684 -41.121 1.00 92.06 740 GLU A CA 1
ATOM 6033 C C . GLU A 1 740 ? 0.324 3.423 -42.441 1.00 92.06 740 GLU A C 1
ATOM 6035 O O . GLU A 1 740 ? 0.515 2.789 -43.478 1.00 92.06 740 GLU A O 1
ATOM 6040 N N . LYS A 1 741 ? 0.414 4.760 -42.402 1.00 92.19 741 LYS A N 1
ATOM 6041 C CA . LYS A 1 741 ? 0.745 5.575 -43.583 1.00 92.19 741 LYS A CA 1
ATOM 6042 C C . LYS A 1 741 ? 2.149 5.298 -44.117 1.00 92.19 741 LYS A C 1
ATOM 6044 O O . LYS A 1 741 ? 2.316 5.199 -45.328 1.00 92.19 741 LYS A O 1
ATOM 6049 N N . ILE A 1 742 ? 3.137 5.163 -43.228 1.00 90.50 742 ILE A N 1
ATOM 6050 C CA . ILE A 1 742 ? 4.521 4.827 -43.597 1.00 90.50 742 ILE A CA 1
ATOM 6051 C C . ILE A 1 742 ? 4.565 3.455 -44.281 1.00 90.50 742 ILE A C 1
ATOM 6053 O O . ILE A 1 742 ? 5.110 3.328 -45.374 1.00 90.50 742 ILE A O 1
ATOM 6057 N N . ILE A 1 743 ? 3.939 2.447 -43.668 1.00 89.50 743 ILE A N 1
ATOM 6058 C CA . ILE A 1 743 ? 3.870 1.083 -44.201 1.00 89.50 743 ILE A CA 1
ATOM 6059 C C . ILE A 1 743 ? 3.189 1.060 -45.576 1.00 89.50 743 ILE A C 1
ATOM 6061 O O . ILE A 1 743 ? 3.722 0.453 -46.504 1.00 89.50 743 ILE A O 1
ATOM 6065 N N . SER A 1 744 ? 2.050 1.744 -45.725 1.00 88.69 744 SER A N 1
ATOM 6066 C CA . SER A 1 744 ? 1.337 1.835 -47.005 1.00 88.69 744 SER A CA 1
ATOM 6067 C C . SER A 1 744 ? 2.205 2.475 -48.089 1.00 88.69 744 SER A C 1
ATOM 6069 O O . SER A 1 744 ? 2.305 1.933 -49.184 1.00 88.69 744 SER A O 1
ATOM 6071 N N . ASN A 1 745 ? 2.883 3.586 -47.778 1.00 89.12 745 ASN A N 1
ATOM 6072 C CA . ASN A 1 745 ? 3.734 4.286 -48.741 1.00 89.12 745 ASN A CA 1
ATOM 6073 C C . ASN A 1 745 ? 4.900 3.412 -49.225 1.00 89.12 745 ASN A C 1
ATOM 6075 O O . ASN A 1 745 ? 5.192 3.372 -50.418 1.00 89.12 745 ASN A O 1
ATOM 6079 N N . TYR A 1 746 ? 5.550 2.669 -48.326 1.00 88.81 746 TYR A N 1
ATOM 6080 C CA . TYR A 1 746 ? 6.615 1.750 -48.730 1.00 88.81 746 TYR A CA 1
ATOM 6081 C C . TYR A 1 746 ? 6.101 0.577 -49.559 1.00 88.81 746 TYR A C 1
ATOM 6083 O O . TYR A 1 746 ? 6.728 0.236 -50.562 1.00 88.81 746 TYR A O 1
ATOM 6091 N N . SER A 1 747 ? 4.945 0.010 -49.203 1.00 85.69 747 SER A N 1
ATOM 6092 C CA . SER A 1 747 ? 4.295 -1.023 -50.014 1.00 85.69 747 SER A CA 1
ATOM 6093 C C . SER A 1 747 ? 4.038 -0.529 -51.444 1.00 85.69 747 SER A C 1
ATOM 6095 O O . SER A 1 747 ? 4.369 -1.225 -52.404 1.00 85.69 747 SER A O 1
ATOM 6097 N N . ASP A 1 748 ? 3.529 0.696 -51.599 1.00 82.56 748 ASP A N 1
ATOM 6098 C CA . ASP A 1 748 ? 3.255 1.300 -52.908 1.00 82.56 748 ASP A CA 1
ATOM 6099 C C . ASP A 1 748 ? 4.537 1.601 -53.701 1.00 82.56 748 ASP A C 1
ATOM 6101 O O . ASP A 1 748 ? 4.592 1.349 -54.909 1.00 82.56 748 ASP A O 1
ATOM 6105 N N . LYS A 1 749 ? 5.586 2.120 -53.044 1.00 80.44 749 LYS A N 1
ATOM 6106 C CA . LYS A 1 749 ? 6.895 2.379 -53.676 1.00 80.44 749 LYS A CA 1
ATOM 6107 C C . LYS A 1 749 ? 7.533 1.087 -54.201 1.00 80.44 749 LYS A C 1
ATOM 6109 O O . LYS A 1 749 ? 8.051 1.074 -55.316 1.00 80.44 749 LYS A O 1
ATOM 6114 N N . ILE A 1 750 ? 7.464 -0.000 -53.434 1.00 76.12 750 ILE A N 1
ATOM 6115 C CA . ILE A 1 750 ? 8.036 -1.300 -53.819 1.00 76.12 750 ILE A CA 1
ATOM 6116 C C . ILE A 1 750 ? 7.241 -1.931 -54.972 1.00 76.12 750 ILE A C 1
ATOM 6118 O O . ILE A 1 750 ? 7.842 -2.406 -55.936 1.00 76.12 750 ILE A O 1
ATOM 6122 N N . LEU A 1 751 ? 5.903 -1.862 -54.940 1.00 69.94 751 LEU A N 1
ATOM 6123 C CA . LEU A 1 751 ? 5.045 -2.326 -56.040 1.00 69.94 751 LEU A CA 1
ATOM 6124 C C . LEU A 1 751 ? 5.321 -1.574 -57.353 1.00 69.94 751 LEU A C 1
ATOM 6126 O O . LEU A 1 751 ? 5.431 -2.200 -58.407 1.00 69.94 751 LEU A O 1
ATOM 6130 N N . LYS A 1 752 ? 5.494 -0.245 -57.297 1.00 64.94 752 LYS A N 1
ATOM 6131 C CA . LYS A 1 752 ? 5.834 0.569 -58.478 1.00 64.94 752 LYS A CA 1
ATOM 6132 C C . LYS A 1 752 ? 7.205 0.223 -59.057 1.00 64.94 752 LYS A C 1
ATOM 6134 O O . LYS A 1 752 ? 7.325 0.089 -60.274 1.00 64.94 752 LYS A O 1
ATOM 6139 N N . ASN A 1 753 ? 8.209 0.009 -58.206 1.00 58.59 753 ASN A N 1
ATOM 6140 C CA . ASN A 1 753 ? 9.540 -0.400 -58.659 1.00 58.59 753 ASN A CA 1
ATOM 6141 C C . ASN A 1 753 ? 9.532 -1.786 -59.324 1.00 58.59 753 ASN A C 1
ATOM 6143 O O . ASN A 1 753 ? 10.241 -1.981 -60.304 1.00 58.59 753 ASN A O 1
ATOM 6147 N N . HIS A 1 754 ? 8.697 -2.727 -58.869 1.00 56.00 754 HIS A N 1
ATOM 6148 C CA . HIS A 1 754 ? 8.541 -4.016 -59.553 1.00 56.00 754 HIS A CA 1
ATOM 6149 C C . HIS A 1 754 ? 7.783 -3.919 -60.885 1.00 56.00 754 HIS A C 1
ATOM 6151 O O . HIS A 1 754 ? 8.081 -4.689 -61.793 1.00 56.00 754 HIS A O 1
ATOM 6157 N N . SER A 1 755 ? 6.864 -2.960 -61.048 1.00 47.31 755 SER A N 1
ATOM 6158 C CA . SER A 1 755 ? 6.164 -2.745 -62.326 1.00 47.31 755 SER A CA 1
ATOM 6159 C C . SER A 1 755 ? 7.016 -2.081 -63.419 1.00 47.31 755 SER A C 1
ATOM 6161 O O . SER A 1 755 ? 6.709 -2.253 -64.588 1.00 47.31 755 SER A O 1
ATOM 6163 N N . MET A 1 756 ? 8.093 -1.366 -63.065 1.00 45.84 756 MET A N 1
ATOM 6164 C CA . MET A 1 756 ? 8.999 -0.714 -64.032 1.00 45.84 756 MET A CA 1
ATOM 6165 C C . MET A 1 756 ? 10.174 -1.593 -64.496 1.00 45.84 756 MET A C 1
ATOM 6167 O O . MET A 1 756 ? 10.907 -1.195 -65.391 1.00 45.84 756 MET A O 1
ATOM 6171 N N . VAL A 1 757 ? 10.373 -2.773 -63.897 1.00 48.56 757 VAL A N 1
ATOM 6172 C CA . VAL A 1 757 ? 11.416 -3.747 -64.295 1.00 48.56 757 VAL A CA 1
ATOM 6173 C C . VAL A 1 757 ? 10.847 -4.831 -65.234 1.00 48.56 757 VAL A C 1
ATOM 6175 O O . VAL A 1 757 ? 11.574 -5.704 -65.696 1.00 48.56 757 VAL A O 1
ATOM 6178 N N . GLY A 1 758 ? 9.541 -4.782 -65.520 1.00 41.50 758 GLY A N 1
ATOM 6179 C CA . GLY A 1 758 ? 8.830 -5.727 -66.385 1.00 41.50 758 GLY A CA 1
ATOM 6180 C C . GLY A 1 758 ? 8.545 -5.249 -67.815 1.00 41.50 758 GLY A C 1
ATOM 6181 O O . GLY A 1 758 ? 7.844 -5.977 -68.513 1.00 41.50 758 GLY A O 1
ATOM 6182 N N . ASP A 1 759 ? 9.065 -4.087 -68.230 1.00 31.80 759 ASP A N 1
ATOM 6183 C CA . ASP A 1 759 ? 8.955 -3.544 -69.599 1.00 31.80 759 ASP A CA 1
ATOM 6184 C C . ASP A 1 759 ? 10.314 -3.507 -70.316 1.00 31.80 759 ASP A C 1
ATOM 6186 O O . ASP A 1 759 ? 11.298 -3.016 -69.707 1.00 31.80 759 ASP A O 1
#

InterPro domains:
  IPR010771 Intracellular growth attenuator IgaA [PF07095] (308-752)

pLDDT: mean 79.47, std 14.2, range [28.41, 95.38]

Organism: NCBI:txid1970738

Secondary structure (DSSP, 8-state):
-HHHHIIIIIHHHHHHHHHHHHHHHHHSSSSSS----------EEEEEEEEPPHHHHHHHHHHHH-GGGS-TTSPP-SS-S-SEEEEEEE-EEEE-S-SSS---EEEETTEEEE-GGGGGGG-TT----TTSPPPS-GGGG-EEEEEEE-SS-EEEEEETTEEHHHHHH-HHHHHHHHHHHHHHHS--PPPP--HHHHT-HHHHHHHHHHHHSPPSEEEEEEEEPPHHHHHTT---THHHHHHHHHHHHHHHHHHHHHH--HHHHHHHHHHHHHHHHHHH----PPP-EEEEEEES--SSSSS---B--GGGTTT--S--SSPEEEEEETTT-BEEEETTTEEHHHHHHHH-PPPP-HHHHHHHHHHHHHHHHHHHHHTHHHHHHHHHHHHHS---EEEE--HHHHHHS-PPTT-EEEEEEEEEEE-TTS--S-TTEEEEEEE-SSPPPGGGS--GGGS-HHHHHTT-TTSSEEE--HHHHHHHHHHHHHHHHHHHH-HHHHT-HHHHHHHHHHT---EEEEE-HHHHHHHHHHHHHHH--TTHHHHHHHHHHTTTT-TT--TT-HHHHHHHHHH-----EEEEHHHHHHHHHHHHHHHHHHHHHHHHHHHHHHHHHHH-TTSEEEEEEEEEE---TT-----STHHHHHHHHHHHHHHHT-SEEEEEEEEEEEEEEETTEEEEEEEE--GGGGS-HHHHTSTT-HHHHHHHHHHHHHHHHHHHHHHHHHHHHHHHHHHHHHHHHHHHHHHHHHHTS--

Nearest PDB structures (foldseek):
  9bj0-assembly1_A  TM=6.051E-01  e=5.282E-07  Escherichia coli
  9biz-assembly1_A  TM=6.366E-01  e=1.011E-06  Klebsiella pneumoniae
  9bj0-assembly2_B  TM=5.901E-01  e=9.147E-07  Escherichia coli
  9biy-assembly1_A  TM=5.962E-01  e=3.030E-06  Escherichia coli
  4x0j-assembly1_A  TM=1.887E-01  e=9.650E+00  Trypanosoma brucei brucei